Protein AF-A0AAW1PVA1-F1 (afdb_monomer_lite)

Secondary structure (DSSP, 8-state):
-TTHHHHHHH-HHHHHHHHHHHIIIIIIIIHHHHIIIIIIHHHHHHHHHHHTHHHH-HHHHHHHHHHHHHHHIIIIIHHHHHHHHHHHHHHHHHHHHHHHHHHHHHHHHTT-HHHHHHT--PPPPHHHHHHHHHHHHHHHHHHHHHHHHHTTSTTTHHHHHHHHHHHHHHHHHHHHHHHHTT--HHHHHHHHHHSHHHHHHHHHHHHHHHTTS-HHHHHHHHHHHHHHHHHHHHH--HHHHHHHHHHHHHTTT----PPP--SSHHHHTTTSTT--HHHHHHTT------SS-EEPEEEE---TT--EEEEE--B--SEETTEEPSSGGGSPBEEEEEEEETTEEEEEEEE---HHHHHHHHHTS--S--TTSPPPTT-HHHHTT---------SEEEEETTEEEEE-TTS--EEE-TTT--EEEE--GGGTSPPSBSEE-S-HHHHHHHHHHHHHTTTT---TT---BS--EEPS--EE-TTT-PEEEEEEEEEEES------S------SS--PPEEEEEEEEEEE-TT--EEEEEEEEEES----S--EE-SS-EE-----EEE-HHHHHTTSS-SEEE-S-EEEEEEEEEEEGGGTEEEEEEEEESS---SSTT-STT--HHHH--GGGSPPPEEEEEEEETTTTEEEEEE---S-EEEEE--GGGTTS--SEEEEEE-SSSSS-----EEEEEETTT--EEEE-S-TTEEEEEEEEEE---S------TT----TTS---S-S---TT-EEEEEEEEETTTTEEEEEEEESS-GGG-EEEEEE-SSPPP----EEEESS--S----

InterPro domains:
  IPR004294 Carotenoid oxygenase [PF03055] (285-569)
  IPR004294 Carotenoid oxygenase [PF03055] (582-802)
  IPR004294 Carotenoid oxygenase [PTHR10543] (290-802)
  IPR059112 Sulfate transporter CysZ/Etoposide-induced protein 2.4 [PF07264] (2-227)

Structure (mmCIF, N/CA/C/O backbone):
data_AF-A0AAW1PVA1-F1
#
_entry.id   AF-A0AAW1PVA1-F1
#
loop_
_atom_site.group_PDB
_atom_site.id
_atom_site.type_symbol
_atom_site.label_atom_id
_atom_site.label_alt_id
_atom_site.label_comp_id
_atom_site.label_asym_id
_atom_site.label_entity_id
_atom_site.label_seq_id
_atom_site.pdbx_PDB_ins_code
_atom_site.Cartn_x
_atom_site.Cartn_y
_atom_site.Cartn_z
_atom_site.occupancy
_atom_site.B_iso_or_equiv
_atom_site.auth_seq_id
_atom_site.auth_comp_id
_atom_site.auth_asym_id
_atom_site.auth_atom_id
_atom_site.pdbx_PDB_model_num
ATOM 1 N N . MET A 1 1 ? 23.384 18.247 -29.641 1.00 65.81 1 MET A N 1
ATOM 2 C CA . MET A 1 1 ? 24.751 18.591 -30.090 1.00 65.81 1 MET A CA 1
ATOM 3 C C . MET A 1 1 ? 25.456 19.599 -29.182 1.00 65.81 1 MET A C 1
ATOM 5 O O . MET A 1 1 ? 26.479 19.223 -28.637 1.00 65.81 1 MET A O 1
ATOM 9 N N . HIS A 1 2 ? 24.938 20.812 -28.919 1.00 76.00 2 HIS A N 1
ATOM 10 C CA . HIS A 1 2 ? 25.631 21.767 -28.017 1.00 76.00 2 HIS A CA 1
ATOM 11 C C . HIS A 1 2 ? 25.913 21.201 -26.607 1.00 76.00 2 HIS A C 1
ATOM 13 O O . HIS A 1 2 ? 26.947 21.492 -26.019 1.00 76.00 2 HIS A O 1
ATOM 19 N N . ARG A 1 3 ? 25.040 20.317 -26.098 1.00 77.94 3 ARG A N 1
ATOM 20 C CA . ARG A 1 3 ? 25.227 19.617 -24.814 1.00 77.94 3 ARG A CA 1
ATOM 21 C C . ARG A 1 3 ? 26.476 18.722 -24.759 1.00 77.94 3 ARG A C 1
ATOM 23 O O . ARG A 1 3 ? 27.023 18.536 -23.681 1.00 77.94 3 ARG A O 1
ATOM 30 N N . CYS A 1 4 ? 26.974 18.227 -25.897 1.00 85.31 4 CYS A N 1
ATOM 31 C CA . CYS A 1 4 ? 28.186 17.397 -25.952 1.00 85.31 4 CYS A CA 1
ATOM 32 C C . CYS A 1 4 ? 29.441 18.172 -25.523 1.00 85.31 4 CYS A C 1
ATOM 34 O O . CYS A 1 4 ? 30.363 17.586 -24.965 1.00 85.31 4 CYS A O 1
ATOM 36 N N . VAL A 1 5 ? 29.458 19.496 -25.730 1.00 85.38 5 VAL A N 1
ATOM 37 C CA . VAL A 1 5 ? 30.583 20.370 -25.354 1.00 85.38 5 VAL A CA 1
ATOM 38 C C . VAL A 1 5 ? 30.866 20.286 -23.857 1.00 85.38 5 VAL A C 1
ATOM 40 O O . VAL A 1 5 ? 32.025 20.280 -23.455 1.00 85.38 5 VAL A O 1
ATOM 43 N N . VAL A 1 6 ? 29.821 20.145 -23.035 1.00 84.88 6 VAL A N 1
ATOM 44 C CA . VAL A 1 6 ? 29.960 20.011 -21.580 1.00 84.88 6 VAL A CA 1
ATOM 45 C C . VAL A 1 6 ? 30.829 18.804 -21.232 1.00 84.88 6 VAL A C 1
ATOM 47 O O . VAL A 1 6 ? 31.740 18.940 -20.423 1.00 84.88 6 VAL A O 1
ATOM 50 N N . PHE A 1 7 ? 30.610 17.660 -21.882 1.00 88.69 7 PHE A N 1
ATOM 51 C CA . PHE A 1 7 ? 31.379 16.440 -21.632 1.00 88.69 7 PHE A CA 1
ATOM 52 C C . PHE A 1 7 ? 32.842 16.579 -22.055 1.00 88.69 7 PHE A C 1
ATOM 54 O O . PHE A 1 7 ? 33.726 16.236 -21.278 1.00 88.69 7 PHE A O 1
ATOM 61 N N . PHE A 1 8 ? 33.109 17.151 -23.232 1.00 89.12 8 PHE A N 1
ATOM 62 C CA . PHE A 1 8 ? 34.481 17.340 -23.721 1.00 89.12 8 PHE A CA 1
ATOM 63 C C . PHE A 1 8 ? 35.303 18.317 -22.878 1.00 89.12 8 PHE A C 1
ATOM 65 O O . PHE A 1 8 ? 36.513 18.151 -22.752 1.00 89.12 8 PHE A O 1
ATOM 72 N N . VAL A 1 9 ? 34.657 19.339 -22.310 1.00 86.38 9 VAL A N 1
ATOM 73 C CA . VAL A 1 9 ? 35.316 20.302 -21.417 1.00 86.38 9 VAL A CA 1
ATOM 74 C C . VAL A 1 9 ? 35.596 19.688 -20.044 1.00 86.38 9 VAL A C 1
ATOM 76 O O . VAL A 1 9 ? 36.602 20.026 -19.427 1.00 86.38 9 VAL A O 1
ATOM 79 N N . HIS A 1 10 ? 34.721 18.803 -19.558 1.00 84.00 10 HIS A N 1
ATOM 80 C CA . HIS A 1 10 ? 34.865 18.196 -18.233 1.00 84.00 10 HIS A CA 1
ATOM 81 C C . HIS A 1 10 ? 35.832 17.011 -18.211 1.00 84.00 10 HIS A C 1
ATOM 83 O O . HIS A 1 10 ? 36.507 16.823 -17.201 1.00 84.00 10 HIS A O 1
ATOM 89 N N . ASP A 1 11 ? 35.919 16.236 -19.295 1.00 86.38 11 ASP A N 1
ATOM 90 C CA . ASP A 1 11 ? 36.827 15.095 -19.388 1.00 86.38 11 ASP A CA 1
ATOM 91 C C . ASP A 1 11 ? 37.464 15.001 -20.786 1.00 86.38 11 ASP A C 1
ATOM 93 O O . ASP A 1 11 ? 36.815 14.708 -21.796 1.00 86.38 11 ASP A O 1
ATOM 97 N N . THR A 1 12 ? 38.775 15.243 -20.843 1.00 87.44 12 THR A N 1
ATOM 98 C CA . THR A 1 12 ? 39.555 15.217 -22.086 1.00 87.44 12 THR A CA 1
ATOM 99 C C . THR A 1 12 ? 39.713 13.806 -22.653 1.00 87.44 12 THR A C 1
ATOM 101 O O . THR A 1 12 ? 39.949 13.661 -23.855 1.00 87.44 12 THR A O 1
ATOM 104 N N . VAL A 1 13 ? 39.521 12.755 -21.847 1.00 89.06 13 VAL A N 1
ATOM 105 C CA . VAL A 1 13 ? 39.564 11.357 -22.301 1.00 89.06 13 VAL A CA 1
ATOM 106 C C . VAL A 1 13 ? 38.395 11.067 -23.239 1.00 89.06 13 VAL A C 1
ATOM 108 O O . VAL A 1 13 ? 38.587 10.399 -24.256 1.00 89.06 13 VAL A O 1
ATOM 111 N N . ILE A 1 14 ? 37.215 11.643 -22.976 1.00 89.00 14 ILE A N 1
ATOM 112 C CA . ILE A 1 14 ? 36.046 11.529 -23.866 1.00 89.00 14 ILE A CA 1
ATOM 113 C C . ILE A 1 14 ? 36.380 12.101 -25.252 1.00 89.00 14 ILE A C 1
ATOM 115 O O . ILE A 1 14 ? 36.049 11.496 -26.273 1.00 89.00 14 ILE A O 1
ATOM 119 N N . LEU A 1 15 ? 37.082 13.239 -25.307 1.00 89.12 15 LEU A N 1
ATOM 120 C CA . LEU A 1 15 ? 37.498 13.864 -26.566 1.00 89.12 15 LEU A CA 1
ATOM 121 C C . LEU A 1 15 ? 38.527 13.010 -27.324 1.00 89.12 15 LEU A C 1
ATOM 123 O O . LEU A 1 15 ? 38.412 12.843 -28.539 1.00 89.12 15 LEU A O 1
ATOM 127 N N . VAL A 1 16 ? 39.503 12.431 -26.618 1.00 90.69 16 VAL A N 1
ATOM 128 C CA . VAL A 1 16 ? 40.497 11.522 -27.214 1.00 90.69 16 VAL A CA 1
ATOM 129 C C . VAL A 1 16 ? 39.819 10.283 -27.800 1.00 90.69 16 VAL A C 1
ATOM 131 O O . VAL A 1 16 ? 40.103 9.913 -28.938 1.00 90.69 16 VAL A O 1
ATOM 134 N N . LYS A 1 17 ? 38.884 9.670 -27.069 1.00 87.50 17 LYS A N 1
ATOM 135 C CA . LYS A 1 17 ? 38.127 8.489 -27.519 1.00 87.50 17 LYS A CA 1
ATOM 136 C C . LYS A 1 17 ? 37.237 8.803 -28.719 1.00 87.50 17 LYS A C 1
ATOM 138 O O . LYS A 1 17 ? 37.189 8.030 -29.676 1.00 87.50 17 LYS A O 1
ATOM 143 N N . PHE A 1 18 ? 36.596 9.970 -28.726 1.00 90.25 18 PHE A N 1
ATOM 144 C CA . PHE A 1 18 ? 35.867 10.456 -29.896 1.00 90.25 18 PHE A CA 1
ATOM 145 C C . PHE A 1 18 ? 36.789 10.610 -31.119 1.00 90.25 18 PHE A C 1
ATOM 147 O O . PHE A 1 18 ? 36.448 10.158 -32.212 1.00 90.25 18 PHE A O 1
ATOM 154 N N . PHE A 1 19 ? 37.987 11.176 -30.943 1.00 91.12 19 PHE A N 1
ATOM 155 C CA . PHE A 1 19 ? 38.966 11.294 -32.027 1.00 91.12 19 PHE A CA 1
ATOM 156 C C . PHE A 1 19 ? 39.474 9.926 -32.514 1.00 91.12 19 PHE A C 1
ATOM 158 O O . PHE A 1 19 ? 39.659 9.729 -33.713 1.00 91.12 19 PHE A O 1
ATOM 165 N N . GLN A 1 20 ? 39.632 8.946 -31.621 1.00 90.62 20 GLN A N 1
ATOM 166 C CA . GLN A 1 20 ? 39.946 7.562 -31.998 1.00 90.62 20 GLN A CA 1
ATOM 167 C C . GLN A 1 20 ? 38.842 6.951 -32.872 1.00 90.62 20 GLN A C 1
ATOM 169 O O . GLN A 1 20 ? 39.146 6.371 -33.917 1.00 90.62 20 GLN A O 1
ATOM 174 N N . CYS A 1 21 ? 37.568 7.161 -32.515 1.00 88.25 21 CYS A N 1
ATOM 175 C CA . CYS A 1 21 ? 36.431 6.765 -33.351 1.00 88.25 21 CYS A CA 1
ATOM 176 C C . CYS A 1 21 ? 36.486 7.457 -34.723 1.00 88.25 21 CYS A C 1
ATOM 178 O O . CYS A 1 21 ? 36.256 6.816 -35.747 1.00 88.25 21 CYS A O 1
ATOM 180 N N . PHE A 1 22 ? 36.838 8.745 -34.770 1.00 91.94 22 PHE A N 1
ATOM 181 C CA . PHE A 1 22 ? 37.000 9.482 -36.024 1.00 91.94 22 PHE A CA 1
ATOM 182 C C . PHE A 1 22 ? 38.089 8.877 -36.921 1.00 91.94 22 PHE A C 1
ATOM 184 O O . PHE A 1 22 ? 37.830 8.594 -38.089 1.00 91.94 22 PHE A O 1
ATOM 191 N N . VAL A 1 23 ? 39.289 8.626 -36.389 1.00 91.81 23 VAL A N 1
ATOM 192 C CA . VAL A 1 23 ? 40.403 8.047 -37.161 1.00 91.81 23 VAL A CA 1
ATOM 193 C C . VAL A 1 23 ? 40.043 6.656 -37.685 1.00 91.81 23 VAL A C 1
ATOM 195 O O . VAL A 1 23 ? 40.211 6.382 -38.873 1.00 91.81 23 VAL A O 1
ATOM 198 N N . LEU A 1 24 ? 39.496 5.791 -36.831 1.00 90.81 24 LEU A N 1
ATOM 199 C CA . LEU A 1 24 ? 39.123 4.432 -37.216 1.00 90.81 24 LEU A CA 1
ATOM 200 C C . LEU A 1 24 ? 38.069 4.419 -38.330 1.00 90.81 24 LEU A C 1
ATOM 202 O O . LEU A 1 24 ? 38.232 3.738 -39.342 1.00 90.81 24 LEU A O 1
ATOM 206 N N . ASN A 1 25 ? 36.996 5.191 -38.168 1.00 90.19 25 ASN A N 1
ATOM 207 C CA . ASN A 1 25 ? 35.855 5.102 -39.070 1.00 90.19 25 ASN A CA 1
ATOM 208 C C . ASN A 1 25 ? 36.026 5.956 -40.337 1.00 90.19 25 ASN A C 1
ATOM 210 O O . ASN A 1 25 ? 35.611 5.526 -41.409 1.00 90.19 25 ASN A O 1
ATOM 214 N N . ILE A 1 26 ? 36.664 7.129 -40.265 1.00 90.19 26 ILE A N 1
ATOM 215 C CA . ILE A 1 26 ? 36.826 8.023 -41.427 1.00 90.19 26 ILE A CA 1
ATOM 216 C C . ILE A 1 26 ? 38.130 7.753 -42.166 1.00 90.19 26 ILE A C 1
ATOM 218 O O . ILE A 1 26 ? 38.123 7.583 -43.383 1.00 90.19 26 ILE A O 1
ATOM 222 N N . VAL A 1 27 ? 39.256 7.707 -41.454 1.00 87.19 27 VAL A N 1
ATOM 223 C CA . VAL A 1 27 ? 40.570 7.606 -42.106 1.00 87.19 27 VAL A CA 1
ATOM 224 C C . VAL A 1 27 ? 40.817 6.182 -42.593 1.00 87.19 27 VAL A C 1
ATOM 226 O O . VAL A 1 27 ? 41.209 5.989 -43.740 1.00 87.19 27 VAL A O 1
ATOM 229 N N . ILE A 1 28 ? 40.559 5.182 -41.747 1.00 86.38 28 ILE A N 1
ATOM 230 C CA . ILE A 1 28 ? 40.848 3.780 -42.076 1.00 86.38 28 ILE A CA 1
ATOM 231 C C . ILE A 1 28 ? 39.685 3.161 -42.856 1.00 86.38 28 ILE A C 1
ATOM 233 O O . ILE A 1 28 ? 39.869 2.685 -43.980 1.00 86.38 28 ILE A O 1
ATOM 237 N N . PHE A 1 29 ? 38.479 3.168 -42.285 1.00 88.06 29 PHE A N 1
ATOM 238 C CA . PHE A 1 29 ? 37.360 2.418 -42.851 1.00 88.06 29 PHE A CA 1
ATOM 239 C C . PHE A 1 29 ? 36.719 3.111 -44.063 1.00 88.06 29 PHE A C 1
ATOM 241 O O . PHE A 1 29 ? 36.731 2.548 -45.159 1.00 88.06 29 PHE A O 1
ATOM 248 N N . LEU A 1 30 ? 36.242 4.353 -43.927 1.00 89.31 30 LEU A N 1
ATOM 249 C CA . LEU A 1 30 ? 35.714 5.115 -45.065 1.00 89.31 30 LEU A CA 1
ATOM 250 C C . LEU A 1 30 ? 36.798 5.368 -46.120 1.00 89.31 30 LEU A C 1
ATOM 252 O O . LEU A 1 30 ? 36.513 5.272 -47.311 1.00 89.31 30 LEU A O 1
ATOM 256 N N . GLY A 1 31 ? 38.046 5.605 -45.703 1.00 89.38 31 GLY A N 1
ATOM 257 C CA . GLY A 1 31 ? 39.196 5.668 -46.606 1.00 89.38 31 GLY A CA 1
ATOM 258 C C . GLY A 1 31 ? 39.349 4.407 -47.463 1.00 89.38 31 GLY A C 1
ATOM 259 O O . GLY A 1 31 ? 39.539 4.517 -48.673 1.00 89.38 31 GLY A O 1
ATOM 260 N N . SER A 1 32 ? 39.167 3.214 -46.883 1.00 88.44 32 SER A N 1
ATOM 261 C CA . SER A 1 32 ? 39.175 1.943 -47.629 1.00 88.44 32 SER A CA 1
ATOM 262 C C . SER A 1 32 ? 38.006 1.836 -48.620 1.00 88.44 32 SER A C 1
ATOM 264 O O . SER A 1 32 ? 38.183 1.368 -49.744 1.00 88.44 32 SER A O 1
ATOM 266 N N . VAL A 1 33 ? 36.815 2.315 -48.244 1.00 87.88 33 VAL A N 1
ATOM 267 C CA . VAL A 1 33 ? 35.642 2.356 -49.138 1.00 87.88 33 VAL A CA 1
ATOM 268 C C . VAL A 1 33 ? 35.883 3.302 -50.319 1.00 87.88 33 VAL A C 1
ATOM 270 O O . VAL A 1 33 ? 35.620 2.939 -51.465 1.00 87.88 33 VAL A O 1
ATOM 273 N N . LEU A 1 34 ? 36.419 4.498 -50.065 1.00 89.38 34 LEU A N 1
ATOM 274 C CA . LEU A 1 34 ? 36.739 5.475 -51.107 1.00 89.38 34 LEU A CA 1
ATOM 275 C C . LEU A 1 34 ? 37.869 4.980 -52.017 1.00 89.38 34 LEU A C 1
ATOM 277 O O . LEU A 1 34 ? 37.788 5.148 -53.233 1.00 89.38 34 LEU A O 1
ATOM 281 N N . ALA A 1 35 ? 38.885 4.316 -51.458 1.00 87.38 35 ALA A N 1
ATOM 282 C CA . ALA A 1 35 ? 39.959 3.696 -52.228 1.00 87.38 35 ALA A CA 1
ATOM 283 C C . ALA A 1 35 ? 39.422 2.619 -53.182 1.00 87.38 35 ALA A C 1
ATOM 285 O O . ALA A 1 35 ? 39.856 2.556 -54.332 1.00 87.38 35 ALA A O 1
ATOM 286 N N . LEU A 1 36 ? 38.439 1.820 -52.751 1.00 85.62 36 LEU A N 1
ATOM 287 C CA . LEU A 1 36 ? 37.751 0.878 -53.632 1.00 85.62 36 LEU A CA 1
ATOM 288 C C . LEU A 1 36 ? 36.972 1.603 -54.736 1.00 85.62 36 LEU A C 1
ATOM 290 O O . LEU A 1 36 ? 37.136 1.276 -55.909 1.00 85.62 36 LEU A O 1
ATOM 294 N N . GLN A 1 37 ? 36.134 2.576 -54.370 1.00 84.62 37 GLN A N 1
ATOM 295 C CA . GLN A 1 37 ? 35.203 3.230 -55.295 1.00 84.62 37 GLN A CA 1
ATOM 296 C C . GLN A 1 37 ? 35.897 4.103 -56.345 1.00 84.62 37 GLN A C 1
ATOM 298 O O . GLN A 1 37 ? 35.489 4.095 -57.504 1.00 84.62 37 GLN A O 1
ATOM 303 N N . TYR A 1 38 ? 36.937 4.838 -55.952 1.00 86.69 38 TYR A N 1
ATOM 304 C CA . TYR A 1 38 ? 37.586 5.840 -56.804 1.00 86.69 38 TYR A CA 1
ATOM 305 C C . TYR A 1 38 ? 38.988 5.441 -57.275 1.00 86.69 38 TYR A C 1
ATOM 307 O O . TYR A 1 38 ? 39.493 6.032 -58.225 1.00 86.69 38 TYR A O 1
ATOM 315 N N . GLY A 1 39 ? 39.613 4.440 -56.650 1.00 85.50 39 GLY A N 1
ATOM 316 C CA . GLY A 1 39 ? 40.934 3.941 -57.036 1.00 85.50 39 GLY A CA 1
ATOM 317 C C . GLY A 1 39 ? 40.868 2.566 -57.692 1.00 85.50 39 GLY A C 1
ATOM 318 O O . GLY A 1 39 ? 41.075 2.428 -58.899 1.00 85.50 39 GLY A O 1
ATOM 319 N N . LEU A 1 40 ? 40.572 1.540 -56.892 1.00 83.19 40 LEU A N 1
ATOM 320 C CA . LEU A 1 40 ? 40.694 0.141 -57.296 1.00 83.19 40 LEU A CA 1
ATOM 321 C C . LEU A 1 40 ? 39.670 -0.249 -58.367 1.00 83.19 40 LEU A C 1
ATOM 323 O O . LEU A 1 40 ? 40.062 -0.803 -59.388 1.00 83.19 40 LEU A O 1
ATOM 327 N N . ALA A 1 41 ? 38.381 0.054 -58.184 1.00 80.56 41 ALA A N 1
ATOM 328 C CA . ALA A 1 41 ? 37.351 -0.328 -59.152 1.00 80.56 41 ALA A CA 1
ATOM 329 C C . ALA A 1 41 ? 37.529 0.372 -60.518 1.00 80.56 41 ALA A C 1
ATOM 331 O O . ALA A 1 41 ? 37.509 -0.324 -61.536 1.00 80.56 41 ALA A O 1
ATOM 332 N N . PRO A 1 42 ? 37.795 1.694 -60.600 1.00 83.56 42 PRO A N 1
ATOM 333 C CA . PRO A 1 42 ? 38.126 2.346 -61.869 1.00 83.56 42 PRO A CA 1
ATOM 334 C C . PRO A 1 42 ? 39.431 1.832 -62.490 1.00 83.56 42 PRO A C 1
ATOM 336 O O . PRO A 1 42 ? 39.498 1.662 -63.706 1.00 83.56 42 PRO A O 1
ATOM 339 N N . GLY A 1 43 ? 40.452 1.535 -61.677 1.00 82.50 43 GLY A N 1
ATOM 340 C CA . GLY A 1 43 ? 41.718 0.969 -62.150 1.00 82.50 43 GLY A CA 1
ATOM 341 C C . GLY A 1 43 ? 41.552 -0.430 -62.749 1.00 82.50 43 GLY A C 1
ATOM 342 O O . GLY A 1 43 ? 42.069 -0.708 -63.830 1.00 82.50 43 GLY A O 1
ATOM 343 N N . VAL A 1 44 ? 40.766 -1.287 -62.095 1.00 79.25 44 VAL A N 1
ATOM 344 C CA . VAL A 1 44 ? 40.401 -2.623 -62.588 1.00 79.25 44 VAL A CA 1
ATOM 345 C C . VAL A 1 44 ? 39.575 -2.513 -63.869 1.00 79.25 44 VAL A C 1
ATOM 347 O O . VAL A 1 44 ? 39.889 -3.192 -64.842 1.00 79.25 44 VAL A O 1
ATOM 350 N N . ARG A 1 45 ? 38.594 -1.603 -63.930 1.00 78.44 45 ARG A N 1
ATOM 351 C CA . ARG A 1 45 ? 37.828 -1.312 -65.157 1.00 78.44 45 ARG A CA 1
ATOM 352 C C . ARG A 1 45 ? 38.709 -0.866 -66.311 1.00 78.44 45 ARG A C 1
ATOM 354 O O . ARG A 1 45 ? 38.541 -1.347 -67.424 1.00 78.44 45 ARG A O 1
ATOM 361 N N . TRP A 1 46 ? 39.654 0.033 -66.063 1.00 80.50 46 TRP A N 1
ATOM 362 C CA . TRP A 1 46 ? 40.578 0.511 -67.088 1.00 80.50 46 TRP A CA 1
ATOM 363 C C . TRP A 1 46 ? 41.485 -0.615 -67.608 1.00 80.50 46 TRP A C 1
ATOM 365 O O . TRP A 1 46 ? 41.673 -0.772 -68.818 1.00 80.50 46 TRP A O 1
ATOM 375 N N . LEU A 1 47 ? 42.004 -1.445 -66.702 1.00 73.88 47 LEU A N 1
ATOM 376 C CA . LEU A 1 47 ? 42.930 -2.529 -67.027 1.00 73.88 47 LEU A CA 1
ATOM 377 C C . LEU A 1 47 ? 42.228 -3.709 -67.727 1.00 73.88 47 LEU A C 1
ATOM 379 O O . LEU A 1 47 ? 42.764 -4.266 -68.686 1.00 73.88 47 LEU A O 1
ATOM 383 N N . LEU A 1 48 ? 41.008 -4.055 -67.302 1.00 71.81 48 LEU A N 1
ATOM 384 C CA . LEU A 1 48 ? 40.190 -5.115 -67.901 1.00 71.81 48 LEU A CA 1
ATOM 385 C C . LEU A 1 48 ? 39.469 -4.657 -69.180 1.00 71.81 48 LEU A C 1
ATOM 387 O O . LEU A 1 48 ? 39.393 -5.424 -70.139 1.00 71.81 48 LEU A O 1
ATOM 391 N N . GLY A 1 49 ? 39.005 -3.407 -69.240 1.00 64.94 49 GLY A N 1
ATOM 392 C CA . GLY A 1 49 ? 38.321 -2.836 -70.406 1.00 64.94 49 GLY A CA 1
ATOM 393 C C . GLY A 1 49 ? 39.241 -2.623 -71.611 1.00 64.94 49 GLY A C 1
ATOM 394 O O . GLY A 1 49 ? 38.834 -2.809 -72.752 1.00 64.94 49 GLY A O 1
ATOM 395 N N . SER A 1 50 ? 40.521 -2.308 -71.388 1.00 65.38 50 SER A N 1
ATOM 396 C CA . SER A 1 50 ? 41.470 -2.081 -72.490 1.00 65.38 50 SER A CA 1
ATOM 397 C C . SER A 1 50 ? 42.090 -3.360 -73.073 1.00 65.38 50 SER A C 1
ATOM 399 O O . SER A 1 50 ? 42.486 -3.359 -74.240 1.00 65.38 50 SER A O 1
ATOM 401 N N . ARG A 1 51 ? 42.185 -4.458 -72.304 1.00 64.38 51 ARG A N 1
ATOM 402 C CA . ARG A 1 51 ? 42.852 -5.702 -72.751 1.00 64.38 51 ARG A CA 1
ATOM 403 C C . ARG A 1 51 ? 42.019 -6.976 -72.668 1.00 64.38 51 ARG A C 1
ATOM 405 O O . ARG A 1 51 ? 42.201 -7.851 -73.503 1.00 64.38 51 ARG A O 1
ATOM 412 N N . LEU A 1 52 ? 41.139 -7.120 -71.680 1.00 64.19 52 LEU A N 1
ATOM 413 C CA . LEU A 1 52 ? 40.340 -8.340 -71.513 1.00 64.19 52 LEU A CA 1
ATOM 414 C C . LEU A 1 52 ? 39.095 -8.317 -72.405 1.00 64.19 52 LEU A C 1
ATOM 416 O O . LEU A 1 52 ? 38.695 -9.343 -72.950 1.00 64.19 52 LEU A O 1
ATOM 420 N N . GLN A 1 53 ? 38.521 -7.129 -72.594 1.00 66.19 53 GLN A N 1
ATOM 421 C CA . GLN A 1 53 ? 37.338 -6.908 -73.423 1.00 66.19 53 GLN A CA 1
ATOM 422 C C . GLN A 1 53 ? 37.595 -7.256 -74.901 1.00 66.19 53 GLN A C 1
ATOM 424 O O . GLN A 1 53 ? 36.745 -7.862 -75.547 1.00 66.19 53 GLN A O 1
ATOM 429 N N . SER A 1 54 ? 38.806 -6.981 -75.403 1.00 66.94 54 SER A N 1
ATOM 430 C CA . SER A 1 54 ? 39.240 -7.337 -76.762 1.00 66.94 54 SER A CA 1
ATOM 431 C C . SER A 1 54 ? 39.600 -8.818 -76.951 1.00 66.94 54 SER A C 1
ATOM 433 O O . SER A 1 54 ? 39.607 -9.291 -78.084 1.00 66.94 54 SER A O 1
ATOM 435 N N . LEU A 1 55 ? 39.882 -9.557 -75.869 1.00 67.06 55 LEU A N 1
ATOM 436 C CA . LEU A 1 55 ? 40.302 -10.966 -75.906 1.00 67.06 55 LEU A CA 1
ATOM 437 C C . LEU A 1 55 ? 39.182 -11.964 -75.559 1.00 67.06 55 LEU A C 1
ATOM 439 O O . LEU A 1 55 ? 39.191 -13.076 -76.080 1.00 67.06 55 LEU A O 1
ATOM 443 N N . ALA A 1 56 ? 38.242 -11.603 -74.678 1.00 69.50 56 ALA A N 1
ATOM 444 C CA . ALA A 1 56 ? 37.274 -12.539 -74.083 1.00 69.50 56 ALA A CA 1
ATOM 445 C C . ALA A 1 56 ? 35.807 -12.048 -74.080 1.00 69.50 56 ALA A C 1
ATOM 447 O O . ALA A 1 56 ? 34.915 -12.788 -73.661 1.00 69.50 56 ALA A O 1
ATOM 448 N N . GLY A 1 57 ? 35.541 -10.829 -74.565 1.00 76.44 57 GLY A N 1
ATOM 449 C CA . GLY A 1 57 ? 34.198 -10.252 -74.684 1.00 76.44 57 GLY A CA 1
ATOM 450 C C . GLY A 1 57 ? 33.631 -9.631 -73.396 1.00 76.44 57 GLY A C 1
ATOM 451 O O . GLY A 1 57 ? 34.087 -9.893 -72.281 1.00 76.44 57 GLY A O 1
ATOM 452 N N . ASP A 1 58 ? 32.593 -8.804 -73.557 1.00 75.94 58 ASP A N 1
ATOM 453 C CA . ASP A 1 58 ? 32.053 -7.915 -72.510 1.00 75.94 58 ASP A CA 1
ATOM 454 C C . ASP A 1 58 ? 31.580 -8.638 -71.242 1.00 75.94 58 ASP A C 1
ATOM 456 O O . ASP A 1 58 ? 31.808 -8.171 -70.125 1.00 75.94 58 ASP A O 1
ATOM 460 N N . LYS A 1 59 ? 30.948 -9.809 -71.393 1.00 76.25 59 LYS A N 1
ATOM 461 C CA . LYS A 1 59 ? 30.417 -10.577 -70.255 1.00 76.25 59 LYS A CA 1
ATOM 462 C C . LYS A 1 59 ? 31.522 -11.088 -69.329 1.00 76.25 59 LYS A C 1
ATOM 464 O O . LYS A 1 59 ? 31.336 -11.106 -68.115 1.00 76.25 59 LYS A O 1
ATOM 469 N N . VAL A 1 60 ? 32.662 -11.494 -69.890 1.00 76.19 60 VAL A N 1
ATOM 470 C CA . VAL A 1 60 ? 33.794 -12.031 -69.119 1.00 76.19 60 VAL A CA 1
ATOM 471 C C . VAL A 1 60 ? 34.519 -10.905 -68.384 1.00 76.19 60 VAL A C 1
ATOM 473 O O . VAL A 1 60 ? 34.863 -11.068 -67.215 1.00 76.19 60 VAL A O 1
ATOM 476 N N . ALA A 1 61 ? 34.684 -9.743 -69.022 1.00 73.12 61 ALA A N 1
ATOM 477 C CA . ALA A 1 61 ? 35.264 -8.562 -68.385 1.00 73.12 61 ALA A CA 1
ATOM 478 C C . ALA A 1 61 ? 34.408 -8.061 -67.205 1.00 73.12 61 ALA A C 1
ATOM 480 O O . ALA A 1 61 ? 34.947 -7.800 -66.131 1.00 73.12 61 ALA A O 1
ATOM 481 N N . ALA A 1 62 ? 33.080 -8.013 -67.368 1.00 77.25 62 ALA A N 1
ATOM 482 C CA . ALA A 1 62 ? 32.156 -7.636 -66.296 1.00 77.25 62 ALA A CA 1
ATOM 483 C C . ALA A 1 62 ? 32.178 -8.632 -65.122 1.00 77.25 62 ALA A C 1
ATOM 485 O O . ALA A 1 62 ? 32.167 -8.225 -63.960 1.00 77.25 62 ALA A O 1
ATOM 486 N N . TRP A 1 63 ? 32.252 -9.937 -65.408 1.00 81.75 63 TRP A N 1
ATOM 487 C CA . TRP A 1 63 ? 32.384 -10.957 -64.366 1.00 81.75 63 TRP A CA 1
ATOM 488 C C . TRP A 1 63 ? 33.717 -10.845 -63.617 1.00 81.75 63 TRP A C 1
ATOM 490 O O . TRP A 1 63 ? 33.737 -10.930 -62.393 1.00 81.75 63 TRP A O 1
ATOM 500 N N . ALA A 1 64 ? 34.822 -10.611 -64.328 1.00 77.94 64 ALA A N 1
ATOM 501 C CA . ALA A 1 64 ? 36.141 -10.454 -63.723 1.00 77.94 64 ALA A CA 1
ATOM 502 C C . ALA A 1 64 ? 36.224 -9.198 -62.838 1.00 77.94 64 ALA A C 1
ATOM 504 O O . ALA A 1 64 ? 36.771 -9.258 -61.738 1.00 77.94 64 ALA A O 1
ATOM 505 N N . GLU A 1 65 ? 35.632 -8.082 -63.272 1.00 80.62 65 GLU A N 1
ATOM 506 C CA . GLU A 1 65 ? 35.498 -6.878 -62.448 1.00 80.62 65 GLU A CA 1
ATOM 507 C C . GLU A 1 65 ? 34.694 -7.166 -61.174 1.00 80.62 65 GLU A C 1
ATOM 509 O O . GLU A 1 65 ? 35.158 -6.874 -60.069 1.00 80.62 65 GLU A O 1
ATOM 514 N N . ALA A 1 66 ? 33.521 -7.792 -61.315 1.00 82.50 66 ALA A N 1
ATOM 515 C CA . ALA A 1 66 ? 32.682 -8.167 -60.183 1.00 82.50 66 ALA A CA 1
ATOM 516 C C . ALA A 1 66 ? 33.424 -9.104 -59.219 1.00 82.50 66 ALA A C 1
ATOM 518 O O . ALA A 1 66 ? 33.378 -8.890 -58.012 1.00 82.50 66 ALA A O 1
ATOM 519 N N . ALA A 1 67 ? 34.172 -10.086 -59.730 1.00 84.06 67 ALA A N 1
ATOM 520 C CA . ALA A 1 67 ? 34.949 -11.020 -58.922 1.00 84.06 67 ALA A CA 1
ATOM 521 C C . ALA A 1 67 ? 36.052 -10.319 -58.112 1.00 84.06 67 ALA A C 1
ATOM 523 O O . ALA A 1 67 ? 36.210 -10.607 -56.926 1.00 84.06 67 ALA A O 1
ATOM 524 N N . VAL A 1 68 ? 36.784 -9.371 -58.708 1.00 83.00 68 VAL A N 1
ATOM 525 C CA . VAL A 1 68 ? 37.837 -8.609 -58.011 1.00 83.00 68 VAL A CA 1
ATOM 526 C C . VAL A 1 68 ? 37.244 -7.684 -56.945 1.00 83.00 68 VAL A C 1
ATOM 528 O O . VAL A 1 68 ? 37.754 -7.629 -55.825 1.00 83.00 68 VAL A O 1
ATOM 531 N N . VAL A 1 69 ? 36.144 -6.995 -57.257 1.00 84.50 69 VAL A N 1
ATOM 532 C CA . VAL A 1 69 ? 35.437 -6.138 -56.291 1.00 84.50 69 VAL A CA 1
ATOM 533 C C . VAL A 1 69 ? 34.860 -6.974 -55.144 1.00 84.50 69 VAL A C 1
ATOM 535 O O . VAL A 1 69 ? 35.014 -6.609 -53.979 1.00 84.50 69 VAL A O 1
ATOM 538 N N . SER A 1 70 ? 34.255 -8.126 -55.441 1.00 84.88 70 SER A N 1
ATOM 539 C CA . SER A 1 70 ? 33.762 -9.071 -54.433 1.00 84.88 70 SER A CA 1
ATOM 540 C C . SER A 1 70 ? 34.886 -9.624 -53.563 1.00 84.88 70 SER A C 1
ATOM 542 O O . SER A 1 70 ? 34.713 -9.710 -52.348 1.00 84.88 70 SER A O 1
ATOM 544 N N . LEU A 1 71 ? 36.044 -9.946 -54.147 1.00 88.12 71 LEU A N 1
ATOM 545 C CA . LEU A 1 71 ? 37.203 -10.410 -53.391 1.00 88.12 71 LEU A CA 1
ATOM 546 C C . LEU A 1 71 ? 37.661 -9.341 -52.397 1.00 88.12 71 LEU A C 1
ATOM 548 O O . LEU A 1 71 ? 37.798 -9.657 -51.224 1.00 88.12 71 LEU A O 1
ATOM 552 N N . TYR A 1 72 ? 37.798 -8.081 -52.821 1.00 87.25 72 TYR A N 1
ATOM 553 C CA . TYR A 1 72 ? 38.167 -6.978 -51.925 1.00 87.25 72 TYR A CA 1
ATOM 554 C C . TYR A 1 72 ? 37.122 -6.735 -50.823 1.00 87.25 72 TYR A C 1
ATOM 556 O O . TYR A 1 72 ? 37.474 -6.507 -49.662 1.00 87.25 72 TYR A O 1
ATOM 564 N N . ASN A 1 73 ? 35.832 -6.827 -51.161 1.00 85.62 73 ASN A N 1
ATOM 565 C CA . ASN A 1 73 ? 34.754 -6.712 -50.180 1.00 85.62 73 ASN A CA 1
ATOM 566 C C . ASN A 1 73 ? 34.861 -7.791 -49.092 1.00 85.62 73 ASN A C 1
ATOM 568 O O . ASN A 1 73 ? 34.728 -7.482 -47.911 1.00 85.62 73 ASN A O 1
ATOM 572 N N . ILE A 1 74 ? 35.133 -9.041 -49.475 1.00 88.19 74 ILE A N 1
ATOM 573 C CA . ILE A 1 74 ? 35.194 -10.184 -48.552 1.00 88.19 74 ILE A CA 1
ATOM 574 C C . ILE A 1 74 ? 36.521 -10.225 -47.786 1.00 88.19 74 ILE A C 1
ATOM 576 O O . ILE A 1 74 ? 36.525 -10.486 -46.587 1.00 88.19 74 ILE A O 1
ATOM 580 N N . SER A 1 75 ? 37.649 -9.976 -48.453 1.00 87.75 75 SER A N 1
ATOM 581 C CA . SER A 1 75 ? 38.983 -10.132 -47.866 1.00 87.75 75 SER A CA 1
ATOM 582 C C . SER A 1 75 ? 39.439 -8.921 -47.058 1.00 87.75 75 SER A C 1
ATOM 584 O O . SER A 1 75 ? 40.339 -9.058 -46.234 1.00 87.75 75 SER A O 1
ATOM 586 N N . TRP A 1 76 ? 38.864 -7.738 -47.303 1.00 88.88 76 TRP A N 1
ATOM 587 C CA . TRP A 1 76 ? 39.269 -6.504 -46.630 1.00 88.88 76 TRP A CA 1
ATOM 588 C C . TRP A 1 76 ? 38.103 -5.735 -46.018 1.00 88.88 76 TRP A C 1
ATOM 590 O O . TRP A 1 76 ? 38.089 -5.568 -44.802 1.00 88.88 76 TRP A O 1
ATOM 600 N N . LEU A 1 77 ? 37.112 -5.283 -46.801 1.00 87.25 77 LEU A N 1
ATOM 601 C CA . LEU A 1 77 ? 36.083 -4.381 -46.251 1.00 87.25 77 LEU A CA 1
ATOM 602 C C . LEU A 1 77 ? 35.218 -5.031 -45.174 1.00 87.25 77 LEU A C 1
ATOM 604 O O . LEU A 1 77 ? 34.922 -4.377 -44.178 1.00 87.25 77 LEU A O 1
ATOM 608 N N . LEU A 1 78 ? 34.835 -6.298 -45.332 1.00 85.56 78 LEU A N 1
ATOM 609 C CA . LEU A 1 78 ? 34.070 -7.018 -44.319 1.00 85.56 78 LEU A CA 1
ATOM 610 C C . LEU A 1 78 ? 34.890 -7.228 -43.028 1.00 85.56 78 LEU A C 1
ATOM 612 O O . LEU A 1 78 ? 34.406 -6.817 -41.975 1.00 85.56 78 LEU A O 1
ATOM 616 N N . PRO A 1 79 ? 36.127 -7.766 -43.057 1.00 88.44 79 PRO A N 1
ATOM 617 C CA . PRO A 1 79 ? 36.989 -7.810 -41.875 1.00 88.44 79 PRO A CA 1
ATOM 618 C C . PRO A 1 79 ? 37.237 -6.438 -41.239 1.00 88.44 79 PRO A C 1
ATOM 620 O O . PRO A 1 79 ? 37.127 -6.306 -40.023 1.00 88.44 79 PRO A O 1
ATOM 623 N N . ALA A 1 80 ? 37.517 -5.404 -42.038 1.00 86.12 80 ALA A N 1
ATOM 624 C CA . ALA A 1 80 ? 37.743 -4.046 -41.546 1.00 86.12 80 ALA A CA 1
ATOM 625 C C . ALA A 1 80 ? 36.491 -3.468 -40.869 1.00 86.12 80 ALA A C 1
ATOM 627 O O . ALA A 1 80 ? 36.598 -2.852 -39.811 1.00 86.12 80 ALA A O 1
ATOM 628 N N . TYR A 1 81 ? 35.307 -3.721 -41.433 1.00 85.69 81 TYR A N 1
ATOM 629 C CA . TYR A 1 81 ? 34.026 -3.377 -40.820 1.00 85.69 81 TYR A CA 1
ATOM 630 C C . TYR A 1 81 ? 33.817 -4.111 -39.491 1.00 85.69 81 TYR A C 1
ATOM 632 O O . TYR A 1 81 ? 33.470 -3.475 -38.502 1.00 85.69 81 TYR A O 1
ATOM 640 N N . LEU A 1 82 ? 34.060 -5.424 -39.437 1.00 82.44 82 LEU A N 1
ATOM 641 C CA . LEU A 1 82 ? 33.891 -6.221 -38.216 1.00 82.44 82 LEU A CA 1
ATOM 642 C C . LEU A 1 82 ? 34.848 -5.776 -37.105 1.00 82.44 82 LEU A C 1
ATOM 644 O O . LEU A 1 82 ? 34.433 -5.617 -35.959 1.00 82.44 82 LEU A O 1
ATOM 648 N N . VAL A 1 83 ? 36.114 -5.519 -37.440 1.00 85.12 83 VAL A N 1
ATOM 649 C CA . VAL A 1 83 ? 37.094 -4.964 -36.496 1.00 85.12 83 VAL A CA 1
ATOM 650 C C . VAL A 1 83 ? 36.651 -3.582 -36.027 1.00 85.12 83 VAL A C 1
ATOM 652 O O . VAL A 1 83 ? 36.661 -3.312 -34.828 1.00 85.12 83 VAL A O 1
ATOM 655 N N . SER A 1 84 ? 36.217 -2.723 -36.952 1.00 86.44 84 SER A N 1
ATOM 656 C CA . SER A 1 84 ? 35.704 -1.398 -36.619 1.00 86.44 84 SER A CA 1
ATOM 657 C C . SER A 1 84 ? 34.506 -1.476 -35.675 1.00 86.44 84 SER A C 1
ATOM 659 O O . SER A 1 84 ? 34.491 -0.762 -34.679 1.00 86.44 84 SER A O 1
ATOM 661 N N . LEU A 1 85 ? 33.555 -2.377 -35.927 1.00 81.12 85 LEU A N 1
ATOM 662 C CA . LEU A 1 85 ? 32.382 -2.612 -35.089 1.00 81.12 85 LEU A CA 1
ATOM 663 C C . LEU A 1 85 ? 32.776 -3.018 -33.662 1.00 81.12 85 LEU A C 1
ATOM 665 O O . LEU A 1 85 ? 32.310 -2.399 -32.711 1.00 81.12 85 LEU A O 1
ATOM 669 N N . ILE A 1 86 ? 33.663 -4.005 -33.510 1.00 79.44 86 ILE A N 1
ATOM 670 C CA . ILE A 1 86 ? 34.104 -4.501 -32.195 1.00 79.44 86 ILE A CA 1
ATOM 671 C C . ILE A 1 86 ? 34.809 -3.396 -31.405 1.00 79.44 86 ILE A C 1
ATOM 673 O O . ILE A 1 86 ? 34.485 -3.151 -30.244 1.00 79.44 86 ILE A O 1
ATOM 677 N N . VAL A 1 87 ? 35.764 -2.711 -32.038 1.00 84.25 87 VAL A N 1
ATOM 678 C CA . VAL A 1 87 ? 36.544 -1.651 -31.388 1.00 84.25 87 VAL A CA 1
ATOM 679 C C . VAL A 1 87 ? 35.649 -0.467 -31.014 1.00 84.25 87 VAL A C 1
ATOM 681 O O . VAL A 1 87 ? 35.757 0.055 -29.905 1.00 84.25 87 VAL A O 1
ATOM 684 N N . ASN A 1 88 ? 34.718 -0.093 -31.895 1.00 84.25 88 ASN A N 1
ATOM 685 C CA . ASN A 1 88 ? 33.706 0.918 -31.614 1.00 84.25 88 ASN A CA 1
ATOM 686 C C . ASN A 1 88 ? 32.857 0.528 -30.395 1.00 84.25 88 ASN A C 1
ATOM 688 O O . ASN A 1 88 ? 32.732 1.337 -29.486 1.00 84.25 88 ASN A O 1
ATOM 692 N N . CYS A 1 89 ? 32.335 -0.702 -30.314 1.00 81.25 89 CYS A N 1
ATOM 693 C CA . CYS A 1 89 ? 31.536 -1.149 -29.166 1.00 81.25 89 CYS A CA 1
ATOM 694 C C . CYS A 1 89 ? 32.283 -1.008 -27.829 1.00 81.25 89 CYS A C 1
ATOM 696 O O . CYS A 1 89 ? 31.690 -0.546 -26.853 1.00 81.25 89 CYS A O 1
ATOM 698 N N . LEU A 1 90 ? 33.575 -1.356 -27.791 1.00 81.50 90 LEU A N 1
ATOM 699 C CA . LEU A 1 90 ? 34.412 -1.195 -26.596 1.00 81.50 90 LEU A CA 1
ATOM 700 C C . LEU A 1 90 ? 34.575 0.283 -26.219 1.00 81.50 90 LEU A C 1
ATOM 702 O O . LEU A 1 90 ? 34.353 0.665 -25.072 1.00 81.50 90 LEU A O 1
ATOM 706 N N . TRP A 1 91 ? 34.907 1.137 -27.189 1.00 88.44 91 TRP A N 1
ATOM 707 C CA . TRP A 1 91 ? 35.066 2.571 -26.937 1.00 88.44 91 TRP A CA 1
ATOM 708 C C . TRP A 1 91 ? 33.752 3.262 -26.575 1.00 88.44 91 TRP A C 1
ATOM 710 O O . TRP A 1 91 ? 33.757 4.189 -25.772 1.00 88.44 91 TRP A O 1
ATOM 720 N N . TYR A 1 92 ? 32.623 2.817 -27.120 1.00 88.50 92 TYR A N 1
ATOM 721 C CA . TYR A 1 92 ? 31.300 3.343 -26.792 1.00 88.50 92 TYR A CA 1
ATOM 722 C C . TYR A 1 92 ? 30.927 3.069 -25.340 1.00 88.50 92 TYR A C 1
ATOM 724 O O . TYR A 1 92 ? 30.416 3.969 -24.675 1.00 88.50 92 TYR A O 1
ATOM 732 N N . GLN A 1 93 ? 31.239 1.869 -24.842 1.00 82.81 93 GLN A N 1
ATOM 733 C CA . GLN A 1 93 ? 31.041 1.528 -23.438 1.00 82.81 93 GLN A CA 1
ATOM 734 C C . GLN A 1 93 ? 31.874 2.439 -22.529 1.00 82.81 93 GLN A C 1
ATOM 736 O O . GLN A 1 93 ? 31.327 3.070 -21.631 1.00 82.81 93 GLN A O 1
ATOM 741 N N . GLU A 1 94 ? 33.168 2.598 -22.818 1.00 84.06 94 GLU A N 1
ATOM 742 C CA . GLU A 1 94 ? 34.037 3.486 -22.036 1.00 84.06 94 GLU A CA 1
ATOM 743 C C . GLU A 1 94 ? 33.558 4.948 -22.059 1.00 84.06 94 GLU A C 1
ATOM 745 O O . GLU A 1 94 ? 33.588 5.640 -21.041 1.00 84.06 94 GLU A O 1
ATOM 750 N N . ILE A 1 95 ? 33.090 5.438 -23.212 1.00 88.94 95 ILE A N 1
ATOM 751 C CA . ILE A 1 95 ? 32.533 6.792 -23.340 1.00 88.94 95 ILE A CA 1
ATOM 752 C C . ILE A 1 95 ? 31.264 6.940 -22.496 1.00 88.94 95 ILE A C 1
ATOM 754 O O . ILE A 1 95 ? 31.084 7.982 -21.863 1.00 88.94 95 ILE A O 1
ATOM 758 N N . ALA A 1 96 ? 30.393 5.929 -22.466 1.00 86.75 96 ALA A N 1
ATOM 759 C CA . ALA A 1 96 ? 29.197 5.939 -21.630 1.00 86.75 96 ALA A CA 1
ATOM 760 C C . ALA A 1 96 ? 29.550 5.996 -20.135 1.00 86.75 96 ALA A C 1
ATOM 762 O O . ALA A 1 96 ? 28.988 6.826 -19.416 1.00 86.75 96 ALA A O 1
ATOM 763 N N . ASP A 1 97 ? 30.521 5.193 -19.691 1.00 83.38 97 ASP A N 1
ATOM 764 C CA . ASP A 1 97 ? 30.996 5.166 -18.302 1.00 83.38 97 ASP A CA 1
ATOM 765 C C . ASP A 1 97 ? 31.560 6.534 -17.877 1.00 83.38 97 ASP A C 1
ATOM 767 O O . ASP A 1 97 ? 31.190 7.085 -16.834 1.00 83.38 97 ASP A O 1
ATOM 771 N N . LEU A 1 98 ? 32.413 7.134 -18.718 1.00 87.19 98 LEU A N 1
ATOM 772 C CA . LEU A 1 98 ? 32.989 8.463 -18.484 1.00 87.19 98 LEU A CA 1
ATOM 773 C C . LEU A 1 98 ? 31.918 9.560 -18.473 1.00 87.19 98 LEU A C 1
ATOM 775 O O . LEU A 1 98 ? 31.916 10.425 -17.596 1.00 87.19 98 LEU A O 1
ATOM 779 N N . ALA A 1 99 ? 30.971 9.521 -19.412 1.00 87.50 99 ALA A N 1
ATOM 780 C CA . ALA A 1 99 ? 29.866 10.474 -19.462 1.00 87.50 99 ALA A CA 1
ATOM 781 C C . ALA A 1 99 ? 29.007 10.406 -18.195 1.00 87.50 99 ALA A C 1
ATOM 783 O O . ALA A 1 99 ? 28.609 11.433 -17.642 1.00 87.50 99 ALA A O 1
ATOM 784 N N . TYR A 1 100 ? 28.753 9.196 -17.706 1.00 82.88 100 TYR A N 1
ATOM 785 C CA . TYR A 1 100 ? 27.998 8.979 -16.484 1.00 82.88 100 TYR A CA 1
ATOM 786 C C . TYR A 1 100 ? 28.729 9.528 -15.254 1.00 82.88 100 TYR A C 1
ATOM 788 O O . TYR A 1 100 ? 28.118 10.210 -14.428 1.00 82.88 100 TYR A O 1
ATOM 796 N N . LYS A 1 101 ? 30.051 9.333 -15.174 1.00 83.81 101 LYS A N 1
ATOM 797 C CA . LYS A 1 101 ? 30.901 9.921 -14.130 1.00 83.81 101 LYS A CA 1
ATOM 798 C C . LYS A 1 101 ? 30.847 11.453 -14.131 1.00 83.81 101 LYS A C 1
ATOM 800 O O . LYS A 1 101 ? 30.643 12.058 -13.082 1.00 83.81 101 LYS A O 1
ATOM 805 N N . VAL A 1 102 ? 30.933 12.089 -15.302 1.00 85.62 102 VAL A N 1
ATOM 806 C CA . VAL A 1 102 ? 30.807 13.554 -15.432 1.00 85.62 102 VAL A CA 1
ATOM 807 C C . VAL A 1 102 ? 29.451 14.050 -14.913 1.00 85.62 102 VAL A C 1
ATOM 809 O O . VAL A 1 102 ? 29.382 15.073 -14.228 1.00 85.62 102 VAL A O 1
ATOM 812 N N . LEU A 1 103 ? 28.362 13.326 -15.192 1.00 82.94 103 LEU A N 1
ATOM 813 C CA . LEU A 1 103 ? 27.029 13.668 -14.681 1.00 82.94 103 LEU A CA 1
ATOM 814 C C . LEU A 1 103 ? 26.923 13.501 -13.157 1.00 82.94 103 LEU A C 1
ATOM 816 O O . LEU A 1 103 ? 26.271 14.327 -12.511 1.00 82.94 103 LEU A O 1
ATOM 820 N N . GLN A 1 1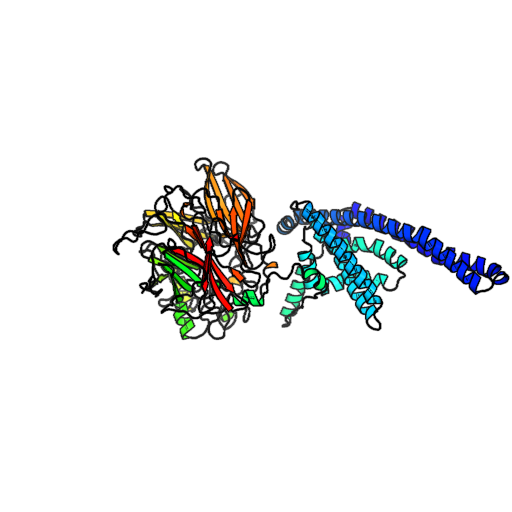04 ? 27.571 12.483 -12.580 1.00 73.81 104 GLN A N 1
ATOM 821 C CA . GLN A 1 104 ? 27.664 12.304 -11.126 1.00 73.81 104 GLN A CA 1
ATOM 822 C C . GLN A 1 104 ? 28.423 13.461 -10.467 1.00 73.81 104 GLN A C 1
ATOM 824 O O . GLN A 1 104 ? 27.907 14.074 -9.531 1.00 73.81 104 GLN A O 1
ATOM 829 N N . ASP A 1 105 ? 29.602 13.812 -10.982 1.00 77.19 105 ASP A N 1
ATOM 830 C CA . ASP A 1 105 ? 30.428 14.899 -10.444 1.00 77.19 105 ASP A CA 1
ATOM 831 C C . ASP A 1 105 ? 29.708 16.250 -10.525 1.00 77.19 105 ASP A C 1
ATOM 833 O O . ASP A 1 105 ? 29.755 17.057 -9.591 1.00 77.19 105 ASP A O 1
ATOM 837 N N . ARG A 1 106 ? 28.973 16.486 -11.616 1.00 76.31 106 ARG A N 1
ATOM 838 C CA . ARG A 1 106 ? 28.146 17.682 -11.781 1.00 76.31 106 ARG A CA 1
ATOM 839 C C . ARG A 1 106 ? 27.009 17.742 -10.761 1.00 76.31 106 ARG A C 1
ATOM 841 O O . ARG A 1 106 ? 26.817 18.782 -10.137 1.00 76.31 106 ARG A O 1
ATOM 848 N N . ALA A 1 107 ? 26.306 16.631 -10.537 1.00 66.75 107 ALA A N 1
ATOM 849 C CA . ALA A 1 107 ? 25.252 16.559 -9.525 1.00 66.75 107 ALA A CA 1
ATOM 850 C C . ALA A 1 107 ? 25.785 16.818 -8.104 1.00 66.75 107 ALA A C 1
ATOM 852 O O . ALA A 1 107 ? 25.107 17.457 -7.300 1.00 66.75 107 ALA A O 1
ATOM 853 N N . VAL A 1 108 ? 27.012 16.371 -7.802 1.00 65.75 108 VAL A N 1
ATOM 854 C CA . VAL A 1 108 ? 27.690 16.651 -6.525 1.00 65.75 108 VAL A CA 1
ATOM 855 C C . VAL A 1 108 ? 28.016 18.140 -6.379 1.00 65.75 108 VAL A C 1
ATOM 857 O O . VAL A 1 108 ? 27.770 18.703 -5.314 1.00 65.75 108 VAL A O 1
ATOM 860 N N . ARG A 1 109 ? 28.529 18.792 -7.432 1.00 66.31 109 ARG A N 1
ATOM 861 C CA . ARG A 1 109 ? 28.859 20.231 -7.415 1.00 66.31 109 ARG A CA 1
ATOM 862 C C . ARG A 1 109 ? 27.629 21.132 -7.311 1.00 66.31 109 ARG A C 1
ATOM 864 O O . ARG A 1 109 ? 27.689 22.150 -6.636 1.00 66.31 109 ARG A O 1
ATOM 871 N N . GLU A 1 110 ? 26.526 20.758 -7.955 1.00 66.38 110 GLU A N 1
ATOM 872 C CA . GLU A 1 110 ? 25.275 21.533 -7.966 1.00 66.38 110 GLU A CA 1
ATOM 873 C C . GLU A 1 110 ? 24.407 21.296 -6.710 1.00 66.38 110 GLU A C 1
ATOM 875 O O . GLU A 1 110 ? 23.307 21.829 -6.614 1.00 66.38 110 GLU A O 1
ATOM 880 N N . GLY A 1 111 ? 24.869 20.503 -5.732 1.00 51.34 111 GLY A N 1
ATOM 881 C CA . GLY A 1 111 ? 24.124 20.238 -4.492 1.00 51.34 111 GLY A CA 1
ATOM 882 C C . GLY A 1 111 ? 22.844 19.412 -4.689 1.00 51.34 111 GLY A C 1
ATOM 883 O O . GLY A 1 111 ? 22.062 19.247 -3.752 1.00 51.34 111 GLY A O 1
ATOM 884 N N . LEU A 1 112 ? 22.637 18.853 -5.885 1.00 54.09 112 LEU A N 1
ATOM 885 C CA . LEU A 1 112 ? 21.460 18.077 -6.267 1.00 54.09 112 LEU A CA 1
ATOM 886 C C . LEU A 1 112 ? 21.534 16.664 -5.666 1.00 54.09 112 LEU A C 1
ATOM 888 O O . LEU A 1 112 ? 21.880 15.687 -6.337 1.00 54.09 112 LEU A O 1
ATOM 892 N N . GLN A 1 113 ? 21.189 16.537 -4.380 1.00 44.78 113 GLN A N 1
ATOM 893 C CA . GLN A 1 113 ? 21.150 15.252 -3.664 1.00 44.78 113 GLN A CA 1
ATOM 894 C C . GLN A 1 113 ? 20.220 14.216 -4.327 1.00 44.78 113 GLN A C 1
ATOM 896 O O . GLN A 1 113 ? 20.473 13.016 -4.225 1.00 44.78 113 GLN A O 1
ATOM 901 N N . GLN A 1 114 ? 19.205 14.667 -5.070 1.00 43.41 114 GLN A N 1
ATOM 902 C CA . GLN A 1 114 ? 18.203 13.831 -5.742 1.00 43.41 114 GLN A CA 1
ATOM 903 C C . GLN A 1 114 ? 18.788 13.007 -6.904 1.00 43.41 114 GLN A C 1
ATOM 905 O O . GLN A 1 114 ? 18.512 11.814 -7.019 1.00 43.41 114 GLN A O 1
ATOM 910 N N . ARG A 1 115 ? 19.717 13.577 -7.694 1.00 41.28 115 ARG A N 1
ATOM 911 C CA . ARG A 1 115 ? 20.480 12.816 -8.708 1.00 41.28 115 ARG A CA 1
ATOM 912 C C . ARG A 1 115 ? 21.447 11.824 -8.058 1.00 41.28 115 ARG A C 1
ATOM 914 O O . ARG A 1 115 ? 21.703 10.767 -8.615 1.00 41.28 115 ARG A O 1
ATOM 921 N N . ARG A 1 116 ? 21.949 12.111 -6.854 1.00 38.97 116 ARG A N 1
ATOM 922 C CA . ARG A 1 116 ? 22.927 11.267 -6.144 1.00 38.97 116 ARG A CA 1
ATOM 923 C C . ARG A 1 116 ? 22.375 9.887 -5.738 1.00 38.97 116 ARG A C 1
ATOM 925 O O . ARG A 1 116 ? 23.163 8.953 -5.621 1.00 38.97 116 ARG A O 1
ATOM 932 N N . LYS A 1 117 ? 21.054 9.746 -5.536 1.00 40.75 117 LYS A N 1
ATOM 933 C CA . LYS A 1 117 ? 20.387 8.486 -5.133 1.00 40.75 117 LYS A CA 1
ATOM 934 C C . LYS A 1 117 ? 20.070 7.545 -6.301 1.00 40.75 117 LYS A C 1
ATOM 936 O O . LYS A 1 117 ? 20.275 6.347 -6.159 1.00 40.75 117 LYS A O 1
ATOM 941 N N . VAL A 1 118 ? 19.643 8.078 -7.449 1.00 43.44 118 VAL A N 1
ATOM 942 C CA . VAL A 1 118 ? 19.322 7.287 -8.660 1.00 43.44 118 VAL A CA 1
ATOM 943 C C . VAL A 1 118 ? 20.571 6.624 -9.261 1.00 43.44 118 VAL A C 1
ATOM 945 O O . VAL A 1 118 ? 20.477 5.618 -9.953 1.00 43.44 118 VAL A O 1
ATOM 948 N N . LEU A 1 119 ? 21.758 7.175 -8.985 1.00 44.66 119 LEU A N 1
ATOM 949 C CA . LEU A 1 119 ? 22.995 6.833 -9.692 1.00 44.66 119 LEU A CA 1
ATOM 950 C C . LEU A 1 119 ? 23.916 5.842 -8.943 1.00 44.66 119 LEU A C 1
ATOM 952 O O . LEU A 1 119 ? 25.027 5.590 -9.414 1.00 44.66 119 LEU A O 1
ATOM 956 N N . ARG A 1 120 ? 23.505 5.295 -7.785 1.00 41.56 120 ARG A N 1
ATOM 957 C CA . ARG A 1 120 ? 24.285 4.301 -7.018 1.00 41.56 120 ARG A CA 1
ATOM 958 C C . ARG A 1 120 ? 24.001 2.893 -7.558 1.00 41.56 120 ARG A C 1
ATOM 960 O O . ARG A 1 120 ? 22.893 2.394 -7.401 1.00 41.56 120 ARG A O 1
ATOM 967 N N . GLN A 1 121 ? 25.003 2.252 -8.163 1.00 42.88 121 GLN A N 1
ATOM 968 C CA . GLN A 1 121 ? 24.916 0.851 -8.587 1.00 42.88 121 GLN A CA 1
ATOM 969 C C . GLN A 1 121 ? 24.654 -0.044 -7.367 1.00 42.88 121 GLN A C 1
ATOM 971 O O . GLN A 1 121 ? 25.492 -0.135 -6.470 1.00 42.88 121 GLN A O 1
ATOM 976 N N . GLN A 1 122 ? 23.488 -0.690 -7.322 1.00 42.88 122 GLN A N 1
ATOM 977 C CA . GLN A 1 122 ? 23.277 -1.839 -6.444 1.00 42.88 122 GLN A CA 1
ATOM 978 C C . GLN A 1 122 ? 23.854 -3.090 -7.129 1.00 42.88 122 GLN A C 1
ATOM 980 O O . GLN A 1 122 ? 23.611 -3.272 -8.326 1.00 42.88 122 GLN A O 1
ATOM 985 N N . PRO A 1 123 ? 24.628 -3.938 -6.427 1.00 42.41 123 PRO A N 1
ATOM 986 C CA . PRO A 1 123 ? 25.161 -5.161 -7.015 1.00 42.41 123 PRO A CA 1
ATOM 987 C C . PRO A 1 123 ? 24.018 -6.146 -7.296 1.00 42.41 123 PRO A C 1
ATOM 989 O O . PRO A 1 123 ? 23.349 -6.599 -6.371 1.00 42.41 123 PRO A O 1
ATOM 992 N N . GLN A 1 124 ? 23.783 -6.469 -8.572 1.00 47.69 124 GLN A N 1
ATOM 993 C CA . GLN A 1 124 ? 22.836 -7.519 -8.959 1.00 47.69 124 GLN A CA 1
ATOM 994 C C . GLN A 1 124 ? 23.506 -8.905 -8.954 1.00 47.69 124 GLN A C 1
ATOM 996 O O . GLN A 1 124 ? 24.701 -9.010 -9.245 1.00 47.69 124 GLN A O 1
ATOM 1001 N N . PRO A 1 125 ? 22.753 -9.989 -8.679 1.00 53.50 125 PRO A N 1
ATOM 1002 C CA . PRO A 1 125 ? 23.248 -11.354 -8.823 1.00 53.50 125 PRO A CA 1
ATOM 1003 C C . PRO A 1 125 ? 23.738 -11.626 -10.253 1.00 53.50 125 PRO A C 1
ATOM 1005 O O . PRO A 1 125 ? 23.042 -11.321 -11.223 1.00 53.50 125 PRO A O 1
ATOM 1008 N N . VAL A 1 126 ? 24.904 -12.266 -10.393 1.00 59.12 126 VAL A N 1
ATOM 1009 C CA . VAL A 1 126 ? 25.554 -12.553 -11.692 1.00 59.12 126 VAL A CA 1
ATOM 1010 C C . VAL A 1 126 ? 24.628 -13.303 -12.660 1.00 59.12 126 VAL A C 1
ATOM 1012 O O . VAL A 1 126 ? 24.665 -13.067 -13.866 1.00 59.12 126 VAL A O 1
ATOM 1015 N N . ILE A 1 127 ? 23.749 -14.166 -12.142 1.00 53.44 127 ILE A N 1
ATOM 1016 C CA . ILE A 1 127 ? 22.799 -14.937 -12.954 1.00 53.44 127 ILE A CA 1
ATOM 1017 C C . ILE A 1 127 ? 21.755 -14.049 -13.651 1.00 53.44 127 ILE A C 1
ATOM 1019 O O . ILE A 1 127 ? 21.439 -14.276 -14.818 1.00 53.44 127 ILE A O 1
ATOM 1023 N N . ASN A 1 128 ? 21.294 -12.987 -12.983 1.00 48.16 128 ASN A N 1
ATOM 1024 C CA . ASN A 1 128 ? 20.341 -12.031 -13.546 1.00 48.16 128 ASN A CA 1
ATOM 1025 C C . ASN A 1 128 ? 21.011 -11.154 -14.604 1.00 48.16 128 ASN A C 1
ATOM 1027 O O . ASN A 1 128 ? 20.390 -10.843 -15.618 1.00 48.16 128 ASN A O 1
ATOM 1031 N N . MET A 1 129 ? 22.291 -10.824 -14.409 1.00 56.38 129 MET A N 1
ATOM 1032 C CA . MET A 1 129 ? 23.093 -10.119 -15.407 1.00 56.38 129 MET A CA 1
ATOM 1033 C C . MET A 1 129 ? 23.228 -10.959 -16.684 1.00 56.38 129 MET A C 1
ATOM 1035 O O . MET A 1 129 ? 22.899 -10.486 -17.764 1.00 56.38 129 MET A O 1
ATOM 1039 N N . ILE A 1 130 ? 23.621 -12.232 -16.569 1.00 59.22 130 ILE A N 1
ATOM 1040 C CA . ILE A 1 130 ? 23.764 -13.133 -17.726 1.00 59.22 130 ILE A CA 1
ATOM 1041 C C . ILE A 1 130 ? 22.430 -13.302 -18.463 1.00 59.22 130 ILE A C 1
ATOM 1043 O O . ILE A 1 130 ? 22.392 -13.209 -19.689 1.00 59.22 130 ILE A O 1
ATOM 1047 N N . ALA A 1 131 ? 21.334 -13.512 -17.729 1.00 55.03 131 ALA A N 1
ATOM 1048 C CA . ALA A 1 131 ? 20.010 -13.640 -18.324 1.00 55.03 131 ALA A CA 1
ATOM 1049 C C . ALA A 1 131 ? 19.627 -12.375 -19.108 1.00 55.03 131 ALA A C 1
ATOM 1051 O O . ALA A 1 131 ? 19.293 -12.465 -20.288 1.00 55.03 131 ALA A O 1
ATOM 1052 N N . GLN A 1 132 ? 19.733 -11.192 -18.494 1.00 57.91 132 GLN A N 1
ATOM 1053 C CA . GLN A 1 132 ? 19.404 -9.921 -19.146 1.00 57.91 132 GLN A CA 1
ATOM 1054 C C . GLN A 1 132 ? 20.252 -9.673 -20.399 1.00 57.91 132 GLN A C 1
ATOM 1056 O O . GLN A 1 132 ? 19.715 -9.232 -21.413 1.00 57.91 132 GLN A O 1
ATOM 1061 N N . GLU A 1 133 ? 21.542 -10.007 -20.368 1.00 66.19 133 GLU A N 1
ATOM 1062 C CA . GLU A 1 133 ? 22.445 -9.852 -21.511 1.00 66.19 133 GLU A CA 1
ATOM 1063 C C . GLU A 1 133 ? 22.082 -10.796 -22.670 1.00 66.19 133 GLU A C 1
ATOM 1065 O O . GLU A 1 133 ? 22.053 -10.364 -23.824 1.00 66.19 133 GLU A O 1
ATOM 1070 N N . ILE A 1 134 ? 21.727 -12.055 -22.383 1.00 68.06 134 ILE A N 1
ATOM 1071 C CA . ILE A 1 134 ? 21.235 -13.008 -23.394 1.00 68.06 134 ILE A CA 1
ATOM 1072 C C . ILE A 1 134 ? 19.942 -12.487 -24.024 1.00 68.06 134 ILE A C 1
ATOM 1074 O O . ILE A 1 134 ? 19.840 -12.416 -25.251 1.00 68.06 134 ILE A O 1
ATOM 1078 N N . TYR A 1 135 ? 18.972 -12.075 -23.204 1.00 63.12 135 TYR A N 1
ATOM 1079 C CA . TYR A 1 135 ? 17.710 -11.529 -23.703 1.00 63.12 135 TYR A CA 1
ATOM 1080 C C . TYR A 1 135 ? 17.923 -10.265 -24.530 1.00 63.12 135 TYR A C 1
ATOM 1082 O O . TYR A 1 135 ? 17.286 -10.102 -25.567 1.00 63.12 135 TYR A O 1
ATOM 1090 N N . ARG A 1 136 ? 18.849 -9.396 -24.122 1.00 71.75 136 ARG A N 1
ATOM 1091 C CA . ARG A 1 136 ? 19.212 -8.194 -24.870 1.00 71.75 136 ARG A CA 1
ATOM 1092 C C . ARG A 1 136 ? 19.761 -8.544 -26.253 1.00 71.75 136 ARG A C 1
ATOM 1094 O O . ARG A 1 136 ? 19.332 -7.953 -27.240 1.00 71.75 136 ARG A O 1
ATOM 1101 N N . VAL A 1 137 ? 20.677 -9.509 -26.345 1.00 73.69 137 VAL A N 1
ATOM 1102 C CA . VAL A 1 137 ? 21.247 -9.961 -27.628 1.00 73.69 137 VAL A CA 1
ATOM 1103 C C . VAL A 1 137 ? 20.169 -10.561 -28.529 1.00 73.69 137 VAL A C 1
ATOM 1105 O O . VAL A 1 137 ? 20.104 -10.217 -29.709 1.00 73.69 137 VAL A O 1
ATOM 1108 N N . VAL A 1 138 ? 19.295 -11.409 -27.982 1.00 71.06 138 VAL A N 1
ATOM 1109 C CA . VAL A 1 138 ? 18.174 -12.000 -28.727 1.00 71.06 138 VAL A CA 1
ATOM 1110 C C . VAL A 1 138 ? 17.211 -10.915 -29.213 1.00 71.06 138 VAL A C 1
ATOM 1112 O O . VAL A 1 138 ? 16.850 -10.908 -30.388 1.00 71.06 138 VAL A O 1
ATOM 1115 N N . LEU A 1 139 ? 16.849 -9.964 -28.349 1.00 71.75 139 LEU A N 1
ATOM 1116 C CA . LEU A 1 139 ? 15.954 -8.857 -28.681 1.00 71.75 139 LEU A CA 1
ATOM 1117 C C . LEU A 1 139 ? 16.533 -7.981 -29.795 1.00 71.75 139 LEU A C 1
ATOM 1119 O O . LEU A 1 139 ? 15.846 -7.724 -30.781 1.00 71.75 139 LEU A O 1
ATOM 1123 N N . PHE A 1 140 ? 17.799 -7.565 -29.682 1.00 77.00 140 PHE A N 1
ATOM 1124 C CA . PHE A 1 140 ? 18.463 -6.798 -30.737 1.00 77.00 140 PHE A CA 1
ATOM 1125 C C . PHE A 1 140 ? 18.580 -7.595 -32.032 1.00 77.00 140 PHE A C 1
ATOM 1127 O O . PHE A 1 140 ? 18.362 -7.030 -33.099 1.00 77.00 140 PHE A O 1
ATOM 1134 N N . GLY A 1 141 ? 18.879 -8.893 -31.953 1.00 74.81 141 GLY A N 1
ATOM 1135 C CA . GLY A 1 141 ? 18.944 -9.770 -33.119 1.00 74.81 141 GLY A CA 1
ATOM 1136 C C . GLY A 1 141 ? 17.609 -9.843 -33.857 1.00 74.81 141 GLY A C 1
ATOM 1137 O O . GLY A 1 141 ? 17.558 -9.603 -35.062 1.00 74.81 141 GLY A O 1
ATOM 1138 N N . ILE A 1 142 ? 16.516 -10.099 -33.134 1.00 77.06 142 ILE A N 1
ATOM 1139 C CA . ILE A 1 142 ? 15.160 -10.135 -33.697 1.00 77.06 142 ILE A CA 1
ATOM 1140 C C . ILE A 1 142 ? 14.786 -8.766 -34.265 1.00 77.06 142 ILE A C 1
ATOM 1142 O O . ILE A 1 142 ? 14.335 -8.683 -35.404 1.00 77.06 142 ILE A O 1
ATOM 1146 N N . PHE A 1 143 ? 15.007 -7.685 -33.515 1.00 79.12 143 PHE A N 1
ATOM 1147 C CA . PHE A 1 143 ? 14.630 -6.345 -33.954 1.00 79.12 143 PHE A CA 1
ATOM 1148 C C . PHE A 1 143 ? 15.414 -5.905 -35.194 1.00 79.12 143 PHE A C 1
ATOM 1150 O O . PHE A 1 143 ? 14.839 -5.346 -36.127 1.00 79.12 143 PHE A O 1
ATOM 1157 N N . PHE A 1 144 ? 16.701 -6.247 -35.263 1.00 80.81 144 PHE A N 1
ATOM 1158 C CA . PHE A 1 144 ? 17.528 -6.055 -36.448 1.00 80.81 144 PHE A CA 1
ATOM 1159 C C . PHE A 1 144 ? 16.973 -6.829 -37.651 1.00 80.81 144 PHE A C 1
ATOM 1161 O O . PHE A 1 144 ? 16.775 -6.241 -38.712 1.00 80.81 144 PHE A O 1
ATOM 1168 N N . ILE A 1 145 ? 16.649 -8.118 -37.494 1.00 82.00 145 ILE A N 1
ATOM 1169 C CA . ILE A 1 145 ? 16.043 -8.925 -38.567 1.00 82.00 145 ILE A CA 1
ATOM 1170 C C . ILE A 1 145 ? 14.732 -8.289 -39.049 1.00 82.00 145 ILE A C 1
ATOM 1172 O O . ILE A 1 145 ? 14.532 -8.157 -40.255 1.00 82.00 145 ILE A O 1
ATOM 1176 N N . THR A 1 146 ? 13.874 -7.837 -38.131 1.00 81.38 146 THR A N 1
ATOM 1177 C CA . THR A 1 146 ? 12.596 -7.184 -38.450 1.00 81.38 146 THR A CA 1
ATOM 1178 C C . THR A 1 146 ? 12.790 -5.904 -39.259 1.00 81.38 146 THR A C 1
ATOM 1180 O O . THR A 1 146 ? 12.098 -5.714 -40.259 1.00 81.38 146 THR A O 1
ATOM 1183 N N . VAL A 1 147 ? 13.755 -5.056 -38.883 1.00 82.19 147 VAL A N 1
ATOM 1184 C CA . VAL A 1 147 ? 14.102 -3.840 -39.637 1.00 82.19 147 VAL A CA 1
ATOM 1185 C C . VAL A 1 147 ? 14.488 -4.207 -41.071 1.00 82.19 147 VAL A C 1
ATOM 1187 O O . VAL A 1 147 ? 13.920 -3.676 -42.021 1.00 82.19 147 VAL A O 1
ATOM 1190 N N . PHE A 1 148 ? 15.407 -5.156 -41.265 1.00 80.12 148 PHE A N 1
ATOM 1191 C CA . PHE A 1 148 ? 15.846 -5.542 -42.611 1.00 80.12 148 PHE A CA 1
ATOM 1192 C C . PHE A 1 148 ? 14.732 -6.204 -43.433 1.00 80.12 148 PHE A C 1
ATOM 1194 O O . PHE A 1 148 ? 14.567 -5.890 -44.614 1.00 80.12 148 PHE A O 1
ATOM 1201 N N . ALA A 1 149 ? 13.926 -7.067 -42.812 1.00 82.06 149 ALA A N 1
ATOM 1202 C CA . ALA A 1 149 ? 12.793 -7.713 -43.462 1.00 82.06 149 ALA A CA 1
ATOM 1203 C C . ALA A 1 149 ? 11.735 -6.692 -43.911 1.00 82.06 149 ALA A C 1
ATOM 1205 O O . ALA A 1 149 ? 11.217 -6.799 -45.025 1.00 82.06 149 ALA A O 1
ATOM 1206 N N . SER A 1 150 ? 11.459 -5.655 -43.107 1.00 82.31 150 SER A N 1
ATOM 1207 C CA . SER A 1 150 ? 10.453 -4.645 -43.454 1.00 82.31 150 SER A CA 1
ATOM 1208 C C . SER A 1 150 ? 10.822 -3.843 -44.699 1.00 82.31 150 SER A C 1
ATOM 1210 O O . SER A 1 150 ? 9.937 -3.456 -45.456 1.00 82.31 150 SER A O 1
ATOM 1212 N N . GLY A 1 151 ? 12.120 -3.650 -44.963 1.00 78.00 151 GLY A N 1
ATOM 1213 C CA . GLY A 1 151 ? 12.600 -2.983 -46.177 1.00 78.00 151 GLY A CA 1
ATOM 1214 C C . GLY A 1 151 ? 12.235 -3.712 -47.476 1.00 78.00 151 GLY A C 1
ATOM 1215 O O . GLY A 1 151 ? 12.229 -3.096 -48.537 1.00 78.00 151 GLY A O 1
ATOM 1216 N N . SER A 1 152 ? 11.878 -4.999 -47.397 1.00 81.00 152 SER A N 1
ATOM 1217 C CA . SER A 1 152 ? 11.489 -5.818 -48.553 1.00 81.00 152 SER A CA 1
ATOM 1218 C C . SER A 1 152 ? 9.994 -5.731 -48.896 1.00 81.00 152 SER A C 1
ATOM 1220 O O . SER A 1 152 ? 9.566 -6.300 -49.900 1.00 81.00 152 SER A O 1
ATOM 1222 N N . ILE A 1 153 ? 9.182 -5.036 -48.086 1.00 83.44 153 ILE A N 1
ATOM 1223 C CA . ILE A 1 153 ? 7.732 -4.918 -48.297 1.00 83.44 153 ILE A CA 1
ATOM 1224 C C . ILE A 1 153 ? 7.442 -3.882 -49.404 1.00 83.44 153 ILE A C 1
ATOM 1226 O O . ILE A 1 153 ? 7.835 -2.719 -49.267 1.00 83.44 153 ILE A O 1
ATOM 1230 N N . PRO A 1 154 ? 6.717 -4.239 -50.482 1.00 84.31 154 PRO A N 1
ATOM 1231 C CA . PRO A 1 154 ? 6.372 -3.294 -51.545 1.00 84.31 154 PRO A CA 1
ATOM 1232 C C . PRO A 1 154 ? 5.578 -2.079 -51.035 1.00 84.31 154 PRO A C 1
ATOM 1234 O O . PRO A 1 154 ? 4.734 -2.210 -50.151 1.00 84.31 154 PRO A O 1
ATOM 1237 N N . TYR A 1 155 ? 5.814 -0.903 -51.630 1.00 79.56 155 TYR A N 1
ATOM 1238 C CA . TYR A 1 155 ? 5.119 0.384 -51.401 1.00 79.56 155 TYR A CA 1
ATOM 1239 C C . TYR A 1 155 ? 5.279 1.035 -50.016 1.00 79.56 155 TYR A C 1
ATOM 1241 O O . TYR A 1 155 ? 5.443 2.250 -49.944 1.00 79.56 155 TYR A O 1
ATOM 1249 N N . VAL A 1 156 ? 5.262 0.263 -48.927 1.00 80.12 156 VAL A N 1
ATOM 1250 C CA . VAL A 1 156 ? 5.331 0.772 -47.542 1.00 80.12 156 VAL A CA 1
ATOM 1251 C C . VAL A 1 156 ? 6.641 0.429 -46.829 1.00 80.12 156 VAL A C 1
ATOM 1253 O O . VAL A 1 156 ? 6.990 1.081 -45.845 1.00 80.12 156 VAL A O 1
ATOM 1256 N N . GLY A 1 157 ? 7.401 -0.548 -47.333 1.00 81.94 157 GLY A N 1
ATOM 1257 C CA . GLY A 1 157 ? 8.574 -1.092 -46.648 1.00 81.94 157 GLY A CA 1
ATOM 1258 C C . GLY A 1 157 ? 9.684 -0.084 -46.386 1.00 81.94 157 GLY A C 1
ATOM 1259 O O . GLY A 1 157 ? 10.269 -0.101 -45.311 1.00 81.94 157 GLY A O 1
ATOM 1260 N N . GLY A 1 158 ? 9.928 0.858 -47.304 1.00 82.75 158 GLY A N 1
ATOM 1261 C CA . GLY A 1 158 ? 10.933 1.911 -47.104 1.00 82.75 158 GLY A CA 1
ATOM 1262 C C . GLY A 1 158 ? 10.594 2.871 -45.955 1.00 82.75 158 GLY A C 1
ATOM 1263 O O . GLY A 1 158 ? 11.475 3.266 -45.194 1.00 82.75 158 GLY A O 1
ATOM 1264 N N . PHE A 1 159 ? 9.311 3.203 -45.784 1.00 85.69 159 PHE A N 1
ATOM 1265 C CA . PHE A 1 159 ? 8.850 4.059 -44.688 1.00 85.69 159 PHE A CA 1
ATOM 1266 C C . PHE A 1 159 ? 8.869 3.321 -43.343 1.00 85.69 159 PHE A C 1
ATOM 1268 O O . PHE A 1 159 ? 9.320 3.869 -42.339 1.00 85.69 159 PHE A O 1
ATOM 1275 N N . VAL A 1 160 ? 8.446 2.054 -43.327 1.00 84.62 160 VAL A N 1
ATOM 1276 C CA . VAL A 1 160 ? 8.506 1.211 -42.122 1.00 84.62 160 VAL A CA 1
ATOM 1277 C C . VAL A 1 160 ? 9.959 0.961 -41.708 1.00 84.62 160 VAL A C 1
ATOM 1279 O O . VAL A 1 160 ? 10.297 1.149 -40.543 1.00 84.62 160 VAL A O 1
ATOM 1282 N N . TYR A 1 161 ? 10.834 0.640 -42.665 1.00 86.00 161 TYR A N 1
ATOM 1283 C CA . TYR A 1 161 ? 12.276 0.491 -42.456 1.00 86.00 161 TYR A CA 1
ATOM 1284 C C . TYR A 1 161 ? 12.873 1.719 -41.769 1.00 86.00 161 TYR A C 1
ATOM 1286 O O . TYR A 1 161 ? 13.589 1.587 -40.783 1.00 86.00 161 TYR A O 1
ATOM 1294 N N . TYR A 1 162 ? 12.530 2.918 -42.238 1.00 89.12 162 TYR A N 1
ATOM 1295 C CA . TYR A 1 162 ? 12.993 4.171 -41.649 1.00 89.12 162 TYR A CA 1
ATOM 1296 C C . TYR A 1 162 ? 12.575 4.361 -40.186 1.00 89.12 162 TYR A C 1
ATOM 1298 O O . TYR A 1 162 ? 13.404 4.742 -39.353 1.00 89.12 162 TYR A O 1
ATOM 1306 N N . ILE A 1 163 ? 11.304 4.100 -39.868 1.00 89.06 163 ILE A N 1
ATOM 1307 C CA . ILE A 1 163 ? 10.782 4.222 -38.501 1.00 89.06 163 ILE A CA 1
ATOM 1308 C C . ILE A 1 163 ? 11.480 3.217 -37.586 1.00 89.06 163 ILE A C 1
ATOM 1310 O O . ILE A 1 163 ? 12.015 3.601 -36.545 1.00 89.06 163 ILE A O 1
ATOM 1314 N N . LEU A 1 164 ? 11.523 1.945 -37.991 1.00 88.06 164 LEU A N 1
ATOM 1315 C CA . LEU A 1 164 ? 12.123 0.882 -37.188 1.00 88.06 164 LEU A CA 1
ATOM 1316 C C . LEU A 1 164 ? 13.629 1.096 -37.001 1.00 88.06 164 LEU A C 1
ATOM 1318 O O . LEU A 1 164 ? 14.146 0.888 -35.907 1.00 88.06 164 LEU A O 1
ATOM 1322 N N . LEU A 1 165 ? 14.330 1.575 -38.031 1.00 87.69 165 LEU A N 1
ATOM 1323 C CA . LEU A 1 165 ? 15.754 1.896 -37.950 1.00 87.69 165 LEU A CA 1
ATOM 1324 C C . LEU A 1 165 ? 16.021 3.087 -37.017 1.00 87.69 165 LEU A C 1
ATOM 1326 O O . LEU A 1 165 ? 16.966 3.050 -36.229 1.00 87.69 165 LEU A O 1
ATOM 1330 N N . SER A 1 166 ? 15.152 4.104 -37.035 1.00 91.56 166 SER A N 1
ATOM 1331 C CA . SER A 1 166 ? 15.210 5.219 -36.080 1.00 91.56 166 SER A CA 1
ATOM 1332 C C . SER A 1 166 ? 15.047 4.722 -34.648 1.00 91.56 166 SER A C 1
ATOM 1334 O O . SER A 1 166 ? 15.851 5.045 -33.774 1.00 91.56 166 SER A O 1
ATOM 1336 N N . TRP A 1 167 ? 14.059 3.869 -34.407 1.00 91.19 167 TRP A N 1
ATOM 1337 C CA . TRP A 1 167 ? 13.862 3.239 -33.109 1.00 91.19 167 TRP A CA 1
ATOM 1338 C C . TRP A 1 167 ? 15.041 2.372 -32.669 1.00 91.19 167 TRP A C 1
ATOM 1340 O O . TRP A 1 167 ? 15.456 2.483 -31.517 1.00 91.19 167 TRP A O 1
ATOM 1350 N N . LEU A 1 168 ? 15.630 1.585 -33.571 1.00 88.00 168 LEU A N 1
ATOM 1351 C CA . LEU A 1 168 ? 16.802 0.757 -33.284 1.00 88.00 168 LEU A CA 1
ATOM 1352 C C . LEU A 1 168 ? 17.989 1.599 -32.809 1.00 88.00 168 LEU A C 1
ATOM 1354 O O . LEU A 1 168 ? 18.570 1.292 -31.770 1.00 88.00 168 LEU A O 1
ATOM 1358 N N . TYR A 1 169 ? 18.320 2.687 -33.509 1.00 88.25 169 TYR A N 1
ATOM 1359 C CA . TYR A 1 169 ? 19.427 3.553 -33.094 1.00 88.25 169 TYR A CA 1
ATOM 1360 C C . TYR A 1 169 ? 19.159 4.267 -31.774 1.00 88.25 169 TYR A C 1
ATOM 1362 O O . TYR A 1 169 ? 20.062 4.370 -30.944 1.00 88.25 169 TYR A O 1
ATOM 1370 N N . ALA A 1 170 ? 17.931 4.738 -31.556 1.00 91.56 170 ALA A N 1
ATOM 1371 C CA . ALA A 1 170 ? 17.565 5.365 -30.295 1.00 91.56 170 ALA A CA 1
ATOM 1372 C C . ALA A 1 170 ? 17.682 4.375 -29.131 1.00 91.56 170 ALA A C 1
ATOM 1374 O O . ALA A 1 170 ? 18.337 4.676 -28.134 1.00 91.56 170 ALA A O 1
ATOM 1375 N N . PHE A 1 171 ? 17.113 3.178 -29.280 1.00 88.12 171 PHE A N 1
ATOM 1376 C CA . PHE A 1 171 ? 17.176 2.134 -28.263 1.00 88.12 171 PHE A CA 1
ATOM 1377 C C . PHE A 1 171 ? 18.630 1.744 -27.965 1.00 88.12 171 PHE A C 1
ATOM 1379 O O . PHE A 1 171 ? 19.012 1.671 -26.802 1.00 88.12 171 PHE A O 1
ATOM 1386 N N . TYR A 1 172 ? 19.473 1.598 -28.993 1.00 86.75 172 TYR A N 1
ATOM 1387 C CA . TYR A 1 172 ? 20.881 1.231 -28.822 1.00 86.75 172 TYR A CA 1
ATOM 1388 C C . TYR A 1 172 ? 21.697 2.306 -28.081 1.00 86.75 172 TYR A C 1
ATOM 1390 O O . TYR A 1 172 ? 22.490 1.972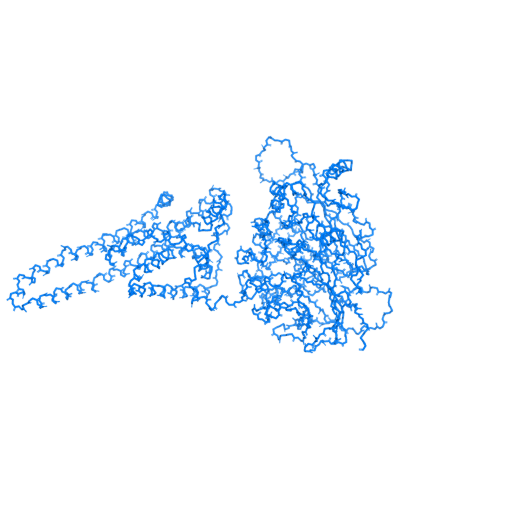 -27.207 1.00 86.75 172 TYR A O 1
ATOM 1398 N N . CYS A 1 173 ? 21.477 3.601 -28.346 1.00 89.75 173 CYS A N 1
ATOM 1399 C CA . CYS A 1 173 ? 22.139 4.671 -27.585 1.00 89.75 173 CYS A CA 1
ATOM 1400 C C . CYS A 1 173 ? 21.688 4.722 -26.117 1.00 89.75 173 CYS A C 1
ATOM 1402 O O . CYS A 1 173 ? 22.504 4.963 -25.228 1.00 89.75 173 CYS A O 1
ATOM 1404 N N . PHE A 1 174 ? 20.393 4.523 -25.856 1.00 90.81 174 PHE A N 1
ATOM 1405 C CA . PHE A 1 174 ? 19.841 4.562 -24.500 1.00 90.81 174 PHE A CA 1
ATOM 1406 C C . PHE A 1 174 ? 20.161 3.306 -23.685 1.00 90.81 174 PHE A C 1
ATOM 1408 O O . PHE A 1 174 ? 20.232 3.393 -22.460 1.00 90.81 174 PHE A O 1
ATOM 1415 N N . ASP A 1 175 ? 20.430 2.173 -24.334 1.00 86.81 175 ASP A N 1
ATOM 1416 C CA . ASP A 1 175 ? 20.788 0.924 -23.664 1.00 86.81 175 ASP A CA 1
ATOM 1417 C C . ASP A 1 175 ? 22.051 1.053 -22.800 1.00 86.81 175 ASP A C 1
ATOM 1419 O O . ASP A 1 175 ? 22.089 0.522 -21.690 1.00 86.81 175 ASP A O 1
ATOM 1423 N N . TYR A 1 176 ? 23.033 1.849 -23.235 1.00 85.19 176 TYR A N 1
ATOM 1424 C CA . TYR A 1 176 ? 24.216 2.181 -22.431 1.00 85.19 176 TYR A CA 1
ATOM 1425 C C . TYR A 1 176 ? 23.833 2.883 -21.123 1.00 85.19 176 TYR A C 1
ATOM 1427 O O . TYR A 1 176 ? 24.242 2.471 -20.038 1.00 85.19 176 TYR A O 1
ATOM 1435 N N . LYS A 1 177 ? 22.983 3.915 -21.206 1.00 85.25 177 LYS A N 1
ATOM 1436 C CA . LYS A 1 177 ? 22.477 4.636 -20.030 1.00 85.25 177 LYS A CA 1
ATOM 1437 C C . LYS A 1 177 ? 21.694 3.706 -19.109 1.00 85.25 177 LYS A C 1
ATOM 1439 O O . LYS A 1 177 ? 21.894 3.733 -17.896 1.00 85.25 177 LYS A O 1
ATOM 1444 N N . TRP A 1 178 ? 20.791 2.909 -19.671 1.00 83.94 178 TRP A N 1
ATOM 1445 C CA . TRP A 1 178 ? 19.922 2.009 -18.918 1.00 83.94 178 TRP A CA 1
ATOM 1446 C C . TRP A 1 178 ? 20.677 0.875 -18.237 1.00 83.94 178 TRP A C 1
ATOM 1448 O O . TRP A 1 178 ? 20.335 0.505 -17.116 1.00 83.94 178 TRP A O 1
ATOM 1458 N N . SER A 1 179 ? 21.736 0.378 -18.871 1.00 79.25 179 SER A N 1
ATOM 1459 C CA . SER A 1 179 ? 22.636 -0.609 -18.278 1.00 79.25 179 SER A CA 1
ATOM 1460 C C . SER A 1 179 ? 23.404 -0.022 -17.094 1.00 79.25 179 SER A C 1
ATOM 1462 O O . SER A 1 179 ? 23.472 -0.654 -16.047 1.00 79.25 179 SER A O 1
ATOM 1464 N N . LEU A 1 180 ? 23.877 1.226 -17.187 1.00 74.56 180 LEU A N 1
ATOM 1465 C CA . LEU A 1 180 ? 24.575 1.901 -16.079 1.00 74.56 180 LEU A CA 1
ATOM 1466 C C . LEU A 1 180 ? 23.666 2.313 -14.914 1.00 74.56 180 LEU A C 1
ATOM 1468 O O . LEU A 1 180 ? 24.144 2.523 -13.799 1.00 74.56 180 LEU A O 1
ATOM 1472 N N . THR A 1 181 ? 22.364 2.418 -15.171 1.00 68.44 181 THR A N 1
ATOM 1473 C CA . THR A 1 181 ? 21.326 2.751 -14.182 1.00 68.44 181 THR A CA 1
ATOM 1474 C C . THR A 1 181 ? 20.541 1.524 -13.706 1.00 68.44 181 THR A C 1
ATOM 1476 O O . THR A 1 181 ? 19.545 1.678 -13.008 1.00 68.44 181 THR A O 1
ATOM 1479 N N . ASN A 1 182 ? 20.992 0.306 -14.040 1.00 67.75 182 ASN A N 1
ATOM 1480 C CA . ASN A 1 182 ? 20.374 -0.965 -13.641 1.00 67.75 182 ASN A CA 1
ATOM 1481 C C . ASN A 1 182 ? 18.881 -1.099 -14.008 1.00 67.75 182 ASN A C 1
ATOM 1483 O O . ASN A 1 182 ? 18.123 -1.777 -13.313 1.00 67.75 182 ASN A O 1
ATOM 1487 N N . HIS A 1 183 ? 18.431 -0.491 -15.109 1.00 64.19 183 HIS A N 1
ATOM 1488 C CA . HIS A 1 183 ? 17.080 -0.750 -15.604 1.00 64.19 183 HIS A CA 1
ATOM 1489 C C . HIS A 1 183 ? 16.982 -2.180 -16.144 1.00 64.19 183 HIS A C 1
ATOM 1491 O O . HIS A 1 183 ? 17.764 -2.573 -17.019 1.00 64.19 183 HIS A O 1
ATOM 1497 N N . THR A 1 184 ? 15.980 -2.929 -15.678 1.00 69.88 184 THR A N 1
ATOM 1498 C CA . THR A 1 184 ? 15.650 -4.254 -16.217 1.00 69.88 184 THR A CA 1
ATOM 1499 C C . THR A 1 184 ? 15.161 -4.140 -17.661 1.00 69.88 184 THR A C 1
ATOM 1501 O O . THR A 1 184 ? 14.697 -3.083 -18.098 1.00 69.88 184 THR A O 1
ATOM 1504 N N . LEU A 1 185 ? 15.230 -5.237 -18.418 1.00 68.94 185 LEU A N 1
ATOM 1505 C CA . LEU A 1 185 ? 14.769 -5.264 -19.807 1.00 68.94 185 LEU A CA 1
ATOM 1506 C C . LEU A 1 185 ? 13.298 -4.838 -19.949 1.00 68.94 185 LEU A C 1
ATOM 1508 O O . LEU A 1 185 ? 12.970 -4.062 -20.845 1.00 68.94 185 LEU A O 1
ATOM 1512 N N . ALA A 1 186 ? 12.432 -5.288 -19.035 1.00 63.53 186 ALA A N 1
ATOM 1513 C CA . ALA A 1 186 ? 11.018 -4.919 -19.020 1.00 63.53 186 ALA A CA 1
ATOM 1514 C C . ALA A 1 186 ? 10.835 -3.403 -18.854 1.00 63.53 186 ALA A C 1
ATOM 1516 O O . ALA A 1 186 ? 10.116 -2.777 -19.634 1.00 63.53 186 ALA A O 1
ATOM 1517 N N . THR A 1 187 ? 11.564 -2.790 -17.915 1.00 67.56 187 THR A N 1
ATOM 1518 C CA . THR A 1 187 ? 11.525 -1.338 -17.710 1.00 67.56 187 THR A CA 1
ATOM 1519 C C . THR A 1 187 ? 12.042 -0.569 -18.929 1.00 67.56 187 THR A C 1
ATOM 1521 O O . THR A 1 187 ? 11.471 0.465 -19.276 1.00 67.56 187 THR A O 1
ATOM 1524 N N . ARG A 1 188 ? 13.089 -1.063 -19.612 1.00 81.19 188 ARG A N 1
ATOM 1525 C CA . ARG A 1 188 ? 13.606 -0.455 -20.857 1.00 81.19 188 ARG A CA 1
ATOM 1526 C C . ARG A 1 188 ? 12.537 -0.446 -21.949 1.00 81.19 188 ARG A C 1
ATOM 1528 O O . ARG A 1 188 ? 12.288 0.600 -22.545 1.00 81.19 188 ARG A O 1
ATOM 1535 N N . ILE A 1 189 ? 11.884 -1.589 -22.171 1.00 77.44 189 ILE A N 1
ATOM 1536 C CA . ILE A 1 189 ? 10.828 -1.754 -23.180 1.00 77.44 189 ILE A CA 1
ATOM 1537 C C . ILE A 1 189 ? 9.634 -0.851 -22.864 1.00 77.44 189 ILE A C 1
ATOM 1539 O O . ILE A 1 189 ? 9.225 -0.068 -23.714 1.00 77.44 189 ILE A O 1
ATOM 1543 N N . GLN A 1 190 ? 9.114 -0.881 -21.637 1.00 71.31 190 GLN A N 1
ATOM 1544 C CA . GLN A 1 190 ? 7.978 -0.040 -21.241 1.00 71.31 190 GLN A CA 1
ATOM 1545 C C . GLN A 1 190 ? 8.278 1.451 -21.397 1.00 71.31 190 GLN A C 1
ATOM 1547 O O . GLN A 1 190 ? 7.462 2.200 -21.936 1.00 71.31 190 GLN A O 1
ATOM 1552 N N . LEU A 1 191 ? 9.459 1.893 -20.946 1.00 78.00 191 LEU A N 1
ATOM 1553 C CA . LEU A 1 191 ? 9.879 3.283 -21.092 1.00 78.00 191 LEU A CA 1
ATOM 1554 C C . LEU A 1 191 ? 9.955 3.669 -22.573 1.00 78.00 191 LEU A C 1
ATOM 1556 O O . LEU A 1 191 ? 9.508 4.754 -22.948 1.00 78.00 191 LEU A O 1
ATOM 1560 N N . PHE A 1 192 ? 10.482 2.776 -23.410 1.00 85.81 192 PHE A N 1
ATOM 1561 C CA . PHE A 1 192 ? 10.546 2.972 -24.849 1.00 85.81 192 PHE A CA 1
ATOM 1562 C C . PHE A 1 192 ? 9.158 3.110 -25.479 1.00 85.81 192 PHE A C 1
ATOM 1564 O O . PHE A 1 192 ? 8.878 4.100 -26.152 1.00 85.81 192 PHE A O 1
ATOM 1571 N N . GLU A 1 193 ? 8.266 2.159 -25.219 1.00 80.50 193 GLU A N 1
ATOM 1572 C CA . GLU A 1 193 ? 6.931 2.096 -25.817 1.00 80.50 193 GLU A CA 1
ATOM 1573 C C . GLU A 1 193 ? 5.994 3.205 -25.328 1.00 80.50 193 GLU A C 1
ATOM 1575 O O . GLU A 1 193 ? 5.094 3.613 -26.061 1.00 80.50 193 GLU A O 1
ATOM 1580 N N . LYS A 1 194 ? 6.211 3.732 -24.116 1.00 78.94 194 LYS A N 1
ATOM 1581 C CA . LYS A 1 194 ? 5.469 4.881 -23.569 1.00 78.94 194 LYS A CA 1
ATOM 1582 C C . LYS A 1 194 ? 5.935 6.214 -24.153 1.00 78.94 194 LYS A C 1
ATOM 1584 O O . LYS A 1 194 ? 5.143 7.143 -24.284 1.00 78.94 194 LYS A O 1
ATOM 1589 N N . HIS A 1 195 ? 7.209 6.315 -24.530 1.00 85.31 195 HIS A N 1
ATOM 1590 C CA . HIS A 1 195 ? 7.803 7.543 -25.065 1.00 85.31 195 HIS A CA 1
ATOM 1591 C C . HIS A 1 195 ? 8.313 7.364 -26.502 1.00 85.31 195 HIS A C 1
ATOM 1593 O O . HIS A 1 195 ? 9.261 8.028 -26.923 1.00 85.31 195 HIS A O 1
ATOM 1599 N N . TRP A 1 196 ? 7.668 6.496 -27.283 1.00 87.31 196 TRP A N 1
ATOM 1600 C CA . TRP A 1 196 ? 8.124 6.086 -28.616 1.00 87.31 196 TRP A CA 1
ATOM 1601 C C . TRP A 1 196 ? 8.318 7.257 -29.589 1.00 87.31 196 TRP A C 1
ATOM 1603 O O . TRP A 1 196 ? 9.199 7.195 -30.445 1.00 87.31 196 TRP A O 1
ATOM 1613 N N . VAL A 1 197 ? 7.546 8.345 -29.448 1.00 88.06 197 VAL A N 1
ATOM 1614 C CA . VAL A 1 197 ? 7.681 9.572 -30.259 1.00 88.06 197 VAL A CA 1
ATOM 1615 C C . VAL A 1 197 ? 9.000 10.280 -29.971 1.00 88.06 197 VAL A C 1
ATOM 1617 O O . VAL A 1 197 ? 9.677 10.736 -30.893 1.00 88.06 197 VAL A O 1
ATOM 1620 N N . PHE A 1 198 ? 9.390 10.349 -28.696 1.00 90.50 198 PHE A N 1
ATOM 1621 C CA . PHE A 1 198 ? 10.677 10.907 -28.301 1.00 90.50 198 PHE A CA 1
ATOM 1622 C C . PHE A 1 198 ? 11.811 10.085 -28.917 1.00 90.50 198 PHE A C 1
ATOM 1624 O O . PHE A 1 198 ? 12.711 10.647 -29.539 1.00 90.50 198 PHE A O 1
ATOM 1631 N N . PHE A 1 199 ? 11.738 8.756 -28.808 1.00 91.94 199 PHE A N 1
ATOM 1632 C CA . PHE A 1 199 ? 12.758 7.871 -29.368 1.00 91.94 199 PHE A CA 1
ATOM 1633 C C . PHE A 1 199 ? 12.789 7.900 -30.897 1.00 91.94 199 PHE A C 1
ATOM 1635 O O . PHE A 1 199 ? 13.871 7.882 -31.479 1.00 91.94 199 PHE A O 1
ATOM 1642 N N . LEU A 1 200 ? 11.634 8.029 -31.554 1.00 91.19 200 LEU A N 1
ATOM 1643 C CA . LEU A 1 200 ? 11.556 8.243 -32.997 1.00 91.19 200 LEU A CA 1
ATOM 1644 C C . LEU A 1 200 ? 12.276 9.536 -33.391 1.00 91.19 200 LEU A C 1
ATOM 1646 O O . LEU A 1 200 ? 13.131 9.517 -34.269 1.00 91.19 200 LEU A O 1
ATOM 1650 N N . GLY A 1 201 ? 11.974 10.646 -32.712 1.00 90.44 201 GLY A N 1
ATOM 1651 C CA . GLY A 1 201 ? 12.615 11.938 -32.960 1.00 90.44 201 GLY A CA 1
ATOM 1652 C C . GLY A 1 201 ? 14.122 11.917 -32.697 1.00 90.44 201 GLY A C 1
ATOM 1653 O O . GLY A 1 201 ? 14.892 12.458 -33.489 1.00 90.44 201 GLY A O 1
ATOM 1654 N N . PHE A 1 202 ? 14.553 11.250 -31.625 1.00 92.62 202 PHE A N 1
ATOM 1655 C CA . PHE A 1 202 ? 15.964 11.085 -31.285 1.00 92.62 202 PHE A CA 1
ATOM 1656 C C . PHE A 1 202 ? 16.712 10.279 -32.355 1.00 92.62 202 PHE A C 1
ATOM 1658 O O . PHE A 1 202 ? 17.724 10.733 -32.884 1.00 92.62 202 PHE A O 1
ATOM 1665 N N . GLY A 1 203 ? 16.199 9.099 -32.705 1.00 90.56 203 GLY A N 1
ATOM 1666 C CA . GLY A 1 203 ? 16.841 8.192 -33.654 1.00 90.56 203 GLY A CA 1
ATOM 1667 C C . GLY A 1 203 ? 16.746 8.637 -35.111 1.00 90.56 203 GLY A C 1
ATOM 1668 O O . GLY A 1 203 ? 17.594 8.270 -35.927 1.00 90.56 203 GLY A O 1
ATOM 1669 N N . ASN A 1 204 ? 15.769 9.483 -35.442 1.00 91.31 204 ASN A N 1
ATOM 1670 C CA . ASN A 1 204 ? 15.661 10.111 -36.755 1.00 91.31 204 ASN A CA 1
ATOM 1671 C C . ASN A 1 204 ? 16.943 10.885 -37.108 1.00 91.31 204 ASN A C 1
ATOM 1673 O O . ASN A 1 204 ? 17.458 10.760 -38.219 1.00 91.31 204 ASN A O 1
ATOM 1677 N N . ALA A 1 205 ? 17.523 11.606 -36.143 1.00 87.31 205 ALA A N 1
ATOM 1678 C CA . ALA A 1 205 ? 18.764 12.347 -36.356 1.00 87.31 205 ALA A CA 1
ATOM 1679 C C . ALA A 1 205 ? 19.940 11.444 -36.780 1.00 87.31 205 ALA A C 1
ATOM 1681 O O . ALA A 1 205 ? 20.776 11.877 -37.569 1.00 87.31 205 ALA A O 1
ATOM 1682 N N . CYS A 1 206 ? 19.990 10.193 -36.308 1.00 83.06 206 CYS A N 1
ATOM 1683 C CA . CYS A 1 206 ? 20.956 9.193 -36.775 1.00 83.06 206 CYS A CA 1
ATOM 1684 C C . CYS A 1 206 ? 20.585 8.667 -38.167 1.00 83.06 206 CYS A C 1
ATOM 1686 O O . CYS A 1 206 ? 21.423 8.560 -39.060 1.00 83.06 206 CYS A O 1
ATOM 1688 N N . THR A 1 207 ? 19.310 8.337 -38.350 1.00 89.00 207 THR A N 1
ATOM 1689 C CA . THR A 1 207 ? 18.826 7.563 -39.498 1.00 89.00 207 THR A CA 1
ATOM 1690 C C . THR A 1 207 ? 18.825 8.367 -40.792 1.00 89.00 207 THR A C 1
ATOM 1692 O O . THR A 1 207 ? 19.204 7.850 -41.843 1.00 89.00 207 THR A O 1
ATOM 1695 N N . ILE A 1 208 ? 18.462 9.651 -40.731 1.00 89.00 208 ILE A N 1
ATOM 1696 C CA . ILE A 1 208 ? 18.419 10.520 -41.914 1.00 89.00 208 ILE A CA 1
ATOM 1697 C C . ILE A 1 208 ? 19.800 10.694 -42.557 1.00 89.00 208 ILE A C 1
ATOM 1699 O O . ILE A 1 208 ? 19.906 10.817 -43.775 1.00 89.00 208 ILE A O 1
ATOM 1703 N N . VAL A 1 209 ? 20.864 10.653 -41.747 1.00 82.62 209 VAL A N 1
ATOM 1704 C CA . VAL A 1 209 ? 22.247 10.825 -42.207 1.00 82.62 209 VAL A CA 1
ATOM 1705 C C . VAL A 1 209 ? 22.703 9.638 -43.058 1.00 82.62 209 VAL A C 1
ATOM 1707 O O . VAL A 1 209 ? 23.472 9.823 -43.999 1.00 82.62 209 VAL A O 1
ATOM 1710 N N . ILE A 1 210 ? 22.219 8.429 -42.764 1.00 85.00 210 ILE A N 1
ATOM 1711 C CA . ILE A 1 210 ? 22.665 7.209 -43.450 1.00 85.00 210 ILE A CA 1
ATOM 1712 C C . ILE A 1 210 ? 21.719 6.700 -44.526 1.00 85.00 210 ILE A C 1
ATOM 1714 O O . ILE A 1 210 ? 22.163 5.946 -45.390 1.00 85.00 210 ILE A O 1
ATOM 1718 N N . MET A 1 211 ? 20.448 7.108 -44.508 1.00 83.44 211 MET A N 1
ATOM 1719 C CA . MET A 1 211 ? 19.436 6.615 -45.447 1.00 83.44 211 MET A CA 1
ATOM 1720 C C . MET A 1 211 ? 19.836 6.813 -46.917 1.00 83.44 211 MET A C 1
ATOM 1722 O O . MET A 1 211 ? 19.463 6.018 -47.773 1.00 83.44 211 MET A O 1
ATOM 1726 N N . PHE A 1 212 ? 20.621 7.849 -47.206 1.00 83.62 212 PHE A N 1
ATOM 1727 C CA . PHE A 1 212 ? 21.050 8.199 -48.561 1.00 83.62 212 PHE A CA 1
ATOM 1728 C C . PHE A 1 212 ? 22.459 7.696 -48.902 1.00 83.62 212 PHE A C 1
ATOM 1730 O O . PHE A 1 212 ? 23.060 8.144 -49.878 1.00 83.62 212 PHE A O 1
ATOM 1737 N N . THR A 1 213 ? 23.017 6.791 -48.096 1.00 84.88 213 THR A N 1
ATOM 1738 C CA . THR A 1 213 ? 24.404 6.325 -48.227 1.00 84.88 213 THR A CA 1
ATOM 1739 C C . THR A 1 213 ? 24.477 4.816 -48.435 1.00 84.88 213 THR A C 1
ATOM 1741 O O . THR A 1 213 ? 23.573 4.075 -48.055 1.00 84.88 213 THR A O 1
ATOM 1744 N N . SER A 1 214 ? 25.566 4.341 -49.048 1.00 84.75 214 SER A N 1
ATOM 1745 C CA . SER A 1 214 ? 25.819 2.897 -49.142 1.00 84.75 214 SER A CA 1
ATOM 1746 C C . SER A 1 214 ? 26.039 2.296 -47.750 1.00 84.75 214 SER A C 1
ATOM 1748 O O . SER A 1 214 ? 26.511 2.999 -46.861 1.00 84.75 214 SER A O 1
ATOM 1750 N N . PHE A 1 215 ? 25.769 0.999 -47.566 1.00 83.88 215 PHE A N 1
ATOM 1751 C CA . PHE A 1 215 ? 25.900 0.323 -46.266 1.00 83.88 215 PHE A CA 1
ATOM 1752 C C . PHE A 1 215 ? 27.231 0.625 -45.553 1.00 83.88 215 PHE A C 1
ATOM 1754 O O . PHE A 1 215 ? 27.229 1.068 -44.407 1.00 83.88 215 PHE A O 1
ATOM 1761 N N . TYR A 1 216 ? 28.368 0.457 -46.240 1.00 85.19 216 TYR A N 1
ATOM 1762 C CA . TYR A 1 216 ? 29.685 0.697 -45.640 1.00 85.19 216 TYR A CA 1
ATOM 1763 C C . TYR A 1 216 ? 29.961 2.183 -45.378 1.00 85.19 216 TYR A C 1
ATOM 1765 O O . TYR A 1 216 ? 30.554 2.530 -44.359 1.00 85.19 216 TYR A O 1
ATOM 1773 N N . THR A 1 217 ? 29.495 3.073 -46.259 1.00 87.69 217 THR A N 1
ATOM 1774 C CA . THR A 1 217 ? 29.597 4.525 -46.050 1.00 87.69 217 THR A CA 1
ATOM 1775 C C . THR A 1 217 ? 28.773 4.962 -44.837 1.00 87.69 217 THR A C 1
ATOM 1777 O O . THR A 1 217 ? 29.277 5.689 -43.984 1.00 87.69 217 THR A O 1
ATOM 1780 N N . GLY A 1 218 ? 27.534 4.484 -44.725 1.00 86.94 218 GLY A N 1
ATOM 1781 C CA . GLY A 1 218 ? 26.645 4.768 -43.603 1.00 86.94 218 GLY A CA 1
ATOM 1782 C C . GLY A 1 218 ? 27.183 4.213 -42.288 1.00 86.94 218 GLY A C 1
ATOM 1783 O O . GLY A 1 218 ? 27.196 4.924 -41.286 1.00 86.94 218 GLY A O 1
ATOM 1784 N N . ALA A 1 219 ? 27.716 2.988 -42.304 1.00 84.75 219 ALA A N 1
ATOM 1785 C CA . ALA A 1 219 ? 28.372 2.378 -41.151 1.00 84.75 219 ALA A CA 1
ATOM 1786 C C . ALA A 1 219 ? 29.558 3.215 -40.646 1.00 84.75 219 ALA A C 1
ATOM 1788 O O . ALA A 1 219 ? 29.675 3.441 -39.445 1.00 84.75 219 ALA A O 1
ATOM 1789 N N . ALA A 1 220 ? 30.396 3.731 -41.550 1.00 88.06 220 ALA A N 1
ATOM 1790 C CA . ALA A 1 220 ? 31.510 4.600 -41.184 1.00 88.06 220 ALA A CA 1
ATOM 1791 C C . ALA A 1 220 ? 31.046 5.939 -40.583 1.00 88.06 220 ALA A C 1
ATOM 1793 O O . ALA A 1 220 ? 31.587 6.399 -39.578 1.00 88.06 220 ALA A O 1
ATOM 1794 N N . ILE A 1 221 ? 30.021 6.562 -41.172 1.00 89.56 221 ILE A N 1
ATOM 1795 C CA . ILE A 1 221 ? 29.482 7.837 -40.681 1.00 89.56 221 ILE A CA 1
ATOM 1796 C C . ILE A 1 221 ? 28.856 7.660 -39.293 1.00 89.56 221 ILE A C 1
ATOM 1798 O O . ILE A 1 221 ? 29.154 8.430 -38.378 1.00 89.56 221 ILE A O 1
ATOM 1802 N N . ILE A 1 222 ? 28.039 6.621 -39.104 1.00 87.56 222 ILE A N 1
ATOM 1803 C CA . ILE A 1 222 ? 27.469 6.295 -37.791 1.00 87.56 222 ILE A CA 1
ATOM 1804 C C . ILE A 1 222 ? 28.571 5.969 -36.799 1.00 87.56 222 ILE A C 1
ATOM 1806 O O . ILE A 1 222 ? 28.510 6.469 -35.685 1.00 87.56 222 ILE A O 1
ATOM 1810 N N . GLY A 1 223 ? 29.616 5.251 -37.208 1.00 86.12 223 GLY A N 1
ATOM 1811 C CA . GLY A 1 223 ? 30.771 4.949 -36.365 1.00 86.12 223 GLY A CA 1
ATOM 1812 C C . GLY A 1 223 ? 31.366 6.175 -35.652 1.00 86.12 223 GLY A C 1
ATOM 1813 O O . GLY A 1 223 ? 31.809 6.080 -34.506 1.00 86.12 223 GLY A O 1
ATOM 1814 N N . VAL A 1 224 ? 31.314 7.349 -36.293 1.00 89.88 224 VAL A N 1
ATOM 1815 C CA . VAL A 1 224 ? 31.747 8.633 -35.713 1.00 89.88 224 VAL A CA 1
ATOM 1816 C C . VAL A 1 224 ? 30.644 9.361 -34.960 1.00 89.88 224 VAL A C 1
ATOM 1818 O O . VAL A 1 224 ? 30.905 9.969 -33.924 1.00 89.88 224 VAL A O 1
ATOM 1821 N N . LEU A 1 225 ? 29.419 9.360 -35.481 1.00 89.19 225 LEU A N 1
ATOM 1822 C CA . LEU A 1 225 ? 28.323 10.111 -34.870 1.00 89.19 225 LEU A CA 1
ATOM 1823 C C . LEU A 1 225 ? 27.783 9.438 -33.606 1.00 89.19 225 LEU A C 1
ATOM 1825 O O . LEU A 1 225 ? 27.314 10.121 -32.697 1.00 89.19 225 LEU A O 1
ATOM 1829 N N . PHE A 1 226 ? 27.863 8.114 -33.527 1.00 88.94 226 PHE A N 1
ATOM 1830 C CA . PHE A 1 226 ? 27.252 7.313 -32.474 1.00 88.94 226 PHE A CA 1
ATOM 1831 C C . PHE A 1 226 ? 27.733 7.673 -31.053 1.00 88.94 226 PHE A C 1
ATOM 1833 O O . PHE A 1 226 ? 26.872 7.876 -30.196 1.00 88.94 226 PHE A O 1
ATOM 1840 N N . PRO A 1 227 ? 29.037 7.904 -30.784 1.00 90.69 227 PRO A N 1
ATOM 1841 C CA . PRO A 1 227 ? 29.496 8.458 -29.507 1.00 90.69 227 PRO A CA 1
ATOM 1842 C C . PRO A 1 227 ? 28.799 9.755 -29.089 1.00 90.69 227 PRO A C 1
ATOM 1844 O O . PRO A 1 227 ? 28.461 9.930 -27.921 1.00 90.69 227 PRO A O 1
ATOM 1847 N N . LEU A 1 228 ? 28.551 10.675 -30.029 1.00 91.12 228 LEU A N 1
ATOM 1848 C CA . LEU A 1 228 ? 27.867 11.936 -29.726 1.00 91.12 228 LEU A CA 1
ATOM 1849 C C . LEU A 1 228 ? 26.421 11.678 -29.307 1.00 91.12 228 LEU A C 1
ATOM 1851 O O . LEU A 1 228 ? 25.924 12.329 -28.390 1.00 91.12 228 LEU A O 1
ATOM 1855 N N . PHE A 1 229 ? 25.758 10.717 -29.949 1.00 91.06 229 PHE A N 1
ATOM 1856 C CA . PHE A 1 229 ? 24.406 10.314 -29.584 1.00 91.06 229 PHE A CA 1
ATOM 1857 C C . PHE A 1 229 ? 24.353 9.607 -28.228 1.00 91.06 229 PHE A C 1
ATOM 1859 O O . PHE A 1 229 ? 23.442 9.905 -27.461 1.00 91.06 229 PHE A O 1
ATOM 1866 N N . ILE A 1 230 ? 25.346 8.788 -27.866 1.00 90.62 230 ILE A N 1
ATOM 1867 C CA . ILE A 1 230 ? 25.469 8.231 -26.505 1.00 90.62 230 ILE A CA 1
ATOM 1868 C C . ILE A 1 230 ? 25.548 9.362 -25.471 1.00 90.62 230 ILE A C 1
ATOM 1870 O O . ILE A 1 230 ? 24.777 9.371 -24.516 1.00 90.62 230 ILE A O 1
ATOM 1874 N N . LEU A 1 231 ? 26.405 10.368 -25.688 1.00 91.81 231 LEU A N 1
ATOM 1875 C CA . LEU A 1 231 ? 26.524 11.517 -24.778 1.00 91.81 231 LEU A CA 1
ATOM 1876 C C . LEU A 1 231 ? 25.197 12.277 -24.615 1.00 91.81 231 LEU A C 1
ATOM 1878 O O . LEU A 1 231 ? 24.835 12.680 -23.509 1.00 91.81 231 LEU A O 1
ATOM 1882 N N . ILE A 1 232 ? 24.451 12.466 -25.709 1.00 91.19 232 ILE A N 1
ATOM 1883 C CA . ILE A 1 232 ? 23.136 13.119 -25.667 1.00 91.19 232 ILE A CA 1
ATOM 1884 C C . ILE A 1 232 ? 22.121 12.231 -24.938 1.00 91.19 232 ILE A C 1
ATOM 1886 O O . ILE A 1 232 ? 21.360 12.750 -24.123 1.00 91.19 232 ILE A O 1
ATOM 1890 N N . ALA A 1 233 ? 22.103 10.921 -25.195 1.00 90.69 233 ALA A N 1
ATOM 1891 C CA . ALA A 1 233 ? 21.211 9.973 -24.528 1.00 90.69 233 ALA A CA 1
ATOM 1892 C C . ALA A 1 233 ? 21.450 9.951 -23.009 1.00 90.69 233 ALA A C 1
ATOM 1894 O O . ALA A 1 233 ? 20.490 10.030 -22.239 1.00 90.69 233 ALA A O 1
ATOM 1895 N N . SER A 1 234 ? 22.716 9.953 -22.575 1.00 87.50 234 SER A N 1
ATOM 1896 C CA . SER A 1 234 ? 23.112 9.994 -21.161 1.00 87.50 234 SER A CA 1
ATOM 1897 C C . SER A 1 234 ? 22.477 11.169 -20.405 1.00 87.50 234 SER A C 1
ATOM 1899 O O . SER A 1 234 ? 21.905 10.969 -19.330 1.00 87.50 234 SER A O 1
ATOM 1901 N N . ASP A 1 235 ? 22.471 12.371 -20.989 1.00 86.56 235 ASP A N 1
ATOM 1902 C CA . ASP A 1 235 ? 21.880 13.583 -20.388 1.00 86.56 235 ASP A CA 1
ATOM 1903 C C . ASP A 1 235 ? 20.382 13.790 -20.706 1.00 86.56 235 ASP A C 1
ATOM 1905 O O . ASP A 1 235 ? 19.744 14.702 -20.181 1.00 86.56 235 ASP A O 1
ATOM 1909 N N . SER A 1 236 ? 19.783 12.960 -21.562 1.00 87.50 236 SER A N 1
ATOM 1910 C CA . SER A 1 236 ? 18.376 13.105 -21.958 1.00 87.50 236 SER A CA 1
ATOM 1911 C C . SER A 1 236 ? 17.419 12.431 -20.978 1.00 87.50 236 SER A C 1
ATOM 1913 O O . SER A 1 236 ? 17.666 11.311 -20.532 1.00 87.50 236 SER A O 1
ATOM 1915 N N . ASP A 1 237 ? 16.287 13.077 -20.697 1.00 82.75 237 ASP A N 1
ATOM 1916 C CA . ASP A 1 237 ? 15.193 12.514 -19.899 1.00 82.75 237 ASP A CA 1
ATOM 1917 C C . ASP A 1 237 ? 13.877 12.487 -20.705 1.00 82.75 237 ASP A C 1
ATOM 1919 O O . ASP A 1 237 ? 13.216 13.521 -20.841 1.00 82.75 237 ASP A O 1
ATOM 1923 N N . PRO A 1 238 ? 13.481 11.318 -21.248 1.00 82.81 238 PRO A N 1
ATOM 1924 C CA . PRO A 1 238 ? 12.236 11.171 -22.002 1.00 82.81 238 PRO A CA 1
ATOM 1925 C C . PRO A 1 238 ? 10.981 11.516 -21.185 1.00 82.81 238 PRO A C 1
ATOM 1927 O O . PRO A 1 238 ? 10.015 12.039 -21.746 1.00 82.81 238 PRO A O 1
ATOM 1930 N N . ARG A 1 239 ? 10.988 11.254 -19.867 1.00 77.56 239 ARG A N 1
ATOM 1931 C CA . ARG A 1 239 ? 9.831 11.486 -18.987 1.00 77.56 239 ARG A CA 1
ATOM 1932 C C . ARG A 1 239 ? 9.600 12.975 -18.786 1.00 77.56 239 ARG A C 1
ATOM 1934 O O . ARG A 1 239 ? 8.497 13.455 -19.044 1.00 77.56 239 ARG A O 1
ATOM 1941 N N . GLY A 1 240 ? 10.649 13.706 -18.407 1.00 75.25 240 GLY A N 1
ATOM 1942 C CA . GLY A 1 240 ? 10.587 15.152 -18.217 1.00 75.25 240 GLY A CA 1
ATOM 1943 C C . GLY A 1 240 ? 10.161 15.895 -19.485 1.00 75.25 240 GLY A C 1
ATOM 1944 O O . GLY A 1 240 ? 9.333 16.800 -19.418 1.00 75.25 240 GLY A O 1
ATOM 1945 N N . VAL A 1 241 ? 10.641 15.476 -20.663 1.00 81.00 241 VAL A N 1
ATOM 1946 C CA . VAL A 1 241 ? 10.209 16.071 -21.943 1.00 81.00 241 VAL A CA 1
ATOM 1947 C C . VAL A 1 241 ? 8.720 15.823 -22.193 1.00 81.00 241 VAL A C 1
ATOM 1949 O O . VAL A 1 241 ? 8.002 16.750 -22.564 1.00 81.00 241 VAL A O 1
ATOM 1952 N N . HIS A 1 242 ? 8.234 14.601 -21.962 1.00 76.94 242 HIS A N 1
ATOM 1953 C CA . HIS A 1 242 ? 6.813 14.288 -22.120 1.00 76.94 242 HIS A CA 1
ATOM 1954 C C . HIS A 1 242 ? 5.936 15.118 -21.170 1.00 76.94 242 HIS A C 1
ATOM 1956 O O . HIS A 1 242 ? 4.942 15.691 -21.609 1.00 76.94 242 HIS A O 1
ATOM 1962 N N . GLN A 1 243 ? 6.334 15.251 -19.902 1.00 74.38 243 GLN A N 1
ATOM 1963 C CA . GLN A 1 243 ? 5.631 16.071 -18.910 1.00 74.38 243 GLN A CA 1
ATOM 1964 C C . GLN A 1 243 ? 5.597 17.553 -19.300 1.00 74.38 243 GLN A C 1
ATOM 1966 O O . GLN A 1 243 ? 4.548 18.183 -19.210 1.00 74.38 243 GLN A O 1
ATOM 1971 N N . GLN A 1 244 ? 6.710 18.108 -19.789 1.00 80.12 244 GLN A N 1
ATOM 1972 C CA . GLN A 1 244 ? 6.774 19.501 -20.246 1.00 80.12 244 GLN A CA 1
ATOM 1973 C C . GLN A 1 244 ? 5.835 19.764 -21.426 1.00 80.12 244 GLN A C 1
ATOM 1975 O O . GLN A 1 244 ? 5.134 20.775 -21.447 1.00 80.12 244 GLN A O 1
ATOM 1980 N N . VAL A 1 245 ? 5.795 18.851 -22.399 1.00 79.25 245 VAL A N 1
ATOM 1981 C CA . VAL A 1 245 ? 4.900 18.965 -23.560 1.00 79.25 245 VAL A CA 1
ATOM 1982 C C . VAL A 1 245 ? 3.440 18.801 -23.140 1.00 79.25 245 VAL A C 1
ATOM 1984 O O . VAL A 1 245 ? 2.599 19.591 -23.560 1.00 79.25 245 VAL A O 1
ATOM 1987 N N . ALA A 1 246 ? 3.136 17.829 -22.277 1.00 74.25 246 ALA A N 1
ATOM 1988 C CA . ALA A 1 246 ? 1.789 17.627 -21.750 1.00 74.25 246 ALA A CA 1
ATOM 1989 C C . ALA A 1 246 ? 1.293 18.860 -20.976 1.00 74.25 246 ALA A C 1
ATOM 1991 O O . ALA A 1 246 ? 0.179 19.319 -21.211 1.00 74.25 246 ALA A O 1
ATOM 1992 N N . ALA A 1 247 ? 2.139 19.452 -20.126 1.00 71.75 247 ALA A N 1
ATOM 1993 C CA . ALA A 1 247 ? 1.832 20.692 -19.416 1.00 71.75 247 ALA A CA 1
ATOM 1994 C C . ALA A 1 247 ? 1.615 21.874 -20.377 1.00 71.75 247 ALA A C 1
ATOM 1996 O O . ALA A 1 247 ? 0.712 22.689 -20.178 1.00 71.75 247 ALA A O 1
ATOM 1997 N N . HIS A 1 248 ? 2.406 21.957 -21.452 1.00 80.00 248 HIS A N 1
ATOM 1998 C CA . HIS A 1 248 ? 2.242 22.990 -22.471 1.00 80.00 248 HIS A CA 1
ATOM 1999 C C . HIS A 1 248 ? 0.912 22.856 -23.223 1.00 80.00 248 HIS A C 1
ATOM 2001 O O . HIS A 1 248 ? 0.213 23.851 -23.411 1.00 80.00 248 HIS A O 1
ATOM 2007 N N . GLU A 1 249 ? 0.517 21.650 -23.625 1.00 76.75 249 GLU A N 1
ATOM 2008 C CA . GLU A 1 249 ? -0.766 21.426 -24.303 1.00 76.75 249 GLU A CA 1
ATOM 2009 C C . GLU A 1 249 ? -1.959 21.619 -23.360 1.00 76.75 249 GLU A C 1
ATOM 2011 O O . GLU A 1 249 ? -2.952 22.239 -23.753 1.00 76.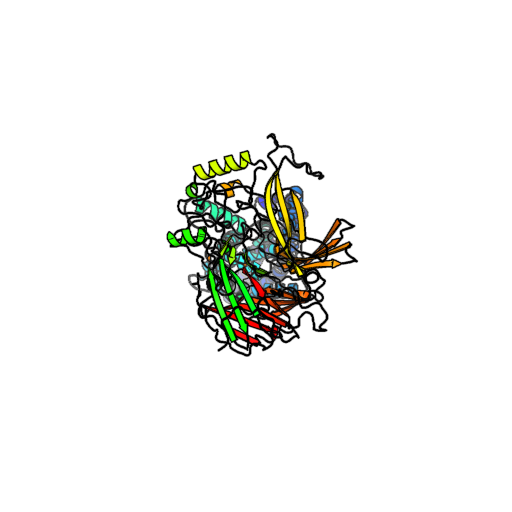75 249 GLU A O 1
ATOM 2016 N N . ALA A 1 250 ? -1.827 21.215 -22.093 1.00 71.50 250 ALA A N 1
ATOM 2017 C CA . ALA A 1 250 ? -2.826 21.485 -21.062 1.00 71.50 250 ALA A CA 1
ATOM 2018 C C . ALA A 1 250 ? -3.056 22.996 -20.885 1.00 71.50 250 ALA A C 1
ATOM 2020 O O . ALA A 1 250 ? -4.202 23.437 -20.804 1.00 71.50 250 ALA A O 1
ATOM 2021 N N . SER A 1 251 ? -1.995 23.815 -20.949 1.00 76.81 251 SER A N 1
ATOM 2022 C CA . SER A 1 251 ? -2.112 25.284 -20.911 1.00 76.81 251 SER A CA 1
ATOM 2023 C C . SER A 1 251 ? -2.890 25.876 -22.099 1.00 76.81 251 SER A C 1
ATOM 2025 O O . SER A 1 251 ? -3.382 27.000 -22.024 1.00 76.81 251 SER A O 1
ATOM 2027 N N . ARG A 1 252 ? -3.038 25.112 -23.191 1.00 82.00 252 ARG A N 1
ATOM 2028 C CA . ARG A 1 252 ? -3.813 25.456 -24.396 1.00 82.00 252 ARG A CA 1
ATOM 2029 C C . ARG A 1 252 ? -5.190 24.786 -24.443 1.00 82.00 252 ARG A C 1
ATOM 2031 O O . ARG A 1 252 ? -5.848 24.833 -25.482 1.00 82.00 252 ARG A O 1
ATOM 2038 N N . GLY A 1 253 ? -5.621 24.156 -23.348 1.00 60.12 253 GLY A N 1
ATOM 2039 C CA . GLY A 1 253 ? -6.910 23.469 -23.249 1.00 60.12 253 GLY A CA 1
ATOM 2040 C C . GLY A 1 253 ? -6.987 22.158 -24.038 1.00 60.12 253 GLY A C 1
ATOM 2041 O O . GLY A 1 253 ? -8.085 21.714 -24.365 1.00 60.12 253 GLY A O 1
ATOM 2042 N N . ARG A 1 254 ? -5.848 21.545 -24.381 1.00 66.38 254 ARG A N 1
ATOM 2043 C CA . ARG A 1 254 ? -5.783 20.257 -25.085 1.00 66.38 254 ARG A CA 1
ATOM 2044 C C . ARG A 1 254 ? -5.186 19.197 -24.170 1.00 66.38 254 ARG A C 1
ATOM 2046 O O . ARG A 1 254 ? -4.147 19.418 -23.557 1.00 66.38 254 ARG A O 1
ATOM 2053 N N . GLN A 1 255 ? -5.817 18.030 -24.105 1.00 60.88 255 GLN A N 1
ATOM 2054 C CA . GLN A 1 255 ? -5.287 16.895 -23.356 1.00 60.88 255 GLN A CA 1
ATOM 2055 C C . GLN A 1 255 ? -4.500 15.989 -24.301 1.00 60.88 255 GLN A C 1
ATOM 2057 O O . GLN A 1 255 ? -5.050 15.440 -25.257 1.00 60.88 255 GLN A O 1
ATOM 2062 N N . LEU A 1 256 ? -3.199 15.845 -24.051 1.00 58.00 256 LEU A N 1
ATOM 2063 C CA . LEU A 1 256 ? -2.343 14.985 -24.856 1.00 58.00 256 LEU A CA 1
ATOM 2064 C C . LEU A 1 256 ? -2.387 13.551 -24.302 1.00 58.00 256 LEU A C 1
ATOM 2066 O O . LEU A 1 256 ? -1.678 13.230 -23.353 1.00 58.00 256 LEU A O 1
ATOM 2070 N N . GLN A 1 257 ? -3.216 12.685 -24.887 1.00 53.53 257 GLN A N 1
ATOM 2071 C CA . GLN A 1 257 ? -3.170 11.241 -24.633 1.00 53.53 257 GLN A CA 1
ATOM 2072 C C . GLN A 1 257 ? -2.343 10.564 -25.731 1.00 53.53 257 GLN A C 1
ATOM 2074 O O . GLN A 1 257 ? -2.806 10.414 -26.860 1.00 53.53 257 GLN A O 1
ATOM 2079 N N . MET A 1 258 ? -1.105 10.167 -25.425 1.00 60.62 258 MET A N 1
ATOM 2080 C CA . MET A 1 258 ? -0.327 9.309 -26.324 1.00 60.62 258 MET A CA 1
ATOM 2081 C C . MET A 1 258 ? -0.552 7.839 -25.969 1.00 60.62 258 MET A C 1
ATOM 2083 O O . MET A 1 258 ? -0.287 7.424 -24.843 1.00 60.62 258 MET A O 1
ATOM 2087 N N . GLY A 1 259 ? -1.011 7.050 -26.943 1.00 57.97 259 GLY A N 1
ATOM 2088 C CA . GLY A 1 259 ? -1.080 5.595 -26.818 1.00 57.97 259 GLY A CA 1
ATOM 2089 C C . GLY A 1 259 ? 0.310 4.950 -26.792 1.00 57.97 259 GLY A C 1
ATOM 2090 O O . GLY A 1 259 ? 1.267 5.475 -27.373 1.00 57.97 259 GLY A O 1
ATOM 2091 N N . ARG A 1 260 ? 0.408 3.793 -26.131 1.00 68.12 260 ARG A N 1
ATOM 2092 C CA . ARG A 1 260 ? 1.597 2.931 -26.147 1.00 68.12 260 ARG A CA 1
ATOM 2093 C C . ARG A 1 260 ? 1.776 2.357 -27.554 1.00 68.12 260 ARG A C 1
ATOM 2095 O O . ARG A 1 260 ? 0.803 1.893 -28.143 1.00 68.12 260 ARG A O 1
ATOM 2102 N N . ALA A 1 261 ? 2.993 2.395 -28.095 1.00 68.25 261 ALA A N 1
ATOM 2103 C CA . ALA A 1 261 ? 3.307 1.703 -29.344 1.00 68.25 261 ALA A CA 1
ATOM 2104 C C . ALA A 1 261 ? 3.800 0.286 -29.003 1.00 68.25 261 ALA A C 1
ATOM 2106 O O . ALA A 1 261 ? 4.886 0.178 -28.437 1.00 68.25 261 ALA A O 1
ATOM 2107 N N . PRO A 1 262 ? 3.045 -0.781 -29.319 1.00 62.22 262 PRO A N 1
ATOM 2108 C CA . PRO A 1 262 ? 3.355 -2.155 -28.915 1.00 62.22 262 PRO A CA 1
ATOM 2109 C C . PRO A 1 262 ? 4.426 -2.781 -29.825 1.00 62.22 262 PRO A C 1
ATOM 2111 O O . PRO A 1 262 ? 4.209 -3.801 -30.475 1.00 62.22 262 PRO A O 1
ATOM 2114 N N . VAL A 1 263 ? 5.580 -2.122 -29.951 1.00 61.88 263 VAL A N 1
ATOM 2115 C CA . VAL A 1 263 ? 6.662 -2.518 -30.871 1.00 61.88 263 VAL A CA 1
ATOM 2116 C C . VAL A 1 263 ? 7.285 -3.849 -30.446 1.00 61.88 263 VAL A C 1
ATOM 2118 O O . VAL A 1 263 ? 7.745 -4.609 -31.297 1.00 61.88 263 VAL A O 1
ATOM 2121 N N . PHE A 1 264 ? 7.270 -4.147 -29.145 1.00 59.66 264 PHE A N 1
ATOM 2122 C CA . PHE A 1 264 ? 7.857 -5.344 -28.555 1.00 59.66 264 PHE A CA 1
ATOM 2123 C C . PHE A 1 264 ? 6.815 -6.284 -27.927 1.00 59.66 264 PHE A C 1
ATOM 2125 O O . PHE A 1 264 ? 7.209 -7.284 -27.326 1.00 59.66 264 PHE A O 1
ATOM 2132 N N . ASP A 1 265 ? 5.510 -6.041 -28.100 1.00 51.72 265 ASP A N 1
ATOM 2133 C CA . ASP A 1 265 ? 4.447 -6.843 -27.462 1.00 51.72 265 ASP A CA 1
ATOM 2134 C C . ASP A 1 265 ? 4.469 -8.326 -27.859 1.00 51.72 265 ASP A C 1
ATOM 2136 O O . ASP A 1 265 ? 4.212 -9.207 -27.038 1.00 51.72 265 ASP A O 1
ATOM 2140 N N . THR A 1 266 ? 4.888 -8.650 -29.085 1.00 43.62 266 THR A N 1
ATOM 2141 C CA . THR A 1 266 ? 5.081 -10.050 -29.506 1.00 43.62 266 THR A CA 1
ATOM 2142 C C . THR A 1 266 ? 6.229 -10.752 -28.769 1.00 43.62 266 THR A C 1
ATOM 2144 O O . THR A 1 266 ? 6.336 -11.973 -28.833 1.00 43.62 266 THR A O 1
ATOM 2147 N N . SER A 1 267 ? 7.093 -10.006 -28.069 1.00 40.44 267 SER A N 1
ATOM 2148 C CA . SER A 1 267 ? 8.212 -10.523 -27.264 1.00 40.44 267 SER A CA 1
ATOM 2149 C C . SER A 1 267 ? 7.987 -10.432 -25.748 1.00 40.44 267 SER A C 1
ATOM 2151 O O . SER A 1 267 ? 8.626 -11.174 -25.006 1.00 40.44 267 SER A O 1
ATOM 2153 N N . THR A 1 268 ? 7.056 -9.592 -25.279 1.00 41.59 268 THR A N 1
ATOM 2154 C CA . THR A 1 268 ? 6.698 -9.428 -23.854 1.00 41.59 268 THR A CA 1
ATOM 2155 C C . THR A 1 268 ? 5.489 -10.255 -23.420 1.00 41.59 268 THR A C 1
ATOM 2157 O O . THR A 1 268 ? 5.207 -10.302 -22.226 1.00 41.59 268 THR A O 1
ATOM 2160 N N . TRP A 1 269 ? 4.817 -10.976 -24.328 1.00 37.12 269 TRP A N 1
ATOM 2161 C CA . TRP A 1 269 ? 3.702 -11.878 -23.982 1.00 37.12 269 TRP A CA 1
ATOM 2162 C C . TRP A 1 269 ? 4.055 -12.945 -22.923 1.00 37.12 269 TRP A C 1
ATOM 2164 O O . TRP A 1 269 ? 3.166 -13.501 -22.288 1.00 37.12 269 TRP A O 1
ATOM 2174 N N . LEU A 1 270 ? 5.350 -13.203 -22.707 1.00 36.59 270 LEU A N 1
ATOM 2175 C CA . LEU A 1 270 ? 5.866 -14.106 -21.674 1.00 36.59 270 LEU A CA 1
ATOM 2176 C C . LEU A 1 270 ? 6.037 -13.447 -20.286 1.00 36.59 270 LEU A C 1
ATOM 2178 O O . LEU A 1 270 ? 6.304 -14.164 -19.329 1.00 36.59 270 LEU A O 1
ATOM 2182 N N . THR A 1 271 ? 5.908 -12.117 -20.148 1.00 41.94 271 THR A N 1
ATOM 2183 C CA . THR A 1 271 ? 6.135 -11.372 -18.882 1.00 41.94 271 THR A CA 1
ATOM 2184 C C . THR A 1 271 ? 5.070 -10.314 -18.535 1.00 41.94 271 THR A C 1
ATOM 2186 O O . THR A 1 271 ? 5.100 -9.741 -17.441 1.00 41.94 271 THR A O 1
ATOM 2189 N N . SER A 1 272 ? 4.125 -10.022 -19.436 1.00 41.50 272 SER A N 1
ATOM 2190 C CA . SER A 1 272 ? 3.077 -9.000 -19.258 1.00 41.50 272 SER A CA 1
ATOM 2191 C C . SER A 1 272 ? 1.717 -9.537 -18.786 1.00 41.50 272 SER A C 1
ATOM 2193 O O . SER A 1 272 ? 0.807 -8.746 -18.557 1.00 41.50 272 SER A O 1
ATOM 2195 N N . ALA A 1 273 ? 1.564 -10.854 -18.619 1.00 52.53 273 ALA A N 1
ATOM 2196 C CA . ALA A 1 273 ? 0.264 -11.513 -18.455 1.00 52.53 273 ALA A CA 1
ATOM 2197 C C . ALA A 1 273 ? -0.246 -11.650 -17.002 1.00 52.53 273 ALA A C 1
ATOM 2199 O O . ALA A 1 273 ? -1.209 -12.376 -16.770 1.00 52.53 273 ALA A O 1
ATOM 2200 N N . ASP A 1 274 ? 0.373 -10.988 -16.019 1.00 66.25 274 ASP A N 1
ATOM 2201 C CA . ASP A 1 274 ? 0.055 -11.273 -14.611 1.00 66.25 274 ASP A CA 1
ATOM 2202 C C . ASP A 1 274 ? -1.054 -10.392 -14.016 1.00 66.25 274 ASP A C 1
ATOM 2204 O O . ASP A 1 274 ? -1.534 -10.719 -12.938 1.00 66.25 274 ASP A O 1
ATOM 2208 N N . TRP A 1 275 ? -1.467 -9.284 -14.649 1.00 80.62 275 TRP A N 1
ATOM 2209 C CA . TRP A 1 275 ? -2.572 -8.441 -14.154 1.00 80.62 275 TRP A CA 1
ATOM 2210 C C . TRP A 1 275 ? -3.174 -7.539 -15.246 1.00 80.62 275 TRP A C 1
ATOM 2212 O O . TRP A 1 275 ? -2.523 -7.231 -16.243 1.00 80.62 275 TRP A O 1
ATOM 2222 N N . SER A 1 276 ? -4.404 -7.060 -15.027 1.00 81.44 276 SER A N 1
ATOM 2223 C CA . SER A 1 276 ? -5.080 -6.068 -15.875 1.00 81.44 276 SER A CA 1
ATOM 2224 C C . SER A 1 276 ? -5.556 -4.866 -15.055 1.00 81.44 276 SER A C 1
ATOM 2226 O O . SER A 1 276 ? -6.023 -5.007 -13.924 1.00 81.44 276 SER A O 1
ATOM 2228 N N . ARG A 1 277 ? -5.475 -3.658 -15.628 1.00 83.69 277 ARG A N 1
ATOM 2229 C CA . ARG A 1 277 ? -5.956 -2.437 -14.961 1.00 83.69 277 ARG A CA 1
ATOM 2230 C C . ARG A 1 277 ? -7.472 -2.417 -14.805 1.00 83.69 277 ARG A C 1
ATOM 2232 O O . ARG A 1 277 ? -7.952 -1.973 -13.769 1.00 83.69 277 ARG A O 1
ATOM 2239 N N . SER A 1 278 ? -8.220 -2.885 -15.805 1.00 83.12 278 SER A N 1
ATOM 2240 C CA . SER A 1 278 ? -9.684 -2.960 -15.703 1.00 83.12 278 SER A CA 1
ATOM 2241 C C . SER A 1 278 ? -10.117 -3.888 -14.577 1.00 83.12 278 SER A C 1
ATOM 2243 O O . SER A 1 278 ? -11.070 -3.590 -13.863 1.00 83.12 278 SER A O 1
ATOM 2245 N N . ASP A 1 279 ? -9.385 -4.985 -14.424 1.00 88.81 279 ASP A N 1
ATOM 2246 C CA . ASP A 1 279 ? -9.683 -6.052 -13.481 1.00 88.81 279 ASP A CA 1
ATOM 2247 C C . ASP A 1 279 ? -9.389 -5.573 -12.061 1.00 88.81 279 ASP A C 1
ATOM 2249 O O . ASP A 1 279 ? -10.250 -5.647 -11.187 1.00 88.81 279 ASP A O 1
ATOM 2253 N N . TRP A 1 280 ? -8.225 -4.947 -11.869 1.00 88.94 280 TRP A N 1
ATOM 2254 C CA . TRP A 1 280 ? -7.860 -4.317 -10.605 1.00 88.94 280 TRP A CA 1
ATOM 2255 C C . TRP A 1 280 ? -8.821 -3.188 -10.215 1.00 88.94 280 TRP A C 1
ATOM 2257 O O . TRP A 1 280 ? -9.262 -3.115 -9.071 1.00 88.94 280 TRP A O 1
ATOM 2267 N N . ALA A 1 281 ? -9.215 -2.336 -11.167 1.00 87.69 281 ALA A N 1
ATOM 2268 C CA . ALA A 1 281 ? -10.189 -1.274 -10.920 1.00 87.69 281 ALA A CA 1
ATOM 2269 C C . ALA A 1 281 ? -11.571 -1.818 -10.514 1.00 87.69 281 ALA A C 1
ATOM 2271 O O . ALA A 1 281 ? -12.310 -1.136 -9.804 1.00 87.69 281 ALA A O 1
ATOM 2272 N N . GLY A 1 282 ? -11.922 -3.040 -10.934 1.00 88.81 282 GLY A N 1
ATOM 2273 C CA . GLY A 1 282 ? -13.139 -3.731 -10.504 1.00 88.81 282 GLY A CA 1
ATOM 2274 C C . GLY A 1 282 ? -13.189 -3.986 -8.996 1.00 88.81 282 GLY A C 1
ATOM 2275 O O . GLY A 1 282 ? -14.277 -4.024 -8.419 1.00 88.81 282 GLY A O 1
ATOM 2276 N N . ALA A 1 283 ? -12.026 -4.068 -8.346 1.00 90.38 283 ALA A N 1
ATOM 2277 C CA . ALA A 1 283 ? -11.899 -4.267 -6.908 1.00 90.38 283 ALA A CA 1
ATOM 2278 C C . ALA A 1 283 ? -12.304 -3.024 -6.080 1.00 90.38 283 ALA A C 1
ATOM 2280 O O . ALA A 1 283 ? -12.426 -3.107 -4.859 1.00 90.38 283 ALA A O 1
ATOM 2281 N N . TYR A 1 284 ? -12.552 -1.884 -6.738 1.00 90.00 284 TYR A N 1
ATOM 2282 C CA . TYR A 1 284 ? -12.991 -0.613 -6.144 1.00 90.00 284 TYR A CA 1
ATOM 2283 C C . TYR A 1 284 ? -14.378 -0.189 -6.658 1.00 90.00 284 TYR A C 1
ATOM 2285 O O . TYR A 1 284 ? -14.604 0.959 -7.039 1.00 90.00 284 TYR A O 1
ATOM 2293 N N . ALA A 1 285 ? -15.320 -1.129 -6.718 1.00 87.31 285 ALA A N 1
ATOM 2294 C CA . ALA A 1 285 ? -16.706 -0.849 -7.087 1.00 87.31 285 ALA A CA 1
ATOM 2295 C C . ALA A 1 285 ? -17.560 -0.563 -5.847 1.00 87.31 285 ALA A C 1
ATOM 2297 O O . ALA A 1 285 ? -17.508 -1.329 -4.897 1.00 87.31 285 ALA A O 1
ATOM 2298 N N . THR A 1 286 ? -18.385 0.486 -5.855 1.00 91.00 286 THR A N 1
ATOM 2299 C CA . THR A 1 286 ? -19.292 0.765 -4.729 1.00 91.00 286 THR A CA 1
ATOM 2300 C C . THR A 1 286 ? -20.186 -0.436 -4.437 1.00 91.00 286 THR A C 1
ATOM 2302 O O . THR A 1 286 ? -20.774 -1.014 -5.354 1.00 91.00 286 THR A O 1
ATOM 2305 N N . THR A 1 287 ? -20.309 -0.798 -3.159 1.00 91.25 287 THR A N 1
ATOM 2306 C CA . THR A 1 287 ? -21.122 -1.944 -2.736 1.00 91.25 287 THR A CA 1
ATOM 2307 C C . THR A 1 287 ? -22.267 -1.531 -1.817 1.00 91.25 287 THR A C 1
ATOM 2309 O O . THR A 1 287 ? -22.198 -0.530 -1.093 1.00 91.25 287 THR A O 1
ATOM 2312 N N . ALA A 1 288 ? -23.352 -2.299 -1.862 1.00 92.75 288 ALA A N 1
ATOM 2313 C CA . ALA A 1 288 ? -24.460 -2.134 -0.936 1.00 92.75 288 ALA A CA 1
ATOM 2314 C C . ALA A 1 288 ? -24.088 -2.706 0.439 1.00 92.75 288 ALA A C 1
ATOM 2316 O O . ALA A 1 288 ? -23.308 -3.650 0.554 1.00 92.75 288 ALA A O 1
ATOM 2317 N N . GLU A 1 289 ? -24.652 -2.124 1.494 1.00 94.81 289 GLU A N 1
ATOM 2318 C CA . GLU A 1 289 ? -24.568 -2.725 2.823 1.00 94.81 289 GLU A CA 1
ATOM 2319 C C . GLU A 1 289 ? -25.577 -3.869 2.974 1.00 94.81 289 GLU A C 1
ATOM 2321 O O . GLU A 1 289 ? -26.670 -3.823 2.412 1.00 94.81 289 GLU A O 1
ATOM 2326 N N . GLU A 1 290 ? -25.223 -4.853 3.793 1.00 96.75 290 GLU A N 1
ATOM 2327 C CA . GLU A 1 290 ? -25.993 -6.067 4.066 1.00 96.75 290 GLU A CA 1
ATOM 2328 C C . GLU A 1 290 ? -26.302 -6.135 5.574 1.00 96.75 290 GLU A C 1
ATOM 2330 O O . GLU A 1 290 ? -25.707 -6.944 6.294 1.00 96.75 290 GLU A O 1
ATOM 2335 N N . PRO A 1 291 ? -27.178 -5.251 6.101 1.00 95.75 291 PRO A N 1
ATOM 2336 C CA . PRO A 1 291 ? -27.361 -5.065 7.542 1.00 95.75 291 PRO A CA 1
ATOM 2337 C C . PRO A 1 291 ? -28.018 -6.266 8.227 1.00 95.75 291 PRO A C 1
ATOM 2339 O O . PRO A 1 291 ? -27.692 -6.564 9.373 1.00 95.75 291 PRO A O 1
ATOM 2342 N N . GLU A 1 292 ? -28.906 -6.982 7.537 1.00 96.12 292 GLU A N 1
ATOM 2343 C CA . GLU A 1 292 ? -29.520 -8.203 8.074 1.00 96.12 292 GLU A CA 1
ATOM 2344 C C . GLU A 1 292 ? -28.524 -9.368 8.099 1.00 96.12 292 GLU A C 1
ATOM 2346 O O . GLU A 1 292 ? -28.609 -10.233 8.970 1.00 96.12 292 GLU A O 1
ATOM 2351 N N . GLY A 1 293 ? -27.510 -9.328 7.233 1.00 96.62 293 GLY A N 1
ATOM 2352 C CA . GLY A 1 293 ? -26.517 -10.380 7.059 1.00 96.62 293 GLY A CA 1
ATOM 2353 C C . GLY A 1 293 ? -27.085 -11.676 6.470 1.00 96.62 293 GLY A C 1
ATOM 2354 O O . GLY A 1 293 ? -28.294 -11.842 6.303 1.00 96.62 293 GLY A O 1
ATOM 2355 N N . TYR A 1 294 ? -26.199 -12.603 6.120 1.00 97.12 294 TYR A N 1
ATOM 2356 C CA . TYR A 1 294 ? -26.558 -13.885 5.515 1.00 97.12 294 TYR A CA 1
ATOM 2357 C C . TYR A 1 294 ? -25.494 -14.959 5.769 1.00 97.12 294 TYR A C 1
ATOM 2359 O O . TYR A 1 294 ? -24.324 -14.671 6.023 1.00 97.12 294 TYR A O 1
ATOM 2367 N N . TRP A 1 295 ? -25.908 -16.224 5.689 1.00 97.00 295 TRP A N 1
ATOM 2368 C CA . TRP A 1 295 ? -24.999 -17.367 5.767 1.00 97.00 295 TRP A CA 1
ATOM 2369 C C . TRP A 1 295 ? -24.242 -17.543 4.451 1.00 97.00 295 TRP A C 1
ATOM 2371 O O . TRP A 1 295 ? -24.845 -17.532 3.376 1.00 97.00 295 TRP A O 1
ATOM 2381 N N . LEU A 1 296 ? -22.928 -17.735 4.537 1.00 97.06 296 LEU A N 1
ATOM 2382 C CA . LEU A 1 296 ? -22.072 -17.938 3.374 1.00 97.06 296 LEU A CA 1
ATOM 2383 C C . LEU A 1 296 ? -22.077 -19.395 2.919 1.00 97.06 296 LEU A C 1
ATOM 2385 O O . LEU A 1 296 ? -22.182 -20.325 3.720 1.00 97.06 296 LEU A O 1
ATOM 2389 N N . THR A 1 297 ? -21.897 -19.587 1.612 1.00 94.75 297 THR A N 1
ATOM 2390 C CA . THR A 1 297 ? -21.575 -20.908 1.065 1.00 94.75 297 THR A CA 1
ATOM 2391 C C . THR A 1 297 ? -20.103 -21.197 1.330 1.00 94.75 297 THR A C 1
ATOM 2393 O O . THR A 1 297 ? -19.241 -20.406 0.941 1.00 94.75 297 THR A O 1
ATOM 2396 N N . VAL A 1 298 ? -19.836 -22.326 1.986 1.00 96.62 298 VAL A N 1
ATOM 2397 C CA . VAL A 1 298 ? -18.490 -22.791 2.332 1.00 96.62 298 VAL A CA 1
ATOM 2398 C C . VAL A 1 298 ? -18.093 -23.912 1.376 1.00 96.62 298 VAL A C 1
ATOM 2400 O O . VAL A 1 298 ? -18.765 -24.939 1.304 1.00 96.62 298 VAL A O 1
ATOM 2403 N N . GLU A 1 299 ? -16.999 -23.721 0.648 1.00 96.31 299 GLU A N 1
ATOM 2404 C CA . GLU A 1 299 ? -16.317 -24.777 -0.102 1.00 96.31 299 GLU A CA 1
ATOM 2405 C C . GLU A 1 299 ? -15.101 -25.258 0.691 1.00 96.31 299 GLU A C 1
ATOM 2407 O O . GLU A 1 299 ? -14.399 -24.445 1.290 1.00 96.31 299 GLU A O 1
ATOM 2412 N N . GLY A 1 300 ? -14.830 -26.564 0.685 1.00 95.56 300 GLY A N 1
ATOM 2413 C CA . GLY A 1 300 ? -13.824 -27.159 1.568 1.00 95.56 300 GLY A CA 1
ATOM 2414 C C . GLY A 1 300 ? -14.362 -27.366 2.986 1.00 95.56 300 GLY A C 1
ATOM 2415 O O . GLY A 1 300 ? -15.564 -27.555 3.173 1.00 95.56 300 GLY A O 1
ATOM 2416 N N . THR A 1 301 ? -13.477 -27.344 3.981 1.00 95.81 301 THR A N 1
ATOM 2417 C CA . THR A 1 301 ? -13.834 -27.621 5.379 1.00 95.81 301 THR A CA 1
ATOM 2418 C C . THR A 1 301 ? -13.275 -26.535 6.282 1.00 95.81 301 THR A C 1
ATOM 2420 O O . THR A 1 301 ? -12.060 -26.414 6.440 1.00 95.81 301 THR A O 1
ATOM 2423 N N . LEU A 1 302 ? -14.164 -25.764 6.914 1.00 95.31 302 LEU A N 1
ATOM 2424 C CA . LEU A 1 302 ? -13.770 -24.853 7.984 1.00 95.31 302 LEU A CA 1
ATOM 2425 C C . LEU A 1 302 ? -13.294 -25.672 9.199 1.00 95.31 302 LEU A C 1
ATOM 2427 O O . LEU A 1 302 ? -14.025 -26.558 9.650 1.00 95.31 302 LEU A O 1
ATOM 2431 N N . PRO A 1 303 ? -12.090 -25.408 9.733 1.00 92.44 303 PRO A N 1
ATOM 2432 C CA . PRO A 1 303 ? -11.597 -26.079 10.931 1.00 92.44 303 PRO A CA 1
ATOM 2433 C C . PRO A 1 303 ? -12.555 -25.885 12.112 1.00 92.44 303 PRO A C 1
ATOM 2435 O O . PRO A 1 303 ? -12.979 -24.766 12.378 1.00 92.44 303 PRO A O 1
ATOM 2438 N N . ALA A 1 304 ? -12.866 -26.953 12.852 1.00 89.25 304 ALA A N 1
ATOM 2439 C CA . ALA A 1 304 ? -13.796 -26.881 13.987 1.00 89.25 304 ALA A CA 1
ATOM 2440 C C . ALA A 1 304 ? -13.306 -25.950 15.116 1.00 89.25 304 ALA A C 1
ATOM 2442 O O . ALA A 1 304 ? -14.109 -25.356 15.829 1.00 89.25 304 ALA A O 1
ATOM 2443 N N . GLU A 1 305 ? -11.986 -25.818 15.252 1.00 89.88 305 GLU A N 1
ATOM 2444 C CA . GLU A 1 305 ? -11.321 -24.936 16.217 1.00 89.88 305 GLU A CA 1
ATOM 2445 C C . GLU A 1 305 ? -11.358 -23.453 15.795 1.00 89.88 305 GLU A C 1
ATOM 2447 O O . GLU A 1 305 ? -11.158 -22.575 16.631 1.00 89.88 305 GLU A O 1
ATOM 2452 N N . LEU A 1 306 ? -11.636 -23.148 14.519 1.00 91.94 306 LEU A N 1
ATOM 2453 C CA . LEU A 1 306 ? -11.737 -21.775 14.025 1.00 91.94 306 LEU A CA 1
ATOM 2454 C C . LEU A 1 306 ? -13.110 -21.197 14.397 1.00 91.94 306 LEU A C 1
ATOM 2456 O O . LEU A 1 306 ? -14.080 -21.316 13.647 1.00 91.94 306 LEU A O 1
ATOM 2460 N N . LYS A 1 307 ? -13.185 -20.576 15.576 1.00 93.69 307 LYS A N 1
ATOM 2461 C CA . LYS A 1 307 ? -14.394 -19.950 16.122 1.00 93.69 307 LYS A CA 1
ATOM 2462 C C . LYS A 1 307 ? -14.110 -18.509 16.533 1.00 93.69 307 LYS A C 1
ATOM 2464 O O . LYS A 1 307 ? -13.166 -18.262 17.277 1.00 93.69 307 LYS A O 1
ATOM 2469 N N . GLY A 1 308 ? -14.940 -17.582 16.068 1.00 94.94 308 GLY A N 1
ATOM 2470 C CA . GLY A 1 308 ? -14.796 -16.162 16.374 1.00 94.94 308 GLY A CA 1
ATOM 2471 C C . GLY A 1 308 ? -15.426 -15.265 15.320 1.00 94.94 308 GLY A C 1
ATOM 2472 O O . GLY A 1 308 ? -16.288 -15.702 14.555 1.00 94.94 308 GLY A O 1
ATOM 2473 N N . THR A 1 309 ? -15.005 -14.006 15.283 1.00 96.94 309 THR A N 1
ATOM 2474 C CA . THR A 1 309 ? -15.499 -13.001 14.341 1.00 96.94 309 THR A CA 1
ATOM 2475 C C . THR A 1 309 ? -14.345 -12.179 13.786 1.00 96.94 309 THR A C 1
ATOM 2477 O O . THR A 1 309 ? -13.556 -11.615 14.539 1.00 96.94 309 THR A O 1
ATOM 2480 N N . TYR A 1 310 ? -14.271 -12.062 12.462 1.00 97.44 310 TYR A N 1
ATOM 2481 C CA . TYR A 1 310 ? -13.387 -11.112 11.794 1.00 97.44 310 TYR A CA 1
ATOM 2482 C C . TYR A 1 310 ? -14.151 -9.822 11.501 1.00 97.44 310 TYR A C 1
ATOM 2484 O O . TYR A 1 310 ? -15.086 -9.827 10.695 1.00 97.44 310 TYR A O 1
ATOM 2492 N N . PHE A 1 311 ? -13.760 -8.722 12.141 1.00 97.62 311 PHE A N 1
ATOM 2493 C CA . PHE A 1 311 ? -14.249 -7.389 11.799 1.00 97.62 311 PHE A CA 1
ATOM 2494 C C . PHE A 1 311 ? -13.265 -6.722 10.851 1.00 97.62 311 PHE A C 1
ATOM 2496 O O . PHE A 1 311 ? -12.068 -6.745 11.099 1.00 97.62 311 PHE A O 1
ATOM 2503 N N . ARG A 1 312 ? -13.750 -6.089 9.785 1.00 97.00 312 ARG A N 1
ATOM 2504 C CA . ARG A 1 312 ? -12.893 -5.353 8.846 1.00 97.00 312 ARG A CA 1
ATOM 2505 C C . ARG A 1 312 ? -13.559 -4.076 8.368 1.00 97.00 312 ARG A C 1
ATOM 2507 O O . ARG A 1 312 ? -14.763 -4.082 8.118 1.00 97.00 312 ARG A O 1
ATOM 2514 N N . ASN A 1 313 ? -12.783 -3.009 8.213 1.00 97.88 313 ASN A N 1
ATOM 2515 C CA . ASN A 1 313 ? -13.234 -1.714 7.718 1.00 97.88 313 ASN A CA 1
ATOM 2516 C C . ASN A 1 313 ? -12.569 -1.362 6.379 1.00 97.88 313 ASN A C 1
ATOM 2518 O O . ASN A 1 313 ? -11.610 -1.996 5.934 1.00 97.88 313 ASN A O 1
ATOM 2522 N N . GLY A 1 314 ? -13.107 -0.358 5.703 1.00 96.25 314 GLY A N 1
ATOM 2523 C CA . GLY A 1 314 ? -12.587 0.143 4.442 1.00 96.25 314 GLY A CA 1
ATOM 2524 C C . GLY A 1 314 ? -13.566 1.074 3.738 1.00 96.25 314 GLY A C 1
ATOM 2525 O O . GLY A 1 314 ? -14.741 1.117 4.105 1.00 96.25 314 GLY A O 1
ATOM 2526 N N . PRO A 1 315 ? -13.131 1.805 2.703 1.00 95.12 315 PRO A N 1
ATOM 2527 C CA . PRO A 1 315 ? -14.049 2.564 1.865 1.00 95.12 315 PRO A CA 1
ATOM 2528 C C . PRO A 1 315 ? -14.999 1.621 1.110 1.00 95.12 315 PRO A C 1
ATOM 2530 O O . PRO A 1 315 ? -14.559 0.731 0.383 1.00 95.12 315 PRO A O 1
ATOM 2533 N N . GLY A 1 316 ? -16.308 1.815 1.284 1.00 93.56 316 GLY A N 1
ATOM 2534 C CA . GLY A 1 316 ? -17.343 1.050 0.571 1.00 93.56 316 GLY A CA 1
ATOM 2535 C C . GLY A 1 316 ? -17.971 1.784 -0.614 1.00 93.56 316 GLY A C 1
ATOM 2536 O O . GLY A 1 316 ? -18.599 1.148 -1.460 1.00 93.56 316 GLY A O 1
ATOM 2537 N N . GLU A 1 317 ? -17.800 3.108 -0.671 1.00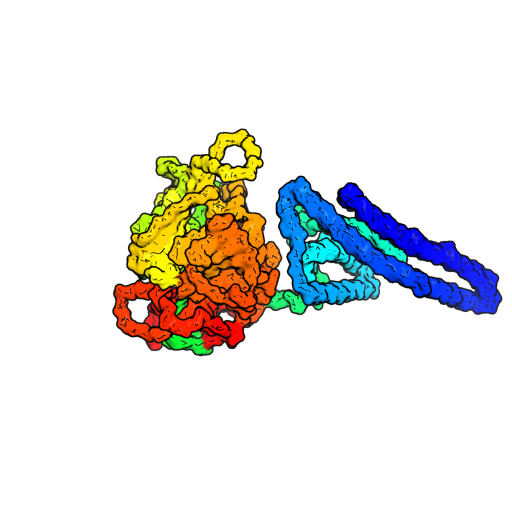 90.19 317 GLU A N 1
ATOM 2538 C CA . GLU A 1 317 ? -18.430 4.003 -1.645 1.00 90.19 317 GLU A CA 1
ATOM 2539 C C . GLU A 1 317 ? -17.364 4.831 -2.378 1.00 90.19 317 GLU A C 1
ATOM 2541 O O . GLU A 1 317 ? -16.558 5.522 -1.750 1.00 90.19 317 GLU A O 1
ATOM 2546 N N . PHE A 1 318 ? -17.378 4.774 -3.711 1.00 90.62 318 PHE A N 1
ATOM 2547 C CA . PHE A 1 318 ? -16.439 5.457 -4.610 1.00 90.62 318 PHE A CA 1
ATOM 2548 C C . PHE A 1 318 ? -17.125 6.483 -5.523 1.00 90.62 318 PHE A C 1
ATOM 2550 O O . PHE A 1 318 ? -16.486 7.076 -6.397 1.00 90.62 318 PHE A O 1
ATOM 2557 N N . GLU A 1 319 ? -18.405 6.761 -5.278 1.00 89.31 319 GLU A N 1
ATOM 2558 C CA . GLU A 1 319 ? -19.161 7.835 -5.905 1.00 89.31 319 GLU A CA 1
ATOM 2559 C C . GLU A 1 319 ? -20.276 8.339 -4.981 1.00 89.31 319 GLU A C 1
ATOM 2561 O O . GLU A 1 319 ? -20.929 7.563 -4.290 1.00 89.31 319 GLU A O 1
ATOM 2566 N N . VAL A 1 320 ? -20.532 9.648 -4.993 1.00 87.25 320 VAL A N 1
ATOM 2567 C CA . VAL A 1 320 ? -21.655 10.266 -4.276 1.00 87.25 320 VAL A CA 1
ATOM 2568 C C . VAL A 1 320 ? -22.528 10.996 -5.289 1.00 87.25 320 VAL A C 1
ATOM 2570 O O . VAL A 1 320 ? -22.135 12.013 -5.873 1.00 87.25 320 VAL A O 1
ATOM 2573 N N . GLY A 1 321 ? -23.733 10.473 -5.514 1.00 86.31 321 GLY A N 1
ATOM 2574 C CA . GLY A 1 321 ? -24.598 10.941 -6.593 1.00 86.31 321 GLY A CA 1
ATOM 2575 C C . GLY A 1 321 ? -23.961 10.682 -7.958 1.00 86.31 321 GLY A C 1
ATOM 2576 O O . GLY A 1 321 ? -23.728 9.540 -8.330 1.00 86.31 321 GLY A O 1
ATOM 2577 N N . GLN A 1 322 ? -23.683 11.745 -8.716 1.00 84.62 322 GLN A N 1
ATOM 2578 C CA . GLN A 1 322 ? -23.026 11.651 -10.032 1.00 84.62 322 GLN A CA 1
ATOM 2579 C C . GLN A 1 322 ? -21.515 11.911 -9.983 1.00 84.62 322 GLN A C 1
ATOM 2581 O O . GLN A 1 322 ? -20.849 11.860 -11.016 1.00 84.62 322 GLN A O 1
ATOM 2586 N N . GLN A 1 323 ? -20.969 12.235 -8.810 1.00 85.69 323 GLN A N 1
ATOM 2587 C CA . GLN A 1 323 ? -19.566 12.590 -8.668 1.00 85.69 323 GLN A CA 1
ATOM 2588 C C . GLN A 1 323 ? -18.751 11.394 -8.177 1.00 85.69 323 GLN A C 1
ATOM 2590 O O . GLN A 1 323 ? -19.037 10.843 -7.118 1.00 85.69 323 GLN A O 1
ATOM 2595 N N . ALA A 1 324 ? -17.700 11.044 -8.918 1.00 85.62 324 ALA A N 1
ATOM 2596 C CA . ALA A 1 324 ? -16.712 10.068 -8.475 1.00 85.62 324 ALA A CA 1
ATOM 2597 C C . ALA A 1 324 ? -15.861 10.623 -7.322 1.00 85.62 324 ALA A C 1
ATOM 2599 O O . ALA A 1 324 ? -15.510 11.808 -7.296 1.00 85.62 324 ALA A O 1
ATOM 2600 N N . ILE A 1 325 ? -15.510 9.743 -6.393 1.00 86.25 325 ILE A N 1
ATOM 2601 C CA . ILE A 1 325 ? -14.497 9.987 -5.373 1.00 86.25 325 ILE A CA 1
ATOM 2602 C C . ILE A 1 325 ? -13.116 9.926 -6.043 1.00 86.25 325 ILE A C 1
ATOM 2604 O O . ILE A 1 325 ? -12.834 9.004 -6.810 1.00 86.25 325 ILE A O 1
ATOM 2608 N N . ALA A 1 326 ? -12.259 10.914 -5.775 1.00 81.56 326 ALA A N 1
ATOM 2609 C CA . ALA A 1 326 ? -10.971 11.048 -6.459 1.00 81.56 326 ALA A CA 1
ATOM 2610 C C . ALA A 1 326 ? -9.971 9.967 -6.021 1.00 81.56 326 ALA A C 1
ATOM 2612 O O . ALA A 1 326 ? -9.263 9.409 -6.859 1.00 81.56 326 ALA A O 1
ATOM 2613 N N . HIS A 1 327 ? -9.952 9.644 -4.723 1.00 85.81 327 HIS A N 1
ATOM 2614 C CA . HIS A 1 327 ? -9.056 8.661 -4.117 1.00 85.81 327 HIS A CA 1
ATOM 2615 C C . HIS A 1 327 ? -9.833 7.692 -3.206 1.00 85.81 327 HIS A C 1
ATOM 2617 O O . HIS A 1 327 ? -10.646 8.162 -2.412 1.00 85.81 327 HIS A O 1
ATOM 2623 N N . PRO A 1 328 ? -9.575 6.367 -3.235 1.00 87.56 328 PRO A N 1
ATOM 2624 C CA . PRO A 1 328 ? -10.279 5.379 -2.409 1.00 87.56 328 PRO A CA 1
ATOM 2625 C C . PRO A 1 328 ? -10.429 5.754 -0.932 1.00 87.56 328 PRO A C 1
ATOM 2627 O O . PRO A 1 328 ? -11.498 5.576 -0.361 1.00 87.56 328 PRO A O 1
ATOM 2630 N N . PHE A 1 329 ? -9.388 6.323 -0.321 1.00 89.19 329 PHE A N 1
ATOM 2631 C CA . PHE A 1 329 ? -9.391 6.685 1.106 1.00 89.19 329 PHE A CA 1
ATOM 2632 C C . PHE A 1 329 ? -10.372 7.811 1.475 1.00 89.19 329 PHE A C 1
ATOM 2634 O O . PHE A 1 329 ? -10.653 7.998 2.654 1.00 89.19 329 PHE A O 1
ATOM 2641 N N . ASP A 1 330 ? -10.926 8.532 0.498 1.00 89.19 330 ASP A N 1
ATOM 2642 C CA . ASP A 1 330 ? -11.963 9.547 0.722 1.00 89.19 330 ASP A CA 1
ATOM 2643 C C . ASP A 1 330 ? -13.390 8.953 0.764 1.00 89.19 330 ASP A C 1
ATOM 2645 O O . ASP A 1 330 ? -14.362 9.675 1.030 1.00 89.19 330 ASP A O 1
ATOM 2649 N N . GLY A 1 331 ? -13.536 7.655 0.470 1.00 92.25 331 GLY A N 1
ATOM 2650 C CA . GLY A 1 331 ? -14.804 6.928 0.510 1.00 92.25 331 GLY A CA 1
ATOM 2651 C C . GLY A 1 331 ? -15.278 6.649 1.937 1.00 92.25 331 GLY A C 1
ATOM 2652 O O . GLY A 1 331 ? -14.472 6.435 2.841 1.00 92.25 331 GLY A O 1
ATOM 2653 N N . HIS A 1 332 ? -16.595 6.630 2.152 1.00 95.12 332 HIS A N 1
ATOM 2654 C CA . HIS A 1 332 ? -17.179 6.382 3.477 1.00 95.12 332 HIS A CA 1
ATOM 2655 C C . HIS A 1 332 ? -16.941 4.947 3.960 1.00 95.12 332 HIS A C 1
ATOM 2657 O O . HIS A 1 332 ? -16.996 4.001 3.169 1.00 95.12 332 HIS A O 1
ATOM 2663 N N . GLY A 1 333 ? -16.702 4.796 5.264 1.00 96.94 333 GLY A N 1
ATOM 2664 C CA . GLY A 1 333 ? -16.372 3.525 5.903 1.00 96.94 333 GLY A CA 1
ATOM 2665 C C . GLY A 1 333 ? -17.516 2.520 5.871 1.00 96.94 333 GLY A C 1
ATOM 2666 O O . GLY A 1 333 ? -18.619 2.807 6.343 1.00 96.94 333 GLY A O 1
ATOM 2667 N N . LEU A 1 334 ? -17.236 1.336 5.337 1.00 97.75 334 LEU A N 1
ATOM 2668 C CA . LEU A 1 334 ? -18.087 0.155 5.337 1.00 97.75 334 LEU A CA 1
ATOM 2669 C C . LEU A 1 334 ? -17.442 -0.905 6.227 1.00 97.75 334 LEU A C 1
ATOM 2671 O O . LEU A 1 334 ? -16.462 -1.549 5.851 1.00 97.75 334 LEU A O 1
ATOM 2675 N N . VAL A 1 335 ? -18.033 -1.109 7.401 1.00 98.31 335 VAL A N 1
ATOM 2676 C CA . VAL A 1 335 ? -17.594 -2.149 8.327 1.00 98.31 335 VAL A CA 1
ATOM 2677 C C . VAL A 1 335 ? -18.260 -3.461 7.951 1.00 98.31 335 VAL A C 1
ATOM 2679 O O . VAL A 1 335 ? -19.450 -3.511 7.638 1.00 98.31 335 VAL A O 1
ATOM 2682 N N . THR A 1 336 ? -17.481 -4.530 7.995 1.00 98.00 336 THR A N 1
ATOM 2683 C CA . THR A 1 336 ? -17.896 -5.904 7.732 1.00 98.00 336 THR A CA 1
ATOM 2684 C C . THR A 1 336 ? -17.624 -6.773 8.950 1.00 98.00 336 THR A C 1
ATOM 2686 O O . THR A 1 336 ? -16.687 -6.515 9.706 1.00 98.00 336 THR A O 1
ATOM 2689 N N . SER A 1 337 ? -18.460 -7.786 9.137 1.00 97.88 337 SER A N 1
ATOM 2690 C CA . SER A 1 337 ? -18.319 -8.822 10.154 1.00 97.88 337 SER A CA 1
ATOM 2691 C C . SER A 1 337 ? -18.474 -10.181 9.482 1.00 97.88 337 SER A C 1
ATOM 2693 O O . SER A 1 337 ? -19.456 -10.413 8.772 1.00 97.88 337 SER A O 1
ATOM 2695 N N . LEU A 1 338 ? -17.492 -11.056 9.686 1.00 98.06 338 LEU A N 1
ATOM 2696 C CA . LEU A 1 338 ? -17.505 -12.457 9.282 1.00 98.06 338 LEU A CA 1
ATOM 2697 C C . LEU A 1 338 ? -17.405 -13.318 10.545 1.00 98.06 338 LEU A C 1
ATOM 2699 O O . LEU A 1 338 ? -16.314 -13.534 11.072 1.00 98.06 338 LEU A O 1
ATOM 2703 N N . ALA A 1 339 ? -18.546 -13.795 11.033 1.00 97.88 339 ALA A N 1
ATOM 2704 C CA . ALA A 1 339 ? -18.633 -14.643 12.216 1.00 97.88 339 ALA A CA 1
ATOM 2705 C C . ALA A 1 339 ? -18.560 -16.122 11.813 1.00 97.88 339 ALA A C 1
ATOM 2707 O O . ALA A 1 339 ? -19.346 -16.574 10.980 1.00 97.88 339 ALA A O 1
ATOM 2708 N N . ILE A 1 340 ? -17.636 -16.879 12.401 1.00 96.69 340 ILE A N 1
ATOM 2709 C CA . ILE A 1 340 ? -17.392 -18.294 12.103 1.00 96.69 340 ILE A CA 1
ATOM 2710 C C . ILE A 1 340 ? -17.616 -19.119 13.368 1.00 96.69 340 ILE A C 1
ATOM 2712 O O . ILE A 1 340 ? -17.056 -18.822 14.426 1.00 96.69 340 ILE A O 1
ATOM 2716 N N . LYS A 1 341 ? -18.447 -20.157 13.266 1.00 93.94 341 LYS A N 1
ATOM 2717 C CA . LYS A 1 341 ? -18.710 -21.118 14.343 1.00 93.94 341 LYS A CA 1
ATOM 2718 C C . LYS A 1 341 ? -19.289 -22.406 13.761 1.00 93.94 341 LYS A C 1
ATOM 2720 O O . LYS A 1 341 ? -20.066 -22.360 12.810 1.00 93.94 341 LYS A O 1
ATOM 2725 N N . ASP A 1 342 ? -18.903 -23.548 14.329 1.00 90.44 342 ASP A N 1
ATOM 2726 C CA . ASP A 1 342 ? -19.455 -24.873 14.004 1.00 90.44 342 ASP A CA 1
ATOM 2727 C C . ASP A 1 342 ? -19.450 -25.189 12.491 1.00 90.44 342 ASP A C 1
ATOM 2729 O O . ASP A 1 342 ? -20.411 -25.714 11.931 1.00 90.44 342 ASP A O 1
ATOM 2733 N N . GLY A 1 343 ? -18.360 -24.824 11.803 1.00 91.25 343 GLY A N 1
ATOM 2734 C CA . GLY A 1 343 ? -18.183 -25.060 10.365 1.00 91.25 343 GLY A CA 1
ATOM 2735 C C . GLY A 1 343 ? -19.036 -24.170 9.451 1.00 91.25 343 GLY A C 1
ATOM 2736 O O . GLY A 1 343 ? -19.082 -24.403 8.242 1.00 91.25 343 GLY A O 1
ATOM 2737 N N . ARG A 1 344 ? -19.710 -23.154 9.999 1.00 94.56 344 ARG A N 1
ATOM 2738 C CA . ARG A 1 344 ? -20.534 -22.189 9.262 1.00 94.56 344 ARG A CA 1
ATOM 2739 C C . ARG A 1 344 ? -19.962 -20.786 9.394 1.00 94.56 344 ARG A C 1
ATOM 2741 O O . ARG A 1 344 ? -19.302 -20.463 10.379 1.00 94.56 344 ARG A O 1
ATOM 2748 N N . ALA A 1 345 ? -20.262 -19.948 8.406 1.00 97.38 345 ALA A N 1
ATOM 2749 C CA . ALA A 1 345 ? -19.860 -18.550 8.384 1.00 97.38 345 ALA A CA 1
ATOM 2750 C C . ALA A 1 345 ? -21.057 -17.640 8.090 1.00 97.38 345 ALA A C 1
ATOM 2752 O O . ALA A 1 345 ? -21.836 -17.907 7.171 1.00 97.38 345 ALA A O 1
ATOM 2753 N N . PHE A 1 346 ? -21.196 -16.567 8.862 1.00 98.00 346 PHE A N 1
ATOM 2754 C CA . PHE A 1 346 ? -22.232 -15.552 8.722 1.00 98.00 346 PHE A CA 1
ATOM 2755 C C . PHE A 1 346 ? -21.591 -14.199 8.423 1.00 98.00 346 PHE A C 1
ATOM 2757 O O . PHE A 1 346 ? -20.695 -13.764 9.144 1.00 98.00 346 PHE A O 1
ATOM 2764 N N . PHE A 1 347 ? -22.049 -13.539 7.364 1.00 98.44 347 PHE A N 1
ATOM 2765 C CA . PHE A 1 347 ? -21.524 -12.256 6.914 1.00 98.44 347 PHE A CA 1
ATOM 2766 C C . PHE A 1 347 ? -22.541 -11.138 7.112 1.00 98.44 347 PHE A C 1
ATOM 2768 O O . PHE A 1 347 ? -23.729 -11.321 6.852 1.00 98.44 347 PHE A O 1
ATOM 2775 N N . ARG A 1 348 ? -22.062 -9.961 7.511 1.00 97.69 348 ARG A N 1
ATOM 2776 C CA . ARG A 1 348 ? -22.842 -8.725 7.632 1.00 97.69 348 ARG A CA 1
ATOM 2777 C C . ARG A 1 348 ? -21.979 -7.530 7.248 1.00 97.69 348 ARG A C 1
ATOM 2779 O O . ARG A 1 348 ? -20.775 -7.531 7.502 1.00 97.69 348 ARG A O 1
ATOM 2786 N N . SER A 1 349 ? -22.588 -6.487 6.691 1.00 97.94 349 SER A N 1
ATOM 2787 C CA . SER A 1 349 ? -21.899 -5.219 6.438 1.00 97.94 349 SER A CA 1
ATOM 2788 C C . SER A 1 349 ? -22.792 -4.012 6.708 1.00 97.94 349 SER A C 1
ATOM 2790 O O . SER A 1 349 ? -24.012 -4.073 6.541 1.00 97.94 349 SER A O 1
ATOM 2792 N N . ARG A 1 350 ? -22.197 -2.900 7.152 1.00 97.94 350 ARG A N 1
ATOM 2793 C CA . ARG A 1 350 ? -22.908 -1.639 7.387 1.00 97.94 350 ARG A CA 1
ATOM 2794 C C . ARG A 1 350 ? -21.988 -0.438 7.244 1.00 97.94 350 ARG A C 1
ATOM 2796 O O . ARG A 1 350 ? -20.867 -0.452 7.748 1.00 97.94 350 ARG A O 1
ATOM 2803 N N . TYR A 1 351 ? -22.472 0.622 6.599 1.00 98.06 351 TYR A N 1
ATOM 2804 C CA . TYR A 1 351 ? -21.728 1.881 6.592 1.00 98.06 351 TYR A CA 1
ATOM 2805 C C . TYR A 1 351 ? -21.772 2.545 7.965 1.00 98.06 351 TYR A C 1
ATOM 2807 O O . TYR A 1 351 ? -22.830 2.605 8.610 1.00 98.06 351 TYR A O 1
ATOM 2815 N N . VAL A 1 352 ? -20.645 3.127 8.368 1.00 97.88 352 VAL A N 1
ATOM 2816 C CA . VAL A 1 352 ? -20.565 3.960 9.565 1.00 97.88 352 VAL A CA 1
ATOM 2817 C C . VAL A 1 352 ? -21.371 5.233 9.328 1.00 97.88 352 VAL A C 1
ATOM 2819 O O . VAL A 1 352 ? -21.147 5.990 8.386 1.00 97.88 352 VAL A O 1
ATOM 2822 N N . ARG A 1 353 ? -22.356 5.484 10.189 1.00 96.44 353 ARG A N 1
ATOM 2823 C CA . ARG A 1 353 ? -23.288 6.607 10.055 1.00 96.44 353 ARG A CA 1
ATOM 2824 C C . ARG A 1 353 ? -22.696 7.898 10.626 1.00 96.44 353 ARG A C 1
ATOM 2826 O O . ARG A 1 353 ? -23.273 8.469 11.559 1.00 96.44 353 ARG A O 1
ATOM 2833 N N . THR A 1 354 ? -21.582 8.354 10.054 1.00 93.31 354 THR A N 1
ATOM 2834 C CA . THR A 1 354 ? -20.977 9.660 10.366 1.00 93.31 354 THR A CA 1
ATOM 2835 C C . THR A 1 354 ? -21.947 10.800 10.030 1.00 93.31 354 THR A C 1
ATOM 2837 O O . THR A 1 354 ? -22.960 10.606 9.338 1.00 93.31 354 THR A O 1
ATOM 2840 N N . ALA A 1 355 ? -21.701 11.999 10.563 1.00 88.19 355 ALA A N 1
ATOM 2841 C CA . ALA A 1 355 ? -22.555 13.150 10.269 1.00 88.19 355 ALA A CA 1
ATOM 2842 C C . ALA A 1 355 ? -22.498 13.495 8.772 1.00 88.19 355 ALA A C 1
ATOM 2844 O O . ALA A 1 355 ? -23.528 13.745 8.146 1.00 88.19 355 ALA A O 1
ATOM 2845 N N . GLU A 1 356 ? -21.304 13.419 8.201 1.00 87.81 356 GLU A N 1
ATOM 2846 C CA . GLU A 1 356 ? -20.973 13.705 6.815 1.00 87.81 356 GLU A CA 1
ATOM 2847 C C . GLU A 1 356 ? -21.627 12.691 5.877 1.00 87.81 356 GLU A C 1
ATOM 2849 O O . GLU A 1 356 ? -22.312 13.096 4.936 1.00 87.81 356 GLU A O 1
ATOM 2854 N N . PHE A 1 357 ? -21.545 11.391 6.193 1.00 91.88 357 PHE A N 1
ATOM 2855 C CA . PHE A 1 357 ? -22.244 10.337 5.452 1.00 91.88 357 PHE A CA 1
ATOM 2856 C C . PHE A 1 357 ? -23.749 10.611 5.372 1.00 91.88 357 PHE A C 1
ATOM 2858 O O . PHE A 1 357 ? -24.341 10.593 4.293 1.00 91.88 357 PHE A O 1
ATOM 2865 N N . LYS A 1 358 ? -24.394 10.912 6.509 1.00 91.38 358 LYS A N 1
ATOM 2866 C CA . LYS A 1 358 ? -25.845 11.172 6.555 1.00 91.38 358 LYS A CA 1
ATOM 2867 C C . LYS A 1 358 ? -26.242 12.357 5.674 1.00 91.38 358 LYS A C 1
ATOM 2869 O O . LYS A 1 358 ? -27.289 12.310 5.025 1.00 91.38 358 LYS A O 1
ATOM 2874 N N . GLN A 1 359 ? -25.436 13.417 5.658 1.00 88.25 359 GLN A N 1
ATOM 2875 C CA . GLN A 1 359 ? -25.715 14.619 4.874 1.00 88.25 359 GLN A CA 1
ATOM 2876 C C . GLN A 1 359 ? -25.493 14.394 3.375 1.00 88.25 359 GLN A C 1
ATOM 2878 O O . GLN A 1 359 ? -26.396 14.679 2.584 1.00 88.25 359 GLN A O 1
ATOM 2883 N N . GLU A 1 360 ? -24.344 13.834 2.986 1.00 90.19 360 GLU A N 1
ATOM 2884 C CA . GLU A 1 360 ? -24.020 13.528 1.585 1.00 90.19 360 GLU A CA 1
ATOM 2885 C C . GLU A 1 360 ? -25.022 12.534 0.993 1.00 90.19 360 GLU A C 1
ATOM 2887 O O . GLU A 1 360 ? -25.524 12.741 -0.114 1.00 90.19 360 GLU A O 1
ATOM 2892 N N . ARG A 1 361 ? -25.429 11.518 1.766 1.00 90.06 361 ARG A N 1
ATOM 2893 C CA . ARG A 1 361 ? -26.436 10.545 1.332 1.00 90.06 361 ARG A CA 1
ATOM 2894 C C . ARG A 1 361 ? -27.817 11.170 1.165 1.00 90.06 361 ARG A C 1
ATOM 2896 O O . ARG A 1 361 ? -28.521 10.833 0.216 1.00 90.06 361 ARG A O 1
ATOM 2903 N N . LYS A 1 362 ? -28.214 12.096 2.043 1.00 90.38 362 LYS A N 1
ATOM 2904 C CA . LYS A 1 362 ? -29.496 12.808 1.923 1.00 90.38 362 LYS A CA 1
ATOM 2905 C C . LYS A 1 362 ? -29.535 13.715 0.690 1.00 90.38 362 LYS A C 1
ATOM 2907 O O . LYS A 1 362 ? -30.585 13.830 0.066 1.00 90.38 362 LYS A O 1
ATOM 2912 N N . GLN A 1 363 ? -28.420 14.367 0.360 1.00 88.75 363 GLN A N 1
ATOM 2913 C CA . GLN A 1 363 ? -28.345 15.326 -0.749 1.00 88.75 363 GLN A CA 1
ATOM 2914 C C . GLN A 1 363 ? -27.884 14.705 -2.077 1.00 88.75 363 GLN A C 1
ATOM 2916 O O . GLN A 1 363 ? -27.988 15.367 -3.106 1.00 88.75 363 GLN A O 1
ATOM 2921 N N . GLN A 1 364 ? -27.395 13.459 -2.065 1.00 90.38 364 GLN A N 1
ATOM 2922 C CA . GLN A 1 364 ? -26.851 12.756 -3.235 1.00 90.38 364 GLN A CA 1
ATOM 2923 C C . GLN A 1 364 ? -25.796 13.596 -3.976 1.00 90.38 364 GLN A C 1
ATOM 2925 O O . GLN A 1 364 ? -25.806 13.712 -5.201 1.00 90.38 364 GLN A O 1
ATOM 2930 N N . ARG A 1 365 ? -24.899 14.230 -3.214 1.00 87.44 365 ARG A N 1
ATOM 2931 C CA . ARG A 1 365 ? -23.820 15.086 -3.723 1.00 87.44 365 ARG A CA 1
ATOM 2932 C C . ARG A 1 365 ? -22.668 15.112 -2.727 1.00 87.44 365 ARG A C 1
ATOM 2934 O O . ARG A 1 365 ? -22.925 15.100 -1.527 1.00 87.44 365 ARG A O 1
ATOM 2941 N N . VAL A 1 366 ? -21.430 15.216 -3.216 1.00 86.94 366 VAL A N 1
ATOM 2942 C CA . VAL A 1 366 ? -20.272 15.533 -2.365 1.00 86.94 366 VAL A CA 1
ATOM 2943 C C . VAL A 1 366 ? -20.478 16.916 -1.750 1.00 86.94 366 VAL A C 1
ATOM 2945 O O . VAL A 1 366 ? -20.629 17.914 -2.464 1.00 86.94 366 VAL A O 1
ATOM 2948 N N . LEU A 1 367 ? -20.514 16.967 -0.423 1.00 83.12 367 LEU A N 1
ATOM 2949 C CA . LEU A 1 367 ? -20.726 18.194 0.340 1.00 83.12 367 LEU A CA 1
ATOM 2950 C C . LEU A 1 367 ? -19.460 18.669 1.018 1.00 83.12 367 LEU A C 1
ATOM 2952 O O . LEU A 1 367 ? -19.351 19.872 1.226 1.00 83.12 367 LEU A O 1
ATOM 2956 N N . PHE A 1 368 ? -18.528 17.764 1.310 1.00 82.31 368 PHE A N 1
ATOM 2957 C CA . PHE A 1 368 ? -17.324 18.056 2.075 1.00 82.31 368 PHE A CA 1
ATOM 2958 C C . PHE A 1 368 ? -16.075 17.801 1.238 1.00 82.31 368 PHE A C 1
ATOM 2960 O O . PHE A 1 368 ? -16.034 16.872 0.426 1.00 82.31 368 PHE A O 1
ATOM 2967 N N . ARG A 1 369 ? -15.036 18.609 1.453 1.00 80.81 369 ARG A N 1
ATOM 2968 C CA . ARG A 1 369 ? -13.698 18.276 0.965 1.00 80.81 369 ARG A CA 1
ATOM 2969 C C . ARG A 1 369 ? -13.145 17.096 1.773 1.00 80.81 369 ARG A C 1
ATOM 2971 O O . ARG A 1 369 ? -13.349 17.002 2.983 1.00 80.81 369 ARG A O 1
ATOM 2978 N N . ALA A 1 370 ? -12.438 16.198 1.100 1.00 79.50 370 ALA A N 1
ATOM 2979 C CA . ALA A 1 370 ? -11.785 15.058 1.732 1.00 79.50 370 ALA A CA 1
ATOM 2980 C C . ALA A 1 370 ? -10.251 15.192 1.712 1.00 79.50 370 ALA A C 1
ATOM 2982 O O . ALA A 1 370 ? -9.698 16.087 1.063 1.00 79.50 370 ALA A O 1
ATOM 2983 N N . SER A 1 371 ? -9.566 14.320 2.450 1.00 77.94 371 SER A N 1
ATOM 2984 C CA . SER A 1 371 ? -8.124 14.416 2.711 1.00 77.94 371 SER A CA 1
ATOM 2985 C C . SER A 1 371 ? -7.254 14.166 1.474 1.00 77.94 371 SER A C 1
ATOM 2987 O O . SER A 1 371 ? -6.195 14.782 1.343 1.00 77.94 371 SER A O 1
ATOM 2989 N N . PHE A 1 372 ? -7.692 13.303 0.554 1.00 77.69 372 PHE A N 1
ATOM 2990 C CA . PHE A 1 372 ? -6.858 12.748 -0.520 1.00 77.69 372 PHE A CA 1
ATOM 2991 C C . PHE A 1 372 ? -7.248 13.221 -1.929 1.00 77.69 372 PHE A C 1
ATOM 2993 O O . PHE A 1 372 ? -6.844 12.632 -2.926 1.00 77.69 372 PHE A O 1
ATOM 3000 N N . GLY A 1 373 ? -7.968 14.342 -2.031 1.00 75.50 373 GLY A N 1
ATOM 3001 C CA . GLY A 1 373 ? -8.155 15.065 -3.295 1.00 75.50 373 GLY A CA 1
ATOM 3002 C C . GLY A 1 373 ? -9.591 15.141 -3.804 1.00 75.50 373 GLY A C 1
ATOM 3003 O O . GLY A 1 373 ? -9.837 15.833 -4.794 1.00 75.50 373 GLY A O 1
ATOM 3004 N N . THR A 1 374 ? -10.558 14.507 -3.137 1.00 81.69 374 THR A N 1
ATOM 3005 C CA . THR A 1 374 ? -11.975 14.689 -3.482 1.00 81.69 374 THR A CA 1
ATOM 3006 C C . THR A 1 374 ? -12.436 16.095 -3.099 1.00 81.69 374 THR A C 1
ATOM 3008 O O . THR A 1 374 ? -12.449 16.478 -1.928 1.00 81.69 374 THR A O 1
ATOM 3011 N N . GLN A 1 375 ? -12.813 16.872 -4.115 1.00 81.75 375 GLN A N 1
ATOM 3012 C CA . GLN A 1 375 ? -13.246 18.264 -3.990 1.00 81.75 375 GLN A CA 1
ATOM 3013 C C . GLN A 1 375 ? -14.765 18.405 -4.080 1.00 81.75 375 GLN A C 1
ATOM 3015 O O . GLN A 1 375 ? -15.461 17.592 -4.687 1.00 81.75 375 GLN A O 1
ATOM 3020 N N . ARG A 1 376 ? -15.279 19.514 -3.560 1.00 84.44 376 ARG A N 1
ATOM 3021 C CA . ARG A 1 376 ? -16.676 19.917 -3.718 1.00 84.44 376 ARG A CA 1
ATOM 3022 C C . ARG A 1 376 ? -16.950 20.427 -5.134 1.00 84.44 376 ARG A C 1
ATOM 3024 O O . ARG A 1 376 ? -16.085 21.091 -5.717 1.00 84.44 376 ARG A O 1
ATOM 3031 N N . PRO A 1 377 ? -18.165 20.219 -5.674 1.00 81.00 377 PRO A N 1
ATOM 3032 C CA . PRO A 1 377 ? -18.590 20.877 -6.904 1.00 81.00 377 PRO A CA 1
ATOM 3033 C C . PRO A 1 377 ? -18.516 22.403 -6.781 1.00 81.00 377 PRO A C 1
ATOM 3035 O O . PRO A 1 377 ? -18.905 22.959 -5.755 1.00 81.00 377 PRO A O 1
ATOM 3038 N N . GLY A 1 378 ? -18.087 23.080 -7.850 1.00 78.19 378 GLY A N 1
ATOM 3039 C CA . GLY A 1 378 ? -17.969 24.547 -7.896 1.00 78.19 378 GLY A CA 1
ATOM 3040 C C . GLY A 1 378 ? -16.543 25.071 -8.108 1.00 78.19 378 GLY A C 1
ATOM 3041 O O . GLY A 1 378 ? -16.335 26.281 -8.151 1.00 78.19 378 GLY A O 1
ATOM 3042 N N . GLY A 1 379 ? -15.567 24.176 -8.292 1.00 77.06 379 GLY A N 1
ATOM 3043 C CA . GLY A 1 379 ? -14.195 24.530 -8.660 1.00 77.06 379 GLY A CA 1
ATOM 3044 C C . GLY A 1 379 ? -13.386 25.141 -7.508 1.00 77.06 379 GLY A C 1
ATOM 3045 O O . GLY A 1 379 ? -13.766 24.996 -6.343 1.00 77.06 379 GLY A O 1
ATOM 3046 N N . PRO A 1 380 ? -12.268 25.830 -7.807 1.00 76.31 380 PRO A N 1
ATOM 3047 C CA . PRO A 1 380 ? -11.339 26.326 -6.789 1.00 76.31 380 PRO A CA 1
ATOM 3048 C C . PRO A 1 380 ? -11.992 27.242 -5.750 1.00 76.31 380 PRO A C 1
ATOM 3050 O O . PRO A 1 380 ? -11.691 27.136 -4.571 1.00 76.31 380 PRO A O 1
ATOM 3053 N N . TRP A 1 381 ? -12.945 28.087 -6.152 1.00 75.88 381 TRP A N 1
ATOM 3054 C CA . TRP A 1 381 ? -13.633 29.005 -5.235 1.00 75.88 381 TRP A CA 1
ATOM 3055 C C . TRP A 1 381 ? -14.514 28.297 -4.210 1.00 75.88 381 TRP A C 1
ATOM 3057 O O . TRP A 1 381 ? -14.623 28.760 -3.082 1.00 75.88 381 TRP A O 1
ATOM 3067 N N . ALA A 1 382 ? -15.109 27.163 -4.586 1.00 76.00 382 ALA A N 1
ATOM 3068 C CA . ALA A 1 382 ? -15.892 26.352 -3.663 1.00 76.00 382 ALA A CA 1
ATOM 3069 C C . ALA A 1 382 ? -15.016 25.568 -2.677 1.00 76.00 382 ALA A C 1
ATOM 3071 O O . ALA A 1 382 ? -15.557 25.044 -1.718 1.00 76.00 382 ALA A O 1
ATOM 3072 N N . ASN A 1 383 ? -13.703 25.462 -2.913 1.00 77.19 383 ASN A N 1
ATOM 3073 C CA . ASN A 1 383 ? -12.777 24.645 -2.120 1.00 77.19 383 ASN A CA 1
ATOM 3074 C C . ASN A 1 383 ? -11.653 25.461 -1.455 1.00 77.19 383 ASN A C 1
ATOM 3076 O O . ASN A 1 383 ? -10.899 24.921 -0.649 1.00 77.19 383 ASN A O 1
ATOM 3080 N N . ALA A 1 384 ? -11.516 26.744 -1.793 1.00 70.81 384 ALA A N 1
ATOM 3081 C CA . ALA A 1 384 ? -10.491 27.615 -1.241 1.00 70.81 384 ALA A CA 1
ATOM 3082 C C . ALA A 1 384 ? -10.679 27.786 0.273 1.00 70.81 384 ALA A C 1
ATOM 3084 O O . ALA A 1 384 ? -11.800 27.974 0.743 1.00 70.81 384 ALA A O 1
ATOM 3085 N N . LEU A 1 385 ? -9.566 27.760 1.015 1.00 69.88 385 LEU A N 1
ATOM 3086 C CA . LEU A 1 385 ? -9.494 27.941 2.476 1.00 69.88 385 LEU A CA 1
ATOM 3087 C C . LEU A 1 385 ? -10.175 26.849 3.319 1.00 69.88 385 LEU A C 1
ATOM 3089 O O . LEU A 1 385 ? -10.078 26.881 4.542 1.00 69.88 385 LEU A O 1
ATOM 3093 N N . ASP A 1 386 ? -10.810 25.862 2.692 1.00 69.81 386 ASP A N 1
ATOM 3094 C CA . ASP A 1 386 ? -11.408 24.717 3.370 1.00 69.81 386 ASP A CA 1
ATOM 3095 C C . ASP A 1 386 ? -10.360 23.651 3.666 1.00 69.81 386 ASP A C 1
ATOM 3097 O O . ASP A 1 386 ? -9.998 22.850 2.806 1.00 69.81 386 ASP A O 1
ATOM 3101 N N . VAL A 1 387 ? -9.824 23.703 4.880 1.00 67.50 387 VAL A N 1
ATOM 3102 C CA . VAL A 1 387 ? -8.699 22.876 5.341 1.00 67.50 387 VAL A CA 1
ATOM 3103 C C . VAL A 1 387 ? -9.123 21.751 6.284 1.00 67.50 387 VAL A C 1
ATOM 3105 O O . VAL A 1 387 ? -8.262 21.039 6.792 1.00 67.50 387 VAL A O 1
ATOM 3108 N N . ILE A 1 388 ? -10.426 21.595 6.532 1.00 71.94 388 ILE A N 1
ATOM 3109 C CA . ILE A 1 388 ? -10.960 20.618 7.483 1.00 71.94 388 ILE A CA 1
ATOM 3110 C C . ILE A 1 388 ? -11.516 19.432 6.688 1.00 71.94 388 ILE A C 1
ATOM 3112 O O . ILE A 1 388 ? -12.557 19.571 6.043 1.00 71.94 388 ILE A O 1
ATOM 3116 N N . PRO A 1 389 ? -10.835 18.275 6.687 1.00 74.00 389 PRO A N 1
ATOM 3117 C CA . PRO A 1 389 ? -11.329 17.102 5.982 1.00 74.00 389 PRO A CA 1
ATOM 3118 C C . PRO A 1 389 ? -12.535 16.485 6.702 1.00 74.00 389 PRO A C 1
ATOM 3120 O O . PRO A 1 389 ? -12.633 16.531 7.929 1.00 74.00 389 PRO A O 1
ATOM 3123 N N . LYS A 1 390 ? -13.435 15.853 5.938 1.00 84.62 390 LYS A N 1
ATOM 3124 C CA . LYS A 1 390 ? -14.530 15.044 6.501 1.00 84.62 390 LYS A CA 1
ATOM 3125 C C . LYS A 1 390 ? -14.026 13.815 7.263 1.00 84.62 390 LYS A C 1
ATOM 3127 O O . LYS A 1 390 ? -13.061 13.175 6.841 1.00 84.62 390 LYS A O 1
ATOM 3132 N N . ASN A 1 391 ? -14.741 13.418 8.317 1.00 89.19 391 ASN A N 1
ATOM 3133 C CA . ASN A 1 391 ? -14.529 12.130 8.972 1.00 89.19 391 ASN A CA 1
ATOM 3134 C C . ASN A 1 391 ? -15.292 11.016 8.232 1.00 89.19 391 ASN A C 1
ATOM 3136 O O . ASN A 1 391 ? -16.525 10.987 8.200 1.00 89.19 391 ASN A O 1
ATOM 3140 N N . VAL A 1 392 ? -14.543 10.087 7.637 1.00 92.75 392 VAL A N 1
ATOM 3141 C CA . VAL A 1 392 ? -15.082 8.946 6.873 1.00 92.75 392 VAL A CA 1
ATOM 3142 C C . VAL A 1 392 ? -15.118 7.633 7.656 1.00 92.75 392 VAL A C 1
ATOM 3144 O O . VAL A 1 392 ? -15.761 6.696 7.190 1.00 92.75 392 VAL A O 1
ATOM 3147 N N . ALA A 1 393 ? -14.479 7.559 8.831 1.00 95.19 393 ALA A N 1
ATOM 3148 C CA . ALA A 1 393 ? -14.468 6.384 9.713 1.00 95.19 393 ALA A CA 1
ATOM 3149 C C . ALA A 1 393 ? -14.167 5.047 8.992 1.00 95.19 393 ALA A C 1
ATOM 3151 O O . ALA A 1 393 ? -14.867 4.057 9.211 1.00 95.19 393 ALA A O 1
ATOM 3152 N N . ASN A 1 394 ? -13.173 5.022 8.095 1.00 96.19 394 ASN A N 1
ATOM 3153 C CA . ASN A 1 394 ? -12.978 3.938 7.124 1.00 96.19 394 ASN A CA 1
ATOM 3154 C C . ASN A 1 394 ? -11.677 3.128 7.279 1.00 96.19 394 ASN A C 1
ATOM 3156 O O . ASN A 1 394 ? -11.505 2.166 6.537 1.00 96.19 394 ASN A O 1
ATOM 3160 N N . THR A 1 395 ? -10.765 3.489 8.186 1.00 96.12 395 THR A N 1
ATOM 3161 C CA . THR A 1 395 ? -9.398 2.942 8.172 1.00 96.12 395 THR A CA 1
ATOM 3162 C C . THR A 1 395 ? -9.300 1.576 8.840 1.00 96.12 395 THR A C 1
ATOM 3164 O O . THR A 1 395 ? -8.821 0.624 8.230 1.00 96.12 395 THR A O 1
ATOM 3167 N N . ASN A 1 396 ? -9.778 1.459 10.078 1.00 97.25 396 ASN A N 1
ATOM 3168 C CA . ASN A 1 396 ? -9.726 0.215 10.849 1.00 97.25 396 ASN A CA 1
ATOM 3169 C C . ASN A 1 396 ? -11.009 0.046 11.676 1.00 97.25 396 ASN A C 1
ATOM 3171 O O . ASN A 1 396 ? -11.804 0.983 11.816 1.00 97.25 396 ASN A O 1
ATOM 3175 N N . VAL A 1 397 ? -11.239 -1.151 12.202 1.00 96.44 397 VAL A N 1
ATOM 3176 C CA . VAL A 1 397 ? -12.281 -1.452 13.185 1.00 96.44 397 VAL A CA 1
ATOM 3177 C C . VAL A 1 397 ? -11.706 -2.357 14.260 1.00 96.44 397 VAL A C 1
ATOM 3179 O O . VAL A 1 397 ? -11.160 -3.411 13.957 1.00 96.44 397 VAL A O 1
ATOM 3182 N N . MET A 1 398 ? -11.857 -1.972 15.521 1.00 93.12 398 MET A N 1
ATOM 3183 C CA . MET A 1 398 ? -11.364 -2.749 16.654 1.00 93.12 398 MET A CA 1
ATOM 3184 C C . MET A 1 398 ? -12.495 -3.078 17.621 1.00 93.12 398 MET A C 1
ATOM 3186 O O . MET A 1 398 ? -13.371 -2.247 17.851 1.00 93.12 398 MET A O 1
ATOM 3190 N N . LEU A 1 399 ? -12.454 -4.264 18.221 1.00 92.06 399 LEU A N 1
ATOM 3191 C CA . LEU A 1 399 ? -13.273 -4.614 19.375 1.00 92.06 399 LEU A CA 1
ATOM 3192 C C . LEU A 1 399 ? -12.343 -4.869 20.562 1.00 92.06 399 LEU A C 1
ATOM 3194 O O . LEU A 1 399 ? -11.532 -5.792 20.524 1.00 92.06 399 LEU A O 1
ATOM 3198 N N . TRP A 1 400 ? -12.461 -4.043 21.600 1.00 89.38 400 TRP A N 1
ATOM 3199 C CA . TRP A 1 400 ? -11.683 -4.175 22.832 1.00 89.38 400 TRP A CA 1
ATOM 3200 C C . TRP A 1 400 ? -12.478 -3.678 24.040 1.00 89.38 400 TRP A C 1
ATOM 3202 O O . TRP A 1 400 ? -13.161 -2.658 23.937 1.00 89.38 400 TRP A O 1
ATOM 3212 N N . GLY A 1 401 ? -12.422 -4.395 25.168 1.00 84.81 401 GLY A N 1
ATOM 3213 C CA . GLY A 1 401 ? -13.131 -4.032 26.406 1.00 84.81 401 GLY A CA 1
ATOM 3214 C C . GLY A 1 401 ? -14.620 -3.721 26.200 1.00 84.81 401 GLY A C 1
ATOM 3215 O O . GLY A 1 401 ? -15.129 -2.698 26.660 1.00 84.81 401 GLY A O 1
ATOM 3216 N N . GLY A 1 402 ? -15.313 -4.536 25.393 1.00 84.38 402 GLY A N 1
ATOM 3217 C CA . GLY A 1 402 ? -16.734 -4.350 25.063 1.00 84.38 402 GLY A CA 1
ATOM 3218 C C . GLY A 1 402 ? -17.056 -3.142 24.162 1.00 84.38 402 GLY A C 1
ATOM 3219 O O . GLY A 1 402 ? -18.230 -2.795 23.977 1.00 84.38 402 GLY A O 1
ATOM 3220 N N . ARG A 1 403 ? -16.047 -2.474 23.590 1.00 90.69 403 ARG A N 1
ATOM 3221 C CA . ARG A 1 403 ? -16.212 -1.341 22.666 1.00 90.69 403 ARG A CA 1
ATOM 3222 C C . ARG A 1 403 ? -15.779 -1.726 21.261 1.00 90.69 403 ARG A C 1
ATOM 3224 O O . ARG A 1 403 ? -14.607 -1.995 21.027 1.00 90.69 403 ARG A O 1
ATOM 3231 N N . CYS A 1 404 ? -16.727 -1.721 20.325 1.00 95.81 404 CYS A N 1
ATOM 3232 C CA . CYS A 1 404 ? -16.437 -1.826 18.897 1.00 95.81 404 CYS A CA 1
ATOM 3233 C C . CYS A 1 404 ? -16.274 -0.412 18.328 1.00 95.81 404 CYS A C 1
ATOM 3235 O O . CYS A 1 404 ? -17.224 0.370 18.376 1.00 95.81 404 CYS A O 1
ATOM 3237 N N . LEU A 1 405 ? -15.087 -0.060 17.841 1.00 97.19 405 LEU A N 1
ATOM 3238 C CA . LEU A 1 405 ? -14.736 1.279 17.372 1.00 97.19 405 LEU A CA 1
ATOM 3239 C C . LEU A 1 405 ? -14.311 1.237 15.905 1.00 97.19 405 LEU A C 1
ATOM 3241 O O . LEU A 1 405 ? -13.384 0.515 15.552 1.00 97.19 405 LEU A O 1
ATOM 3245 N N . ALA A 1 406 ? -14.950 2.049 15.065 1.00 97.94 406 ALA A N 1
ATOM 3246 C CA . ALA A 1 406 ? -14.470 2.369 13.725 1.00 97.94 406 ALA A CA 1
ATOM 3247 C C . ALA A 1 406 ? -13.504 3.558 13.807 1.00 97.94 406 ALA A C 1
ATOM 3249 O O . ALA A 1 406 ? -13.862 4.609 14.350 1.00 97.94 406 ALA A O 1
ATOM 3250 N N . LEU A 1 407 ? -12.294 3.386 13.279 1.00 96.50 407 LEU A N 1
ATOM 3251 C CA . LEU A 1 407 ? -11.179 4.321 13.419 1.00 96.50 407 LEU A CA 1
ATOM 3252 C C . LEU A 1 407 ? -10.878 5.040 12.096 1.00 96.50 407 LEU A C 1
ATOM 3254 O O . LEU A 1 407 ? -11.088 4.487 11.011 1.00 96.50 407 LEU A O 1
ATOM 3258 N N . PHE A 1 408 ? -10.380 6.274 12.189 1.00 92.62 408 PHE A N 1
ATOM 3259 C CA . PHE A 1 408 ? -9.946 7.083 11.051 1.00 92.62 408 PHE A CA 1
ATOM 3260 C C . PHE A 1 408 ? -8.861 8.068 11.479 1.00 92.62 408 PHE A C 1
ATOM 3262 O O . PHE A 1 408 ? -9.087 8.869 12.382 1.00 92.62 408 PHE A O 1
ATOM 3269 N N . GLU A 1 409 ? -7.734 8.052 10.765 1.00 86.44 409 GLU A N 1
ATOM 3270 C CA . GLU A 1 409 ? -6.491 8.725 11.166 1.00 86.44 409 GLU A CA 1
ATOM 3271 C C . GLU A 1 409 ? -6.641 10.206 11.504 1.00 86.44 409 GLU A C 1
ATOM 3273 O O . GLU A 1 409 ? -5.908 10.712 12.341 1.00 86.44 409 GLU A O 1
ATOM 3278 N N . ALA A 1 410 ? -7.549 10.924 10.838 1.00 83.06 410 ALA A N 1
ATOM 3279 C CA . ALA A 1 410 ? -7.680 12.374 10.968 1.00 83.06 410 ALA A CA 1
ATOM 3280 C C . ALA A 1 410 ? -8.884 12.810 11.823 1.00 83.06 410 ALA A C 1
ATOM 3282 O O . ALA A 1 410 ? -9.272 13.979 11.777 1.00 83.06 410 ALA A O 1
ATOM 3283 N N . GLY A 1 411 ? -9.507 11.901 12.580 1.00 87.88 411 GLY A N 1
ATOM 3284 C CA . GLY A 1 411 ? -10.695 12.226 13.367 1.00 87.88 411 GLY A CA 1
ATOM 3285 C C . GLY A 1 411 ? -10.926 11.339 14.584 1.00 87.88 411 GLY A C 1
ATOM 3286 O O . GLY A 1 411 ? -10.139 10.458 14.918 1.00 87.88 411 GLY A O 1
ATOM 3287 N N . GLN A 1 412 ? -12.035 11.600 15.275 1.00 91.81 412 GLN A N 1
ATOM 3288 C CA . GLN A 1 412 ? -12.468 10.799 16.418 1.00 91.81 412 GLN A CA 1
ATOM 3289 C C . GLN A 1 412 ? -13.099 9.467 15.973 1.00 91.81 412 GLN A C 1
ATOM 3291 O O . GLN A 1 412 ? -13.736 9.408 14.908 1.00 91.81 412 GLN A O 1
ATOM 3296 N N . PRO A 1 413 ? -12.992 8.412 16.803 1.00 95.50 413 PRO A N 1
ATOM 3297 C CA . PRO A 1 413 ? -13.571 7.113 16.499 1.00 95.50 413 PRO A CA 1
ATOM 3298 C C . PRO A 1 413 ? -15.098 7.120 16.639 1.00 95.50 413 PRO A C 1
ATOM 3300 O O . PRO A 1 413 ? -15.689 7.919 17.372 1.00 95.50 413 PRO A O 1
ATOM 3303 N N . HIS A 1 414 ? -15.747 6.177 15.960 1.00 97.31 414 HIS A N 1
ATOM 3304 C CA . HIS A 1 414 ? -17.185 5.942 16.070 1.00 97.31 414 HIS A CA 1
ATOM 3305 C C . HIS A 1 414 ? -17.467 4.600 16.737 1.00 97.31 414 HIS A C 1
ATOM 3307 O O . HIS A 1 414 ? -17.003 3.564 16.267 1.00 97.31 414 HIS A O 1
ATOM 3313 N N . ARG A 1 415 ? -18.286 4.598 17.790 1.00 97.31 415 ARG A N 1
ATOM 3314 C CA . ARG A 1 415 ? -18.734 3.370 18.444 1.00 97.31 415 ARG A CA 1
ATOM 3315 C C . ARG A 1 415 ? -19.812 2.674 17.627 1.00 97.31 415 ARG A C 1
ATOM 3317 O O . ARG A 1 415 ? -20.762 3.308 17.153 1.00 97.31 415 ARG A O 1
ATOM 3324 N N . LEU A 1 416 ? -19.680 1.362 17.512 1.00 98.38 416 LEU A N 1
ATOM 3325 C CA . LEU A 1 416 ? -20.603 0.464 16.840 1.00 98.38 416 LEU A CA 1
ATOM 3326 C C . LEU A 1 416 ? -21.148 -0.574 17.823 1.00 98.38 416 LEU A C 1
ATOM 3328 O O . LEU A 1 416 ? -20.514 -0.925 18.818 1.00 98.38 416 LEU A O 1
ATOM 3332 N N . ASP A 1 417 ? -22.329 -1.087 17.516 1.00 97.38 417 ASP A N 1
ATOM 3333 C CA . ASP A 1 417 ? -22.833 -2.323 18.098 1.00 97.38 417 ASP A CA 1
ATOM 3334 C C . ASP A 1 417 ? -22.166 -3.531 17.403 1.00 97.38 417 ASP A C 1
ATOM 3336 O O . ASP A 1 417 ? -22.245 -3.623 16.177 1.00 97.38 417 ASP A O 1
ATOM 3340 N N . PRO A 1 418 ? -21.501 -4.452 18.123 1.00 95.44 418 PRO A N 1
ATOM 3341 C CA . PRO A 1 418 ? -20.714 -5.517 17.495 1.00 95.44 418 PRO A CA 1
ATOM 3342 C C . PRO A 1 418 ? -21.567 -6.593 16.810 1.00 95.44 418 PRO A C 1
ATOM 3344 O O . PRO A 1 418 ? -21.099 -7.226 15.868 1.00 95.44 418 PRO A O 1
ATOM 3347 N N . PHE A 1 419 ? -22.825 -6.776 17.225 1.00 94.62 419 PHE A N 1
ATOM 3348 C CA . PHE A 1 419 ? -23.732 -7.719 16.575 1.00 94.62 419 PHE A CA 1
ATOM 3349 C C . PHE A 1 419 ? -24.279 -7.124 15.278 1.00 94.62 419 PHE A C 1
ATOM 3351 O O . PHE A 1 419 ? -24.183 -7.724 14.216 1.00 94.62 419 PHE A O 1
ATOM 3358 N N . THR A 1 420 ? -24.848 -5.925 15.333 1.00 96.50 420 THR A N 1
ATOM 3359 C CA . THR A 1 420 ? -25.626 -5.317 14.239 1.00 96.50 420 THR A CA 1
ATOM 3360 C C . THR A 1 420 ? -24.838 -4.336 13.372 1.00 96.50 420 THR A C 1
ATOM 3362 O O . THR A 1 420 ? -25.370 -3.828 12.379 1.00 96.50 420 THR A O 1
ATOM 3365 N N . LEU A 1 421 ? -23.607 -4.001 13.769 1.00 97.88 421 LEU A N 1
ATOM 3366 C CA . LEU A 1 421 ? -22.774 -2.937 13.197 1.00 97.88 421 LEU A CA 1
ATOM 3367 C C . LEU A 1 421 ? -23.454 -1.554 13.199 1.00 97.88 421 LEU A C 1
ATOM 3369 O O . LEU A 1 421 ? -23.056 -0.646 12.467 1.00 97.88 421 LEU A O 1
ATOM 3373 N N . ALA A 1 422 ? -24.514 -1.370 13.995 1.00 98.00 422 ALA A N 1
ATOM 3374 C CA . ALA A 1 422 ? -25.224 -0.102 14.094 1.00 98.00 422 ALA A CA 1
ATOM 3375 C C . ALA A 1 422 ? -24.331 0.963 14.739 1.00 98.00 422 ALA A C 1
ATOM 3377 O O . ALA A 1 422 ? -23.784 0.758 15.819 1.00 98.00 422 ALA A O 1
ATOM 3378 N N . THR A 1 423 ? -24.216 2.128 14.102 1.00 98.38 423 THR A N 1
ATOM 3379 C CA . THR A 1 423 ? -23.452 3.250 14.657 1.00 98.38 423 THR A CA 1
ATOM 3380 C C . THR A 1 423 ? -24.178 3.876 15.841 1.00 98.38 423 THR A C 1
ATOM 3382 O O . THR A 1 423 ? -25.291 4.382 15.695 1.00 98.38 423 THR A O 1
ATOM 3385 N N . GLN A 1 424 ? -23.513 3.890 16.992 1.00 96.69 424 GLN A N 1
ATOM 3386 C CA . GLN A 1 424 ? -24.009 4.486 18.231 1.00 96.69 424 GLN A CA 1
ATOM 3387 C C . GLN A 1 424 ? -23.650 5.978 18.320 1.00 96.69 424 GLN A C 1
ATOM 3389 O O . GLN A 1 424 ? -24.445 6.773 18.814 1.00 96.69 424 GLN A O 1
ATOM 3394 N N . GLY A 1 425 ? -22.496 6.382 17.780 1.00 92.81 425 GLY A N 1
ATOM 3395 C CA . GLY A 1 425 ? -22.053 7.779 17.742 1.00 92.81 425 GLY A CA 1
ATOM 3396 C C . GLY A 1 425 ? -20.538 7.910 17.860 1.00 92.81 425 GLY A C 1
ATOM 3397 O O . GLY A 1 425 ? -19.827 6.919 17.736 1.00 92.81 425 GLY A O 1
ATOM 3398 N N . LEU A 1 426 ? -20.054 9.130 18.098 1.00 92.69 426 LEU A N 1
ATOM 3399 C CA . LEU A 1 426 ? -18.648 9.372 18.433 1.00 92.69 426 LEU A CA 1
ATOM 3400 C C . LEU A 1 426 ? -18.318 8.787 19.810 1.00 92.69 426 LEU A C 1
ATOM 3402 O O . LEU A 1 426 ? -19.109 8.938 20.743 1.00 92.69 426 LEU A O 1
ATOM 3406 N N . ASP A 1 427 ? -17.143 8.178 19.942 1.00 93.19 427 ASP A N 1
ATOM 3407 C CA . ASP A 1 427 ? -16.576 7.777 21.231 1.00 93.19 427 ASP A CA 1
ATOM 3408 C C . ASP A 1 427 ? -15.386 8.684 21.559 1.00 93.19 427 ASP A C 1
ATOM 3410 O O . ASP A 1 427 ? -14.521 8.923 20.721 1.00 93.19 427 ASP A O 1
ATOM 3414 N N . LEU A 1 428 ? -15.362 9.227 22.774 1.00 92.88 428 LEU A N 1
ATOM 3415 C CA . LEU A 1 428 ? -14.279 10.091 23.256 1.00 92.88 428 LEU A CA 1
ATOM 3416 C C . LEU A 1 428 ? -13.379 9.366 24.266 1.00 92.88 428 LEU A C 1
ATOM 3418 O O . LEU A 1 428 ? -12.710 10.011 25.071 1.00 92.88 428 LEU A O 1
ATOM 3422 N N . LEU A 1 429 ? -13.413 8.030 24.273 1.00 91.06 429 LEU A N 1
ATOM 3423 C CA . LEU A 1 429 ? -12.638 7.154 25.153 1.00 91.06 429 LEU A CA 1
ATOM 3424 C C . LEU A 1 429 ? -12.819 7.515 26.634 1.00 91.06 429 LEU A C 1
ATOM 3426 O O . LEU A 1 429 ? -11.863 7.690 27.377 1.00 91.06 429 LEU A O 1
ATOM 3430 N N . GLY A 1 430 ? -14.070 7.726 27.057 1.00 86.19 430 GLY A N 1
ATOM 3431 C CA . GLY A 1 430 ? -14.369 8.125 28.440 1.00 86.19 430 GLY A CA 1
ATOM 3432 C C . GLY A 1 430 ? -13.942 9.555 28.804 1.00 86.19 430 GLY A C 1
ATOM 3433 O O . GLY A 1 430 ? -13.886 9.884 29.984 1.00 86.19 430 GLY A O 1
ATOM 3434 N N . GLY A 1 431 ? -13.675 10.410 27.811 1.00 88.12 431 GLY A N 1
ATOM 3435 C CA . GLY A 1 431 ? -13.245 11.799 27.998 1.00 88.12 431 GLY A CA 1
ATOM 3436 C C . GLY A 1 431 ? -11.743 12.021 27.807 1.00 88.12 431 GLY A C 1
ATOM 3437 O O . GLY A 1 431 ? -11.289 13.151 27.963 1.00 88.12 431 GLY A O 1
ATOM 3438 N N . CYS A 1 432 ? -10.979 10.981 27.453 1.00 91.00 432 CYS A N 1
ATOM 3439 C CA . CYS A 1 432 ? -9.563 11.113 27.106 1.00 91.00 432 CYS A CA 1
ATOM 3440 C C . CYS A 1 432 ? -9.347 11.919 25.817 1.00 91.00 432 CYS A C 1
ATOM 3442 O O . CYS A 1 432 ? -8.346 12.620 25.714 1.00 91.00 432 CYS A O 1
ATOM 3444 N N . LEU A 1 433 ? -10.285 11.855 24.863 1.00 91.88 433 LEU A N 1
ATOM 3445 C CA . LEU A 1 433 ? -10.212 12.622 23.617 1.00 91.88 433 LEU A CA 1
ATOM 3446 C C . LEU A 1 433 ? -11.050 13.896 23.682 1.00 91.88 433 LEU A C 1
ATOM 3448 O O . LEU A 1 433 ? -12.217 13.880 24.090 1.00 91.88 433 LEU A O 1
ATOM 3452 N N . GLN A 1 434 ? -10.488 14.991 23.181 1.00 89.44 434 GLN A N 1
ATOM 3453 C CA . GLN A 1 434 ? -11.214 16.234 22.972 1.00 89.44 434 GLN A CA 1
ATOM 3454 C C . GLN A 1 434 ? -11.934 16.217 21.622 1.00 89.44 434 GLN A C 1
ATOM 3456 O O . GLN A 1 434 ? -11.403 15.815 20.581 1.00 89.44 434 GLN A O 1
ATOM 3461 N N . ARG A 1 435 ? -13.186 16.676 21.631 1.00 86.88 435 ARG A N 1
ATOM 3462 C CA . ARG A 1 435 ? -13.977 16.823 20.411 1.00 86.88 435 ARG A CA 1
ATOM 3463 C C . ARG A 1 435 ? -13.538 18.076 19.657 1.00 86.88 435 ARG A C 1
ATOM 3465 O O . ARG A 1 435 ? -13.441 19.141 20.250 1.00 86.88 435 ARG A O 1
ATOM 3472 N N . GLY A 1 436 ? -13.365 17.953 18.346 1.00 82.81 436 GLY A N 1
ATOM 3473 C CA . GLY A 1 436 ? -13.027 19.070 17.466 1.00 82.81 436 GLY A CA 1
ATOM 3474 C C . GLY A 1 436 ? -12.060 18.667 16.359 1.00 82.81 436 GLY A C 1
ATOM 3475 O O . GLY A 1 436 ? -11.742 17.494 16.181 1.00 82.81 436 GLY A O 1
ATOM 3476 N N . VAL A 1 437 ? -11.584 19.654 15.618 1.00 82.88 437 VAL A N 1
ATOM 3477 C CA . VAL A 1 437 ? -10.532 19.498 14.612 1.00 82.88 437 VAL A CA 1
ATOM 3478 C C . VAL A 1 437 ? -9.185 19.339 15.329 1.00 82.88 437 VAL A C 1
ATOM 3480 O O . VAL A 1 437 ? -8.938 20.109 16.260 1.00 82.88 437 VAL A O 1
ATOM 3483 N N . PRO A 1 438 ? -8.302 18.413 14.900 1.00 86.25 438 PRO A N 1
ATOM 3484 C CA . PRO A 1 438 ? -6.991 18.153 15.511 1.00 86.25 438 PRO A CA 1
ATOM 3485 C C . PRO A 1 438 ? -5.946 19.246 15.217 1.00 86.25 438 PRO A C 1
ATOM 3487 O O . PRO A 1 438 ? -4.815 18.972 14.810 1.00 86.25 438 PRO A O 1
ATOM 3490 N N . PHE A 1 439 ? -6.339 20.506 15.391 1.00 84.12 439 PHE A N 1
ATOM 3491 C CA . PHE A 1 439 ? -5.528 21.695 15.169 1.00 84.12 439 PHE A CA 1
ATOM 3492 C C . PHE A 1 439 ? -5.852 22.772 16.208 1.00 84.12 439 PHE A C 1
ATOM 3494 O O . PHE A 1 439 ? -7.027 23.036 16.465 1.00 84.12 439 PHE A O 1
ATOM 3501 N N . GLU A 1 440 ? -4.828 23.431 16.746 1.00 81.69 440 GLU A N 1
ATOM 3502 C CA . GLU A 1 440 ? -4.962 24.588 17.637 1.00 81.69 440 GLU A CA 1
ATOM 3503 C C . GLU A 1 440 ? -3.874 25.644 17.387 1.00 81.69 440 GLU A C 1
ATOM 3505 O O . GLU A 1 440 ? -2.740 25.360 16.988 1.00 81.69 440 GLU A O 1
ATOM 3510 N N . VAL A 1 441 ? -4.224 26.897 17.654 1.00 77.38 441 VAL A N 1
ATOM 3511 C CA . VAL A 1 441 ? -3.324 28.056 17.634 1.00 77.38 441 VAL A CA 1
ATOM 3512 C C . VAL A 1 441 ? -2.609 28.213 18.985 1.00 77.38 441 VAL A C 1
ATOM 3514 O O . VAL A 1 441 ? -1.634 28.955 19.079 1.00 77.38 441 VAL A O 1
ATOM 3517 N N . GLY A 1 442 ? -3.058 27.487 20.017 1.00 70.00 442 GLY A N 1
ATOM 3518 C CA . GLY A 1 442 ? -2.424 27.429 21.336 1.00 70.00 442 GLY A CA 1
ATOM 3519 C C . GLY A 1 442 ? -2.928 28.494 22.313 1.00 70.00 442 GLY A C 1
ATOM 3520 O O . GLY A 1 442 ? -2.227 28.823 23.271 1.00 70.00 442 GLY A O 1
ATOM 3521 N N . HIS A 1 443 ? -4.114 29.068 22.074 1.00 73.75 443 HIS A N 1
ATOM 3522 C CA . HIS A 1 443 ? -4.755 30.000 23.004 1.00 73.75 443 HIS A CA 1
ATOM 3523 C C . HIS A 1 443 ? -6.279 29.947 22.858 1.00 73.75 443 HIS A C 1
ATOM 3525 O O . HIS A 1 443 ? -6.820 30.444 21.870 1.00 73.75 443 HIS A O 1
ATOM 3531 N N . ASP A 1 444 ? -6.980 29.475 23.891 1.00 74.62 444 ASP A N 1
ATOM 3532 C CA . ASP A 1 444 ? -8.422 29.178 23.871 1.00 74.62 444 ASP A CA 1
ATOM 3533 C C . ASP A 1 444 ? -9.292 30.276 23.243 1.00 74.62 444 ASP A C 1
ATOM 3535 O O . ASP A 1 444 ? -10.136 30.001 22.392 1.00 74.62 444 ASP A O 1
ATOM 3539 N N . LEU A 1 445 ? -9.087 31.545 23.623 1.00 74.62 445 LEU A N 1
ATOM 3540 C CA . LEU A 1 445 ? -9.860 32.655 23.050 1.00 74.62 445 LEU A CA 1
ATOM 3541 C C . LEU A 1 445 ? -9.560 32.864 21.557 1.00 74.62 445 LEU A C 1
ATOM 3543 O O . LEU A 1 445 ? -10.462 33.190 20.791 1.00 74.62 445 LEU A O 1
ATOM 3547 N N . ALA A 1 446 ? -8.304 32.695 21.138 1.00 74.44 446 ALA A N 1
ATOM 3548 C CA . ALA A 1 446 ? -7.911 32.850 19.742 1.00 74.44 446 ALA A CA 1
ATOM 3549 C C . ALA A 1 446 ? -8.469 31.698 18.900 1.00 74.44 446 ALA A C 1
ATOM 3551 O O . ALA A 1 446 ? -8.987 31.940 17.812 1.00 74.44 446 ALA A O 1
ATOM 3552 N N . ASP A 1 447 ? -8.449 30.481 19.441 1.00 78.25 447 ASP A N 1
ATOM 3553 C CA . ASP A 1 447 ? -9.046 29.298 18.828 1.00 78.25 447 ASP A CA 1
ATOM 3554 C C . ASP A 1 447 ? -10.566 29.441 18.680 1.00 78.25 447 ASP A C 1
ATOM 3556 O O . ASP A 1 447 ? -11.109 29.193 17.603 1.00 78.25 447 ASP A O 1
ATOM 3560 N N . GLN A 1 448 ? -11.259 29.942 19.708 1.00 78.31 448 GLN A N 1
ATOM 3561 C CA . GLN A 1 448 ? -12.697 30.233 19.642 1.00 78.31 448 GLN A CA 1
ATOM 3562 C C . GLN A 1 448 ? -13.027 31.319 18.612 1.00 78.31 448 GLN A C 1
ATOM 3564 O O . GLN A 1 448 ? -13.980 31.172 17.846 1.00 78.31 448 GLN A O 1
ATOM 3569 N N . VAL A 1 449 ? -12.248 32.404 18.567 1.00 77.69 449 VAL A N 1
ATOM 3570 C CA . VAL A 1 449 ? -12.439 33.493 17.595 1.00 77.69 449 VAL A CA 1
ATOM 3571 C C . VAL A 1 449 ? -12.179 33.006 16.169 1.00 77.69 449 VAL A C 1
ATOM 3573 O O . VAL A 1 449 ? -12.965 33.314 15.271 1.00 77.69 449 VAL A O 1
ATOM 3576 N N . LEU A 1 450 ? -11.119 32.224 15.952 1.00 77.88 450 LEU A N 1
ATOM 3577 C CA . LEU A 1 450 ? -10.802 31.649 14.647 1.00 77.88 450 LEU A CA 1
ATOM 3578 C C . LEU A 1 450 ? -11.901 30.684 14.197 1.00 77.88 450 LEU A C 1
ATOM 3580 O O . LEU A 1 450 ? -12.407 30.819 13.085 1.00 77.88 450 LEU A O 1
ATOM 3584 N N . ALA A 1 451 ? -12.331 29.774 15.071 1.00 76.00 451 ALA A N 1
ATOM 3585 C CA . ALA A 1 451 ? -13.430 28.856 14.797 1.00 76.00 451 ALA A CA 1
ATOM 3586 C C . ALA A 1 451 ? -14.730 29.606 14.459 1.00 76.00 451 ALA A C 1
ATOM 3588 O O . ALA A 1 451 ? -15.390 29.288 13.471 1.00 76.00 451 ALA A O 1
ATOM 3589 N N . ALA A 1 452 ? -15.085 30.645 15.222 1.00 75.62 452 ALA A N 1
ATOM 3590 C CA . ALA A 1 452 ? -16.249 31.483 14.936 1.00 75.62 452 ALA A CA 1
ATOM 3591 C C . ALA A 1 452 ? -16.137 32.191 13.574 1.00 75.62 452 ALA A C 1
ATOM 3593 O O . ALA A 1 452 ? -17.115 32.244 12.828 1.00 75.62 452 ALA A O 1
ATOM 3594 N N . GLY A 1 453 ? -14.947 32.687 13.222 1.00 74.31 453 GLY A N 1
ATOM 3595 C CA . GLY A 1 453 ? -14.664 33.278 11.914 1.00 74.31 453 GLY A CA 1
ATOM 3596 C C . GLY A 1 453 ? -14.823 32.283 10.760 1.00 74.31 453 GLY A C 1
ATOM 3597 O O . GLY A 1 453 ? -15.478 32.604 9.771 1.00 74.31 453 GLY A O 1
ATOM 3598 N N . LEU A 1 454 ? -14.288 31.065 10.900 1.00 74.56 454 LEU A N 1
ATOM 3599 C CA . LEU A 1 454 ? -14.437 29.991 9.908 1.00 74.56 454 LEU A CA 1
ATOM 3600 C C . LEU A 1 454 ? -15.910 29.596 9.724 1.00 74.56 454 LEU A C 1
ATOM 3602 O O . LEU A 1 454 ? -16.392 29.533 8.592 1.00 74.56 454 LEU A O 1
ATOM 3606 N N . ASN A 1 455 ? -16.644 29.446 10.832 1.00 73.00 455 ASN A N 1
ATOM 3607 C CA . ASN A 1 455 ? -18.079 29.160 10.831 1.00 73.00 455 ASN A CA 1
ATOM 3608 C C . ASN A 1 455 ? -18.893 30.258 10.121 1.00 73.00 455 ASN A C 1
ATOM 3610 O O . ASN A 1 455 ? -19.762 29.947 9.309 1.00 73.00 455 ASN A O 1
ATOM 3614 N N . LEU A 1 456 ? -18.601 31.541 10.374 1.00 70.12 456 LEU A N 1
ATOM 3615 C CA . LEU A 1 456 ? -19.261 32.671 9.699 1.00 70.12 456 LEU A CA 1
ATOM 3616 C C . LEU A 1 456 ? -18.995 32.702 8.188 1.00 70.12 456 LEU A C 1
ATOM 3618 O O . LEU A 1 456 ? -19.860 33.119 7.420 1.00 70.12 456 LEU A O 1
ATOM 3622 N N . LEU A 1 457 ? -17.807 32.269 7.765 1.00 64.50 457 LEU A N 1
ATOM 3623 C CA . LEU A 1 457 ? -17.410 32.195 6.358 1.00 64.50 457 LEU A CA 1
ATOM 3624 C C . LEU A 1 457 ? -17.908 30.918 5.656 1.00 64.50 457 LEU A C 1
ATOM 3626 O O . LEU A 1 457 ? -17.682 30.765 4.456 1.00 64.50 457 LEU A O 1
ATOM 3630 N N . GLY A 1 458 ? -18.572 30.004 6.373 1.00 61.25 458 GLY A N 1
ATOM 3631 C CA . GLY A 1 458 ? -19.019 28.714 5.836 1.00 61.25 458 GLY A CA 1
ATOM 3632 C C . GLY A 1 458 ? -17.870 27.764 5.465 1.00 61.25 458 GLY A C 1
ATOM 3633 O O . GLY A 1 458 ? -18.061 26.837 4.675 1.00 61.25 458 GLY A O 1
ATOM 3634 N N . ILE A 1 459 ? -16.669 28.004 5.996 1.00 59.75 459 ILE A N 1
ATOM 3635 C CA . ILE A 1 459 ? -15.470 27.183 5.792 1.00 59.75 459 ILE A CA 1
ATOM 3636 C C . ILE A 1 459 ? -15.492 26.076 6.844 1.00 59.75 459 ILE A C 1
ATOM 3638 O O . ILE A 1 459 ? -15.588 26.425 8.009 1.00 59.75 459 ILE A O 1
ATOM 3642 N N . GLY A 1 460 ? -15.397 24.793 6.452 1.00 56.56 460 GLY A N 1
ATOM 3643 C CA . GLY A 1 460 ? -15.445 23.608 7.335 1.00 56.56 460 GLY A CA 1
ATOM 3644 C C . GLY A 1 460 ? -16.846 23.051 7.665 1.00 56.56 460 GLY A C 1
ATOM 3645 O O . GLY A 1 460 ? -16.973 22.173 8.514 1.00 56.56 460 GLY A O 1
ATOM 3646 N N . HIS A 1 461 ? -17.859 23.496 6.908 1.00 55.66 461 HIS A N 1
ATOM 3647 C CA . HIS A 1 461 ? -19.167 22.851 6.688 1.00 55.66 461 HIS A CA 1
ATOM 3648 C C . HIS A 1 461 ? -20.252 22.900 7.775 1.00 55.66 461 HIS A C 1
ATOM 3650 O O . HIS A 1 461 ? -19.987 23.146 8.945 1.00 55.66 461 HIS A O 1
ATOM 3656 N N . ASP A 1 462 ? -21.494 22.620 7.329 1.00 49.81 462 ASP A N 1
ATOM 3657 C CA . ASP A 1 462 ? -22.771 22.441 8.054 1.00 49.81 462 ASP A CA 1
ATOM 3658 C C . ASP A 1 462 ? -22.738 21.301 9.106 1.00 49.81 462 ASP A C 1
ATOM 3660 O O . ASP A 1 462 ? -23.636 20.455 9.205 1.00 49.81 462 ASP A O 1
ATOM 3664 N N . LEU A 1 463 ? -21.670 21.224 9.895 1.00 54.34 463 LEU A N 1
ATOM 3665 C CA . LEU A 1 463 ? -21.545 20.309 11.014 1.00 54.34 463 LEU A CA 1
ATOM 3666 C C . LEU A 1 463 ? -22.540 20.721 12.109 1.00 54.34 463 LEU A C 1
ATOM 3668 O O . LEU A 1 463 ? -22.615 21.902 12.466 1.00 54.34 463 LEU A O 1
ATOM 3672 N N . PRO A 1 464 ? -23.299 19.776 12.692 1.00 50.38 464 PRO A N 1
ATOM 3673 C CA . PRO A 1 464 ? -24.155 20.073 13.833 1.00 50.38 464 PRO A CA 1
ATOM 3674 C C . PRO A 1 464 ? -23.323 20.639 14.998 1.00 50.38 464 PRO A C 1
ATOM 3676 O O . PRO A 1 464 ? -22.601 19.895 15.662 1.00 50.38 464 PRO A O 1
ATOM 3679 N N . GLY A 1 465 ? -23.429 21.952 15.237 1.00 60.44 465 GLY A N 1
ATOM 3680 C CA . GLY A 1 465 ? -22.689 22.675 16.283 1.00 60.44 465 GLY A CA 1
ATOM 3681 C C . GLY A 1 465 ? -21.511 23.536 15.803 1.00 60.44 465 GLY A C 1
ATOM 3682 O O . GLY A 1 465 ? -20.906 24.206 16.636 1.00 60.44 465 GLY A O 1
ATOM 3683 N N . GLY A 1 466 ? -21.221 23.567 14.497 1.00 65.81 466 GLY A N 1
ATOM 3684 C CA . GLY A 1 466 ? -20.094 24.312 13.925 1.00 65.81 466 GLY A CA 1
ATOM 3685 C C . GLY A 1 466 ? -18.725 23.699 14.243 1.00 65.81 466 GLY A C 1
ATOM 3686 O O . GLY A 1 466 ? -18.605 22.710 14.966 1.00 65.81 466 GLY A O 1
ATOM 3687 N N . ILE A 1 467 ? -17.676 24.289 13.680 1.00 72.69 467 ILE A N 1
ATOM 3688 C CA . ILE A 1 467 ? -16.279 23.896 13.890 1.00 72.69 467 ILE A CA 1
ATOM 3689 C C . ILE A 1 467 ? -15.833 24.290 15.284 1.00 72.69 467 ILE A C 1
ATOM 3691 O O . ILE A 1 467 ? -16.075 25.411 15.733 1.00 72.69 467 ILE A O 1
ATOM 3695 N N . GLN A 1 468 ? -15.125 23.366 15.921 1.00 78.44 468 GLN A N 1
ATOM 3696 C CA . GLN A 1 468 ? -14.394 23.567 17.162 1.00 78.44 468 GLN A CA 1
ATOM 3697 C C . GLN A 1 468 ? -12.943 23.157 16.905 1.00 78.44 468 GLN A C 1
ATOM 3699 O O . GLN A 1 468 ? -12.711 22.102 16.317 1.00 78.44 468 GLN A O 1
ATOM 3704 N N . LEU A 1 469 ? -11.990 24.004 17.286 1.00 82.44 469 LEU A N 1
ATOM 3705 C CA . LEU A 1 469 ? -10.553 23.708 17.240 1.00 82.44 469 LEU A CA 1
ATOM 3706 C C . LEU A 1 469 ? -10.101 23.061 18.560 1.00 82.44 469 LEU A C 1
ATOM 3708 O O . LEU A 1 469 ? -10.853 23.074 19.535 1.00 82.44 469 LEU A O 1
ATOM 3712 N N . GLY A 1 470 ? -8.890 22.501 18.585 1.00 82.50 470 GLY A N 1
ATOM 3713 C CA . GLY A 1 470 ? -8.311 21.858 19.771 1.00 82.50 470 GLY A CA 1
ATOM 3714 C C . GLY A 1 470 ? -8.836 20.449 20.056 1.00 82.50 470 GLY A C 1
ATOM 3715 O O . GLY A 1 470 ? -8.749 19.981 21.185 1.00 82.50 470 GLY A O 1
ATOM 3716 N N . GLY A 1 471 ? -9.407 19.768 19.060 1.00 87.19 471 GLY A N 1
ATOM 3717 C CA . GLY A 1 471 ? -9.770 18.358 19.190 1.00 87.19 471 GLY A CA 1
ATOM 3718 C C . GLY A 1 471 ? -8.564 17.423 19.092 1.00 87.19 471 GLY A C 1
ATOM 3719 O O . GLY A 1 471 ? -7.449 17.849 18.803 1.00 87.19 471 GLY A O 1
ATOM 3720 N N . ASP A 1 472 ? -8.814 16.131 19.281 1.00 90.19 472 ASP A N 1
ATOM 3721 C CA . ASP A 1 472 ? -7.840 15.063 19.049 1.00 90.19 472 ASP A CA 1
ATOM 3722 C C . ASP A 1 472 ? -8.272 14.171 17.887 1.00 90.19 472 ASP A C 1
ATOM 3724 O O . ASP A 1 472 ? -9.452 13.822 17.762 1.00 90.19 472 ASP A O 1
ATOM 3728 N N . ALA A 1 473 ? -7.303 13.773 17.064 1.00 90.19 473 ALA A N 1
ATOM 3729 C CA . ALA A 1 473 ? -7.448 12.661 16.137 1.00 90.19 473 ALA A CA 1
ATOM 3730 C C . ALA A 1 473 ? -6.878 11.400 16.783 1.00 90.19 473 ALA A C 1
ATOM 3732 O O . ALA A 1 473 ? -5.825 11.458 17.418 1.00 90.19 473 ALA A O 1
ATOM 3733 N N . LEU A 1 474 ? -7.573 10.275 16.634 1.00 93.00 474 LEU A N 1
ATOM 3734 C CA . LEU A 1 474 ? -7.125 8.983 17.141 1.00 93.00 474 LEU A CA 1
ATOM 3735 C C . LEU A 1 474 ? -6.596 8.151 15.976 1.00 93.00 474 LEU A C 1
ATOM 3737 O O . LEU A 1 474 ? -7.306 7.966 14.986 1.00 93.00 474 LEU A O 1
ATOM 3741 N N . ALA A 1 475 ? -5.377 7.639 16.110 1.00 91.69 475 ALA A N 1
ATOM 3742 C CA . ALA A 1 475 ? -4.782 6.794 15.089 1.00 91.69 475 ALA A CA 1
ATOM 3743 C C . ALA A 1 475 ? -5.581 5.505 14.881 1.00 91.69 475 ALA A C 1
ATOM 3745 O O . ALA A 1 475 ? -6.219 4.992 15.809 1.00 91.69 475 ALA A O 1
ATOM 3746 N N . ALA A 1 476 ? -5.532 4.961 13.667 1.00 93.50 476 ALA A N 1
ATOM 3747 C CA . ALA A 1 476 ? -6.275 3.750 13.333 1.00 93.50 476 ALA A CA 1
ATOM 3748 C C . ALA A 1 476 ? -5.507 2.443 13.580 1.00 93.50 476 ALA A C 1
ATOM 3750 O O . ALA A 1 476 ? -6.035 1.377 13.261 1.00 93.50 476 ALA A O 1
ATOM 3751 N N . HIS A 1 477 ? -4.318 2.505 14.185 1.00 94.12 477 HIS A N 1
ATOM 3752 C CA . HIS A 1 477 ? -3.451 1.351 14.461 1.00 94.12 477 HIS A CA 1
ATOM 3753 C C . HIS A 1 477 ? -3.236 1.158 15.966 1.00 94.12 477 HIS A C 1
ATOM 3755 O O . HIS A 1 477 ? -2.221 1.582 16.522 1.00 94.12 477 HIS A O 1
ATOM 3761 N N . PRO A 1 478 ? -4.227 0.589 16.675 1.00 92.75 478 PRO A N 1
ATOM 3762 C CA . PRO A 1 478 ? -4.043 0.182 18.060 1.00 92.75 478 PRO A CA 1
ATOM 3763 C C . PRO A 1 478 ? -3.105 -1.026 18.156 1.00 92.75 478 PRO A C 1
ATOM 3765 O O . PRO A 1 478 ? -3.105 -1.896 17.288 1.00 92.75 478 PRO A O 1
ATOM 3768 N N . HIS A 1 479 ? -2.400 -1.136 19.278 1.00 91.44 479 HIS A N 1
ATOM 3769 C CA . HIS A 1 479 ? -1.641 -2.329 19.643 1.00 91.44 479 HIS A CA 1
ATOM 3770 C C . HIS A 1 479 ? -2.173 -2.906 20.946 1.00 91.44 479 HIS A C 1
ATOM 3772 O O . HIS A 1 479 ? -2.599 -2.163 21.824 1.00 91.44 479 HIS A O 1
ATOM 3778 N N . VAL A 1 480 ? -2.109 -4.224 21.105 1.00 88.50 480 VAL A N 1
ATOM 3779 C CA . VAL A 1 480 ? -2.347 -4.860 22.402 1.00 88.50 480 VAL A CA 1
ATOM 3780 C C . VAL A 1 480 ? -1.063 -5.526 22.857 1.00 88.50 480 VAL A C 1
ATOM 3782 O O . VAL A 1 480 ? -0.478 -6.314 22.116 1.00 88.50 480 VAL A O 1
ATOM 3785 N N . ASP A 1 481 ? -0.626 -5.201 24.070 1.00 84.81 481 ASP A N 1
ATOM 3786 C CA . ASP A 1 481 ? 0.508 -5.869 24.695 1.00 84.81 481 ASP A CA 1
ATOM 3787 C C . ASP A 1 481 ? 0.075 -7.277 25.146 1.00 84.81 481 ASP A C 1
ATOM 3789 O O . ASP A 1 481 ? -0.758 -7.401 26.050 1.00 84.81 481 ASP A O 1
ATOM 3793 N N . PRO A 1 482 ? 0.640 -8.358 24.577 1.00 80.88 482 PRO A N 1
ATOM 3794 C CA . PRO A 1 482 ? 0.246 -9.722 24.920 1.00 80.88 482 PRO A CA 1
ATOM 3795 C C . PRO A 1 482 ? 0.618 -10.123 26.358 1.00 80.88 482 PRO A C 1
ATOM 3797 O O . PRO A 1 482 ? 0.140 -11.145 26.851 1.00 80.88 482 PRO A O 1
ATOM 3800 N N . LYS A 1 483 ? 1.488 -9.367 27.045 1.00 80.94 483 LYS A N 1
ATOM 3801 C CA . LYS A 1 483 ? 1.904 -9.638 28.429 1.00 80.94 483 LYS A CA 1
ATOM 3802 C C . LYS A 1 483 ? 0.895 -9.130 29.447 1.00 80.94 483 LYS A C 1
ATOM 3804 O O . LYS A 1 483 ? 0.553 -9.848 30.382 1.00 80.94 483 LYS A O 1
ATOM 3809 N N . THR A 1 484 ? 0.503 -7.871 29.305 1.00 83.56 484 THR A N 1
ATOM 3810 C CA . THR A 1 484 ? -0.402 -7.183 30.233 1.00 83.56 484 THR A CA 1
ATOM 3811 C C . THR A 1 484 ? -1.855 -7.304 29.795 1.00 83.56 484 THR A C 1
ATOM 3813 O O . THR A 1 484 ? -2.760 -7.168 30.613 1.00 83.56 484 THR A O 1
ATOM 3816 N N . GLY A 1 485 ? -2.081 -7.566 28.507 1.00 85.25 485 GLY A N 1
ATOM 3817 C CA . GLY A 1 485 ? -3.378 -7.413 27.877 1.00 85.25 485 GLY A CA 1
ATOM 3818 C C . GLY A 1 485 ? -3.811 -5.954 27.804 1.00 85.25 485 GLY A C 1
ATOM 3819 O O . GLY A 1 485 ? -5.001 -5.715 27.686 1.00 85.25 485 GLY A O 1
ATOM 3820 N N . HIS A 1 486 ? -2.913 -4.974 27.928 1.00 90.25 486 HIS A N 1
ATOM 3821 C CA . HIS A 1 486 ? -3.287 -3.568 27.805 1.00 90.25 486 HIS A CA 1
ATOM 3822 C C . HIS A 1 486 ? -3.395 -3.156 26.339 1.00 90.25 486 HIS A C 1
ATOM 3824 O O . HIS A 1 486 ? -2.563 -3.517 25.506 1.00 90.25 486 HIS A O 1
ATOM 3830 N N . LEU A 1 487 ? -4.408 -2.350 26.042 1.00 93.00 487 LEU A N 1
ATOM 3831 C CA . LEU A 1 487 ? -4.572 -1.688 24.758 1.00 93.00 487 LEU A CA 1
ATOM 3832 C C . LEU A 1 487 ? -3.764 -0.392 24.745 1.00 93.00 487 LEU A C 1
ATOM 3834 O O . LEU A 1 487 ? -4.044 0.510 25.530 1.00 93.00 487 LEU A O 1
ATOM 3838 N N . VAL A 1 488 ? -2.839 -0.276 23.801 1.00 93.62 488 VAL A N 1
ATOM 3839 C CA . VAL A 1 488 ? -2.062 0.924 23.501 1.00 93.62 488 VAL A CA 1
ATOM 3840 C C . VAL A 1 488 ? -2.652 1.607 22.271 1.00 93.62 488 VAL A C 1
ATOM 3842 O O . VAL A 1 488 ? -2.780 1.013 21.200 1.00 93.62 488 VAL A O 1
ATOM 3845 N N . MET A 1 489 ? -2.989 2.884 22.408 1.00 93.50 489 MET A N 1
ATOM 3846 C CA . MET A 1 489 ? -3.415 3.745 21.305 1.00 93.50 489 MET A CA 1
ATOM 3847 C C . MET A 1 489 ? -2.610 5.036 21.326 1.00 93.50 489 MET A C 1
ATOM 3849 O O . MET A 1 489 ? -2.102 5.434 22.373 1.00 93.50 489 MET A O 1
ATOM 3853 N N . PHE A 1 490 ? -2.549 5.743 20.200 1.00 93.50 490 PHE A N 1
ATOM 3854 C CA . PHE A 1 490 ? -2.038 7.107 20.193 1.00 93.50 490 PHE A CA 1
ATOM 3855 C C . PHE A 1 490 ? -3.009 8.066 19.516 1.00 93.50 490 PHE A C 1
ATOM 3857 O O . PHE A 1 490 ? -3.701 7.726 18.555 1.00 93.50 490 PHE A O 1
ATOM 3864 N N . SER A 1 491 ? -3.070 9.279 20.047 1.00 93.88 491 SER A N 1
ATOM 3865 C CA . SER A 1 491 ? -3.758 10.407 19.440 1.00 93.88 491 SER A CA 1
ATOM 3866 C C . SER A 1 491 ? -2.761 11.502 19.108 1.00 93.88 491 SER A C 1
ATOM 3868 O O . SER A 1 491 ? -1.684 11.586 19.705 1.00 93.88 491 SER A O 1
ATOM 3870 N N . TYR A 1 492 ? -3.130 12.369 18.175 1.00 90.25 492 TYR A N 1
ATOM 3871 C CA . TYR A 1 492 ? -2.307 13.514 17.833 1.00 90.25 492 TYR A CA 1
ATOM 3872 C C . TYR A 1 492 ? -3.131 14.762 17.538 1.00 90.25 492 TYR A C 1
ATOM 3874 O O . TYR A 1 492 ? -4.288 14.702 17.108 1.00 90.25 492 TYR A O 1
ATOM 3882 N N . ARG A 1 493 ? -2.492 15.912 17.759 1.00 89.94 493 ARG A N 1
ATOM 3883 C CA . ARG A 1 493 ? -2.977 17.232 17.352 1.00 89.94 493 ARG A CA 1
ATOM 3884 C C . ARG A 1 493 ? -1.824 18.105 16.876 1.00 89.94 493 ARG A C 1
ATOM 3886 O O . ARG A 1 493 ? -0.695 17.989 17.356 1.00 89.94 493 ARG A O 1
ATOM 3893 N N . ILE A 1 494 ? -2.116 19.004 15.946 1.00 86.94 494 ILE A N 1
ATOM 3894 C CA . ILE A 1 494 ? -1.145 19.963 15.418 1.00 86.94 494 ILE A CA 1
ATOM 3895 C C . ILE A 1 494 ? -1.316 21.314 16.116 1.00 86.94 494 ILE A C 1
ATOM 3897 O O . ILE A 1 494 ? -2.423 21.839 16.195 1.00 86.94 494 ILE A O 1
ATOM 3901 N N . LYS A 1 495 ? -0.213 21.896 16.589 1.00 84.69 495 LYS A N 1
ATOM 3902 C CA . LYS A 1 495 ? -0.176 23.189 17.281 1.00 84.69 495 LYS A CA 1
ATOM 3903 C C . LYS A 1 495 ? 0.686 24.199 16.526 1.00 84.69 495 LYS A C 1
ATOM 3905 O O . LYS A 1 495 ? 1.697 23.834 15.917 1.00 84.69 495 LYS A O 1
ATOM 3910 N N . LEU A 1 496 ? 0.344 25.483 16.619 1.00 78.44 496 LEU A N 1
ATOM 3911 C CA . LEU A 1 496 ? 1.267 26.576 16.292 1.00 78.44 496 LEU A CA 1
ATOM 3912 C C . LEU A 1 496 ? 2.164 26.876 17.505 1.00 78.44 496 LEU A C 1
ATOM 3914 O O . LEU A 1 496 ? 1.717 27.432 18.502 1.00 78.44 496 LEU A O 1
ATOM 3918 N N . GLY A 1 497 ? 3.440 26.505 17.425 1.00 61.34 497 GLY A N 1
ATOM 3919 C CA . GLY A 1 497 ? 4.431 26.724 18.478 1.00 61.34 497 GLY A CA 1
ATOM 3920 C C . GLY A 1 497 ? 5.146 28.077 18.384 1.00 61.34 497 GLY A C 1
ATOM 3921 O O . GLY A 1 497 ? 5.380 28.623 17.300 1.00 61.34 497 GLY A O 1
ATOM 3922 N N . ALA A 1 498 ? 5.576 28.602 19.537 1.00 50.75 498 ALA A N 1
ATOM 3923 C CA . ALA A 1 498 ? 6.575 29.667 19.599 1.00 50.75 498 ALA A CA 1
ATOM 3924 C C . ALA A 1 498 ? 7.920 29.098 19.112 1.00 50.75 498 ALA A C 1
ATOM 3926 O O . ALA A 1 498 ? 8.398 28.120 19.676 1.00 50.75 498 ALA A O 1
ATOM 3927 N N . GLY A 1 499 ? 8.491 29.674 18.045 1.00 46.88 499 GLY A N 1
ATOM 3928 C CA . GLY A 1 499 ? 9.625 29.126 17.284 1.00 46.88 499 GLY A CA 1
ATOM 3929 C C . GLY A 1 499 ? 10.641 28.323 18.107 1.00 46.88 499 GLY A C 1
ATOM 3930 O O . GLY A 1 499 ? 11.445 28.889 18.848 1.00 46.88 499 GLY A O 1
ATOM 3931 N N . ILE A 1 500 ? 10.612 26.997 17.951 1.00 39.53 500 ILE A N 1
ATOM 3932 C CA . ILE A 1 500 ? 11.569 26.082 18.576 1.00 39.53 500 ILE A CA 1
ATOM 3933 C C . ILE A 1 500 ? 12.939 26.329 17.933 1.00 39.53 500 ILE A C 1
ATOM 3935 O O . ILE A 1 500 ? 13.103 26.193 16.719 1.00 39.53 500 ILE A O 1
ATOM 3939 N N . LYS A 1 501 ? 13.937 26.703 18.744 1.00 35.53 501 LYS A N 1
ATOM 3940 C CA . LYS A 1 501 ? 15.343 26.730 18.319 1.00 35.53 501 LYS A CA 1
ATOM 3941 C C . LYS A 1 501 ? 15.775 25.300 18.002 1.00 35.53 501 LYS A C 1
ATOM 3943 O O . LYS A 1 501 ? 15.893 24.476 18.901 1.00 35.53 501 LYS A O 1
ATOM 3948 N N . THR A 1 502 ? 16.024 25.008 16.733 1.00 37.38 502 THR A N 1
ATOM 3949 C CA . THR A 1 502 ? 16.684 23.765 16.333 1.00 37.38 502 THR A CA 1
ATOM 3950 C C . THR A 1 502 ? 18.180 23.887 16.627 1.00 37.38 502 THR A C 1
ATOM 3952 O O . THR A 1 502 ? 18.904 24.537 15.869 1.00 37.38 502 THR A O 1
ATOM 3955 N N . ASP A 1 503 ? 18.658 23.279 17.712 1.00 32.44 503 ASP A N 1
ATOM 3956 C CA . ASP A 1 503 ? 20.094 23.095 17.944 1.00 32.44 503 ASP A CA 1
ATOM 3957 C C . ASP A 1 503 ? 20.603 21.972 17.025 1.00 32.44 503 ASP A C 1
ATOM 3959 O O . ASP A 1 503 ? 20.562 20.787 17.347 1.00 32.44 503 ASP A O 1
ATOM 3963 N N . GLY A 1 504 ? 21.048 22.348 15.825 1.00 33.69 504 GLY A N 1
ATOM 3964 C CA . GLY A 1 504 ? 21.649 21.439 14.850 1.00 33.69 504 GLY A CA 1
ATOM 3965 C C . GLY A 1 504 ? 22.623 22.179 13.927 1.00 33.69 504 GLY A C 1
ATOM 3966 O O . GLY A 1 504 ? 22.356 23.316 13.531 1.00 33.69 504 GLY A O 1
ATOM 3967 N N . PRO A 1 505 ? 23.770 21.582 13.552 1.00 32.34 505 PRO A N 1
ATOM 3968 C CA . PRO A 1 505 ? 24.805 22.276 12.802 1.00 32.34 505 PRO A CA 1
ATOM 3969 C C . PRO A 1 505 ? 24.454 22.276 11.312 1.00 32.34 505 PRO A C 1
ATOM 3971 O O . PRO A 1 505 ? 24.972 21.460 10.555 1.00 32.34 505 PRO A O 1
ATOM 3974 N N . ARG A 1 506 ? 23.560 23.168 10.872 1.00 33.78 506 ARG A N 1
ATOM 3975 C CA . ARG A 1 506 ? 23.398 23.546 9.455 1.00 33.78 506 ARG A CA 1
ATOM 3976 C C . ARG A 1 506 ? 22.684 24.891 9.344 1.00 33.78 506 ARG A C 1
ATOM 3978 O O . ARG A 1 506 ? 21.470 24.991 9.460 1.00 33.78 506 ARG A O 1
ATOM 3985 N N . HIS A 1 507 ? 23.485 25.923 9.098 1.00 32.28 507 HIS A N 1
ATOM 3986 C CA . HIS A 1 507 ? 23.034 27.263 8.750 1.00 32.28 507 HIS A CA 1
ATOM 3987 C C . HIS A 1 507 ? 22.152 27.235 7.491 1.00 32.28 507 HIS A C 1
ATOM 3989 O O . HIS A 1 507 ? 22.652 26.990 6.394 1.00 32.28 507 HIS A O 1
ATOM 3995 N N . TRP A 1 508 ? 20.866 27.547 7.644 1.00 31.08 508 TRP A N 1
ATOM 3996 C CA . TRP A 1 508 ? 20.057 28.137 6.578 1.00 31.08 508 TRP A CA 1
ATOM 3997 C C . TRP A 1 508 ? 20.028 29.653 6.799 1.00 31.08 508 TRP A C 1
ATOM 3999 O O . TRP A 1 508 ? 19.884 30.121 7.927 1.00 31.08 508 TRP A O 1
ATOM 4009 N N . LEU A 1 509 ? 20.254 30.421 5.731 1.00 26.19 509 LEU A N 1
ATOM 4010 C CA . LEU A 1 509 ? 20.252 31.887 5.747 1.00 26.19 509 LEU A CA 1
ATOM 4011 C C . LEU A 1 509 ? 18.932 32.429 6.334 1.00 26.19 509 LEU A C 1
ATOM 4013 O O . LEU A 1 509 ? 17.868 31.971 5.917 1.00 26.19 509 LEU A O 1
ATOM 4017 N N . PRO A 1 510 ? 18.963 33.415 7.249 1.00 29.06 510 PRO A N 1
ATOM 4018 C CA . PRO A 1 510 ? 17.745 34.010 7.783 1.00 29.06 510 PRO A CA 1
ATOM 4019 C C . PRO A 1 510 ? 17.094 34.887 6.707 1.00 29.06 510 PRO A C 1
ATOM 4021 O O . PRO A 1 510 ? 17.647 35.916 6.313 1.00 29.06 510 PRO A O 1
ATOM 4024 N N . SER A 1 511 ? 15.914 34.497 6.222 1.00 28.08 511 SER A N 1
ATOM 4025 C CA . SER A 1 511 ? 15.052 35.408 5.472 1.00 28.08 511 SER A CA 1
ATOM 4026 C C . SER A 1 511 ? 14.447 36.434 6.432 1.00 28.08 511 SER A C 1
ATOM 4028 O O . SER A 1 511 ? 13.901 36.082 7.476 1.00 28.08 511 SER A O 1
ATOM 4030 N N . LEU A 1 512 ? 14.551 37.710 6.065 1.00 28.42 512 LEU A N 1
ATOM 4031 C CA . LEU A 1 512 ? 13.956 38.864 6.738 1.00 28.42 512 LEU A CA 1
ATOM 4032 C C . LEU A 1 512 ? 12.417 38.802 6.716 1.00 28.42 512 LEU A C 1
ATOM 4034 O O . LEU A 1 512 ? 11.777 39.469 5.914 1.00 28.42 512 LEU A O 1
ATOM 4038 N N . THR A 1 513 ? 11.826 38.028 7.616 1.00 29.62 513 THR A N 1
ATOM 4039 C CA . THR A 1 513 ? 10.420 38.109 8.037 1.00 29.62 513 THR A CA 1
ATOM 4040 C C . THR A 1 513 ? 10.368 37.613 9.479 1.00 29.62 513 THR A C 1
ATOM 4042 O O . THR A 1 513 ? 11.043 36.637 9.796 1.00 29.62 513 THR A O 1
ATOM 4045 N N . ALA A 1 514 ? 9.629 38.293 10.361 1.00 30.09 514 ALA A N 1
ATOM 4046 C CA . ALA A 1 514 ? 9.424 37.879 11.753 1.00 30.09 514 ALA A CA 1
ATOM 4047 C C . ALA A 1 514 ? 9.219 36.356 11.849 1.00 30.09 514 ALA A C 1
ATOM 4049 O O . ALA A 1 514 ? 8.487 35.810 11.026 1.00 30.09 514 ALA A O 1
ATOM 4050 N N . ALA A 1 515 ? 9.901 35.693 12.792 1.00 36.97 515 ALA A N 1
ATOM 4051 C CA . ALA A 1 515 ? 9.884 34.239 12.948 1.00 36.97 515 ALA A CA 1
ATOM 4052 C C . ALA A 1 515 ? 8.444 33.713 12.859 1.00 36.97 515 ALA A C 1
ATOM 4054 O O . ALA A 1 515 ? 7.645 33.938 13.767 1.00 36.97 515 ALA A O 1
ATOM 4055 N N . ALA A 1 516 ? 8.103 33.081 11.733 1.00 41.56 516 ALA A N 1
ATOM 4056 C CA . ALA A 1 516 ? 6.815 32.430 11.587 1.00 41.56 516 ALA A CA 1
ATOM 4057 C C . ALA A 1 516 ? 6.688 31.374 12.700 1.00 41.56 516 ALA A C 1
ATOM 4059 O O . ALA A 1 516 ? 7.683 30.702 12.998 1.00 41.56 516 ALA A O 1
ATOM 4060 N N . PRO A 1 517 ? 5.516 31.242 13.345 1.00 52.66 517 PRO A N 1
ATOM 4061 C CA . PRO A 1 517 ? 5.297 30.195 14.335 1.00 52.66 517 PRO A CA 1
ATOM 4062 C C . PRO A 1 517 ? 5.617 28.830 13.714 1.00 52.66 517 PRO A C 1
ATOM 4064 O O . PRO A 1 517 ? 5.187 28.526 12.600 1.00 52.66 517 PRO A O 1
ATOM 4067 N N . ALA A 1 518 ? 6.428 28.036 14.412 1.00 68.00 518 ALA A N 1
ATOM 4068 C CA . ALA A 1 518 ? 6.823 26.707 13.959 1.00 68.00 518 ALA A CA 1
ATOM 4069 C C . ALA A 1 518 ? 5.708 25.716 14.307 1.00 68.00 518 ALA A C 1
ATOM 4071 O O . ALA A 1 518 ? 5.176 25.765 15.411 1.00 68.00 518 ALA A O 1
ATOM 4072 N N . LEU A 1 519 ? 5.344 24.817 13.390 1.00 77.62 519 LEU A N 1
ATOM 4073 C CA . LEU A 1 519 ? 4.378 23.758 13.699 1.00 77.62 519 LEU A CA 1
ATOM 4074 C C . LEU A 1 519 ? 4.964 22.776 14.718 1.00 77.62 519 LEU A C 1
ATOM 4076 O O . LEU A 1 519 ? 6.165 22.503 14.698 1.00 77.62 519 LEU A O 1
ATOM 4080 N N . VAL A 1 520 ? 4.104 22.243 15.578 1.00 84.19 520 VAL A N 1
ATOM 4081 C CA . VAL A 1 520 ? 4.421 21.200 16.557 1.00 84.19 520 VAL A CA 1
ATOM 4082 C C . VAL A 1 520 ? 3.354 20.117 16.456 1.00 84.19 520 VAL A C 1
ATOM 4084 O O . VAL A 1 520 ? 2.166 20.426 16.384 1.00 84.19 520 VAL A O 1
ATOM 4087 N N . THR A 1 521 ? 3.764 18.853 16.456 1.00 87.25 521 THR A N 1
ATOM 4088 C CA . THR A 1 521 ? 2.847 17.710 16.540 1.00 87.25 521 THR A CA 1
ATOM 4089 C C . THR A 1 521 ? 2.863 17.190 17.969 1.00 87.25 521 THR A C 1
ATOM 4091 O O . THR A 1 521 ? 3.868 16.637 18.410 1.00 87.25 521 THR A O 1
ATOM 4094 N N . ALA A 1 522 ? 1.772 17.389 18.706 1.00 90.38 522 ALA A N 1
ATOM 4095 C CA . ALA A 1 522 ? 1.616 16.832 20.042 1.00 90.38 522 ALA A CA 1
ATOM 4096 C C . ALA A 1 522 ? 1.011 15.433 19.936 1.00 90.38 522 ALA A C 1
ATOM 4098 O O . ALA A 1 522 ? -0.064 15.265 19.361 1.00 90.38 522 ALA A O 1
ATOM 4099 N N . LEU A 1 523 ? 1.721 14.453 20.481 1.00 92.19 523 LEU A N 1
ATOM 4100 C CA . LEU A 1 523 ? 1.347 13.049 20.541 1.00 92.19 523 LEU A CA 1
ATOM 4101 C C . LEU A 1 523 ? 0.970 12.680 21.967 1.00 92.19 523 LEU A C 1
ATOM 4103 O O . LEU A 1 523 ? 1.653 13.064 22.919 1.00 92.19 523 LEU A O 1
ATOM 4107 N N . THR A 1 524 ? -0.081 11.885 22.109 1.00 93.88 524 THR A N 1
ATOM 4108 C CA . THR A 1 524 ? -0.462 11.292 23.388 1.00 93.88 524 THR A CA 1
ATOM 4109 C C . THR A 1 524 ? -0.674 9.802 23.207 1.00 93.88 524 THR A C 1
ATOM 4111 O O . THR A 1 524 ? -1.532 9.392 22.432 1.00 93.88 524 THR A O 1
ATOM 4114 N N . PHE A 1 525 ? 0.105 9.002 23.926 1.00 94.44 525 PHE A N 1
ATOM 4115 C CA . PHE A 1 525 ? -0.090 7.565 24.056 1.00 94.44 525 PHE A CA 1
ATOM 4116 C C . PHE A 1 525 ? -1.026 7.296 25.229 1.00 94.44 525 PHE A C 1
ATOM 4118 O O . PHE A 1 525 ? -0.872 7.887 26.303 1.00 94.44 525 PHE A O 1
ATOM 4125 N N . TRP A 1 526 ? -1.983 6.406 25.009 1.00 94.75 526 TRP A N 1
ATOM 4126 C CA . TRP A 1 526 ? -3.002 5.997 25.963 1.00 94.75 526 TRP A CA 1
ATOM 4127 C C . TRP A 1 526 ? -2.920 4.490 26.151 1.00 94.75 526 TRP A C 1
ATOM 4129 O O . TRP A 1 526 ? -2.949 3.754 25.165 1.00 94.75 526 TRP A O 1
ATOM 4139 N N . GLU A 1 527 ? -2.864 4.041 27.400 1.00 95.00 527 GLU A N 1
ATOM 4140 C CA . GLU A 1 527 ? -2.964 2.626 27.745 1.00 95.00 527 GLU A CA 1
ATOM 4141 C C . GLU A 1 527 ? -4.235 2.355 28.537 1.00 95.00 527 GLU A C 1
ATOM 4143 O O . GLU A 1 527 ? -4.500 3.026 29.542 1.00 95.00 527 GLU A O 1
ATOM 4148 N N . PHE A 1 528 ? -4.993 1.349 28.110 1.00 94.44 528 PHE A N 1
ATOM 4149 C CA . PHE A 1 528 ? -6.226 0.919 28.758 1.00 94.44 528 PHE A CA 1
ATOM 4150 C C . PHE A 1 528 ? -6.150 -0.546 29.182 1.00 94.44 528 PHE A C 1
ATOM 4152 O O . PHE A 1 528 ? -5.651 -1.386 28.431 1.00 94.44 528 PHE A O 1
ATOM 4159 N N . ASP A 1 529 ? -6.694 -0.862 30.356 1.00 92.06 529 ASP A N 1
ATOM 4160 C CA . ASP A 1 529 ? -6.922 -2.249 30.768 1.00 92.06 529 ASP A CA 1
ATOM 4161 C C . ASP A 1 529 ? -8.123 -2.882 30.024 1.00 92.06 529 ASP A C 1
ATOM 4163 O O . ASP A 1 529 ? -8.734 -2.283 29.130 1.00 92.06 529 ASP A O 1
ATOM 4167 N N . GLN A 1 530 ? -8.459 -4.128 30.367 1.00 87.75 530 GLN A N 1
ATOM 4168 C CA . GLN A 1 530 ? -9.558 -4.877 29.740 1.00 87.75 530 GLN A CA 1
ATOM 4169 C C . GLN A 1 530 ? -10.947 -4.294 30.045 1.00 87.75 530 GLN A C 1
ATOM 4171 O O . GLN A 1 530 ? -11.858 -4.424 29.228 1.00 87.75 530 GLN A O 1
ATOM 4176 N N . ASP A 1 531 ? -11.095 -3.596 31.171 1.00 87.88 531 ASP A N 1
ATOM 4177 C CA . ASP A 1 531 ? -12.320 -2.888 31.556 1.00 87.88 531 ASP A CA 1
ATOM 4178 C C . ASP A 1 531 ? -12.388 -1.477 30.940 1.00 87.88 531 ASP A C 1
ATOM 4180 O O . ASP A 1 531 ? -13.338 -0.720 31.172 1.00 87.88 531 ASP A O 1
ATOM 4184 N N . TYR A 1 532 ? -11.407 -1.130 30.099 1.00 89.31 532 TYR A N 1
ATOM 4185 C CA . TYR A 1 532 ? -11.267 0.165 29.444 1.00 89.31 532 TYR A CA 1
ATOM 4186 C C . TYR A 1 532 ? -10.956 1.321 30.414 1.00 89.31 532 TYR A C 1
ATOM 4188 O O . TYR A 1 532 ? -11.247 2.484 30.111 1.00 89.31 532 TYR A O 1
ATOM 4196 N N . ASN A 1 533 ? -10.364 1.032 31.577 1.00 92.12 533 ASN A N 1
ATOM 4197 C CA . ASN A 1 533 ? -9.839 2.057 32.476 1.00 92.12 533 ASN A CA 1
ATOM 4198 C C . ASN A 1 533 ? -8.470 2.526 31.993 1.00 92.12 533 ASN A C 1
ATOM 4200 O O . ASN A 1 533 ? -7.636 1.728 31.571 1.00 92.12 533 ASN A O 1
ATOM 4204 N N . LEU A 1 534 ? -8.221 3.831 32.099 1.00 94.38 534 LEU A N 1
ATOM 4205 C CA . LEU A 1 534 ? -6.929 4.413 31.756 1.00 94.38 534 LEU A CA 1
ATOM 4206 C C . LEU A 1 534 ? -5.873 4.013 32.797 1.00 94.38 534 LEU A C 1
ATOM 4208 O O . LEU A 1 534 ? -5.974 4.407 33.961 1.00 94.38 534 LEU A O 1
ATOM 4212 N N . VAL A 1 535 ? -4.845 3.287 32.363 1.00 94.88 535 VAL A N 1
ATOM 4213 C CA . VAL A 1 535 ? -3.733 2.817 33.210 1.00 94.88 535 VAL A CA 1
ATOM 4214 C C . VAL A 1 535 ? -2.410 3.516 32.902 1.00 94.88 535 VAL A C 1
ATOM 4216 O O . VAL A 1 535 ? -1.544 3.594 33.773 1.00 94.88 535 VAL A O 1
ATOM 4219 N N . GLY A 1 536 ? -2.269 4.090 31.705 1.00 92.75 536 GLY A N 1
ATOM 4220 C CA . GLY A 1 536 ? -1.060 4.788 31.278 1.00 92.75 536 GLY A CA 1
ATOM 4221 C C . GLY A 1 536 ? -1.364 5.954 30.345 1.00 92.75 536 GLY A C 1
ATOM 4222 O O . GLY A 1 536 ? -2.266 5.890 29.512 1.00 92.75 536 GLY A O 1
ATOM 4223 N N . ARG A 1 537 ? -0.608 7.045 30.496 1.00 94.50 537 ARG A N 1
ATOM 4224 C CA . ARG A 1 537 ? -0.650 8.205 29.599 1.00 94.50 537 ARG A CA 1
ATOM 4225 C C . ARG A 1 537 ? 0.743 8.793 29.463 1.00 94.50 537 ARG A C 1
ATOM 4227 O O . ARG A 1 537 ? 1.351 9.161 30.468 1.00 94.50 537 ARG A O 1
ATOM 4234 N N . VAL A 1 538 ? 1.210 8.940 28.229 1.00 93.38 538 VAL A N 1
ATOM 4235 C CA . VAL A 1 538 ? 2.490 9.587 27.923 1.00 93.38 538 VAL A CA 1
ATOM 4236 C C . VAL A 1 538 ? 2.277 10.626 26.837 1.00 93.38 538 VAL A C 1
ATOM 4238 O O . VAL A 1 538 ? 1.694 10.333 25.800 1.00 93.38 538 VAL A O 1
ATOM 4241 N N . GLU A 1 539 ? 2.761 11.842 27.067 1.00 92.12 539 GLU A N 1
ATOM 4242 C CA . GLU A 1 539 ? 2.711 12.925 26.086 1.00 92.12 539 GLU A CA 1
ATOM 4243 C C . GLU A 1 539 ? 4.100 13.257 25.567 1.00 92.12 539 GLU A C 1
ATOM 4245 O O . GLU A 1 539 ? 5.079 13.273 26.317 1.00 92.12 539 GLU A O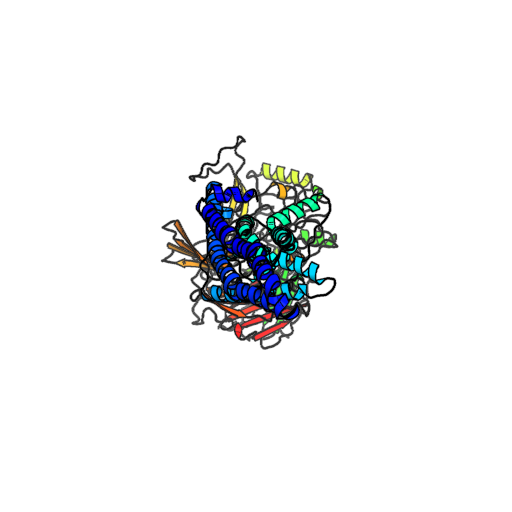 1
ATOM 4250 N N . HIS A 1 540 ? 4.176 13.547 24.273 1.00 89.88 540 HIS A N 1
ATOM 4251 C CA . HIS A 1 540 ? 5.406 13.951 23.620 1.00 89.88 540 HIS A CA 1
ATOM 4252 C C . HIS A 1 540 ? 5.123 14.979 22.528 1.00 89.88 540 HIS A C 1
ATOM 4254 O O . HIS A 1 540 ? 4.125 14.880 21.820 1.00 89.88 540 HIS A O 1
ATOM 4260 N N . GLU A 1 541 ? 6.008 15.957 22.358 1.00 88.00 541 GLU A N 1
ATOM 4261 C CA . GLU A 1 541 ? 5.889 16.958 21.298 1.00 88.00 541 GLU A CA 1
ATOM 4262 C C . GLU A 1 541 ? 7.014 16.783 20.283 1.00 88.00 541 GLU A C 1
ATOM 4264 O O . GLU A 1 541 ? 8.196 16.813 20.627 1.00 88.00 541 GLU A O 1
ATOM 4269 N N . LEU A 1 542 ? 6.639 16.617 19.017 1.00 83.38 542 LEU A N 1
ATOM 4270 C CA . LEU A 1 542 ? 7.568 16.549 17.899 1.00 83.38 542 LEU A CA 1
ATOM 4271 C C . LEU A 1 542 ? 7.642 17.902 17.184 1.00 83.38 542 LEU A C 1
ATOM 4273 O O . LEU A 1 542 ? 6.603 18.512 16.906 1.00 83.38 542 LEU A O 1
ATOM 4277 N N . PRO A 1 543 ? 8.849 18.375 16.829 1.00 79.62 543 PRO A N 1
ATOM 4278 C CA . PRO A 1 543 ? 8.994 19.577 16.027 1.00 79.62 543 PRO A CA 1
ATOM 4279 C C . PRO A 1 543 ? 8.495 19.334 14.596 1.00 79.62 543 PRO A C 1
ATOM 4281 O O . PRO A 1 543 ? 8.833 18.336 13.954 1.00 79.62 543 PRO A O 1
ATOM 4284 N N . GLY A 1 544 ? 7.740 20.295 14.070 1.00 77.00 544 GLY A N 1
ATOM 4285 C CA . GLY A 1 544 ? 7.171 20.255 12.728 1.00 77.00 544 GLY A CA 1
ATOM 4286 C C . GLY A 1 544 ? 5.875 19.450 12.629 1.00 77.00 544 GLY A C 1
ATOM 4287 O O . GLY A 1 544 ? 5.281 19.023 13.619 1.00 77.00 544 GLY A O 1
ATOM 4288 N N . TYR A 1 545 ? 5.431 19.263 11.388 1.00 78.00 545 TYR A N 1
ATOM 4289 C CA . TYR A 1 545 ? 4.341 18.353 11.058 1.00 78.00 545 TYR A CA 1
ATOM 4290 C C . TYR A 1 545 ? 4.898 16.935 10.908 1.00 78.00 545 TYR A C 1
ATOM 4292 O O . TYR A 1 545 ? 5.729 16.686 10.033 1.00 78.00 545 TYR A O 1
ATOM 4300 N N . ALA A 1 546 ? 4.453 16.018 11.763 1.00 78.38 546 ALA A N 1
ATOM 4301 C CA . ALA A 1 546 ? 4.792 14.607 11.678 1.00 78.38 546 ALA A CA 1
ATOM 4302 C C . ALA A 1 546 ? 3.606 13.837 11.083 1.00 78.38 546 ALA A C 1
ATOM 4304 O O . ALA A 1 546 ? 2.543 13.752 11.693 1.00 78.38 546 ALA A O 1
ATOM 4305 N N . PHE A 1 547 ? 3.791 13.272 9.887 1.00 77.94 547 PHE A N 1
ATOM 4306 C CA . PHE A 1 547 ? 2.839 12.313 9.331 1.00 77.94 547 PHE A CA 1
ATOM 4307 C C . PHE A 1 547 ? 3.098 10.939 9.959 1.00 77.94 547 PHE A C 1
ATOM 4309 O O . PHE A 1 547 ? 4.036 10.241 9.557 1.00 77.94 547 PHE A O 1
ATOM 4316 N N . LEU A 1 548 ? 2.291 10.599 10.964 1.00 80.69 548 LEU A N 1
ATOM 4317 C CA . LEU A 1 548 ? 2.341 9.344 11.712 1.00 80.69 548 LEU A CA 1
ATOM 4318 C C . LEU A 1 548 ? 1.040 8.583 11.474 1.00 80.69 548 LEU A C 1
ATOM 4320 O O . LEU A 1 548 ? 0.024 8.880 12.093 1.00 80.69 548 LEU A O 1
ATOM 4324 N N . HIS A 1 549 ? 1.089 7.653 10.524 1.00 87.56 549 HIS A N 1
ATOM 4325 C CA . HIS A 1 549 ? -0.013 6.736 10.227 1.00 87.56 549 HIS A CA 1
ATOM 4326 C C . HIS A 1 549 ? -0.037 5.582 11.229 1.00 87.56 549 HIS A C 1
ATOM 4328 O O . HIS A 1 549 ? -1.072 5.261 11.790 1.00 87.56 549 HIS A O 1
ATOM 4334 N N . ASP A 1 550 ? 1.134 5.020 11.512 1.00 90.81 550 ASP A N 1
ATOM 4335 C CA . ASP A 1 550 ? 1.294 3.838 12.348 1.00 90.81 550 ASP A CA 1
ATOM 4336 C C . ASP A 1 550 ? 2.505 4.002 13.283 1.00 90.81 550 ASP A C 1
ATOM 4338 O O . ASP A 1 550 ? 3.382 4.847 13.050 1.00 90.81 550 ASP A O 1
ATOM 4342 N N . ILE A 1 551 ? 2.564 3.192 14.335 1.00 90.00 551 ILE A N 1
ATOM 4343 C CA . ILE A 1 551 ? 3.660 3.132 15.305 1.00 90.00 551 ILE A CA 1
ATOM 4344 C C . ILE A 1 551 ? 4.100 1.682 15.503 1.00 90.00 551 ILE A C 1
ATOM 4346 O O . ILE A 1 551 ? 3.469 0.744 15.037 1.00 90.00 551 ILE A O 1
ATOM 4350 N N . ALA A 1 552 ? 5.202 1.486 16.215 1.00 90.00 552 ALA A N 1
ATOM 4351 C CA . ALA A 1 552 ? 5.527 0.179 16.758 1.00 90.00 552 ALA A CA 1
ATOM 4352 C C . ALA A 1 552 ? 5.666 0.264 18.277 1.00 90.00 552 ALA A C 1
ATOM 4354 O O . ALA A 1 552 ? 6.049 1.299 18.826 1.00 90.00 552 ALA A O 1
ATOM 4355 N N . VAL A 1 553 ? 5.360 -0.832 18.961 1.00 91.25 553 VAL A N 1
ATOM 4356 C CA . VAL A 1 553 ? 5.404 -0.929 20.423 1.00 91.25 553 VAL A CA 1
ATOM 4357 C C . VAL A 1 553 ? 6.270 -2.127 20.789 1.00 91.25 553 VAL A C 1
ATOM 4359 O O . VAL A 1 553 ? 6.127 -3.185 20.183 1.00 91.25 553 VAL A O 1
ATOM 4362 N N . THR A 1 554 ? 7.183 -1.957 21.743 1.00 91.62 554 THR A N 1
ATOM 4363 C CA . THR A 1 554 ? 7.956 -3.043 22.369 1.00 91.62 554 THR A CA 1
ATOM 4364 C C . THR A 1 554 ? 7.485 -3.257 23.804 1.00 91.62 554 THR A C 1
ATOM 4366 O O . THR A 1 554 ? 6.598 -2.554 24.278 1.00 91.62 554 THR A O 1
ATOM 4369 N N . GLU A 1 555 ? 8.101 -4.190 24.535 1.00 86.25 555 GLU A N 1
ATOM 4370 C CA . GLU A 1 555 ? 7.769 -4.407 25.951 1.00 86.25 555 GLU A CA 1
ATOM 4371 C C . GLU A 1 555 ? 7.918 -3.153 26.836 1.00 86.25 555 GLU A C 1
ATOM 4373 O O . GLU A 1 555 ? 7.273 -3.077 27.880 1.00 86.25 555 GLU A O 1
ATOM 4378 N N . SER A 1 556 ? 8.766 -2.186 26.463 1.00 88.56 556 SER A N 1
ATOM 4379 C CA . SER A 1 556 ? 8.983 -0.968 27.256 1.00 88.56 556 SER A CA 1
ATOM 4380 C C . SER A 1 556 ? 9.097 0.342 26.468 1.00 88.56 556 SER A C 1
ATOM 4382 O O . SER A 1 556 ? 9.299 1.393 27.078 1.00 88.56 556 SER A O 1
ATOM 4384 N N . HIS A 1 557 ? 8.954 0.324 25.137 1.00 90.38 557 HIS A N 1
ATOM 4385 C CA . HIS A 1 557 ? 9.096 1.516 24.295 1.00 90.38 557 HIS A CA 1
ATOM 4386 C C . HIS A 1 557 ? 7.934 1.684 23.314 1.00 90.38 557 HIS A C 1
ATOM 4388 O O . HIS A 1 557 ? 7.502 0.732 22.667 1.00 90.38 557 HIS A O 1
ATOM 4394 N N . TYR A 1 558 ? 7.522 2.935 23.107 1.00 91.06 558 TYR A N 1
ATOM 4395 C CA . TYR A 1 558 ? 6.803 3.336 21.898 1.00 91.06 558 TYR A CA 1
ATOM 4396 C C . TYR A 1 558 ? 7.809 3.845 20.868 1.00 91.06 558 TYR A C 1
ATOM 4398 O O . TYR A 1 558 ? 8.687 4.652 21.185 1.00 91.06 558 TYR A O 1
ATOM 4406 N N . VAL A 1 559 ? 7.672 3.401 19.624 1.00 89.50 559 VAL A N 1
ATOM 4407 C CA . VAL A 1 559 ? 8.562 3.762 18.525 1.00 89.50 559 VAL A CA 1
ATOM 4408 C C . VAL A 1 559 ? 7.751 4.446 17.430 1.00 89.50 559 VAL A C 1
ATOM 4410 O O . VAL A 1 559 ? 6.982 3.808 16.715 1.00 89.50 559 VAL A O 1
ATOM 4413 N N . ALA A 1 560 ? 7.937 5.758 17.289 1.00 87.50 560 ALA A N 1
ATOM 4414 C CA . ALA A 1 560 ? 7.287 6.569 16.263 1.00 87.50 560 ALA A CA 1
ATOM 4415 C C . ALA A 1 560 ? 8.292 6.973 15.173 1.00 87.50 560 ALA A C 1
ATOM 4417 O O . ALA A 1 560 ? 9.312 7.608 15.455 1.00 87.50 560 ALA A O 1
ATOM 4418 N N . PHE A 1 561 ? 8.003 6.633 13.914 1.00 85.38 561 PHE A N 1
ATOM 4419 C CA . PHE A 1 561 ? 8.841 6.996 12.768 1.00 85.38 561 PHE A CA 1
ATOM 4420 C C . PHE A 1 561 ? 8.406 8.342 12.183 1.00 85.38 561 PHE A C 1
ATOM 4422 O O . PHE A 1 561 ? 7.469 8.421 11.392 1.00 85.38 561 PHE A O 1
ATOM 4429 N N . GLN A 1 562 ? 9.117 9.420 12.525 1.00 84.56 562 GLN A N 1
ATOM 4430 C CA . GLN A 1 562 ? 8.882 10.718 11.893 1.00 84.56 562 GLN A CA 1
ATOM 4431 C C . GLN A 1 562 ? 9.409 10.713 10.450 1.00 84.56 562 GLN A C 1
ATOM 4433 O O . GLN A 1 562 ? 10.604 10.887 10.195 1.00 84.56 562 GLN A O 1
ATOM 4438 N N . ASN A 1 563 ? 8.497 10.533 9.495 1.00 82.44 563 ASN A N 1
ATOM 4439 C CA . ASN A 1 563 ? 8.794 10.652 8.072 1.00 82.44 563 ASN A CA 1
ATOM 4440 C C . ASN A 1 563 ? 9.344 12.060 7.738 1.00 82.44 563 ASN A C 1
ATOM 4442 O O . ASN A 1 563 ? 8.821 13.051 8.260 1.00 82.44 563 ASN A O 1
ATOM 4446 N N . PRO A 1 564 ? 10.358 12.193 6.855 1.00 77.75 564 PRO A N 1
ATOM 4447 C CA . PRO A 1 564 ? 10.922 13.486 6.459 1.00 77.75 564 PRO A CA 1
ATOM 4448 C C . PRO A 1 564 ? 9.986 14.219 5.485 1.00 77.75 564 PRO A C 1
ATOM 4450 O O . PRO A 1 564 ? 10.223 14.286 4.277 1.00 77.75 564 PRO A O 1
ATOM 4453 N N . VAL A 1 565 ? 8.893 14.745 6.027 1.00 71.31 565 VAL A N 1
ATOM 4454 C CA . VAL A 1 565 ? 7.828 15.418 5.285 1.00 71.31 565 VAL A CA 1
ATOM 4455 C C . VAL A 1 565 ? 8.150 16.898 5.090 1.00 71.31 565 VAL A C 1
ATOM 4457 O O . VAL A 1 565 ? 8.586 17.583 6.014 1.00 71.31 565 VAL A O 1
ATOM 4460 N N . SER A 1 566 ? 7.888 17.404 3.887 1.00 68.50 566 SER A N 1
ATOM 4461 C CA . SER A 1 566 ? 7.838 18.834 3.573 1.00 68.50 566 SER A CA 1
ATOM 4462 C C . SER A 1 566 ? 6.393 19.255 3.317 1.00 68.50 566 SER A C 1
ATOM 4464 O O . SER A 1 566 ? 5.613 18.499 2.735 1.00 68.50 566 SER A O 1
ATOM 4466 N N . LEU A 1 567 ? 6.030 20.456 3.769 1.00 68.25 567 LEU A N 1
ATOM 4467 C CA . LEU A 1 567 ? 4.684 20.997 3.601 1.00 68.25 567 LEU A CA 1
ATOM 4468 C C . LEU A 1 567 ? 4.609 21.918 2.386 1.00 68.25 567 LEU A C 1
ATOM 4470 O O . LEU A 1 567 ? 5.386 22.868 2.286 1.00 68.25 567 LEU A O 1
ATOM 4474 N N . ASP A 1 568 ? 3.620 21.691 1.524 1.00 65.44 568 ASP A N 1
ATOM 4475 C CA . ASP A 1 568 ? 3.297 22.576 0.402 1.00 65.44 568 ASP A CA 1
ATOM 4476 C C . ASP A 1 568 ? 1.923 23.226 0.624 1.00 65.44 568 ASP A C 1
ATOM 4478 O O . ASP A 1 568 ? 0.877 22.783 0.140 1.00 65.44 568 ASP A O 1
ATOM 4482 N N . LEU A 1 569 ? 1.916 24.277 1.448 1.00 66.56 569 LEU A N 1
ATOM 4483 C CA . LEU A 1 569 ? 0.682 24.880 1.952 1.00 66.56 569 LEU A CA 1
ATOM 4484 C C . LEU A 1 569 ? -0.122 25.608 0.867 1.00 66.56 569 LEU A C 1
ATOM 4486 O O . LEU A 1 569 ? -1.346 25.645 0.954 1.00 66.56 569 LEU A O 1
ATOM 4490 N N . ALA A 1 570 ? 0.516 26.192 -0.151 1.00 66.50 570 ALA A N 1
ATOM 4491 C CA . ALA A 1 570 ? -0.198 27.026 -1.122 1.00 66.50 570 ALA A CA 1
ATOM 4492 C C . ALA A 1 570 ? -1.153 26.213 -2.024 1.00 66.50 570 ALA A C 1
ATOM 4494 O O . ALA A 1 570 ? -2.340 26.550 -2.074 1.00 66.50 570 ALA A O 1
ATOM 4495 N N . PRO A 1 571 ? -0.728 25.112 -2.674 1.00 64.50 571 PRO A N 1
ATOM 4496 C CA . PRO A 1 571 ? -1.640 24.230 -3.398 1.00 64.50 571 PRO A CA 1
ATOM 4497 C C . PRO A 1 571 ? -2.680 23.581 -2.482 1.00 64.50 571 PRO A C 1
ATOM 4499 O O . PRO A 1 571 ? -3.828 23.421 -2.892 1.00 64.50 571 PRO A O 1
ATOM 4502 N N . PHE A 1 572 ? -2.324 23.251 -1.236 1.00 67.62 572 PHE A N 1
ATOM 4503 C CA . PHE A 1 572 ? -3.267 22.693 -0.266 1.00 67.62 572 PHE A CA 1
ATOM 4504 C C . PHE A 1 572 ? -4.386 23.673 0.119 1.00 67.62 572 PHE A C 1
ATOM 4506 O O . PHE A 1 572 ? -5.560 23.289 0.110 1.00 67.62 572 PHE A O 1
ATOM 4513 N N . LEU A 1 573 ? -4.048 24.937 0.396 1.00 68.06 573 LEU A N 1
ATOM 4514 C CA . LEU A 1 573 ? -5.002 26.012 0.706 1.00 68.06 573 LEU A CA 1
ATOM 4515 C C . LEU A 1 573 ? -5.920 26.342 -0.479 1.00 68.06 573 LEU A C 1
ATOM 4517 O O . LEU A 1 573 ? -7.069 26.739 -0.285 1.00 68.06 573 LEU A O 1
ATOM 4521 N N . LEU A 1 574 ? -5.427 26.152 -1.705 1.00 64.44 574 LEU A N 1
ATOM 4522 C CA . LEU A 1 574 ? -6.200 26.286 -2.944 1.00 64.44 574 LEU A CA 1
ATOM 4523 C C . LEU A 1 574 ? -7.009 25.025 -3.295 1.00 64.44 574 LEU A C 1
ATOM 4525 O O . LEU A 1 574 ? -7.668 24.992 -4.335 1.00 64.44 574 LEU A O 1
ATOM 4529 N N . GLY A 1 575 ? -6.947 23.981 -2.465 1.00 59.03 575 GLY A N 1
ATOM 4530 C CA . GLY A 1 575 ? -7.658 22.722 -2.679 1.00 59.03 575 GLY A CA 1
ATOM 4531 C C . GLY A 1 575 ? -7.025 21.790 -3.713 1.00 59.03 575 GLY A C 1
ATOM 4532 O O . GLY A 1 575 ? -7.591 20.745 -4.009 1.00 59.03 575 GLY A O 1
ATOM 4533 N N . GLN A 1 576 ? -5.871 22.142 -4.277 1.00 61.50 576 GLN A N 1
ATOM 4534 C CA . GLN A 1 576 ? -5.286 21.483 -5.448 1.00 61.50 576 GLN A CA 1
ATOM 4535 C C . GLN A 1 576 ? -4.509 20.204 -5.109 1.00 61.50 576 GLN A C 1
ATOM 4537 O O . GLN A 1 576 ? -4.491 19.282 -5.923 1.00 61.50 576 GLN A O 1
ATOM 4542 N N . ARG A 1 577 ? -3.860 20.128 -3.938 1.00 63.44 577 ARG A N 1
ATOM 4543 C CA . ARG A 1 577 ? -3.007 18.992 -3.527 1.00 63.44 577 ARG A CA 1
ATOM 4544 C C . ARG A 1 577 ? -3.137 18.671 -2.036 1.00 63.44 577 ARG A C 1
ATOM 4546 O O . ARG A 1 577 ? -3.748 19.436 -1.287 1.00 63.44 577 ARG A O 1
ATOM 4553 N N . CYS A 1 578 ? -2.575 17.533 -1.626 1.00 62.19 578 CYS A N 1
ATOM 4554 C CA . CYS A 1 578 ? -2.389 17.179 -0.218 1.00 62.19 578 CYS A CA 1
ATOM 4555 C C . CYS A 1 578 ? -1.376 18.133 0.463 1.00 62.19 578 CYS A C 1
ATOM 4557 O O . CYS A 1 578 ? -0.580 18.768 -0.231 1.00 62.19 578 CYS A O 1
ATOM 4559 N N . PRO A 1 579 ? -1.411 18.284 1.802 1.00 64.88 579 PRO A N 1
ATOM 4560 C CA . PRO A 1 579 ? -0.584 19.270 2.509 1.00 64.88 579 PRO A CA 1
ATOM 4561 C C . PRO A 1 579 ? 0.902 18.903 2.588 1.00 64.88 579 PRO A C 1
ATOM 4563 O O . PRO A 1 579 ? 1.718 19.766 2.904 1.00 64.88 579 PRO A O 1
ATOM 4566 N N . ALA A 1 580 ? 1.251 17.642 2.331 1.00 65.00 580 ALA A N 1
ATOM 4567 C CA . ALA A 1 580 ? 2.524 17.039 2.693 1.00 65.00 580 ALA A CA 1
ATOM 4568 C C . ALA A 1 580 ? 3.069 16.148 1.568 1.00 65.00 580 ALA A C 1
ATOM 4570 O O . ALA A 1 580 ? 2.320 15.366 0.987 1.00 65.00 580 ALA A O 1
ATOM 4571 N N . HIS A 1 581 ? 4.377 16.215 1.314 1.00 63.88 581 HIS A N 1
ATOM 4572 C CA . HIS A 1 581 ? 5.108 15.252 0.485 1.00 63.88 581 HIS A CA 1
ATOM 4573 C C . HIS A 1 581 ? 6.363 14.759 1.219 1.00 63.88 581 HIS A C 1
ATOM 4575 O O . HIS A 1 581 ? 6.928 15.475 2.047 1.00 63.88 581 HIS A O 1
ATOM 4581 N N . CYS A 1 582 ? 6.812 13.536 0.935 1.00 62.84 582 CYS A N 1
ATOM 4582 C CA . CYS A 1 582 ? 8.046 12.981 1.494 1.00 62.84 582 CYS A CA 1
ATOM 4583 C C . CYS A 1 582 ? 8.900 12.359 0.384 1.00 62.84 582 CYS A C 1
ATOM 4585 O O . CYS A 1 582 ? 8.502 11.394 -0.266 1.00 62.84 582 CYS A O 1
ATOM 4587 N N . ASP A 1 583 ? 10.104 12.900 0.201 1.00 58.75 583 ASP A N 1
ATOM 4588 C CA . ASP A 1 583 ? 10.980 12.570 -0.933 1.00 58.75 583 ASP A CA 1
ATOM 4589 C C . ASP A 1 583 ? 11.998 11.458 -0.593 1.00 58.75 583 ASP A C 1
ATOM 4591 O O . ASP A 1 583 ? 12.944 11.193 -1.347 1.00 58.75 583 ASP A O 1
ATOM 4595 N N . ALA A 1 584 ? 11.889 10.843 0.593 1.00 70.62 584 ALA A N 1
ATOM 4596 C CA . ALA A 1 584 ? 12.838 9.832 1.044 1.00 70.62 584 ALA A CA 1
ATOM 4597 C C . ALA A 1 584 ? 12.308 8.916 2.155 1.00 70.62 584 ALA A C 1
ATOM 4599 O O . ALA A 1 584 ? 11.989 9.385 3.238 1.00 70.62 584 ALA A O 1
ATOM 4600 N N . ALA A 1 585 ? 12.423 7.601 1.941 1.00 75.88 585 ALA A N 1
ATOM 4601 C CA . ALA A 1 585 ? 12.285 6.568 2.973 1.00 75.88 585 ALA A CA 1
ATOM 4602 C C . ALA A 1 585 ? 10.976 6.666 3.774 1.00 75.88 585 ALA A C 1
ATOM 4604 O O . ALA A 1 585 ? 10.998 6.639 5.000 1.00 75.88 585 ALA A O 1
ATOM 4605 N N . PHE A 1 586 ? 9.859 6.784 3.059 1.00 85.38 586 PHE A N 1
ATOM 4606 C CA . PHE A 1 586 ? 8.537 6.873 3.659 1.00 85.38 586 PHE A CA 1
ATOM 4607 C C . PHE A 1 586 ? 8.144 5.522 4.267 1.00 85.38 586 PHE A C 1
ATOM 4609 O O . PHE A 1 586 ? 8.080 4.522 3.554 1.00 85.38 586 PHE A O 1
ATOM 4616 N N . VAL A 1 587 ? 7.918 5.488 5.576 1.00 89.25 587 VAL A N 1
ATOM 4617 C CA . VAL A 1 587 ? 7.415 4.322 6.312 1.00 89.25 587 VAL A CA 1
ATOM 4618 C C . VAL A 1 587 ? 5.918 4.495 6.514 1.00 89.25 587 VAL A C 1
ATOM 4620 O O . VAL A 1 587 ? 5.482 5.573 6.928 1.00 89.25 587 VAL A O 1
ATOM 4623 N N . PHE A 1 588 ? 5.154 3.448 6.195 1.00 89.62 588 PHE A N 1
ATOM 4624 C CA . PHE A 1 588 ? 3.696 3.473 6.299 1.00 89.62 588 PHE A CA 1
ATOM 4625 C C . PHE A 1 588 ? 3.185 2.532 7.392 1.00 89.62 588 PHE A C 1
ATOM 4627 O O . PHE A 1 588 ? 2.713 3.038 8.401 1.00 89.62 588 PHE A O 1
ATOM 4634 N N . HIS A 1 589 ? 3.356 1.213 7.243 1.00 95.62 589 HIS A N 1
ATOM 4635 C CA . HIS A 1 589 ? 2.942 0.215 8.242 1.00 95.62 589 HIS A CA 1
ATOM 4636 C C . HIS A 1 589 ? 4.129 -0.475 8.916 1.00 95.62 589 HIS A C 1
ATOM 4638 O O . HIS A 1 589 ? 5.170 -0.694 8.286 1.00 95.62 589 HIS A O 1
ATOM 4644 N N . HIS A 1 590 ? 3.956 -0.888 10.166 1.00 96.38 590 HIS A N 1
ATOM 4645 C CA . HIS A 1 590 ? 4.909 -1.681 10.933 1.00 96.38 590 HIS A CA 1
ATOM 4646 C C . HIS A 1 590 ? 4.423 -3.129 11.026 1.00 96.38 590 HIS A C 1
ATOM 4648 O O . HIS A 1 590 ? 3.260 -3.396 11.294 1.00 96.38 590 HIS A O 1
ATOM 4654 N N . ALA A 1 591 ? 5.329 -4.079 10.799 1.00 95.88 591 ALA A N 1
ATOM 4655 C CA . ALA A 1 591 ? 5.056 -5.491 11.036 1.00 95.88 591 ALA A CA 1
ATOM 4656 C C . ALA A 1 591 ? 5.128 -5.802 12.537 1.00 95.88 591 ALA A C 1
ATOM 4658 O O . ALA A 1 591 ? 4.221 -6.411 13.096 1.00 95.88 591 ALA A O 1
ATOM 4659 N N . ASN A 1 592 ? 6.226 -5.389 13.181 1.00 96.31 592 ASN A N 1
ATOM 4660 C CA . ASN A 1 592 ? 6.454 -5.548 14.616 1.00 96.31 592 ASN A CA 1
ATOM 4661 C C . ASN A 1 592 ? 7.669 -4.718 15.073 1.00 96.31 592 ASN A C 1
ATOM 4663 O O . ASN A 1 592 ? 8.498 -4.303 14.256 1.00 96.31 592 ASN A O 1
ATOM 4667 N N . ALA A 1 593 ? 7.836 -4.551 16.383 1.00 96.00 593 ALA A N 1
ATOM 4668 C CA . ALA A 1 593 ? 9.092 -4.119 16.988 1.00 96.00 593 ALA A CA 1
ATOM 4669 C C . ALA A 1 593 ? 9.390 -4.913 18.259 1.00 96.00 593 ALA A C 1
ATOM 4671 O O . ALA A 1 593 ? 8.483 -5.403 18.920 1.00 96.00 593 ALA A O 1
ATOM 4672 N N . TYR A 1 594 ? 10.666 -5.041 18.610 1.00 95.69 594 TYR A N 1
ATOM 4673 C CA . TYR A 1 594 ? 11.082 -5.745 19.818 1.00 95.69 594 TYR A CA 1
ATOM 4674 C C . TYR A 1 594 ? 12.455 -5.302 20.313 1.00 95.69 594 TYR A C 1
ATOM 4676 O O . TYR A 1 594 ? 13.270 -4.737 19.581 1.00 95.69 594 TYR A O 1
ATOM 4684 N N . GLU A 1 595 ? 12.712 -5.573 21.587 1.00 94.75 595 GLU A N 1
ATOM 4685 C CA . GLU A 1 595 ? 13.965 -5.234 22.253 1.00 94.75 595 GLU A CA 1
ATOM 4686 C C . GLU A 1 595 ? 15.023 -6.324 22.060 1.00 94.75 595 GLU A C 1
ATOM 4688 O O . GLU A 1 595 ? 14.741 -7.521 22.094 1.00 94.75 595 GLU A O 1
ATOM 4693 N N . VAL A 1 596 ? 16.273 -5.900 21.886 1.00 92.69 596 VAL A N 1
ATOM 4694 C CA . VAL A 1 596 ? 17.456 -6.761 21.783 1.00 92.69 596 VAL A CA 1
ATOM 4695 C C . VAL A 1 596 ? 18.544 -6.281 22.741 1.00 92.69 596 VAL A C 1
ATOM 4697 O O . VAL A 1 596 ? 18.501 -5.162 23.256 1.00 92.69 596 VAL A O 1
ATOM 4700 N N . ASN A 1 597 ? 19.539 -7.135 23.002 1.00 88.56 597 ASN A N 1
ATOM 4701 C CA . ASN A 1 597 ? 20.666 -6.826 23.894 1.00 88.56 597 ASN A CA 1
ATOM 4702 C C . ASN A 1 597 ? 20.221 -6.343 25.293 1.00 88.56 597 ASN A C 1
ATOM 4704 O O . ASN A 1 597 ? 20.812 -5.425 25.856 1.00 88.56 597 ASN A O 1
ATOM 4708 N N . GLY A 1 598 ? 19.154 -6.938 25.841 1.00 82.06 598 GLY A N 1
ATOM 4709 C CA . GLY A 1 598 ? 18.622 -6.580 27.160 1.00 82.06 598 GLY A CA 1
ATOM 4710 C C . GLY A 1 598 ? 18.033 -5.166 27.234 1.00 82.06 598 GLY A C 1
ATOM 4711 O O . GLY A 1 598 ? 18.252 -4.480 28.228 1.00 82.06 598 GLY A O 1
ATOM 4712 N N . GLY A 1 599 ? 17.352 -4.714 26.174 1.00 83.38 599 GLY A N 1
ATOM 4713 C CA . GLY A 1 599 ? 16.696 -3.399 26.117 1.00 83.38 599 GLY A CA 1
ATOM 4714 C C . GLY A 1 599 ? 17.604 -2.250 25.669 1.00 83.38 599 GLY A C 1
ATOM 4715 O O . GLY A 1 599 ? 17.180 -1.101 25.646 1.00 83.38 599 GLY A O 1
ATOM 4716 N N . GLN A 1 600 ? 18.862 -2.529 25.304 1.00 86.12 600 GLN A N 1
ATOM 4717 C CA . GLN A 1 600 ? 19.813 -1.508 24.832 1.00 86.12 600 GLN A CA 1
ATOM 4718 C C . GLN A 1 600 ? 19.743 -1.264 23.320 1.00 86.12 600 GLN A C 1
ATOM 4720 O O . GLN A 1 600 ? 20.306 -0.288 22.821 1.00 86.12 600 GLN A O 1
ATOM 4725 N N . GLY A 1 601 ? 19.063 -2.139 22.583 1.00 92.44 601 GLY A N 1
ATOM 4726 C CA . GLY A 1 601 ? 18.761 -1.933 21.177 1.00 92.44 601 GLY A CA 1
ATOM 4727 C C . GLY A 1 601 ? 17.327 -2.316 20.850 1.00 92.44 601 GLY A C 1
ATOM 4728 O O . GLY A 1 601 ? 16.714 -3.119 21.552 1.00 92.44 601 GLY A O 1
ATOM 4729 N N . LEU A 1 602 ? 16.814 -1.756 19.762 1.00 96.06 602 LEU A N 1
ATOM 4730 C CA . LEU A 1 602 ? 15.490 -2.052 19.227 1.00 96.06 602 LEU A CA 1
ATOM 4731 C C . LEU A 1 602 ? 15.631 -2.626 17.821 1.00 96.06 602 LEU A C 1
ATOM 4733 O O . LEU A 1 602 ? 16.472 -2.183 17.036 1.00 96.06 602 LEU A O 1
ATOM 4737 N N . VAL A 1 603 ? 14.781 -3.585 17.489 1.00 96.81 603 VAL A N 1
ATOM 4738 C CA . VAL A 1 603 ? 14.533 -4.004 16.115 1.00 96.81 603 VAL A CA 1
ATOM 4739 C C . VAL A 1 603 ? 13.125 -3.572 15.748 1.00 96.81 603 VAL A C 1
ATOM 4741 O O . VAL A 1 603 ? 12.190 -3.830 16.496 1.00 96.81 603 VAL A O 1
ATOM 4744 N N . VAL A 1 604 ? 12.980 -2.910 14.605 1.00 97.06 604 VAL A N 1
ATOM 4745 C CA . VAL A 1 604 ? 11.687 -2.499 14.052 1.00 97.06 604 VAL A CA 1
ATOM 4746 C C . VAL A 1 604 ? 11.595 -3.001 12.628 1.00 97.06 604 VAL A C 1
ATOM 4748 O O . VAL A 1 604 ? 12.490 -2.749 11.820 1.00 97.06 604 VAL A O 1
ATOM 4751 N N . GLU A 1 605 ? 10.513 -3.689 12.310 1.00 97.38 605 GLU A N 1
ATOM 4752 C CA . GLU A 1 605 ? 10.232 -4.176 10.970 1.00 97.38 605 GLU A CA 1
ATOM 4753 C C . GLU A 1 605 ? 9.038 -3.432 10.404 1.00 97.38 605 GLU A C 1
ATOM 4755 O O . GLU A 1 605 ? 7.995 -3.331 11.047 1.00 97.38 605 GLU A O 1
ATOM 4760 N N . CYS A 1 606 ? 9.198 -2.868 9.214 1.00 96.81 606 CYS A N 1
ATOM 4761 C CA . CYS A 1 606 ? 8.192 -2.002 8.622 1.00 96.81 606 CYS A CA 1
ATOM 4762 C C . CYS A 1 606 ? 8.203 -2.054 7.099 1.00 96.81 606 CYS A C 1
ATOM 4764 O O . CYS A 1 606 ? 9.205 -2.394 6.459 1.00 96.81 606 CYS A O 1
ATOM 4766 N N . VAL A 1 607 ? 7.065 -1.699 6.513 1.00 96.38 607 VAL A N 1
ATOM 4767 C CA . VAL A 1 607 ? 6.929 -1.479 5.082 1.00 96.38 607 VAL A CA 1
ATOM 4768 C C . VAL A 1 607 ? 7.376 -0.061 4.768 1.00 96.38 607 VAL A C 1
ATOM 4770 O O . VAL A 1 607 ? 6.838 0.934 5.261 1.00 96.38 607 VAL A O 1
ATOM 4773 N N . ARG A 1 608 ? 8.394 0.018 3.918 1.00 93.19 608 ARG A N 1
ATOM 4774 C CA . ARG A 1 608 ? 9.031 1.254 3.498 1.00 93.19 608 ARG A CA 1
ATOM 4775 C C . ARG A 1 608 ? 8.951 1.410 1.989 1.00 93.19 608 ARG A C 1
ATOM 4777 O O . ARG A 1 608 ? 9.234 0.486 1.228 1.00 93.19 608 ARG A O 1
ATOM 4784 N N . TYR A 1 609 ? 8.705 2.646 1.589 1.00 90.69 609 TYR A N 1
ATOM 4785 C CA . TYR A 1 609 ? 8.771 3.137 0.227 1.00 90.69 609 TYR A CA 1
ATOM 4786 C C . TYR A 1 609 ? 10.037 3.991 0.033 1.00 90.69 609 TYR A C 1
ATOM 4788 O O . TYR A 1 609 ? 10.512 4.651 0.970 1.00 90.69 609 TYR A O 1
ATOM 4796 N N . PRO A 1 610 ? 10.630 4.021 -1.174 1.00 83.06 610 PRO A N 1
ATOM 4797 C CA . PRO A 1 610 ? 11.769 4.895 -1.452 1.00 83.06 610 PRO A CA 1
ATOM 4798 C C . PRO A 1 610 ? 11.411 6.384 -1.318 1.00 83.06 610 PRO A C 1
ATOM 4800 O O . PRO A 1 610 ? 12.257 7.159 -0.868 1.00 83.06 610 PRO A O 1
ATOM 4803 N N . GLU A 1 611 ? 10.170 6.744 -1.639 1.00 79.44 611 GLU A N 1
ATOM 4804 C CA . GLU A 1 611 ? 9.525 8.055 -1.500 1.00 79.44 611 GLU A CA 1
ATOM 4805 C C . GLU A 1 611 ? 8.020 7.840 -1.259 1.00 79.44 611 GLU A C 1
ATOM 4807 O O . GLU A 1 611 ? 7.522 6.731 -1.464 1.00 79.44 611 GLU A O 1
ATOM 4812 N N . MET A 1 612 ? 7.302 8.859 -0.790 1.00 78.44 612 MET A N 1
ATOM 4813 C CA . MET A 1 612 ? 5.865 8.765 -0.520 1.00 78.44 612 MET A CA 1
ATOM 4814 C C . MET A 1 612 ? 5.084 8.451 -1.806 1.00 78.44 612 MET A C 1
ATOM 4816 O O . MET A 1 612 ? 5.316 9.112 -2.823 1.00 78.44 612 MET A O 1
ATOM 4820 N N . PRO A 1 613 ? 4.153 7.478 -1.782 1.00 75.62 613 PRO A N 1
ATOM 4821 C CA . PRO A 1 613 ? 3.273 7.215 -2.911 1.00 75.62 613 PRO A CA 1
ATOM 4822 C C . PRO A 1 613 ? 2.508 8.465 -3.330 1.00 75.62 613 PRO A C 1
ATOM 4824 O O . PRO A 1 613 ? 2.151 9.316 -2.512 1.00 75.62 613 PRO A O 1
ATOM 4827 N N . ASN A 1 614 ? 2.249 8.589 -4.625 1.00 71.31 614 ASN A N 1
ATOM 4828 C CA . ASN A 1 614 ? 1.597 9.774 -5.137 1.00 71.31 614 ASN A CA 1
ATOM 4829 C C . ASN A 1 614 ? 0.087 9.686 -4.930 1.00 71.31 614 ASN A C 1
ATOM 4831 O O . ASN A 1 614 ? -0.628 9.155 -5.774 1.00 71.31 614 ASN A O 1
ATOM 4835 N N . PHE A 1 615 ? -0.400 10.237 -3.822 1.00 64.81 615 PHE A N 1
ATOM 4836 C CA . PHE A 1 615 ? -1.827 10.232 -3.504 1.00 64.81 615 PHE A CA 1
ATOM 4837 C C . PHE A 1 615 ? -2.632 11.321 -4.240 1.00 64.81 615 PHE A C 1
ATOM 4839 O O . PHE A 1 615 ? -3.857 11.297 -4.172 1.00 64.81 615 PHE A O 1
ATOM 4846 N N . SER A 1 616 ? -1.988 12.291 -4.917 1.00 51.75 616 SER A N 1
ATOM 4847 C CA . SER A 1 616 ? -2.660 13.543 -5.323 1.00 51.75 616 SER A CA 1
ATOM 4848 C C . SER A 1 616 ? -2.428 14.069 -6.744 1.00 51.75 616 SER A C 1
ATOM 4850 O O . SER A 1 616 ? -3.139 14.991 -7.130 1.00 51.75 616 SER A O 1
ATOM 4852 N N . ASP A 1 617 ? -1.515 13.533 -7.563 1.00 51.06 617 ASP A N 1
ATOM 4853 C CA . ASP A 1 617 ? -1.341 14.006 -8.961 1.00 51.06 617 ASP A CA 1
ATOM 4854 C C . ASP A 1 617 ? -2.495 13.606 -9.904 1.00 51.06 617 ASP A C 1
ATOM 4856 O O . ASP A 1 617 ? -2.458 13.890 -11.101 1.00 51.06 617 ASP A O 1
ATOM 4860 N N . VAL A 1 618 ? -3.546 12.988 -9.361 1.00 50.31 618 VAL A N 1
ATOM 4861 C CA . VAL A 1 618 ? -4.804 12.680 -10.054 1.00 50.31 618 VAL A CA 1
ATOM 4862 C C . VAL A 1 618 ? -5.972 13.492 -9.464 1.00 50.31 618 VAL A C 1
ATOM 4864 O O . VAL A 1 618 ? -7.109 13.032 -9.429 1.00 50.31 618 VAL A O 1
ATOM 4867 N N . SER A 1 619 ? -5.712 14.697 -8.940 1.00 45.00 619 SER A N 1
ATOM 4868 C CA . SER A 1 619 ? -6.748 15.576 -8.384 1.00 45.00 619 SER A CA 1
ATOM 4869 C C . SER A 1 619 ? -7.418 16.437 -9.468 1.00 45.00 619 SER A C 1
ATOM 4871 O O . SER A 1 619 ? -6.770 17.122 -10.258 1.00 45.00 619 SER A O 1
ATOM 4873 N N . GLY A 1 620 ? -8.754 16.421 -9.507 1.00 48.34 620 GLY A N 1
ATOM 4874 C CA . GLY A 1 620 ? -9.562 17.274 -10.385 1.00 48.34 620 GLY A CA 1
ATOM 4875 C C . GLY A 1 620 ? -10.905 16.646 -10.787 1.00 48.34 620 GLY A C 1
ATOM 4876 O O . GLY A 1 620 ? -11.126 15.455 -10.562 1.00 48.34 620 GLY A O 1
ATOM 4877 N N . PRO A 1 621 ? -11.834 17.423 -11.376 1.00 45.38 621 PRO A N 1
ATOM 4878 C CA . PRO A 1 621 ? -13.143 16.915 -11.780 1.00 45.38 621 PRO A CA 1
ATOM 4879 C C . PRO A 1 621 ? -13.019 15.786 -12.814 1.00 45.38 621 PRO A C 1
ATOM 4881 O O . PRO A 1 621 ? -12.477 15.998 -13.896 1.00 45.38 621 PRO A O 1
ATOM 4884 N N . GLY A 1 622 ? -13.557 14.604 -12.497 1.00 52.31 622 GLY A N 1
ATOM 4885 C CA . GLY A 1 622 ? -13.605 13.452 -13.410 1.00 52.31 622 GLY A CA 1
ATOM 4886 C C . GLY A 1 622 ? -12.417 12.488 -13.329 1.00 52.31 622 GLY A C 1
ATOM 4887 O O . GLY A 1 622 ? -12.430 11.482 -14.035 1.00 52.31 622 GLY A O 1
ATOM 4888 N N . HIS A 1 623 ? -11.434 12.756 -12.468 1.00 61.06 623 HIS A N 1
ATOM 4889 C CA . HIS A 1 623 ? -10.323 11.844 -12.211 1.00 61.06 623 HIS A CA 1
ATOM 4890 C C . HIS A 1 623 ? -10.691 10.731 -11.231 1.00 61.06 623 HIS A C 1
ATOM 4892 O O . HIS A 1 623 ? -11.468 10.941 -10.298 1.00 61.06 623 HIS A O 1
ATOM 4898 N N . ASN A 1 624 ? -10.115 9.548 -11.441 1.00 64.88 624 ASN A N 1
ATOM 4899 C CA . ASN A 1 624 ? -10.336 8.385 -10.593 1.00 64.88 624 ASN A CA 1
ATOM 4900 C C . ASN A 1 624 ? -9.014 7.629 -10.404 1.00 64.88 624 ASN A C 1
ATOM 4902 O O . ASN A 1 624 ? -8.520 6.985 -11.331 1.00 64.88 624 ASN A O 1
ATOM 4906 N N . PHE A 1 625 ? -8.456 7.701 -9.192 1.00 71.31 625 PHE A N 1
ATOM 4907 C CA . PHE A 1 625 ? -7.134 7.166 -8.862 1.00 71.31 625 PHE A CA 1
ATOM 4908 C C . PHE A 1 625 ? -6.924 5.730 -9.354 1.00 71.31 625 PHE A C 1
ATOM 4910 O O . PHE A 1 625 ? -5.999 5.479 -10.118 1.00 71.31 625 PHE A O 1
ATOM 4917 N N . TYR A 1 626 ? -7.802 4.792 -8.993 1.00 70.38 626 TYR A N 1
ATOM 4918 C CA . TYR A 1 626 ? -7.624 3.370 -9.313 1.00 70.38 626 TYR A CA 1
ATOM 4919 C C . TYR A 1 626 ? -7.877 3.036 -10.793 1.00 70.38 626 TYR A C 1
ATOM 4921 O O . TYR A 1 626 ? -7.475 1.974 -11.267 1.00 70.38 626 TYR A O 1
ATOM 4929 N N . ARG A 1 627 ? -8.516 3.937 -11.551 1.00 72.94 627 ARG A N 1
ATOM 4930 C CA . ARG A 1 627 ? -8.703 3.794 -13.006 1.00 72.94 627 ARG A CA 1
ATOM 4931 C C . ARG A 1 627 ? -7.564 4.400 -13.818 1.00 72.94 627 ARG A C 1
ATOM 4933 O O . ARG A 1 627 ? -7.252 3.892 -14.896 1.00 72.94 627 ARG A O 1
ATOM 4940 N N . ASP A 1 628 ? -6.951 5.459 -13.304 1.00 73.19 628 ASP A N 1
ATOM 4941 C CA . ASP A 1 628 ? -5.987 6.269 -14.046 1.00 73.19 628 ASP A CA 1
ATOM 4942 C C . ASP A 1 628 ? -4.531 5.938 -13.686 1.00 73.19 628 ASP A C 1
ATOM 4944 O O . ASP A 1 628 ? -3.631 6.136 -14.510 1.00 73.19 628 ASP A O 1
ATOM 4948 N N . ILE A 1 629 ? -4.280 5.412 -12.480 1.00 75.44 629 ILE A N 1
ATOM 4949 C CA . ILE A 1 629 ? -2.926 5.152 -11.995 1.00 75.44 629 ILE A CA 1
ATOM 4950 C C . ILE A 1 629 ? -2.279 3.937 -12.662 1.00 75.44 629 ILE A C 1
ATOM 4952 O O . ILE A 1 629 ? -2.906 2.938 -13.021 1.00 75.44 629 ILE A O 1
ATOM 4956 N N . ASP A 1 630 ? -0.967 4.043 -12.817 1.00 76.00 630 ASP A N 1
ATOM 4957 C CA . ASP A 1 630 ? -0.093 2.975 -13.268 1.00 76.00 630 ASP A CA 1
ATOM 4958 C C . ASP A 1 630 ? 0.747 2.514 -12.063 1.00 76.00 630 ASP A C 1
ATOM 4960 O O . ASP A 1 630 ? 1.639 3.253 -11.649 1.00 76.00 630 ASP A O 1
ATOM 4964 N N . PRO A 1 631 ? 0.468 1.347 -11.450 1.00 77.38 631 PRO A N 1
ATOM 4965 C CA . PRO A 1 631 ? 1.181 0.879 -10.260 1.00 77.38 631 PRO A CA 1
ATOM 4966 C C . PRO A 1 631 ? 2.701 0.828 -10.450 1.00 77.38 631 PRO A C 1
ATOM 4968 O O . PRO A 1 631 ? 3.451 1.153 -9.534 1.00 77.38 631 PRO A O 1
ATOM 4971 N N . GLU A 1 632 ? 3.173 0.522 -11.660 1.00 79.94 632 GLU A N 1
ATOM 4972 C CA . GLU A 1 632 ? 4.605 0.424 -11.968 1.00 79.94 632 GLU A CA 1
ATOM 4973 C C . GLU A 1 632 ? 5.313 1.795 -11.996 1.00 79.94 632 GLU A C 1
ATOM 4975 O O . GLU A 1 632 ? 6.544 1.860 -11.980 1.00 79.94 632 GLU A O 1
ATOM 4980 N N . THR A 1 633 ? 4.566 2.908 -12.026 1.00 74.88 633 THR A N 1
ATOM 4981 C CA . THR A 1 633 ? 5.130 4.258 -11.850 1.00 74.88 633 THR A CA 1
ATOM 4982 C C . THR A 1 633 ? 5.151 4.710 -10.397 1.00 74.88 633 THR A C 1
ATOM 4984 O O . THR A 1 633 ? 5.761 5.740 -10.112 1.00 74.88 633 THR A O 1
ATOM 4987 N N . GLN A 1 634 ? 4.499 3.969 -9.499 1.00 82.50 634 GLN A N 1
ATOM 4988 C CA . GLN A 1 634 ? 4.471 4.282 -8.078 1.00 82.50 634 GLN A CA 1
ATOM 4989 C C . GLN A 1 634 ? 5.692 3.706 -7.351 1.00 82.50 634 GLN A C 1
ATOM 4991 O O . GLN A 1 634 ? 6.227 2.669 -7.761 1.00 82.50 634 GLN A O 1
ATOM 4996 N N . PRO A 1 635 ? 6.127 4.354 -6.256 1.00 83.25 635 PRO A N 1
ATOM 4997 C CA . PRO A 1 635 ? 7.138 3.811 -5.359 1.00 83.25 635 PRO A CA 1
ATOM 4998 C C . PRO A 1 635 ? 6.767 2.396 -4.897 1.00 83.25 635 PRO A C 1
ATOM 5000 O O . PRO A 1 635 ? 5.636 2.149 -4.486 1.00 83.25 635 PRO A O 1
ATOM 5003 N N . ILE A 1 636 ? 7.724 1.469 -4.960 1.00 87.62 636 ILE A N 1
ATOM 5004 C CA . ILE A 1 636 ? 7.524 0.084 -4.521 1.00 87.62 636 ILE A CA 1
ATOM 5005 C C . ILE A 1 636 ? 7.524 -0.017 -2.989 1.00 87.62 636 ILE A C 1
ATOM 5007 O O . ILE A 1 636 ? 8.376 0.583 -2.331 1.00 87.62 636 ILE A O 1
ATOM 5011 N N . SER A 1 637 ? 6.587 -0.787 -2.434 1.00 94.25 637 SER A N 1
ATOM 5012 C CA . SER A 1 637 ? 6.472 -1.063 -1.000 1.00 94.25 637 SER A CA 1
ATOM 5013 C C . SER A 1 637 ? 7.281 -2.306 -0.624 1.00 94.25 637 SER A C 1
ATOM 5015 O O . SER A 1 637 ? 7.084 -3.377 -1.190 1.00 94.25 637 SER A O 1
ATOM 5017 N N . GLN A 1 638 ? 8.242 -2.193 0.288 1.00 94.19 638 GLN A N 1
ATOM 5018 C CA . GLN A 1 638 ? 9.154 -3.299 0.612 1.00 94.19 638 GLN A CA 1
ATOM 5019 C C . GLN A 1 638 ? 9.287 -3.457 2.121 1.00 94.19 638 GLN A C 1
ATOM 5021 O O . GLN A 1 638 ? 9.236 -2.464 2.842 1.00 94.19 638 GLN A O 1
ATOM 5026 N N . LEU A 1 639 ? 9.500 -4.684 2.600 1.00 96.00 639 LEU A N 1
ATOM 5027 C CA . LEU A 1 639 ? 9.744 -4.939 4.020 1.00 96.00 639 LEU A CA 1
ATOM 5028 C C . LEU A 1 639 ? 11.209 -4.650 4.377 1.00 96.00 639 LEU A C 1
ATOM 5030 O O . LEU A 1 639 ? 12.136 -5.136 3.718 1.00 96.00 639 LEU A O 1
ATOM 5034 N N . TRP A 1 640 ? 11.412 -3.858 5.425 1.00 95.75 640 TRP A N 1
ATOM 5035 C CA . TRP A 1 640 ? 12.713 -3.439 5.940 1.00 95.75 640 TRP A CA 1
ATOM 5036 C C . TRP A 1 640 ? 12.817 -3.703 7.437 1.00 95.75 640 TRP A C 1
ATOM 5038 O O . TRP A 1 640 ? 11.833 -3.608 8.161 1.00 95.75 640 TRP A O 1
ATOM 5048 N N . ARG A 1 641 ? 14.041 -3.961 7.894 1.00 96.44 641 ARG A N 1
ATOM 5049 C CA . ARG A 1 641 ? 14.421 -4.061 9.299 1.00 96.44 641 ARG A CA 1
ATOM 5050 C C . ARG A 1 641 ? 15.332 -2.900 9.672 1.00 96.44 641 ARG A C 1
ATOM 5052 O O . ARG A 1 641 ? 16.370 -2.679 9.046 1.00 96.44 641 ARG A O 1
ATOM 5059 N N . TYR A 1 642 ? 14.960 -2.186 10.718 1.00 95.38 642 TYR A N 1
ATOM 5060 C CA . TYR A 1 642 ? 15.764 -1.171 11.373 1.00 95.38 642 TYR A CA 1
ATOM 5061 C C . TYR A 1 642 ? 16.294 -1.733 12.687 1.00 95.38 642 TYR A C 1
ATOM 5063 O O . TYR A 1 642 ? 15.520 -2.141 13.544 1.00 95.38 642 TYR A O 1
ATOM 5071 N N . THR A 1 643 ? 17.612 -1.749 12.855 1.00 94.38 643 THR A N 1
ATOM 5072 C CA . THR A 1 643 ? 18.270 -2.062 14.126 1.00 94.38 643 THR A CA 1
ATOM 5073 C C . THR A 1 643 ? 18.802 -0.767 14.715 1.00 94.38 643 THR A C 1
ATOM 5075 O O . THR A 1 643 ? 19.671 -0.122 14.124 1.00 94.38 643 THR A O 1
ATOM 5078 N N . ILE A 1 644 ? 18.252 -0.380 15.857 1.00 92.62 644 ILE A N 1
ATOM 5079 C CA . ILE A 1 644 ? 18.527 0.870 16.554 1.00 92.62 644 ILE A CA 1
ATOM 5080 C C . ILE A 1 644 ? 19.372 0.536 17.779 1.00 92.62 644 ILE A C 1
ATOM 5082 O O . ILE A 1 644 ? 18.951 -0.245 18.626 1.00 92.62 644 ILE A O 1
ATOM 5086 N N . ASP A 1 645 ? 20.556 1.127 17.875 1.00 89.31 645 ASP A N 1
ATOM 5087 C CA . ASP A 1 645 ? 21.388 1.084 19.076 1.00 89.31 645 ASP A CA 1
ATOM 5088 C C . ASP A 1 645 ? 21.127 2.355 19.887 1.00 89.31 645 ASP A C 1
ATOM 5090 O O . ASP A 1 645 ? 21.482 3.461 19.457 1.00 89.31 645 ASP A O 1
ATOM 5094 N N . LEU A 1 646 ? 20.486 2.196 21.046 1.00 88.50 646 LEU A N 1
ATOM 5095 C CA . LEU A 1 646 ? 20.084 3.316 21.894 1.00 88.50 646 LEU A CA 1
ATOM 5096 C C . LEU A 1 646 ? 21.280 3.967 22.600 1.00 88.50 646 LEU A C 1
ATOM 5098 O O . LEU A 1 646 ? 21.217 5.149 22.927 1.00 88.50 646 LEU A O 1
ATOM 5102 N N . GLN A 1 647 ? 22.380 3.237 22.812 1.00 86.88 647 GLN A N 1
ATOM 5103 C CA . GLN A 1 647 ? 23.586 3.783 23.441 1.00 86.88 647 GLN A CA 1
ATOM 5104 C C . GLN A 1 647 ? 24.444 4.554 22.445 1.00 86.88 647 GLN A C 1
ATOM 5106 O O . GLN A 1 647 ? 24.911 5.653 22.740 1.00 86.88 647 GLN A O 1
ATOM 5111 N N . ALA A 1 648 ? 24.656 3.985 21.259 1.00 85.56 648 ALA A N 1
ATOM 5112 C CA . ALA A 1 648 ? 25.448 4.615 20.210 1.00 85.56 648 ALA A CA 1
ATOM 5113 C C . ALA A 1 648 ? 24.674 5.713 19.461 1.00 85.56 648 ALA A C 1
ATOM 5115 O O . ALA A 1 648 ? 25.287 6.497 18.735 1.00 85.56 648 ALA A O 1
ATOM 5116 N N . GLY A 1 649 ? 23.341 5.754 19.590 1.00 86.00 649 GLY A N 1
ATOM 5117 C CA . GLY A 1 649 ? 22.477 6.650 18.818 1.00 86.00 649 GLY A CA 1
ATOM 5118 C C . GLY A 1 649 ? 22.549 6.360 17.317 1.00 86.00 649 GLY A C 1
ATOM 5119 O O . GLY A 1 649 ? 22.512 7.279 16.498 1.00 86.00 649 GLY A O 1
ATOM 5120 N N . SER A 1 650 ? 22.730 5.089 16.951 1.00 84.19 650 SER A N 1
ATOM 5121 C CA . SER A 1 650 ? 22.969 4.663 15.570 1.00 84.19 650 SER A CA 1
ATOM 5122 C C . SER A 1 650 ? 21.852 3.758 15.064 1.00 84.19 650 SER A C 1
ATOM 5124 O O . SER A 1 650 ? 21.228 3.032 15.833 1.00 84.19 650 SER A O 1
ATOM 5126 N N . VAL A 1 651 ? 21.596 3.809 13.757 1.00 88.25 651 VAL A N 1
ATOM 5127 C CA . VAL A 1 651 ? 20.537 3.029 13.114 1.00 88.25 651 VAL A CA 1
ATOM 5128 C C . VAL A 1 651 ? 21.103 2.324 11.888 1.00 88.25 651 VAL A C 1
ATOM 5130 O O . VAL A 1 651 ? 21.676 2.962 11.001 1.00 88.25 651 VAL A O 1
ATOM 5133 N N . LYS A 1 652 ? 20.915 1.007 11.816 1.00 91.25 652 LYS A N 1
ATOM 5134 C CA . LYS A 1 652 ? 21.188 0.186 10.634 1.00 91.25 652 LYS A CA 1
ATOM 5135 C C . LYS A 1 652 ? 19.860 -0.166 9.970 1.00 91.25 652 LYS A C 1
ATOM 5137 O O . LYS A 1 652 ? 18.965 -0.657 10.641 1.00 91.25 652 LYS A O 1
ATOM 5142 N N . ALA A 1 653 ? 19.749 0.058 8.664 1.00 90.81 653 ALA A N 1
ATOM 5143 C CA . ALA A 1 653 ? 18.588 -0.347 7.875 1.00 90.81 653 ALA A CA 1
ATOM 5144 C C . ALA A 1 653 ? 18.975 -1.480 6.919 1.00 90.81 653 ALA A C 1
ATOM 5146 O O . ALA A 1 653 ? 19.977 -1.379 6.207 1.00 90.81 653 ALA A O 1
ATOM 5147 N N . GLU A 1 654 ? 18.169 -2.532 6.887 1.00 91.94 654 GLU A N 1
ATOM 5148 C CA . GLU A 1 654 ? 18.362 -3.729 6.077 1.00 91.94 654 GLU A CA 1
ATOM 5149 C C . GLU A 1 654 ? 17.069 -4.054 5.336 1.00 91.94 654 GLU A C 1
ATOM 5151 O O . GLU A 1 654 ? 15.987 -4.025 5.913 1.00 91.94 654 GLU A O 1
ATOM 5156 N N . GLN A 1 655 ? 17.169 -4.320 4.038 1.00 92.00 655 GLN A N 1
ATOM 5157 C CA . GLN A 1 655 ? 16.017 -4.728 3.253 1.00 92.00 655 GLN A CA 1
ATOM 5158 C C . GLN A 1 655 ? 15.799 -6.226 3.444 1.00 92.00 655 GLN A C 1
ATOM 5160 O O . GLN A 1 655 ? 16.684 -7.011 3.110 1.00 92.00 655 GLN A O 1
ATOM 5165 N N . LEU A 1 656 ? 14.625 -6.608 3.944 1.00 89.38 656 LEU A N 1
ATOM 5166 C CA . LEU A 1 656 ? 14.274 -8.011 4.142 1.00 89.38 656 LEU A CA 1
ATOM 5167 C C . LEU A 1 656 ? 13.769 -8.635 2.836 1.00 89.38 656 LEU A C 1
ATOM 5169 O O . LEU A 1 656 ? 14.151 -9.750 2.495 1.00 89.38 656 LEU A O 1
ATOM 5173 N N . SER A 1 657 ? 12.962 -7.905 2.059 1.00 86.44 657 SER A N 1
ATOM 5174 C CA . SER A 1 657 ? 12.434 -8.404 0.786 1.00 86.44 657 SER A CA 1
ATOM 5175 C C . SER A 1 657 ? 12.430 -7.350 -0.318 1.00 86.44 657 SER A C 1
ATOM 5177 O O . SER A 1 657 ? 12.135 -6.176 -0.088 1.00 86.44 657 SER A O 1
ATOM 5179 N N . ALA A 1 658 ? 12.740 -7.781 -1.545 1.00 85.75 658 ALA A N 1
ATOM 5180 C CA . ALA A 1 658 ? 12.622 -6.960 -2.752 1.00 85.75 658 ALA A CA 1
ATOM 5181 C C . ALA A 1 658 ? 11.185 -6.889 -3.297 1.00 85.75 658 ALA A C 1
ATOM 5183 O O . ALA A 1 658 ? 10.874 -5.994 -4.086 1.00 85.75 658 ALA A O 1
ATOM 5184 N N . ARG A 1 659 ? 10.311 -7.806 -2.867 1.00 89.62 659 ARG A N 1
ATOM 5185 C CA . ARG A 1 659 ? 8.950 -7.952 -3.384 1.00 89.62 659 ARG A CA 1
ATOM 5186 C C . ARG A 1 659 ? 8.043 -6.835 -2.904 1.00 89.62 659 ARG A C 1
ATOM 5188 O O . ARG A 1 659 ? 8.086 -6.471 -1.733 1.00 89.62 659 ARG A O 1
ATOM 5195 N N . ALA A 1 660 ? 7.197 -6.356 -3.816 1.00 93.19 660 ALA A N 1
ATOM 5196 C CA . ALA A 1 660 ? 6.130 -5.424 -3.487 1.00 93.19 660 ALA A CA 1
ATOM 5197 C C . ALA A 1 660 ? 5.157 -6.092 -2.504 1.00 93.19 660 ALA A C 1
ATOM 5199 O O . ALA A 1 660 ? 4.494 -7.070 -2.865 1.00 93.19 660 ALA A O 1
ATOM 5200 N N . MET A 1 661 ? 5.114 -5.600 -1.268 1.00 95.25 661 MET A N 1
ATOM 5201 C CA . MET A 1 661 ? 4.246 -6.119 -0.212 1.00 95.25 661 MET A CA 1
ATOM 5202 C C . MET A 1 661 ? 3.765 -5.020 0.729 1.00 95.25 661 MET A C 1
ATOM 5204 O O . MET A 1 661 ? 4.431 -4.000 0.894 1.00 95.25 661 MET A O 1
ATOM 5208 N N . GLU A 1 662 ? 2.596 -5.232 1.311 1.00 96.12 662 GLU A N 1
ATOM 5209 C CA . GLU A 1 662 ? 1.919 -4.320 2.231 1.00 96.12 662 GLU A CA 1
ATOM 5210 C C . GLU A 1 662 ? 1.008 -5.111 3.176 1.00 96.12 662 GLU A C 1
ATOM 5212 O O . GLU A 1 662 ? 0.817 -6.316 2.988 1.00 96.12 662 GLU A O 1
ATOM 5217 N N . TYR A 1 663 ? 0.431 -4.428 4.164 1.00 96.75 663 TYR A N 1
ATOM 5218 C CA . TYR A 1 663 ? -0.414 -5.024 5.200 1.00 96.75 663 TYR A CA 1
ATOM 5219 C C . TYR A 1 663 ? 0.294 -6.173 5.938 1.00 96.75 663 TYR A C 1
ATOM 5221 O O . TYR A 1 663 ? -0.167 -7.317 5.878 1.00 96.75 663 TYR A O 1
ATOM 5229 N N . PRO A 1 664 ? 1.461 -5.911 6.559 1.00 97.56 664 PRO A N 1
ATOM 5230 C CA . PRO A 1 664 ? 2.160 -6.939 7.306 1.00 97.56 664 PRO A CA 1
ATOM 5231 C C . PRO A 1 664 ? 1.372 -7.299 8.571 1.00 97.56 664 PRO A C 1
ATOM 5233 O O . PRO A 1 664 ? 0.954 -6.425 9.321 1.00 97.56 664 PRO A O 1
ATOM 5236 N N . VAL A 1 665 ? 1.224 -8.592 8.835 1.00 96.62 665 VAL A N 1
ATOM 5237 C CA . VAL A 1 665 ? 0.653 -9.127 10.071 1.00 96.62 665 VAL A CA 1
ATOM 5238 C C . VAL A 1 665 ? 1.532 -10.247 10.610 1.00 96.62 665 VAL A C 1
ATOM 5240 O O . VAL A 1 665 ? 2.183 -10.974 9.857 1.00 96.62 665 VAL A O 1
ATOM 5243 N N . ILE A 1 666 ? 1.529 -10.410 11.925 1.00 96.06 666 ILE A N 1
ATOM 5244 C CA . ILE A 1 666 ? 2.269 -11.455 12.639 1.00 96.06 666 ILE A CA 1
ATOM 5245 C C . ILE A 1 666 ? 1.313 -12.260 13.517 1.00 96.06 666 ILE A C 1
ATOM 5247 O O . ILE A 1 666 ? 0.131 -11.932 13.628 1.00 96.06 666 ILE A O 1
ATOM 5251 N N . ASN A 1 667 ? 1.824 -13.292 14.186 1.00 94.81 667 ASN A N 1
ATOM 5252 C CA . ASN A 1 667 ? 1.100 -13.891 15.299 1.00 94.81 667 ASN A CA 1
ATOM 5253 C C . ASN A 1 667 ? 0.987 -12.870 16.457 1.00 94.81 667 ASN A C 1
ATOM 5255 O O . ASN A 1 667 ? 2.024 -12.475 16.998 1.00 94.81 667 ASN A O 1
ATOM 5259 N N . PRO A 1 668 ? -0.230 -12.465 16.883 1.00 90.00 668 PRO A N 1
ATOM 5260 C CA . PRO A 1 668 ? -0.410 -11.452 17.927 1.00 90.00 668 PRO A CA 1
ATOM 5261 C C . PRO A 1 668 ? 0.259 -11.787 19.268 1.00 90.00 668 PRO A C 1
ATOM 5263 O O . PRO A 1 668 ? 0.645 -10.878 19.996 1.00 90.00 668 PRO A O 1
ATOM 5266 N N . ALA A 1 669 ? 0.475 -13.072 19.584 1.00 87.56 669 ALA A N 1
ATOM 5267 C CA . ALA A 1 669 ? 1.186 -13.492 20.799 1.00 87.56 669 ALA A CA 1
ATOM 5268 C C . ALA A 1 669 ? 2.656 -13.015 20.851 1.00 87.56 669 ALA A C 1
ATOM 5270 O O . ALA A 1 669 ? 3.279 -13.017 21.916 1.00 87.56 669 ALA A O 1
ATOM 5271 N N . TYR A 1 670 ? 3.200 -12.605 19.702 1.00 92.12 670 TYR A N 1
ATOM 5272 C CA . TYR A 1 670 ? 4.567 -12.125 19.523 1.00 92.12 670 TYR A CA 1
ATOM 5273 C C . TYR A 1 670 ? 4.647 -10.609 19.275 1.00 92.12 670 TYR A C 1
ATOM 5275 O O . TYR A 1 670 ? 5.734 -10.089 19.015 1.00 92.12 670 TYR A O 1
ATOM 5283 N N . ALA A 1 671 ? 3.533 -9.876 19.371 1.00 91.00 671 ALA A N 1
ATOM 5284 C CA . ALA A 1 671 ? 3.554 -8.416 19.313 1.00 91.00 671 ALA A CA 1
ATOM 5285 C C . ALA A 1 671 ? 4.468 -7.846 20.413 1.00 91.00 671 ALA A C 1
ATOM 5287 O O . ALA A 1 671 ? 4.424 -8.281 21.565 1.00 91.00 671 ALA A O 1
ATOM 5288 N N . GLY A 1 672 ? 5.355 -6.918 20.047 1.00 91.56 672 GLY A N 1
ATOM 5289 C CA . GLY A 1 672 ? 6.343 -6.340 20.963 1.00 91.56 672 GLY A CA 1
ATOM 5290 C C . GLY A 1 672 ? 7.546 -7.237 21.282 1.00 91.56 672 GLY A C 1
ATOM 5291 O O . GLY A 1 672 ? 8.425 -6.837 22.053 1.00 91.56 672 GLY A O 1
ATOM 5292 N N . ARG A 1 673 ? 7.602 -8.448 20.710 1.00 92.00 673 ARG A N 1
ATOM 5293 C CA . ARG A 1 673 ? 8.607 -9.486 20.987 1.00 92.00 673 ARG A CA 1
ATOM 5294 C C . ARG A 1 673 ? 9.248 -10.022 19.712 1.00 92.00 673 ARG A C 1
ATOM 5296 O O . ARG A 1 673 ? 8.741 -9.853 18.607 1.00 92.00 673 ARG A O 1
ATOM 5303 N N . GLN A 1 674 ? 10.398 -10.673 19.875 1.00 94.81 674 GLN A N 1
ATOM 5304 C CA . GLN A 1 674 ? 11.079 -11.312 18.755 1.00 94.81 674 GLN A CA 1
ATOM 5305 C C . GLN A 1 674 ? 10.179 -12.390 18.142 1.00 94.81 674 GLN A C 1
ATOM 5307 O O . GLN A 1 674 ? 9.672 -13.246 18.861 1.00 94.81 674 GLN A O 1
ATOM 5312 N N . HIS A 1 675 ? 10.025 -12.342 16.823 1.00 94.88 675 HIS A N 1
ATOM 5313 C CA . HIS A 1 675 ? 9.174 -13.222 16.027 1.00 94.88 675 HIS A CA 1
ATOM 5314 C C . HIS A 1 675 ? 9.944 -13.690 14.782 1.00 94.88 675 HIS A C 1
ATOM 5316 O O . HIS A 1 675 ? 11.010 -13.145 14.469 1.00 94.88 675 HIS A O 1
ATOM 5322 N N . ARG A 1 676 ? 9.414 -14.689 14.079 1.00 96.81 676 ARG A N 1
ATOM 5323 C CA . ARG A 1 676 ? 10.020 -15.290 12.888 1.00 96.81 676 ARG A CA 1
ATOM 5324 C C . ARG A 1 676 ? 9.170 -15.152 11.628 1.00 96.81 676 ARG A C 1
ATOM 5326 O O . ARG A 1 676 ? 9.741 -15.113 10.539 1.00 96.81 676 ARG A O 1
ATOM 5333 N N . TYR A 1 677 ? 7.846 -15.090 11.732 1.00 98.25 677 TYR A N 1
ATOM 5334 C CA . TYR A 1 677 ? 6.968 -15.128 10.563 1.00 98.25 677 TYR A CA 1
ATOM 5335 C C . TYR A 1 677 ? 6.147 -13.852 10.385 1.00 98.25 677 TYR A C 1
ATOM 5337 O O . TYR A 1 677 ? 5.388 -13.457 11.267 1.00 98.25 677 TYR A O 1
ATOM 5345 N N . VAL A 1 678 ? 6.232 -13.276 9.184 1.00 98.44 678 VAL A N 1
ATOM 5346 C CA . VAL A 1 678 ? 5.387 -12.163 8.727 1.00 98.44 678 VAL A CA 1
ATOM 5347 C C . VAL A 1 678 ? 4.511 -12.643 7.578 1.00 98.44 678 VAL A C 1
ATOM 5349 O O . VAL A 1 678 ? 5.001 -13.253 6.627 1.00 98.44 678 VAL A O 1
ATOM 5352 N N . TYR A 1 679 ? 3.220 -12.336 7.631 1.00 98.56 679 TYR A N 1
ATOM 5353 C CA . TYR A 1 679 ? 2.284 -12.539 6.530 1.00 98.56 679 TYR A CA 1
ATOM 5354 C C . TYR A 1 679 ? 1.912 -11.190 5.926 1.00 98.56 679 TYR A C 1
ATOM 5356 O O . TYR A 1 679 ? 1.766 -10.218 6.654 1.00 98.56 679 TYR A O 1
ATOM 5364 N N . ALA A 1 680 ? 1.776 -11.099 4.607 1.00 98.25 680 ALA A N 1
ATOM 5365 C CA . ALA A 1 680 ? 1.489 -9.827 3.944 1.00 98.25 680 ALA A CA 1
ATOM 5366 C C . ALA A 1 680 ? 0.725 -10.022 2.632 1.00 98.25 680 ALA A C 1
ATOM 5368 O O . ALA A 1 680 ? 0.818 -11.076 1.995 1.00 98.25 680 ALA A O 1
ATOM 5369 N N . ALA A 1 681 ? 0.010 -8.991 2.189 1.00 97.62 681 ALA A N 1
ATOM 5370 C CA . ALA A 1 681 ? -0.498 -8.921 0.825 1.00 97.62 681 ALA A CA 1
ATOM 5371 C C . ALA A 1 681 ? 0.664 -8.567 -0.113 1.00 97.62 681 ALA A C 1
ATOM 5373 O O . ALA A 1 681 ? 1.397 -7.608 0.130 1.00 97.62 681 ALA A O 1
ATOM 5374 N N . ALA A 1 682 ? 0.854 -9.322 -1.194 1.00 95.88 682 ALA A N 1
ATOM 5375 C CA . ALA A 1 682 ? 2.016 -9.176 -2.064 1.00 95.88 682 ALA A CA 1
ATOM 5376 C C . ALA A 1 682 ? 1.667 -9.230 -3.553 1.00 95.88 682 ALA A C 1
ATOM 5378 O O . ALA A 1 682 ? 0.701 -9.868 -3.982 1.00 95.88 682 ALA A O 1
ATOM 5379 N N . ALA A 1 683 ? 2.503 -8.586 -4.364 1.00 92.44 683 ALA A N 1
ATOM 5380 C CA . ALA A 1 683 ? 2.490 -8.775 -5.806 1.00 92.44 683 ALA A CA 1
ATOM 5381 C C . ALA A 1 683 ? 3.068 -10.148 -6.184 1.00 92.44 683 ALA A C 1
ATOM 5383 O O . ALA A 1 683 ? 4.010 -10.650 -5.558 1.00 92.44 683 ALA A O 1
ATOM 5384 N N . LEU A 1 684 ? 2.562 -10.727 -7.276 1.00 86.38 684 LEU A N 1
ATOM 5385 C CA . LEU A 1 684 ? 3.128 -11.943 -7.874 1.00 86.38 684 LEU A CA 1
ATOM 5386 C C . LEU A 1 684 ? 4.538 -11.719 -8.441 1.00 86.38 684 LEU A C 1
ATOM 5388 O O . LEU A 1 684 ? 5.375 -12.624 -8.396 1.00 86.38 684 LEU A O 1
ATOM 5392 N N . HIS A 1 685 ? 4.840 -10.504 -8.905 1.00 84.31 685 HIS A N 1
ATOM 5393 C CA . HIS A 1 685 ? 6.167 -10.161 -9.414 1.00 84.31 685 HIS A CA 1
ATOM 5394 C C . HIS A 1 685 ? 7.186 -9.989 -8.267 1.00 84.31 685 HIS A C 1
ATOM 5396 O O . HIS A 1 685 ? 6.858 -9.363 -7.259 1.00 84.31 685 HIS A O 1
ATOM 5402 N N . PRO A 1 686 ? 8.418 -10.523 -8.386 1.00 76.31 686 PRO A N 1
ATOM 5403 C CA . PRO A 1 686 ? 9.403 -10.531 -7.297 1.00 76.31 686 PRO A CA 1
ATOM 5404 C C . PRO A 1 686 ? 9.973 -9.174 -6.880 1.00 76.31 686 PRO A C 1
ATOM 5406 O O . PRO A 1 686 ? 10.461 -9.074 -5.763 1.00 76.31 686 PRO A O 1
ATOM 5409 N N . ASP A 1 687 ? 9.961 -8.165 -7.748 1.00 76.88 687 ASP A N 1
ATOM 5410 C CA . ASP A 1 687 ? 10.663 -6.891 -7.512 1.00 76.88 687 ASP A CA 1
ATOM 5411 C C . ASP A 1 687 ? 10.082 -5.689 -8.289 1.00 76.88 687 ASP A C 1
ATOM 5413 O O . ASP A 1 687 ? 10.707 -4.631 -8.361 1.00 76.88 687 ASP A O 1
ATOM 5417 N N . ILE A 1 688 ? 8.883 -5.827 -8.868 1.00 78.88 688 ILE A N 1
ATOM 5418 C CA . ILE A 1 688 ? 8.186 -4.738 -9.575 1.00 78.88 688 ILE A CA 1
ATOM 5419 C C . ILE A 1 688 ? 6.900 -4.423 -8.823 1.00 78.88 688 ILE A C 1
ATOM 5421 O O . ILE A 1 688 ? 6.186 -5.334 -8.402 1.00 78.88 688 ILE A O 1
ATOM 5425 N N . ASN A 1 689 ? 6.597 -3.130 -8.685 1.00 85.31 689 ASN A N 1
ATOM 5426 C CA . ASN A 1 689 ? 5.364 -2.692 -8.052 1.00 85.31 689 ASN A CA 1
ATOM 5427 C C . ASN A 1 689 ? 4.152 -3.013 -8.932 1.00 85.31 689 ASN A C 1
ATOM 5429 O O . ASN A 1 689 ? 4.020 -2.492 -10.039 1.00 85.31 689 ASN A O 1
ATOM 5433 N N . ARG A 1 690 ? 3.269 -3.873 -8.434 1.00 87.81 690 ARG A N 1
ATOM 5434 C CA . ARG A 1 690 ? 2.025 -4.300 -9.084 1.00 87.81 690 ARG A CA 1
ATOM 5435 C C . ARG A 1 690 ? 0.946 -4.482 -8.015 1.00 87.81 690 ARG A C 1
ATOM 5437 O O . ARG A 1 690 ? 1.289 -4.554 -6.834 1.00 87.81 690 ARG A O 1
ATOM 5444 N N . PRO A 1 691 ? -0.340 -4.561 -8.398 1.00 90.75 691 PRO A N 1
ATOM 5445 C CA . PRO A 1 691 ? -1.399 -4.854 -7.444 1.00 90.75 691 PRO A CA 1
ATOM 5446 C C . PRO A 1 691 ? -1.131 -6.126 -6.631 1.00 90.75 691 PRO A C 1
ATOM 5448 O O . PRO A 1 691 ? -0.476 -7.059 -7.099 1.00 90.75 691 PRO A O 1
ATOM 5451 N N . GLN A 1 692 ? -1.668 -6.167 -5.415 1.00 93.75 692 GLN A N 1
ATOM 5452 C CA . GLN A 1 692 ? -1.566 -7.328 -4.536 1.00 93.75 692 GLN A CA 1
ATOM 5453 C C . GLN A 1 692 ? -2.457 -8.456 -5.068 1.00 93.75 692 GLN A C 1
ATOM 5455 O O . GLN A 1 692 ? -3.663 -8.279 -5.234 1.00 93.75 692 GLN A O 1
ATOM 5460 N N . GLN A 1 693 ? -1.859 -9.612 -5.349 1.00 94.38 693 GLN A N 1
ATOM 5461 C CA . GLN A 1 693 ? -2.515 -10.779 -5.966 1.00 94.38 693 GLN A CA 1
ATOM 5462 C C . GLN A 1 693 ? -2.148 -12.094 -5.260 1.00 94.38 693 GLN A C 1
ATOM 5464 O O . GLN A 1 693 ? -2.509 -13.187 -5.708 1.00 94.38 693 GLN A O 1
ATOM 5469 N N . ALA A 1 694 ? -1.384 -12.001 -4.173 1.00 95.69 694 ALA A N 1
ATOM 5470 C CA . ALA A 1 694 ? -0.905 -13.130 -3.401 1.00 95.69 694 ALA A CA 1
ATOM 5471 C C . ALA A 1 694 ? -0.899 -12.806 -1.905 1.00 95.69 694 ALA A C 1
ATOM 5473 O O . ALA A 1 694 ? -0.715 -11.656 -1.509 1.00 95.69 694 ALA A O 1
ATOM 5474 N N . VAL A 1 695 ? -1.033 -13.847 -1.088 1.00 98.31 695 VAL A N 1
ATOM 5475 C CA . VAL A 1 695 ? -0.624 -13.829 0.318 1.00 98.31 695 VAL A CA 1
ATOM 5476 C C . VAL A 1 695 ? 0.821 -14.314 0.369 1.00 98.31 695 VAL A C 1
ATOM 5478 O O . VAL A 1 695 ? 1.138 -15.384 -0.156 1.00 98.31 695 VAL A O 1
ATOM 5481 N N . ALA A 1 696 ? 1.700 -13.530 0.980 1.00 97.94 696 ALA A N 1
ATOM 5482 C CA . ALA A 1 696 ? 3.073 -13.909 1.270 1.00 97.94 696 ALA A CA 1
ATOM 5483 C C . ALA A 1 696 ? 3.199 -14.369 2.722 1.00 97.94 696 ALA A C 1
ATOM 5485 O O . ALA A 1 696 ? 2.622 -13.748 3.607 1.00 97.94 696 ALA A O 1
ATOM 5486 N N . LYS A 1 697 ? 3.984 -15.423 2.953 1.00 98.31 697 LYS A N 1
ATOM 5487 C CA . LYS A 1 697 ? 4.550 -15.789 4.254 1.00 98.31 697 LYS A CA 1
ATOM 5488 C C . LYS A 1 697 ? 6.056 -15.625 4.146 1.00 98.31 697 LYS A C 1
ATOM 5490 O O . LYS A 1 697 ? 6.679 -16.276 3.308 1.00 98.31 697 LYS A O 1
ATOM 5495 N N . MET A 1 698 ? 6.624 -14.772 4.978 1.00 96.81 698 MET A N 1
ATOM 5496 C CA . MET A 1 698 ? 8.051 -14.523 5.052 1.00 96.81 698 MET A CA 1
ATOM 5497 C C . MET A 1 698 ? 8.611 -15.071 6.358 1.00 96.81 698 MET A C 1
ATOM 5499 O O . MET A 1 698 ? 8.097 -14.764 7.429 1.00 96.81 698 MET A O 1
ATOM 5503 N N . ASP A 1 699 ? 9.682 -15.846 6.256 1.00 95.25 699 ASP A N 1
ATOM 5504 C CA . ASP A 1 699 ? 10.549 -16.175 7.382 1.00 95.25 699 ASP A CA 1
ATOM 5505 C C . ASP A 1 699 ? 11.642 -15.101 7.472 1.00 95.25 699 ASP A C 1
ATOM 5507 O O . ASP A 1 699 ? 12.510 -15.000 6.601 1.00 95.25 699 ASP A O 1
ATOM 5511 N N . VAL A 1 700 ? 11.582 -14.256 8.502 1.00 93.88 700 VAL A N 1
ATOM 5512 C CA . VAL A 1 700 ? 12.477 -13.095 8.649 1.00 93.88 700 VAL A CA 1
ATOM 5513 C C . VAL A 1 700 ? 13.867 -13.455 9.188 1.00 93.88 700 VAL A C 1
ATOM 5515 O O . VAL A 1 700 ? 14.733 -12.578 9.289 1.00 93.88 700 VAL A O 1
ATOM 5518 N N . GLU A 1 701 ? 14.100 -14.722 9.541 1.00 89.50 701 GLU A N 1
ATOM 5519 C CA . GLU A 1 701 ? 15.422 -15.244 9.900 1.00 89.50 701 GLU A CA 1
ATOM 5520 C C . GLU A 1 701 ? 16.158 -15.779 8.670 1.00 89.50 701 GLU A C 1
ATOM 5522 O O . GLU A 1 701 ? 17.351 -15.519 8.501 1.00 89.50 701 GLU A O 1
ATOM 5527 N N . THR A 1 702 ? 15.459 -16.511 7.796 1.00 87.25 702 THR A N 1
ATOM 5528 C CA . THR A 1 702 ? 16.057 -17.117 6.592 1.00 87.25 702 THR A CA 1
ATOM 5529 C C . THR A 1 702 ? 15.964 -16.229 5.351 1.00 87.25 702 THR A C 1
ATOM 5531 O O . THR A 1 702 ? 16.753 -16.392 4.418 1.00 87.25 702 THR A O 1
ATOM 5534 N N . GLY A 1 703 ? 15.014 -15.291 5.325 1.00 86.12 703 GLY A N 1
ATOM 5535 C CA . GLY A 1 703 ? 14.675 -14.477 4.157 1.00 86.12 703 GLY A CA 1
ATOM 5536 C C . GLY A 1 703 ? 13.789 -15.197 3.133 1.00 86.12 703 GLY A C 1
ATOM 5537 O O . GLY A 1 703 ? 13.519 -14.642 2.066 1.00 86.12 703 GLY A O 1
ATOM 5538 N N . GLU A 1 704 ? 13.346 -16.426 3.417 1.00 88.06 704 GLU A N 1
ATOM 5539 C CA . GLU A 1 704 ? 12.481 -17.190 2.520 1.00 88.06 704 GLU A CA 1
ATOM 5540 C C . GLU A 1 704 ? 11.077 -16.575 2.451 1.00 88.06 704 GLU A C 1
ATOM 5542 O O . GLU A 1 704 ? 10.492 -16.203 3.468 1.00 88.06 704 GLU A O 1
ATOM 5547 N N . VAL A 1 705 ? 10.523 -16.487 1.237 1.00 91.19 705 VAL A N 1
ATOM 5548 C CA . VAL A 1 705 ? 9.162 -15.995 0.996 1.00 91.19 705 VAL A CA 1
ATOM 5549 C C . VAL A 1 705 ? 8.364 -17.056 0.249 1.00 91.19 705 VAL A C 1
ATOM 5551 O O . VAL A 1 705 ? 8.567 -17.274 -0.949 1.00 91.19 705 VAL A O 1
ATOM 5554 N N . ALA A 1 706 ? 7.416 -17.673 0.945 1.00 91.62 706 ALA A N 1
ATOM 5555 C CA . ALA A 1 706 ? 6.392 -18.513 0.345 1.00 91.62 706 ALA A CA 1
ATOM 5556 C C . ALA A 1 706 ? 5.224 -17.642 -0.136 1.00 91.62 706 ALA A C 1
ATOM 5558 O O . ALA A 1 706 ? 4.856 -16.661 0.510 1.00 91.62 706 ALA A O 1
ATOM 5559 N N . LEU A 1 707 ? 4.627 -18.003 -1.271 1.00 94.56 707 LEU A N 1
ATOM 5560 C CA . LEU A 1 707 ? 3.490 -17.289 -1.851 1.00 94.56 707 LEU A CA 1
ATOM 5561 C C . LEU A 1 707 ? 2.342 -18.243 -2.111 1.00 94.56 707 LEU A C 1
ATOM 5563 O O . LEU A 1 707 ? 2.533 -19.294 -2.723 1.00 94.56 707 LEU A O 1
ATOM 5567 N N . TRP A 1 708 ? 1.147 -17.810 -1.746 1.00 96.12 708 TRP A N 1
ATOM 5568 C CA . TRP A 1 708 ? -0.088 -18.383 -2.240 1.00 96.12 708 TRP A CA 1
ATOM 5569 C C . TRP A 1 708 ? -0.822 -17.360 -3.101 1.00 96.12 708 TRP A C 1
ATOM 5571 O O . TRP A 1 708 ? -0.973 -16.204 -2.714 1.00 96.12 708 TRP A O 1
ATOM 5581 N N . SER A 1 709 ? -1.298 -17.787 -4.267 1.00 92.12 709 SER A N 1
ATOM 5582 C CA . SER A 1 709 ? -2.155 -16.984 -5.133 1.00 92.12 709 SER A CA 1
ATOM 5583 C C . SER A 1 709 ? -3.223 -17.863 -5.753 1.00 92.12 709 SER A C 1
ATOM 5585 O O . SER A 1 709 ? -2.989 -19.033 -6.061 1.00 92.12 709 SER A O 1
ATOM 5587 N N . ARG A 1 710 ? -4.392 -17.269 -5.978 1.00 85.62 710 ARG A N 1
ATOM 5588 C CA . ARG A 1 710 ? -5.502 -17.903 -6.689 1.00 85.62 710 ARG A CA 1
ATOM 5589 C C . ARG A 1 710 ? -5.453 -17.671 -8.207 1.00 85.62 710 ARG A C 1
ATOM 5591 O O . ARG A 1 710 ? -6.299 -18.173 -8.939 1.00 85.62 710 ARG A O 1
ATOM 5598 N N . GLY A 1 711 ? -4.437 -16.951 -8.686 1.00 81.50 711 GLY A N 1
ATOM 5599 C CA . GLY A 1 711 ? -4.208 -16.644 -10.096 1.00 81.50 711 GLY A CA 1
ATOM 5600 C C . GLY A 1 711 ? -4.252 -15.145 -10.390 1.00 81.50 711 GLY A C 1
ATOM 5601 O O . GLY A 1 711 ? -4.684 -14.343 -9.568 1.00 81.50 711 GLY A O 1
ATOM 5602 N N . HIS A 1 712 ? -3.832 -14.769 -11.598 1.00 81.44 712 HIS A N 1
ATOM 5603 C CA . HIS A 1 712 ? -3.666 -13.374 -12.033 1.00 81.44 712 HIS A CA 1
ATOM 5604 C C . HIS A 1 712 ? -4.958 -12.535 -12.043 1.00 81.44 712 HIS A C 1
ATOM 5606 O O . HIS A 1 712 ? -4.900 -11.311 -12.048 1.00 81.44 712 HIS A O 1
ATOM 5612 N N . ARG A 1 713 ? -6.138 -13.161 -12.052 1.00 85.56 713 ARG A N 1
ATOM 5613 C CA . ARG A 1 713 ? -7.422 -12.438 -12.010 1.00 85.56 713 ARG A CA 1
ATOM 5614 C C . ARG A 1 713 ? -7.873 -12.065 -10.594 1.00 85.56 713 ARG A C 1
ATOM 5616 O O . ARG A 1 713 ? -8.880 -11.377 -10.440 1.00 85.56 713 ARG A O 1
ATOM 5623 N N . TYR A 1 714 ? -7.171 -12.567 -9.577 1.00 91.69 714 TYR A N 1
ATOM 5624 C CA . TYR A 1 714 ? -7.524 -12.376 -8.179 1.00 91.69 714 TYR A CA 1
ATOM 5625 C C . TYR A 1 714 ? -6.675 -11.289 -7.537 1.00 91.69 714 TYR A C 1
ATOM 5627 O O . TYR A 1 714 ? -5.455 -11.269 -7.697 1.00 91.69 714 TYR A O 1
ATOM 5635 N N . TYR A 1 715 ? -7.327 -10.432 -6.760 1.00 94.81 715 TYR A N 1
ATOM 5636 C CA . TYR A 1 715 ? -6.685 -9.370 -5.991 1.00 94.81 715 TYR A CA 1
ATOM 5637 C C . TYR A 1 715 ? -6.915 -9.601 -4.505 1.00 94.81 715 TYR A C 1
ATOM 5639 O O . TYR A 1 715 ? -8.003 -10.009 -4.104 1.00 94.81 715 TYR A O 1
ATOM 5647 N N . VAL A 1 716 ? -5.878 -9.402 -3.698 1.00 94.81 716 VAL A N 1
ATOM 5648 C CA . VAL A 1 716 ? -5.847 -9.811 -2.287 1.00 94.81 716 VAL A CA 1
ATOM 5649 C C . VAL A 1 716 ? -5.736 -8.574 -1.399 1.00 94.81 716 VAL A C 1
ATOM 5651 O O . VAL A 1 716 ? -4.931 -7.689 -1.682 1.00 94.81 716 VAL A O 1
ATOM 5654 N N . GLY A 1 717 ? -6.567 -8.499 -0.357 1.00 93.00 717 GLY A N 1
ATOM 5655 C CA . GLY A 1 717 ? -6.482 -7.470 0.687 1.00 93.00 717 GLY A CA 1
ATOM 5656 C C . GLY A 1 717 ? -5.549 -7.862 1.837 1.00 93.00 717 GLY A C 1
ATOM 5657 O O . GLY A 1 717 ? -4.773 -8.806 1.721 1.00 93.00 717 GLY A O 1
ATOM 5658 N N . GLU A 1 718 ? -5.649 -7.160 2.967 1.00 96.62 718 GLU A N 1
ATOM 5659 C CA . GLU A 1 718 ? -4.932 -7.519 4.198 1.00 96.62 718 GLU A CA 1
ATOM 5660 C C . GLU A 1 718 ? -5.212 -8.982 4.613 1.00 96.62 718 GLU A C 1
ATOM 5662 O O . GLU A 1 718 ? -6.383 -9.369 4.731 1.00 96.62 718 GLU A O 1
ATOM 5667 N N . PRO A 1 719 ? -4.168 -9.809 4.818 1.00 97.44 719 PRO A N 1
ATOM 5668 C CA . PRO A 1 719 ? -4.310 -11.093 5.487 1.00 97.44 719 PRO A CA 1
ATOM 5669 C C . PRO A 1 719 ? -4.435 -10.903 7.005 1.00 97.44 719 PRO A C 1
ATOM 5671 O O . PRO A 1 719 ? -3.840 -10.002 7.576 1.00 97.44 719 PRO A O 1
ATOM 5674 N N . GLN A 1 720 ? -5.138 -11.810 7.674 1.00 96.81 720 GLN A N 1
ATOM 5675 C CA . GLN A 1 720 ? -5.287 -11.859 9.126 1.00 96.81 720 GLN A CA 1
ATOM 5676 C C . GLN A 1 720 ? -4.769 -13.201 9.644 1.00 96.81 720 GLN A C 1
ATOM 5678 O O . GLN A 1 720 ? -5.308 -14.251 9.286 1.00 96.81 720 GLN A O 1
ATOM 5683 N N . PHE A 1 721 ? -3.759 -13.178 10.516 1.00 97.38 721 PHE A N 1
ATOM 5684 C CA . PHE A 1 721 ? -3.326 -14.375 11.237 1.00 97.38 721 PHE A CA 1
ATOM 5685 C C . PHE A 1 721 ? -4.285 -14.684 12.394 1.00 97.38 721 PHE A C 1
ATOM 5687 O O . PHE A 1 721 ? -4.711 -13.784 13.121 1.00 97.38 721 PHE A O 1
ATOM 5694 N N . ILE A 1 722 ? -4.609 -15.964 12.577 1.00 95.81 722 ILE A N 1
ATOM 5695 C CA . ILE A 1 722 ? -5.472 -16.473 13.644 1.00 95.81 722 ILE A CA 1
ATOM 5696 C C . ILE A 1 722 ? -4.771 -17.671 14.281 1.00 95.81 722 ILE A C 1
ATOM 5698 O O . ILE A 1 722 ? -4.620 -18.711 13.639 1.00 95.81 722 ILE A O 1
ATOM 5702 N N . ALA A 1 723 ? -4.343 -17.534 15.536 1.00 91.62 723 ALA A N 1
ATOM 5703 C CA . ALA A 1 723 ? -3.676 -18.612 16.261 1.00 91.62 723 ALA A CA 1
ATOM 5704 C C . ALA A 1 723 ? -4.631 -19.788 16.513 1.00 91.62 723 ALA A C 1
ATOM 5706 O O . ALA A 1 723 ? -5.811 -19.596 16.821 1.00 91.62 723 ALA A O 1
ATOM 5707 N N . ARG A 1 724 ? -4.110 -21.015 16.441 1.00 87.69 724 ARG A N 1
ATOM 5708 C CA . ARG A 1 724 ? -4.843 -22.202 16.884 1.00 87.69 724 ARG A CA 1
ATOM 5709 C C . ARG A 1 724 ? -4.901 -22.227 18.411 1.00 87.69 724 ARG A C 1
ATOM 5711 O O . ARG A 1 724 ? -3.874 -22.373 19.068 1.00 87.69 724 ARG A O 1
ATOM 5718 N N . THR A 1 725 ? -6.089 -22.119 18.993 1.00 72.19 725 THR A N 1
ATOM 5719 C CA . THR A 1 725 ? -6.275 -22.221 20.446 1.00 72.19 725 THR A CA 1
ATOM 5720 C C . THR A 1 725 ? -6.557 -23.666 20.862 1.00 72.19 725 THR A C 1
ATOM 5722 O O . THR A 1 725 ? -7.441 -24.332 20.331 1.00 72.19 725 THR A O 1
ATOM 5725 N N . SER A 1 726 ? -5.806 -24.174 21.843 1.00 41.88 726 SER A N 1
ATOM 5726 C CA . SER A 1 726 ? -5.927 -25.550 22.351 1.00 41.88 726 SER A CA 1
ATOM 5727 C C . SER A 1 726 ? -6.932 -25.716 23.502 1.00 41.88 726 SER A C 1
ATOM 5729 O O . SER A 1 726 ? -6.972 -26.781 24.119 1.00 41.88 726 SER A O 1
ATOM 5731 N N . GLN A 1 727 ? -7.729 -24.693 23.835 1.00 36.25 727 GLN A N 1
ATOM 5732 C CA . GLN A 1 727 ? -8.753 -24.789 24.880 1.00 36.25 727 GLN A CA 1
ATOM 5733 C C . GLN A 1 727 ? -10.168 -24.766 24.284 1.00 36.25 727 GLN A C 1
ATOM 5735 O O . GLN A 1 727 ? -10.520 -23.811 23.591 1.00 36.25 727 GLN A O 1
ATOM 5740 N N . PRO A 1 728 ? -11.017 -25.774 24.569 1.00 30.08 728 PRO A N 1
ATOM 5741 C CA . PRO A 1 728 ? -12.440 -25.658 24.297 1.00 30.08 728 PRO A CA 1
ATOM 5742 C C . PRO A 1 728 ? -13.001 -24.553 25.196 1.00 30.08 728 PRO A C 1
ATOM 5744 O O . PRO A 1 728 ? -12.853 -24.621 26.415 1.00 30.08 728 PRO A O 1
ATOM 5747 N N . ALA A 1 729 ? -13.634 -23.541 24.599 1.00 35.50 729 ALA A N 1
ATOM 5748 C CA . ALA A 1 729 ? -14.364 -22.512 25.331 1.00 35.50 729 ALA A CA 1
ATOM 5749 C C . ALA A 1 729 ? -15.434 -23.187 26.204 1.00 35.50 729 ALA A C 1
ATOM 5751 O O . ALA A 1 729 ? -16.489 -23.589 25.707 1.00 35.50 729 ALA A O 1
ATOM 5752 N N . ALA A 1 730 ? -15.132 -23.372 27.488 1.00 27.95 730 ALA A N 1
ATOM 5753 C CA . ALA A 1 730 ? -16.128 -23.736 28.476 1.00 27.95 730 ALA A CA 1
ATOM 5754 C C . ALA A 1 730 ? -17.163 -22.607 28.540 1.00 27.95 730 ALA A C 1
ATOM 5756 O O . ALA A 1 730 ? -16.810 -21.439 28.403 1.00 27.95 730 ALA A O 1
ATOM 5757 N N . ASP A 1 731 ? -18.426 -22.989 28.709 1.00 32.31 731 ASP A N 1
ATOM 5758 C CA . ASP A 1 731 ? -19.570 -22.135 29.034 1.00 32.31 731 ASP A CA 1
ATOM 5759 C C . ASP A 1 731 ? -19.177 -20.974 29.970 1.00 32.31 731 ASP A C 1
ATOM 5761 O O . ASP A 1 731 ? -19.070 -21.140 31.186 1.00 32.31 731 ASP A O 1
ATOM 5765 N N . GLN A 1 732 ? -18.893 -19.808 29.387 1.00 31.47 732 GLN A N 1
ATOM 5766 C CA . GLN A 1 732 ? -18.661 -18.570 30.112 1.00 31.47 732 GLN A CA 1
ATOM 5767 C C . GLN A 1 732 ? -19.894 -17.694 29.927 1.00 31.47 732 GLN A C 1
ATOM 5769 O O . GLN A 1 732 ? -20.219 -17.222 28.836 1.00 31.47 732 GLN A O 1
ATOM 5774 N N . SER A 1 733 ? -20.595 -17.487 31.034 1.00 27.62 733 SER A N 1
ATOM 5775 C CA . SER A 1 733 ? -21.672 -16.521 31.162 1.00 27.62 733 SER A CA 1
ATOM 5776 C C . SER A 1 733 ? -21.238 -15.137 30.662 1.00 27.62 733 SER A C 1
ATOM 5778 O O . SER A 1 733 ? -20.277 -14.588 31.189 1.00 27.62 733 SER A O 1
ATOM 5780 N N . MET A 1 734 ? -22.001 -14.613 29.699 1.00 32.47 734 MET A N 1
ATOM 5781 C CA . MET A 1 734 ? -22.274 -13.246 29.188 1.00 32.47 734 MET A CA 1
ATOM 5782 C C . MET A 1 734 ? -21.731 -11.958 29.872 1.00 32.47 734 MET A C 1
ATOM 5784 O O . MET A 1 734 ? -22.097 -10.875 29.427 1.00 32.47 734 MET A O 1
ATOM 5788 N N . ASN A 1 735 ? -20.894 -12.002 30.908 1.00 26.30 735 ASN A N 1
ATOM 5789 C CA . ASN A 1 735 ? -20.460 -10.836 31.691 1.00 26.30 735 ASN A CA 1
ATOM 5790 C C . ASN A 1 735 ? -18.936 -10.671 31.820 1.00 26.30 735 ASN A C 1
ATOM 5792 O O . ASN A 1 735 ? -18.503 -9.771 32.532 1.00 26.30 735 ASN A O 1
ATOM 5796 N N . ALA A 1 736 ? -18.128 -11.482 31.140 1.00 28.70 736 ALA A N 1
ATOM 5797 C CA . ALA A 1 736 ? -16.689 -11.263 31.048 1.00 28.70 736 ALA A CA 1
ATOM 5798 C C . ALA A 1 736 ? -16.329 -11.032 29.578 1.00 28.70 736 ALA A C 1
ATOM 5800 O O . ALA A 1 736 ? -16.443 -11.931 28.749 1.00 28.70 736 ALA A O 1
ATOM 5801 N N . CYS A 1 737 ? -15.968 -9.793 29.243 1.00 34.53 737 CYS A N 1
ATOM 5802 C CA . CYS A 1 737 ? -15.273 -9.492 27.998 1.00 34.53 737 CYS A CA 1
ATOM 5803 C C . CYS A 1 737 ? -13.829 -9.981 28.166 1.00 34.53 737 CYS A C 1
ATOM 5805 O O . CYS A 1 737 ? -12.934 -9.170 28.390 1.00 34.53 737 CYS A O 1
ATOM 5807 N N . ASP A 1 738 ? -13.616 -11.297 28.125 1.00 33.53 738 ASP A N 1
ATOM 5808 C CA . ASP A 1 738 ? -12.277 -11.884 28.081 1.00 33.53 738 ASP A CA 1
ATOM 5809 C C . ASP A 1 738 ? -11.687 -11.534 26.708 1.00 33.53 738 ASP A C 1
ATOM 5811 O O . ASP A 1 738 ? -11.845 -12.261 25.730 1.00 33.53 738 ASP A O 1
ATOM 5815 N N . GLY A 1 739 ? -11.090 -10.342 26.622 1.00 37.12 739 GLY A N 1
ATOM 5816 C CA . GLY A 1 739 ? -10.615 -9.750 25.382 1.00 37.12 739 GLY A CA 1
ATOM 5817 C C . GLY A 1 739 ? -9.691 -10.703 24.634 1.00 37.12 739 GLY A C 1
ATOM 5818 O O . GLY A 1 739 ? -8.568 -10.969 25.065 1.00 37.12 739 GLY A O 1
ATOM 5819 N N . ALA A 1 740 ? -10.127 -11.168 23.465 1.00 36.75 740 ALA A N 1
ATOM 5820 C CA . ALA A 1 740 ? -9.383 -12.086 22.603 1.00 36.75 740 ALA A CA 1
ATOM 5821 C C . ALA A 1 740 ? -8.170 -11.455 21.882 1.00 36.75 740 ALA A C 1
ATOM 5823 O O . ALA A 1 740 ? -7.821 -11.852 20.774 1.00 36.75 740 ALA A O 1
ATOM 5824 N N . TRP A 1 741 ? -7.498 -10.503 22.529 1.00 39.84 741 TRP A N 1
ATOM 5825 C CA . TRP A 1 741 ? -6.102 -10.153 22.255 1.00 39.84 741 TRP A CA 1
ATOM 5826 C C . TRP A 1 741 ? -5.160 -10.669 23.354 1.00 39.84 741 TRP A C 1
ATOM 5828 O O . TRP A 1 741 ? -3.946 -10.684 23.174 1.00 39.84 741 TRP A O 1
ATOM 5838 N N . ALA A 1 742 ? -5.711 -11.138 24.478 1.00 31.94 742 ALA A N 1
ATOM 5839 C CA . ALA A 1 742 ? -4.978 -11.609 25.643 1.00 31.94 742 ALA A CA 1
ATOM 5840 C C . ALA A 1 742 ? -5.496 -12.986 26.095 1.00 31.94 742 ALA A C 1
ATOM 5842 O O . ALA A 1 742 ? -6.173 -13.111 27.106 1.00 31.94 742 ALA A O 1
ATOM 5843 N N . SER A 1 743 ? -5.176 -14.040 25.339 1.00 32.94 743 SER A N 1
ATOM 5844 C CA . SER A 1 743 ? -5.014 -15.407 25.880 1.00 32.94 743 SER A CA 1
ATOM 5845 C C . SER A 1 743 ? -4.438 -16.377 24.840 1.00 32.94 743 SER A C 1
ATOM 5847 O O . SER A 1 743 ? -5.017 -17.392 24.474 1.00 32.94 743 SER A O 1
ATOM 5849 N N . SER A 1 744 ? -3.210 -16.112 24.407 1.00 36.97 744 SER A N 1
ATOM 5850 C CA . SER A 1 744 ? -2.250 -17.209 24.233 1.00 36.97 744 SER A CA 1
ATOM 5851 C C . SER A 1 744 ? -0.892 -16.747 24.740 1.00 36.97 744 SER A C 1
ATOM 5853 O O . SER A 1 744 ? 0.085 -16.618 24.010 1.00 36.97 744 SER A O 1
ATOM 5855 N N . GLY A 1 745 ? -0.845 -16.481 26.051 1.00 33.72 745 GLY A N 1
ATOM 5856 C CA . GLY A 1 745 ? 0.414 -16.571 26.775 1.00 33.72 745 GLY A CA 1
ATOM 5857 C C . GLY A 1 745 ? 1.087 -17.885 26.379 1.00 33.72 745 GLY A C 1
ATOM 5858 O O . GLY A 1 745 ? 0.438 -18.930 26.307 1.00 33.72 745 GLY A O 1
ATOM 5859 N N . SER A 1 746 ? 2.361 -17.791 26.031 1.00 37.25 746 SER A N 1
ATOM 5860 C CA . SER A 1 746 ? 3.220 -18.854 25.526 1.00 37.25 746 SER A CA 1
ATOM 5861 C C . SER A 1 746 ? 3.422 -19.996 26.538 1.00 37.25 746 SER A C 1
ATOM 5863 O O . SER A 1 746 ? 4.523 -20.195 27.046 1.00 37.25 746 SER A O 1
ATOM 5865 N N . GLU A 1 747 ? 2.371 -20.760 26.828 1.00 39.88 747 GLU A N 1
ATOM 5866 C CA . GLU A 1 747 ? 2.427 -22.021 27.583 1.00 39.88 747 GLU A CA 1
ATOM 5867 C C . GLU A 1 747 ? 1.736 -23.187 26.859 1.00 39.88 747 GLU A C 1
ATOM 5869 O O . GLU A 1 747 ? 1.631 -24.286 27.400 1.00 39.88 747 GLU A O 1
ATOM 5874 N N . SER A 1 748 ? 1.329 -23.011 25.599 1.00 44.62 748 SER A N 1
ATOM 5875 C CA . SER A 1 748 ? 1.151 -24.157 24.704 1.00 44.62 748 SER A CA 1
ATOM 5876 C C . SER A 1 748 ? 2.415 -24.267 23.858 1.00 44.62 748 SER A C 1
ATOM 5878 O O . SER A 1 748 ? 2.815 -23.289 23.235 1.00 44.62 748 SER A O 1
ATOM 5880 N N . GLY A 1 749 ? 3.082 -25.421 23.843 1.00 52.78 749 GLY A N 1
ATOM 5881 C CA . GLY A 1 749 ? 4.264 -25.680 23.006 1.00 52.78 749 GLY A CA 1
ATOM 5882 C C . GLY A 1 749 ? 3.979 -25.706 21.493 1.00 52.78 749 GLY A C 1
ATOM 5883 O O . GLY A 1 749 ? 4.598 -26.490 20.776 1.00 52.78 749 GLY A O 1
ATOM 5884 N N . ALA A 1 750 ? 3.008 -24.921 21.022 1.00 70.44 750 ALA A N 1
ATOM 5885 C CA . ALA A 1 750 ? 2.653 -24.751 19.624 1.00 70.44 750 ALA A CA 1
ATOM 5886 C C . ALA A 1 750 ? 3.668 -23.836 18.919 1.00 70.44 750 ALA A C 1
ATOM 5888 O O . ALA A 1 750 ? 4.224 -22.914 19.514 1.00 70.44 750 ALA A O 1
ATOM 5889 N N . ALA A 1 751 ? 3.931 -24.120 17.644 1.00 90.44 751 ALA A N 1
ATOM 5890 C CA . ALA A 1 751 ? 4.820 -23.303 16.821 1.00 90.44 751 ALA A CA 1
ATOM 5891 C C . ALA A 1 751 ? 4.215 -21.909 16.559 1.00 90.44 751 ALA A C 1
ATOM 5893 O O . ALA A 1 751 ? 2.996 -21.773 16.496 1.00 90.44 751 ALA A O 1
ATOM 5894 N N . GLU A 1 752 ? 5.057 -20.893 16.346 1.00 93.69 752 GLU A N 1
ATOM 5895 C CA . GLU A 1 752 ? 4.628 -19.508 16.077 1.00 93.69 752 GLU A CA 1
ATOM 5896 C C . GLU A 1 752 ? 3.640 -19.393 14.902 1.00 93.69 752 GLU A C 1
ATOM 5898 O O . GLU A 1 752 ? 2.723 -18.576 14.937 1.00 93.69 752 GLU A O 1
ATOM 5903 N N . ASP A 1 753 ? 3.796 -20.228 13.875 1.00 95.69 753 ASP A N 1
ATOM 5904 C CA . ASP A 1 753 ? 2.928 -20.299 12.701 1.00 95.69 753 ASP A CA 1
ATOM 5905 C C . ASP A 1 753 ? 1.798 -21.338 12.821 1.00 95.69 753 ASP A C 1
ATOM 5907 O O . ASP A 1 753 ? 1.179 -21.683 11.815 1.00 95.69 753 ASP A O 1
ATOM 5911 N N . ASP A 1 754 ? 1.512 -21.861 14.019 1.00 95.12 754 ASP A N 1
ATOM 5912 C CA . ASP A 1 754 ? 0.383 -22.769 14.243 1.00 95.12 754 ASP A CA 1
ATOM 5913 C C . ASP A 1 754 ? -0.949 -22.017 14.279 1.00 95.12 754 ASP A C 1
ATOM 5915 O O . ASP A 1 754 ? -1.371 -21.463 15.298 1.00 95.12 754 ASP A O 1
ATOM 5919 N N . GLY A 1 755 ? -1.632 -22.012 13.144 1.00 95.38 755 GLY A N 1
ATOM 5920 C CA . GLY A 1 755 ? -2.896 -21.316 13.010 1.00 95.38 755 GLY A CA 1
ATOM 5921 C C . GLY A 1 755 ? -3.367 -21.254 11.573 1.00 95.38 755 GLY A C 1
ATOM 5922 O O . GLY A 1 755 ? -3.054 -22.112 10.741 1.00 95.38 755 GLY A O 1
ATOM 5923 N N . TRP A 1 756 ? -4.122 -20.206 11.286 1.00 97.69 756 TRP A N 1
ATOM 5924 C CA . TRP A 1 756 ? -4.710 -19.956 9.984 1.00 97.69 756 TRP A CA 1
ATOM 5925 C C . TRP A 1 756 ? -4.417 -18.541 9.517 1.00 97.69 756 TRP A C 1
ATOM 5927 O O . TRP A 1 756 ? -4.230 -17.631 10.323 1.00 97.69 756 TRP A O 1
ATOM 5937 N N . VAL A 1 757 ? -4.426 -18.355 8.201 1.00 98.38 757 VAL A N 1
ATOM 5938 C CA . VAL A 1 757 ? -4.443 -17.029 7.584 1.00 98.38 757 VAL A CA 1
ATOM 5939 C C . VAL A 1 757 ? -5.766 -16.858 6.854 1.00 98.38 757 VAL A C 1
ATOM 5941 O O . VAL A 1 757 ? -6.070 -17.609 5.926 1.00 98.38 757 VAL A O 1
ATOM 5944 N N . LEU A 1 758 ? -6.553 -15.878 7.283 1.00 98.19 758 LEU A N 1
ATOM 5945 C CA . LEU A 1 758 ? -7.783 -15.455 6.626 1.00 98.19 758 LEU A CA 1
ATOM 5946 C C . LEU A 1 758 ? -7.459 -14.292 5.682 1.00 98.19 758 LEU A C 1
ATOM 5948 O O . LEU A 1 758 ? -6.849 -13.321 6.108 1.00 98.19 758 LEU A O 1
ATOM 5952 N N . ALA A 1 759 ? -7.869 -14.355 4.419 1.00 96.62 759 ALA A N 1
ATOM 5953 C CA . ALA A 1 759 ? -7.666 -13.250 3.478 1.00 96.62 759 ALA A CA 1
ATOM 5954 C C . ALA A 1 759 ? -8.904 -13.021 2.609 1.00 96.62 759 ALA A C 1
ATOM 5956 O O . ALA A 1 759 ? -9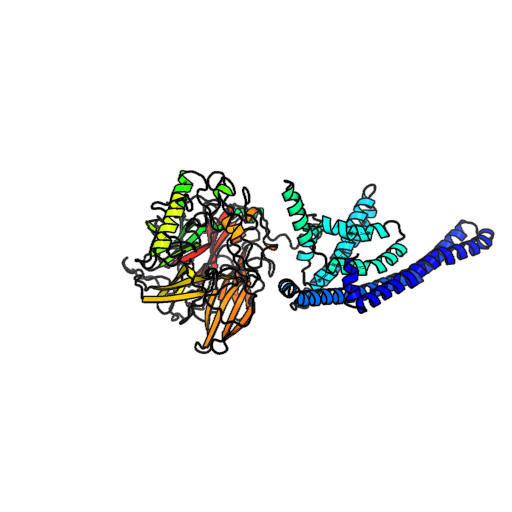.581 -13.974 2.221 1.00 96.62 759 ALA A O 1
ATOM 5957 N N . LEU A 1 760 ? -9.194 -11.759 2.289 1.00 96.56 760 LEU A N 1
ATOM 5958 C CA . LEU A 1 760 ? -10.210 -11.398 1.300 1.00 96.56 760 LEU A CA 1
ATOM 5959 C C . LEU A 1 760 ? -9.587 -11.409 -0.098 1.00 96.56 760 LEU A C 1
ATOM 5961 O O . LEU A 1 760 ? -8.558 -10.772 -0.328 1.00 96.56 760 LEU A O 1
ATOM 5965 N N . CYS A 1 761 ? -10.234 -12.095 -1.034 1.00 95.94 761 CYS A N 1
ATOM 5966 C CA . CYS A 1 761 ? -9.874 -12.122 -2.444 1.00 95.94 761 CYS A CA 1
ATOM 5967 C C . CYS A 1 761 ? -11.028 -11.577 -3.293 1.00 95.94 761 CYS A C 1
ATOM 5969 O O . CYS A 1 761 ? -12.179 -11.956 -3.090 1.00 95.94 761 CYS A O 1
ATOM 5971 N N . TYR A 1 762 ? -10.723 -10.718 -4.262 1.00 96.25 762 TYR A N 1
ATOM 5972 C CA . TYR A 1 762 ? -11.657 -10.254 -5.286 1.00 96.25 762 TYR A CA 1
ATOM 5973 C C . TYR A 1 762 ? -11.386 -10.985 -6.604 1.00 96.25 762 TYR A C 1
ATOM 5975 O O . TYR A 1 762 ? -10.267 -10.931 -7.112 1.00 96.25 762 TYR A O 1
ATOM 5983 N N . ASP A 1 763 ? -12.399 -11.656 -7.156 1.00 93.62 763 ASP A N 1
ATOM 5984 C CA . ASP A 1 763 ? -12.368 -12.285 -8.480 1.00 93.62 763 ASP A CA 1
ATOM 5985 C C . ASP A 1 763 ? -12.850 -11.282 -9.534 1.00 93.62 763 ASP A C 1
ATOM 5987 O O . ASP A 1 763 ? -14.047 -10.993 -9.627 1.00 93.62 763 ASP A O 1
ATOM 5991 N N . ALA A 1 764 ? -11.935 -10.763 -10.352 1.00 91.81 764 ALA A N 1
ATOM 5992 C CA . ALA A 1 764 ? -12.280 -9.755 -11.349 1.00 91.81 764 ALA A CA 1
ATOM 5993 C C . ALA A 1 764 ? -13.127 -10.286 -12.516 1.00 91.81 764 ALA A C 1
ATOM 5995 O O . ALA A 1 764 ? -13.890 -9.527 -13.118 1.00 91.81 764 ALA A O 1
ATOM 5996 N N . GLU A 1 765 ? -13.034 -11.580 -12.829 1.00 88.19 765 GLU A N 1
ATOM 5997 C CA . GLU A 1 765 ? -13.795 -12.179 -13.928 1.00 88.19 765 GLU A CA 1
ATOM 5998 C C . GLU A 1 765 ? -15.257 -12.371 -13.527 1.00 88.19 765 GLU A C 1
ATOM 6000 O O . GLU A 1 765 ? -16.175 -11.990 -14.254 1.00 88.19 765 GLU A O 1
ATOM 6005 N N . GLN A 1 766 ? -15.470 -12.931 -12.337 1.00 89.00 766 GLN A N 1
ATOM 6006 C CA . GLN A 1 766 ? -16.805 -13.220 -11.814 1.00 89.00 766 GLN A CA 1
ATOM 6007 C C . GLN A 1 766 ? -17.414 -12.039 -11.043 1.00 89.00 766 GLN A C 1
ATOM 6009 O O . GLN A 1 766 ? -18.595 -12.075 -10.707 1.00 89.00 766 GLN A O 1
ATOM 6014 N N . LYS A 1 767 ? -16.622 -10.998 -10.758 1.00 90.69 767 LYS A N 1
ATOM 6015 C CA . LYS A 1 767 ? -17.007 -9.801 -9.995 1.00 90.69 767 LYS A CA 1
ATOM 6016 C C . LYS A 1 767 ? -17.646 -10.133 -8.646 1.00 90.69 767 LYS A C 1
ATOM 6018 O O . LYS A 1 767 ? -18.658 -9.542 -8.273 1.00 90.69 767 LYS A O 1
ATOM 6023 N N . HIS A 1 768 ? -17.047 -11.063 -7.913 1.00 91.62 768 HIS A N 1
ATOM 6024 C CA . HIS A 1 768 ? -17.429 -11.378 -6.537 1.00 91.62 768 HIS A CA 1
ATOM 6025 C C . HIS A 1 768 ? -16.194 -11.395 -5.643 1.00 91.62 768 HIS A C 1
ATOM 6027 O O . HIS A 1 768 ? -15.068 -11.492 -6.132 1.00 91.62 768 HIS A O 1
ATOM 6033 N N . SER A 1 769 ? -16.416 -11.316 -4.335 1.00 95.81 769 SER A N 1
ATOM 6034 C CA . SER A 1 769 ? -15.347 -11.464 -3.353 1.00 95.81 769 SER A CA 1
ATOM 6035 C C . SER A 1 769 ? -15.565 -12.718 -2.518 1.00 95.81 769 SER A C 1
ATOM 6037 O O . SER A 1 769 ? -16.690 -13.174 -2.306 1.00 95.81 769 SER A O 1
ATOM 6039 N N . GLU A 1 770 ? -14.475 -13.292 -2.043 1.00 96.00 770 GLU A N 1
ATOM 6040 C CA . GLU A 1 770 ? -14.476 -14.500 -1.235 1.00 96.00 770 GLU A CA 1
ATOM 6041 C C . GLU A 1 770 ? -13.415 -14.392 -0.147 1.00 96.00 770 GLU A C 1
ATOM 6043 O O . GLU A 1 770 ? -12.341 -13.826 -0.352 1.00 96.00 770 GLU A O 1
ATOM 6048 N N . TYR A 1 771 ? -13.720 -14.937 1.021 1.00 97.62 771 TYR A N 1
ATOM 6049 C CA . TYR A 1 771 ? -12.727 -15.129 2.063 1.00 97.62 771 TYR A CA 1
ATOM 6050 C C . TYR A 1 771 ? -12.101 -16.508 1.914 1.00 97.62 771 TYR A C 1
ATOM 6052 O O . TYR A 1 771 ? -12.806 -17.504 1.748 1.00 97.62 771 TYR A O 1
ATOM 6060 N N . VAL A 1 772 ? -10.781 -16.577 2.008 1.00 97.75 772 VAL A N 1
ATOM 6061 C CA . VAL A 1 772 ? -10.029 -17.832 1.996 1.00 97.75 772 VAL A CA 1
ATOM 6062 C C . VAL A 1 772 ? -9.401 -18.078 3.357 1.00 97.75 772 VAL A C 1
ATOM 6064 O O . VAL A 1 772 ? -8.908 -17.146 3.986 1.00 97.75 772 VAL A O 1
ATOM 6067 N N . VAL A 1 773 ? -9.414 -19.334 3.800 1.00 98.38 773 VAL A N 1
ATOM 6068 C CA . VAL A 1 773 ? -8.727 -19.787 5.015 1.00 98.38 773 VAL A CA 1
ATOM 6069 C C . VAL A 1 773 ? -7.565 -20.671 4.596 1.00 98.38 773 VAL A C 1
ATOM 6071 O O . VAL A 1 773 ? -7.781 -21.739 4.027 1.00 98.38 773 VAL A O 1
ATOM 6074 N N . LEU A 1 774 ? -6.342 -20.235 4.867 1.00 98.31 774 LEU A N 1
ATOM 6075 C CA . LEU A 1 774 ? -5.105 -20.960 4.580 1.00 98.31 774 LEU A CA 1
ATOM 6076 C C . LEU A 1 774 ? -4.545 -21.572 5.867 1.00 98.31 774 LEU A C 1
ATOM 6078 O O . LEU A 1 774 ? -4.708 -20.999 6.944 1.00 98.31 774 LEU A O 1
ATOM 6082 N N . ASP A 1 775 ? -3.842 -22.700 5.760 1.00 97.50 775 ASP A N 1
ATOM 6083 C CA . ASP A 1 775 ? -2.969 -23.172 6.840 1.00 97.50 775 ASP A CA 1
ATOM 6084 C C . ASP A 1 775 ? -1.742 -22.252 6.918 1.00 97.50 775 ASP A C 1
ATOM 6086 O O . ASP A 1 775 ? -0.986 -22.135 5.950 1.00 97.50 775 ASP A O 1
ATOM 6090 N N . ALA A 1 776 ? -1.543 -21.590 8.058 1.00 97.69 776 ALA A N 1
ATOM 6091 C CA . ALA A 1 776 ? -0.451 -20.639 8.235 1.00 97.69 776 ALA A CA 1
ATOM 6092 C C . ALA A 1 776 ? 0.934 -21.308 8.134 1.00 97.69 776 ALA A C 1
ATOM 6094 O O . ALA A 1 776 ? 1.895 -20.687 7.671 1.00 97.69 776 ALA A O 1
ATOM 6095 N N . ARG A 1 777 ? 1.054 -22.603 8.458 1.00 96.19 777 ARG A N 1
ATOM 6096 C CA . ARG A 1 777 ? 2.312 -23.355 8.313 1.00 96.19 777 ARG A CA 1
ATOM 6097 C C . ARG A 1 777 ? 2.703 -23.530 6.854 1.00 96.19 777 ARG A C 1
ATOM 6099 O O . ARG A 1 777 ? 3.870 -23.351 6.508 1.00 96.19 777 ARG A O 1
ATOM 6106 N N . ASN A 1 778 ? 1.728 -23.837 6.001 1.00 95.88 778 ASN A N 1
ATOM 6107 C CA . ASN A 1 778 ? 1.938 -24.108 4.585 1.00 95.88 778 ASN A CA 1
ATOM 6108 C C . ASN A 1 778 ? 0.850 -23.468 3.715 1.00 95.88 778 ASN A C 1
ATOM 6110 O O . ASN A 1 778 ? -0.019 -24.149 3.167 1.00 95.88 778 ASN A O 1
ATOM 6114 N N . ILE A 1 779 ? 0.956 -22.154 3.518 1.00 96.62 779 ILE A N 1
ATOM 6115 C CA . ILE A 1 779 ? 0.015 -21.406 2.676 1.00 96.62 779 ILE A CA 1
ATOM 6116 C C . ILE A 1 779 ? -0.012 -21.912 1.220 1.00 96.62 779 ILE A C 1
ATOM 6118 O O . ILE A 1 779 ? -1.029 -21.797 0.541 1.00 96.62 779 ILE A O 1
ATOM 6122 N N . GLN A 1 780 ? 1.077 -22.522 0.733 1.00 93.50 780 GLN A N 1
ATOM 6123 C CA . GLN A 1 780 ? 1.191 -23.022 -0.642 1.00 93.50 780 GLN A CA 1
ATOM 6124 C C . GLN A 1 780 ? 0.322 -24.253 -0.915 1.00 93.50 780 GLN A C 1
ATOM 6126 O O . GLN A 1 780 ? 0.028 -24.536 -2.075 1.00 93.50 780 GLN A O 1
ATOM 6131 N N . ALA A 1 781 ? -0.124 -24.963 0.128 1.00 91.75 781 ALA A N 1
ATOM 6132 C CA . ALA A 1 781 ? -1.051 -26.086 -0.011 1.00 91.75 781 ALA A CA 1
ATOM 6133 C C . ALA A 1 781 ? -2.424 -25.660 -0.563 1.00 91.75 781 ALA A C 1
ATOM 6135 O O . ALA A 1 781 ? -3.173 -26.499 -1.063 1.00 91.75 781 ALA A O 1
ATOM 6136 N N . GLY A 1 782 ? -2.738 -24.364 -0.506 1.00 92.38 782 GLY A N 1
ATOM 6137 C CA . GLY A 1 782 ? -4.025 -23.823 -0.911 1.00 92.38 782 GLY A CA 1
ATOM 6138 C C . GLY A 1 782 ? -5.000 -23.656 0.256 1.00 92.38 782 GLY A C 1
ATOM 6139 O O . GLY A 1 782 ? -4.665 -23.948 1.406 1.00 92.38 782 GLY A O 1
ATOM 6140 N N . PRO A 1 783 ? -6.209 -23.140 -0.024 1.00 97.06 783 PRO A N 1
ATOM 6141 C CA . PRO A 1 783 ? -7.198 -22.887 1.009 1.00 97.06 783 PRO A CA 1
ATOM 6142 C C . PRO A 1 783 ? -7.789 -24.184 1.564 1.00 97.06 783 PRO A C 1
ATOM 6144 O O . PRO A 1 783 ? -8.198 -25.068 0.815 1.00 97.06 783 PRO A O 1
ATOM 6147 N N . LEU A 1 784 ? -7.902 -24.248 2.889 1.00 97.25 784 LEU A N 1
ATOM 6148 C CA . LEU A 1 784 ? -8.686 -25.246 3.619 1.00 97.25 784 LEU A CA 1
ATOM 6149 C C . LEU A 1 784 ? -10.187 -25.036 3.392 1.00 97.25 784 LEU A C 1
ATOM 6151 O O . LEU A 1 784 ? -10.947 -25.998 3.261 1.00 97.25 784 LEU A O 1
ATOM 6155 N N . ALA A 1 785 ? -10.598 -23.767 3.341 1.00 97.50 785 ALA A N 1
ATOM 6156 C CA . ALA A 1 785 ? -11.966 -23.363 3.077 1.00 97.50 785 ALA A CA 1
ATOM 6157 C C . ALA A 1 785 ? -12.031 -22.059 2.278 1.00 97.50 785 ALA A C 1
ATOM 6159 O O . ALA A 1 785 ? -11.151 -21.198 2.375 1.00 97.50 785 ALA A O 1
ATOM 6160 N N . VAL A 1 786 ? -13.109 -21.907 1.514 1.00 97.75 786 VAL A N 1
ATOM 6161 C CA . VAL A 1 786 ? -13.444 -20.703 0.752 1.00 97.75 786 VAL A CA 1
ATOM 6162 C C . VAL A 1 786 ? -14.885 -20.322 1.069 1.00 97.75 786 VAL A C 1
ATOM 6164 O O . VAL A 1 786 ? -15.789 -21.146 0.954 1.00 97.75 786 VAL A O 1
ATOM 6167 N N . MET A 1 787 ? -15.103 -19.074 1.466 1.00 97.75 787 MET A N 1
ATOM 6168 C CA . MET A 1 787 ? -16.403 -18.530 1.849 1.00 97.75 787 MET A CA 1
ATOM 6169 C C . MET A 1 787 ? -16.794 -17.437 0.857 1.00 97.75 787 MET A C 1
ATOM 6171 O O . MET A 1 787 ? -16.236 -16.338 0.882 1.00 97.75 787 MET A O 1
ATOM 6175 N N . ARG A 1 788 ? -17.731 -17.741 -0.044 1.00 95.56 788 ARG A N 1
ATOM 6176 C CA . ARG A 1 788 ? -18.126 -16.821 -1.123 1.00 95.56 788 ARG A CA 1
ATOM 6177 C C . ARG A 1 788 ? -19.176 -15.820 -0.661 1.00 95.56 788 ARG A C 1
ATOM 6179 O O . ARG A 1 788 ? -20.197 -16.223 -0.103 1.00 95.56 788 ARG A O 1
ATOM 6186 N N . LEU A 1 789 ? -18.947 -14.538 -0.946 1.00 95.38 789 LEU A N 1
ATOM 6187 C CA . LEU A 1 789 ? -19.915 -13.468 -0.705 1.00 95.38 789 LEU A CA 1
ATOM 6188 C C . LEU A 1 789 ? -20.939 -13.387 -1.845 1.00 95.38 789 LEU A C 1
ATOM 6190 O O . LEU A 1 789 ? -20.650 -13.739 -2.988 1.00 95.38 789 LEU A O 1
ATOM 6194 N N . ALA A 1 790 ? -22.140 -12.900 -1.531 1.00 90.69 790 ALA A N 1
ATOM 6195 C CA . ALA A 1 790 ? -23.222 -12.736 -2.505 1.00 90.69 790 ALA A CA 1
ATOM 6196 C C . ALA A 1 790 ? -22.997 -11.552 -3.463 1.00 90.69 790 ALA A C 1
ATOM 6198 O O . ALA A 1 790 ? -23.547 -11.527 -4.563 1.00 90.69 790 ALA A O 1
ATOM 6199 N N . ALA A 1 791 ? -22.185 -10.581 -3.046 1.00 88.50 791 ALA A N 1
ATOM 6200 C CA . ALA A 1 791 ? -21.857 -9.373 -3.790 1.00 88.50 791 ALA A CA 1
ATOM 6201 C C . ALA A 1 791 ? -20.344 -9.102 -3.720 1.00 88.50 791 ALA A C 1
ATOM 6203 O O . ALA A 1 791 ? -19.683 -9.549 -2.775 1.00 88.50 791 ALA A O 1
ATOM 6204 N N . PRO A 1 792 ? -19.771 -8.369 -4.693 1.00 91.25 792 PRO A N 1
ATOM 6205 C CA . PRO A 1 792 ? -18.396 -7.908 -4.591 1.00 91.25 792 PRO A CA 1
ATOM 6206 C C . PRO A 1 792 ? -18.239 -7.002 -3.370 1.00 91.25 792 PRO A C 1
ATOM 6208 O O . PRO A 1 792 ? -18.987 -6.040 -3.172 1.00 91.25 792 PRO A O 1
ATOM 6211 N N . LEU A 1 793 ? -17.237 -7.320 -2.561 1.00 94.06 793 LEU A N 1
ATOM 6212 C CA . LEU A 1 793 ? -16.784 -6.487 -1.462 1.00 94.06 793 LEU A CA 1
ATOM 6213 C C . LEU A 1 793 ? -15.523 -5.739 -1.916 1.00 94.06 793 LEU A C 1
ATOM 6215 O O . LEU A 1 793 ? -14.575 -6.405 -2.350 1.00 94.06 793 LEU A O 1
ATOM 6219 N N . PRO A 1 794 ? -15.485 -4.400 -1.817 1.00 91.81 794 PRO A N 1
ATOM 6220 C CA . PRO A 1 794 ? -14.337 -3.624 -2.254 1.00 91.81 794 PRO A CA 1
ATOM 6221 C C . PRO A 1 794 ? -13.068 -3.965 -1.486 1.00 91.81 794 PRO A C 1
ATOM 6223 O O . PRO A 1 794 ? -13.107 -4.446 -0.345 1.00 91.81 794 PRO A O 1
ATOM 6226 N N . HIS A 1 795 ? -11.930 -3.620 -2.083 1.00 87.88 795 HIS A N 1
ATOM 6227 C CA . HIS A 1 795 ? -10.670 -3.521 -1.362 1.00 87.88 795 HIS A CA 1
ATOM 6228 C C . HIS A 1 795 ? -10.792 -2.471 -0.255 1.00 87.88 795 HIS A C 1
ATOM 6230 O O . HIS A 1 795 ? -10.604 -1.275 -0.459 1.00 87.88 795 HIS A O 1
ATOM 6236 N N . GLY A 1 796 ? -11.154 -2.956 0.928 1.00 87.50 796 GLY A N 1
ATOM 6237 C CA . GLY A 1 796 ? -11.089 -2.199 2.168 1.00 87.50 796 GLY A CA 1
ATOM 6238 C C . GLY A 1 796 ? -9.660 -2.033 2.690 1.00 87.50 796 GLY A C 1
ATOM 6239 O O . GLY A 1 796 ? -8.692 -2.249 1.964 1.00 87.50 796 GLY A O 1
ATOM 6240 N N . LEU A 1 797 ? -9.554 -1.709 3.971 1.00 94.69 797 LEU A N 1
ATOM 6241 C CA . LEU A 1 797 ? -8.303 -1.464 4.675 1.00 94.69 797 LEU A CA 1
ATOM 6242 C C . LEU A 1 797 ? -8.126 -2.551 5.740 1.00 94.69 797 LEU A C 1
ATOM 6244 O O . LEU A 1 797 ? -8.045 -3.728 5.368 1.00 94.69 797 LEU A O 1
ATOM 6248 N N . HIS A 1 798 ? -8.116 -2.161 7.013 1.00 97.00 798 HIS A N 1
ATOM 6249 C CA . HIS A 1 798 ? -7.698 -3.009 8.118 1.00 97.00 798 HIS A CA 1
ATOM 6250 C C . HIS A 1 798 ? -8.857 -3.724 8.813 1.00 97.00 798 HIS A C 1
ATOM 6252 O O . HIS A 1 798 ? -10.006 -3.256 8.819 1.00 97.00 798 HIS A O 1
ATOM 6258 N N . GLY A 1 799 ? -8.552 -4.859 9.426 1.00 93.56 799 GLY A N 1
ATOM 6259 C CA . GLY A 1 799 ? -9.465 -5.621 10.259 1.00 93.56 799 GLY A CA 1
ATOM 6260 C C . GLY A 1 799 ? -8.768 -6.340 11.402 1.00 93.56 799 GLY A C 1
ATOM 6261 O O . GLY A 1 799 ? -7.549 -6.380 11.485 1.00 93.56 799 GLY A O 1
ATOM 6262 N N . ASN A 1 800 ? -9.574 -6.904 12.296 1.00 92.00 800 ASN A N 1
ATOM 6263 C CA . ASN A 1 800 ? -9.120 -7.601 13.486 1.00 92.00 800 ASN A CA 1
ATOM 6264 C C . ASN A 1 800 ? -9.991 -8.830 13.750 1.00 92.00 800 ASN A C 1
ATOM 6266 O O . ASN A 1 800 ? -11.220 -8.794 13.615 1.00 92.00 800 ASN A O 1
ATOM 6270 N N . TRP A 1 801 ? -9.344 -9.926 14.140 1.00 94.50 801 TRP A N 1
ATOM 6271 C CA . TRP A 1 801 ? -10.013 -11.134 14.612 1.00 94.50 801 TRP A CA 1
ATOM 6272 C C . TRP A 1 801 ? -10.270 -11.066 16.116 1.00 94.50 801 TRP A C 1
ATOM 6274 O O . TRP A 1 801 ? -9.399 -10.653 16.876 1.00 94.50 801 TRP A O 1
ATOM 6284 N N . VAL A 1 802 ? -11.438 -11.542 16.541 1.00 91.75 802 VAL A N 1
ATOM 6285 C CA . VAL A 1 802 ? -11.765 -11.789 17.950 1.00 91.75 802 VAL A CA 1
ATOM 6286 C C . VAL A 1 802 ? -12.313 -13.206 18.119 1.00 91.75 802 VAL A C 1
ATOM 6288 O O . VAL A 1 802 ? -12.944 -13.743 17.209 1.00 91.75 802 VAL A O 1
ATOM 6291 N N . GLY A 1 803 ? -12.064 -13.836 19.267 1.00 90.12 803 GLY A N 1
ATOM 6292 C CA . GLY A 1 803 ? -12.505 -15.207 19.564 1.00 90.12 803 GLY A CA 1
ATOM 6293 C C . GLY A 1 803 ? -14.004 -15.311 19.858 1.00 90.12 803 GLY A C 1
ATOM 6294 O O . GLY A 1 803 ? -14.601 -16.389 19.788 1.00 90.12 803 GLY A O 1
ATOM 6295 N N . GLU A 1 804 ? -14.640 -14.185 20.158 1.00 90.25 804 GLU A N 1
ATOM 6296 C CA . GLU A 1 804 ? -16.066 -14.073 20.395 1.00 90.25 804 GLU A CA 1
ATOM 6297 C C . GLU A 1 804 ? -16.859 -14.156 19.085 1.00 90.25 804 GLU A C 1
ATOM 6299 O O . GLU A 1 804 ? -16.484 -13.632 18.033 1.00 90.25 804 GLU A O 1
ATOM 6304 N N . TYR A 1 805 ? -18.005 -14.829 19.152 1.00 93.69 805 TYR A N 1
ATOM 6305 C CA . TYR A 1 805 ? -18.891 -15.026 18.013 1.00 93.69 805 TYR A CA 1
ATOM 6306 C C . TYR A 1 805 ? -20.046 -14.018 18.055 1.00 93.69 805 TYR A C 1
ATOM 6308 O O . TYR A 1 805 ? -20.878 -14.073 18.958 1.00 93.69 805 TYR A O 1
ATOM 6316 N N . PHE A 1 806 ? -20.123 -13.142 17.051 1.00 94.62 806 PHE A N 1
ATOM 6317 C CA . PHE A 1 806 ? -21.157 -12.104 16.915 1.00 94.62 806 PHE A CA 1
ATOM 6318 C C . PHE A 1 806 ? -22.163 -12.393 15.788 1.00 94.62 806 PHE A C 1
ATOM 6320 O O . PHE A 1 806 ? -22.745 -11.479 15.201 1.00 94.62 806 PHE A O 1
ATOM 6327 N N . GLY A 1 807 ? -22.374 -13.670 15.462 1.00 92.31 807 GLY A N 1
ATOM 6328 C CA . GLY A 1 807 ? -23.391 -14.103 14.503 1.00 92.31 807 GLY A CA 1
ATOM 6329 C C . GLY A 1 807 ? -24.704 -14.533 15.172 1.00 92.31 807 GLY A C 1
ATOM 6330 O O . GLY A 1 807 ? -24.787 -14.612 16.399 1.00 92.31 807 GLY A O 1
ATOM 6331 N N . PRO A 1 808 ? -25.747 -14.836 14.380 1.00 92.50 808 PRO A N 1
ATOM 6332 C CA . PRO A 1 808 ? -26.962 -15.462 14.890 1.00 92.50 808 PRO A CA 1
ATOM 6333 C C . PRO A 1 808 ? -26.680 -16.890 15.374 1.00 92.50 808 PRO A C 1
ATOM 6335 O O . PRO A 1 808 ? -25.696 -17.514 14.962 1.00 92.50 808 PRO A O 1
ATOM 6338 N N . ASP A 1 809 ? -27.564 -17.432 16.210 1.00 84.38 809 ASP A N 1
ATOM 6339 C CA . ASP A 1 809 ? -27.465 -18.824 16.647 1.00 84.38 809 ASP A CA 1
ATOM 6340 C C . ASP A 1 809 ? -27.426 -19.783 15.445 1.00 84.38 809 ASP A C 1
ATOM 6342 O O . ASP A 1 809 ? -28.171 -19.639 14.470 1.00 84.38 809 ASP A O 1
ATOM 6346 N N . CYS A 1 810 ? -26.523 -20.764 15.509 1.00 67.50 810 CYS A N 1
ATOM 6347 C CA . CYS A 1 810 ? -26.421 -21.821 14.509 1.00 67.50 810 CYS A CA 1
ATOM 6348 C C . CYS A 1 810 ? -27.608 -22.776 14.701 1.00 67.50 810 CYS A C 1
ATOM 6350 O O . CYS A 1 810 ? -27.558 -23.642 15.570 1.00 67.50 810 CYS A O 1
ATOM 6352 N N . ALA A 1 811 ? -28.684 -22.573 13.938 1.00 51.06 811 ALA A N 1
ATOM 6353 C CA . ALA A 1 811 ? -29.819 -23.497 13.883 1.00 51.06 811 ALA A CA 1
ATOM 6354 C C . ALA A 1 811 ? -29.471 -24.793 13.146 1.00 51.06 811 ALA A C 1
ATOM 6356 O O . ALA A 1 811 ? -28.784 -24.690 12.093 1.00 51.06 811 ALA A O 1
#

Sequence (811 aa):
MHRCVVFFVHDTVILVKFFQCFVLNIVIFLGSVLALQYGLAPGVRWLLGSRLQSLAGDKVAAWAEAAVVSLYNISWLLPAYLVSLIVNCLWYQEIADLAYKVLQDRAVREGLQQRRKVLRQQPQPVINMIAQEIYRVVLFGIFFITVFASGSIPYVGGFVYYILLSWLYAFYCFDYKWSLTNHTLATRIQLFEKHWVFFLGFGNACTIVIMFTSFYTGAAIIGVLFPLFILIASDSDPRGVHQQVAAHEASRGRQLQMGRAPVFDTSTWLTSADWSRSDWAGAYATTAEEPEGYWLTVEGTLPAELKGTYFRNGPGEFEVGQQAIAHPFDGHGLVTSLAIKDGRAFFRSRYVRTAEFKQERKQQRVLFRASFGTQRPGGPWANALDVIPKNVANTNVMLWGGRCLALFEAGQPHRLDPFTLATQGLDLLGGCLQRGVPFEVGHDLADQVLAAGLNLLGIGHDLPGGIQLGGDALAAHPHVDPKTGHLVMFSYRIKLGAGIKTDGPRHWLPSLTAAAPALVTALTFWEFDQDYNLVGRVEHELPGYAFLHDIAVTESHYVAFQNPVSLDLAPFLLGQRCPAHCDAAFVFHHANAYEVNGGQGLVVECVRYPEMPNFSDVSGPGHNFYRDIDPETQPISQLWRYTIDLQAGSVKAEQLSARAMEYPVINPAYAGRQHRYVYAAAALHPDINRPQQAVAKMDVETGEVALWSRGHRYYVGEPQFIARTSQPAADQSMNACDGAWASSGSESGAAEDDGWVLALCYDAEQKHSEYVVLDARNIQAGPLAVMRLAAPLPHGLHGNWVGEYFGPDCA

Foldseek 3Di:
DVLVVLLCVQDVVLVVLLVVLLCLLVVPQVVLVCCLVPPVLVVLCVVCVVPVCVPPNDVVSVVVSVVVSVCCCVVPNVVSLVVLVVSLVVSLLVLLVSLLVSVCVVCVVVVVVVVVVLQDDDDDDPVLVVVQVVVVVVVLVVLVVVLVVLCPDPPCSLVSNLQSQLLSLLLVLLVSLCVSSVPGPVNSLQLCQQLVVVSSVLSNVLRVVPSPDDPSNSSSVCSSCSSVSSSVSNPDDSVVVVVVVQVVVVVVVDGDDDDGDVPCVVPCVVPPPQADLLLLVLLLDADDFFQVWDKFDKDFFDDQLPFFKWKWKFARDQAQQPFGNQFRRLHAIKIKIWGDHPRITIIGIDTAPFPLCVVSNVVSARDFQAQLFGDHPDALVRCFQQQFHDDRLGFEWDAFLNWIWRADQFAFIWTADLQRRHTPGGDCLVVVWFDFGLEDQPDQVVQVVVQVVCVVVCRNHPPVVGGGPDTKHWAREWAADQVQRKIKTKIKGKYQADDDDPPDPDDDDDDPDPPGGWIKIKMKIFIAHRNSDTDDIDIDIDTHDFDFNDWAAAPPDTGTDRAPKDADVPCVSSSQGRGIWGQAWDWHAWQAKAADPVNQKIKTKTWTFRIDWGSGPQHDGPGYDSNPDDQQPTTAIFIKIWIAGNVVRDIDIDTLFLWRWDQWYFQLSQHNHDDFWIWTQTDPDRHGGDARFWIWIAGSVVSDIDIDGPGSSKGKAHKDWDARDPDDPDDDPPPDCPWQSHPDDPPPPDDRQHTWIWIWMARSVVSWIKIFIARSVCNHVDGSMITTDPHSRHRGHYIDITNHGSYDDDD

pLDDT: mean 80.95, std 16.72, range [26.19, 98.56]

Organism: NCBI:txid41462

Radius of gyration: 33.13 Å; chains: 1; bounding box: 73×66×110 Å